Protein 1L3L (pdb70)

Sequence (894 aa):
QHWLDKLTDLAAIEGDECILKTGLADIADHFGFTGYAYLHIQHRHITAVTNYHRQWQSTYFDKKFEALDPVVKRARSRKHIFTWSGEHERPTLSKDERAFYDHASDFGIRSGITIPIKTANGFSFTASDKPVIDLDREIDAVAAAATIGQIHARISFLRTTPTAEDAAWLDPKEATYLRWIAVGKTEEIADVEGVKYNSVRVKLREAKRFDVRSKAHLTALAIRRKLIQHWLDKLTDLAAIEGDECILKTGLADIADHFGFTGYAYLHIQHRHITAVTNYHRQWQSTYFDKKFEALDPVVKRARSRKHIFTWSGEHERPTLSKDERAFYDHASDFGIRSGITIPIKTANGFSFTASDKPVIDLDREIDAVAAAATIGQIHARISFLRTTPTAEDAAWLDPKEATYLRWIAVGKTEEIADVEGVKYNSVRVKLREAKRFDVRSKAHLTALAIRRKLIQHWLDKLTDLAAIEGDECILKTGLADIADHFGFTGYAYLHIQHRHITAVTNYHRQWQSTYFDKKFEALDPVVKRARSRKHIFTWSGEHERPTLSKDERAFYDHASDFGIRSGITIPIKTANGFSFTASDKPVIDLDREIDAVAAAATIGQIHARISFLAWLDPKEATYLRWIAVGKTEEIADVEGVKYNSVRVKLREAKRFDVRSKAHLTALAIRRKLIQHWLDKLTDLAAIEGDECILKTGLADIADHFGFTGYAYLHIQHRHITAVTNYHRQWQSTYFDKKFEALDPVVKRARSRKHIFTWSGEHERPTLSKDERAFYDHASDFGIRSGITIPIKTANGFSFTASDKPVIDLDREIDAVAAAATIGQIHARISFLAWLDPKEATYLRWIAVGKTEEIADVEGVKYNSVRVKLREAKRFDVRSKAHLTALAIRRKLI

Solvent-accessible surface area: 42989 Å² total

Foldseek 3Di:
DDLLVQLLVLLPDDDDLVVSLVSQQVSCVVVAALWKKKWWDDPLWIFIRIPQDPVCQVCCQVVSCCVVAVVNVVLVVDQWKDKDFLLVCVVVDDPVNNVVQVVSLVRQFGMKIDGHDADPPRIMMMGGNDRTDDDPDDDDRVSNHVSVVSNCCSPPVVPHDGPHIHDQAAPPLLLQLLVVVVVPDDVNSCVVVVHDPVVSVVRPVVSCVVPDDDSVVSSVVCVSVVRD/DDLLVQLLVLLPDDDAVVVSLVSQQVSCVVVAALWKKKWWDDPLWIFIRIPQDPVVLVVCQVVSCCVVAVVNVVLVVDQWKDKDFLVVCVVVDDPVNNVVLVVSLVRQFGMKIDGHDADPPRTMMMGGNDRTDDDPDDDDRVSSHVSVVSSCCSPPVVPHDGPHIHDQAAPPVLLQLLVVVVVPDDVNSCVVVVHDPVVSVVSPVVSVVVVDDDSVVSSVVCVSVVND/DDLLVQLLLLLPFDDFLVQSLVSQQCSCVVVQFPWKKKWWWDDLDIDINIDQDPVVVCVCVVVSCCVVAPVNVVLVVDQWKDKDFLLVCPVPHDPVNNVVQVVSLVRLFGMKIDGHDADPPRTMMMGGSDRTDDDPDDDDRVSSHVSVVSNVVSNVPGVAQHSLLRSLLVVVVVPDDVNSCVVVVHDPVVSVVSPVVLVVVPDDDSVVSNVVCVVVVSD/DDLLVQLLLLLPFDDFLVLSLVSQQVSCVVVAFPWKKKWWWADLDIDISIDQPPVVVCVCVVVSCCVQAVVNVVLVVDQWKDKDFLQVVVPPRPPVNNVVQVVSLVRLFGMKIDGHDADPPRTMMMGGSDRTDDDPDDDDRVSNHVSVVSSVVSNVPGVAQHSLQRSLLVVVVVPDDVNSCVVVVHDPVVSVVSPVVLVVVPDDDSVVSNVVCVVVVSD

Structure (mmCIF, N/CA/C/O backbone):
data_1L3L
#
_entry.id   1L3L
#
_cell.length_a   92.298
_cell.length_b   58.370
_cell.length_c   127.453
_cell.angle_alpha   90.00
_cell.angle_beta   102.81
_cell.angle_gamma   90.00
#
_symmetry.space_group_name_H-M   'P 1 21 1'
#
loop_
_entity.id
_entity.type
_entity.pdbx_description
1 polymer "5'-D(*GP*AP*TP*GP*TP*GP*CP*AP*GP*AP*TP*CP*TP*GP*CP*AP*CP*AP*TP*C)-3'"
2 polymer 'Transcriptional activator protein traR'
3 non-polymer '3-OXO-OCTANOIC ACID (2-OXO-TETRAHYDRO-FURAN-3-YL)-AMIDE'
4 water water
#
loop_
_atom_site.group_PDB
_atom_site.id
_atom_site.type_symbol
_atom_site.label_atom_id
_atom_site.label_alt_id
_atom_site.label_comp_id
_atom_site.label_asym_id
_atom_site.label_entity_id
_atom_site.label_seq_id
_atom_site.pdbx_PDB_ins_code
_atom_site.Cartn_x
_atom_site.Cartn_y
_atom_site.Cartn_z
_atom_site.occupancy
_atom_site.B_iso_or_equiv
_atom_site.auth_seq_id
_atom_site.auth_comp_id
_atom_site.auth_asym_id
_atom_site.auth_atom_id
_atom_site.pdbx_PDB_model_num
ATOM 1629 N N . GLN E 2 2 ? 71.452 4.685 96.527 1.00 34.27 2 GLN A N 1
ATOM 1630 C CA . GLN E 2 2 ? 71.907 5.810 95.667 1.00 34.00 2 GLN A CA 1
ATOM 1631 C C . GLN E 2 2 ? 71.717 5.517 94.179 1.00 33.56 2 GLN A C 1
ATOM 1632 O O . GLN E 2 2 ? 71.927 4.392 93.706 1.00 34.82 2 GLN A O 1
ATOM 1638 N N . HIS E 2 3 ? 71.320 6.552 93.449 1.00 32.91 3 HIS A N 1
ATOM 1639 C CA . HIS E 2 3 ? 71.110 6.466 92.014 1.00 29.95 3 HIS A CA 1
ATOM 1640 C C . HIS E 2 3 ? 69.947 5.552 91.670 1.00 28.15 3 HIS A C 1
ATOM 1641 O O . HIS E 2 3 ? 70.070 4.321 91.657 1.00 26.40 3 HIS A O 1
ATOM 1648 N N . TRP E 2 4 ? 68.803 6.179 91.424 1.00 25.89 4 TRP A N 1
ATOM 1649 C CA . TRP E 2 4 ? 67.602 5.451 91.082 1.00 25.04 4 TRP A CA 1
ATOM 1650 C C . TRP E 2 4 ? 67.740 4.733 89.746 1.00 24.53 4 TRP A C 1
ATOM 1651 O O . TRP E 2 4 ? 66.993 3.807 89.473 1.00 25.30 4 TRP A O 1
ATOM 1662 N N . LEU E 2 5 ? 68.685 5.153 88.911 1.00 23.44 5 LEU A N 1
ATOM 1663 C CA . LEU E 2 5 ? 68.866 4.465 87.638 1.00 23.18 5 LEU A CA 1
ATOM 1664 C C . LEU E 2 5 ? 69.302 3.037 87.925 1.00 22.73 5 LEU A C 1
ATOM 1665 O O . LEU E 2 5 ? 68.871 2.104 87.256 1.00 22.45 5 LEU A O 1
ATOM 1670 N N . ASP E 2 6 ? 70.145 2.867 88.941 1.00 23.71 6 ASP A N 1
ATOM 1671 C CA . ASP E 2 6 ? 70.619 1.537 89.302 1.00 23.47 6 ASP A CA 1
ATOM 1672 C C . ASP E 2 6 ? 69.491 0.682 89.877 1.00 23.58 6 ASP A C 1
ATOM 1673 O O . ASP E 2 6 ? 69.443 -0.530 89.658 1.00 22.84 6 ASP A O 1
ATOM 1678 N N . LYS E 2 7 ? 68.579 1.312 90.610 1.00 23.26 7 LYS A N 1
ATOM 1679 C CA . LYS E 2 7 ? 67.463 0.574 91.176 1.00 24.24 7 LYS A CA 1
ATOM 1680 C C . LYS E 2 7 ? 66.527 0.138 90.044 1.00 24.08 7 LYS A C 1
ATOM 1681 O O . LYS E 2 7 ? 65.975 -0.964 90.075 1.00 25.84 7 LYS A O 1
ATOM 1687 N N . LEU E 2 8 ? 66.352 0.989 89.035 1.00 22.65 8 LEU A N 1
ATOM 1688 C CA . LEU E 2 8 ? 65.493 0.631 87.909 1.00 22.57 8 LEU A CA 1
ATOM 1689 C C . LEU E 2 8 ? 66.095 -0.557 87.167 1.00 22.77 8 LEU A C 1
ATOM 1690 O O . LEU E 2 8 ? 65.387 -1.498 86.807 1.00 21.80 8 LEU A O 1
ATOM 1695 N N . THR E 2 9 ? 67.408 -0.516 86.954 1.00 21.84 9 THR A N 1
ATOM 1696 C CA . THR E 2 9 ? 68.095 -1.599 86.265 1.00 22.04 9 THR A CA 1
ATOM 1697 C C . THR E 2 9 ? 67.916 -2.910 87.023 1.00 22.88 9 THR A C 1
ATOM 1698 O O . THR E 2 9 ? 67.710 -3.962 86.419 1.00 23.14 9 THR A O 1
ATOM 1702 N N . ASP E 2 10 ? 67.999 -2.851 88.349 1.00 22.83 10 ASP A N 1
ATOM 1703 C CA . ASP E 2 10 ? 67.813 -4.052 89.158 1.00 23.25 10 ASP A CA 1
ATOM 1704 C C . ASP E 2 10 ? 66.378 -4.550 89.013 1.00 23.14 10 ASP A C 1
ATOM 1705 O O . ASP E 2 10 ? 66.142 -5.736 88.812 1.00 22.99 10 ASP A O 1
ATOM 1710 N N . LEU E 2 11 ? 65.422 -3.633 89.127 1.00 23.33 11 LEU A N 1
ATOM 1711 C CA . LEU E 2 11 ? 64.012 -3.981 89.020 1.00 23.46 11 LEU A CA 1
ATOM 1712 C C . LEU E 2 11 ? 63.648 -4.605 87.670 1.00 24.20 11 LEU A C 1
ATOM 1713 O O . LEU E 2 11 ? 62.870 -5.553 87.611 1.00 25.11 11 LEU A O 1
ATOM 1718 N N . ALA E 2 12 ? 64.207 -4.065 86.593 1.00 23.97 12 ALA A N 1
ATOM 1719 C CA . ALA E 2 12 ? 63.936 -4.569 85.252 1.00 23.74 12 ALA A CA 1
ATOM 1720 C C . ALA E 2 12 ? 64.287 -6.048 85.120 1.00 24.32 12 ALA A C 1
ATOM 1721 O O . ALA E 2 12 ? 63.828 -6.728 84.200 1.00 24.55 12 ALA A O 1
ATOM 1723 N N . ALA E 2 13 ? 65.096 -6.544 86.048 1.00 25.09 13 ALA A N 1
ATOM 1724 C CA . ALA E 2 13 ? 65.504 -7.936 86.033 1.00 26.49 13 ALA A CA 1
ATOM 1725 C C . ALA E 2 13 ? 64.586 -8.832 86.870 1.00 27.59 13 ALA A C 1
ATOM 1726 O O . ALA E 2 13 ? 64.597 -10.054 86.708 1.00 29.02 13 ALA A O 1
ATOM 1728 N N . ILE E 2 14 ? 63.792 -8.238 87.758 1.00 29.36 14 ILE A N 1
ATOM 1729 C CA . ILE E 2 14 ? 62.896 -9.031 88.602 1.00 30.85 14 ILE A CA 1
ATOM 1730 C C . ILE E 2 14 ? 61.868 -9.739 87.732 1.00 31.39 14 ILE A C 1
ATOM 1731 O O . ILE E 2 14 ? 61.125 -9.108 86.983 1.00 31.95 14 ILE A O 1
ATOM 1736 N N . GLU E 2 15 ? 61.832 -11.060 87.812 1.00 33.45 15 GLU A N 1
ATOM 1737 C CA . GLU E 2 15 ? 60.866 -11.797 87.020 1.00 33.76 15 GLU A CA 1
ATOM 1738 C C . GLU E 2 15 ? 59.645 -12.170 87.835 1.00 34.47 15 GLU A C 1
ATOM 1739 O O . GLU E 2 15 ? 59.755 -12.780 88.905 1.00 35.65 15 GLU A O 1
ATOM 1745 N N . GLY E 2 16 ? 58.472 -11.783 87.341 1.00 34.45 16 GLY A N 1
ATOM 1746 C CA . GLY E 2 16 ? 57.260 -12.093 88.071 1.00 33.97 16 GLY A CA 1
ATOM 1747 C C . GLY E 2 16 ? 55.987 -11.410 87.612 1.00 33.73 16 GLY A C 1
ATOM 1748 O O . GLY E 2 16 ? 55.756 -11.214 86.420 1.00 34.61 16 GLY A O 1
ATOM 1749 N N . ASP E 2 17 ? 55.169 -11.041 88.589 1.00 32.27 17 ASP A N 1
ATOM 1750 C CA . ASP E 2 17 ? 53.877 -10.413 88.372 1.00 31.66 17 ASP A CA 1
ATOM 1751 C C . ASP E 2 17 ? 53.955 -8.913 88.079 1.00 30.28 17 ASP A C 1
ATOM 1752 O O . ASP E 2 17 ? 54.801 -8.203 88.621 1.00 30.25 17 ASP A O 1
ATOM 1757 N N . GLU E 2 18 ? 53.058 -8.422 87.233 1.00 29.16 18 GLU A N 1
ATOM 1758 C CA . GLU E 2 18 ? 53.076 -7.006 86.907 1.00 28.89 18 GLU A CA 1
ATOM 1759 C C . GLU E 2 18 ? 52.754 -6.083 88.087 1.00 28.26 18 GLU A C 1
ATOM 1760 O O . GLU E 2 18 ? 53.194 -4.935 88.115 1.00 27.84 18 GLU A O 1
ATOM 1766 N N . CYS E 2 19 ? 51.989 -6.558 89.064 1.00 28.35 19 CYS A N 1
ATOM 1767 C CA . CYS E 2 19 ? 51.679 -5.701 90.203 1.00 29.38 19 CYS A CA 1
ATOM 1768 C C . CYS E 2 19 ? 52.952 -5.537 91.041 1.00 28.22 19 CYS A C 1
ATOM 1769 O O . CYS E 2 19 ? 53.121 -4.545 91.747 1.00 27.91 19 CYS A O 1
ATOM 1772 N N . ILE E 2 20 ? 53.845 -6.519 90.960 1.00 26.56 20 ILE A N 1
ATOM 1773 C CA . ILE E 2 20 ? 55.116 -6.461 91.675 1.00 26.97 20 ILE A CA 1
ATOM 1774 C C . ILE E 2 20 ? 55.984 -5.410 90.980 1.00 25.68 20 ILE A C 1
ATOM 1775 O O . ILE E 2 20 ? 56.686 -4.636 91.630 1.00 25.39 20 ILE A O 1
ATOM 1780 N N . LEU E 2 21 ? 55.918 -5.382 89.652 1.00 25.13 21 LEU A N 1
ATOM 1781 C CA . LEU E 2 21 ? 56.693 -4.418 88.887 1.00 24.67 21 LEU A CA 1
ATOM 1782 C C . LEU E 2 21 ? 56.217 -2.995 89.165 1.00 23.96 21 LEU A C 1
ATOM 1783 O O . LEU E 2 21 ? 57.020 -2.108 89.445 1.00 23.52 21 LEU A O 1
ATOM 1788 N N . LYS E 2 22 ? 54.906 -2.781 89.098 1.00 24.42 22 LYS A N 1
ATOM 1789 C CA . LYS E 2 22 ? 54.355 -1.450 89.339 1.00 25.71 22 LYS A CA 1
ATOM 1790 C C . LYS E 2 22 ? 54.645 -1.003 90.767 1.00 25.80 22 LYS A C 1
ATOM 1791 O O . LYS E 2 22 ? 55.006 0.148 91.003 1.00 25.68 22 LYS A O 1
ATOM 1797 N N . THR E 2 23 ? 54.498 -1.922 91.714 1.00 26.18 23 THR A N 1
ATOM 1798 C CA . THR E 2 23 ? 54.773 -1.615 93.111 1.00 27.10 23 THR A CA 1
ATOM 1799 C C . THR E 2 23 ? 56.237 -1.223 93.250 1.00 26.09 23 THR A C 1
ATOM 1800 O O . THR E 2 23 ? 56.575 -0.310 93.994 1.00 25.78 23 THR A O 1
ATOM 1804 N N . GLY E 2 24 ? 57.100 -1.925 92.521 1.00 26.53 24 GLY A N 1
ATOM 1805 C CA . GLY E 2 24 ? 58.521 -1.634 92.571 1.00 25.91 24 GLY A CA 1
ATOM 1806 C C . GLY E 2 24 ? 58.831 -0.255 92.006 1.00 26.36 24 GLY A C 1
ATOM 1807 O O . GLY E 2 24 ? 59.646 0.483 92.565 1.00 26.85 24 GLY A O 1
ATOM 1808 N N . LEU E 2 25 ? 58.181 0.102 90.900 1.00 25.97 25 LEU A N 1
ATOM 1809 C CA . LEU E 2 25 ? 58.404 1.404 90.273 1.00 25.69 25 LEU A CA 1
ATOM 1810 C C . LEU E 2 25 ? 57.963 2.524 91.195 1.00 25.94 25 LEU A C 1
ATOM 1811 O O . LEU E 2 25 ? 58.679 3.510 91.363 1.00 25.81 25 LEU A O 1
ATOM 1816 N N . ALA E 2 26 ? 56.788 2.361 91.798 1.00 26.07 26 ALA A N 1
ATOM 1817 C CA . ALA E 2 26 ? 56.254 3.355 92.722 1.00 26.17 26 ALA A CA 1
ATOM 1818 C C . ALA E 2 26 ? 57.195 3.519 93.923 1.00 25.59 26 ALA A C 1
ATOM 1819 O O . ALA E 2 26 ? 57.452 4.638 94.365 1.00 26.80 26 ALA A O 1
ATOM 1821 N N . ASP E 2 27 ? 57.707 2.406 94.442 1.00 26.27 27 ASP A N 1
ATOM 1822 C CA . ASP E 2 27 ? 58.633 2.445 95.574 1.00 26.92 27 ASP A CA 1
ATOM 1823 C C . ASP E 2 27 ? 59.887 3.244 95.255 1.00 26.61 27 ASP A C 1
ATOM 1824 O O . ASP E 2 27 ? 60.336 4.049 96.062 1.00 26.17 27 ASP A O 1
ATOM 1829 N N . ILE E 2 28 ? 60.460 3.007 94.079 1.00 25.07 28 ILE A N 1
ATOM 1830 C CA . ILE E 2 28 ? 61.675 3.702 93.693 1.00 25.29 28 ILE A CA 1
ATOM 1831 C C . ILE E 2 28 ? 61.473 5.202 93.602 1.00 25.02 28 ILE A C 1
ATOM 1832 O O . ILE E 2 28 ? 62.321 5.962 94.058 1.00 25.25 28 ILE A O 1
ATOM 1837 N N . ALA E 2 29 ? 60.358 5.627 93.011 1.00 25.56 29 ALA A N 1
ATOM 1838 C CA . ALA E 2 29 ? 60.071 7.051 92.892 1.00 26.13 29 ALA A CA 1
ATOM 1839 C C . ALA E 2 29 ? 59.992 7.654 94.292 1.00 27.06 29 ALA A C 1
ATOM 1840 O O . ALA E 2 29 ? 60.617 8.671 94.582 1.00 26.59 29 ALA A O 1
ATOM 1842 N N . ASP E 2 30 ? 59.227 7.002 95.158 1.00 27.65 30 ASP A N 1
ATOM 1843 C CA . ASP E 2 30 ? 59.056 7.476 96.526 1.00 28.49 30 ASP A CA 1
ATOM 1844 C C . ASP E 2 30 ? 60.387 7.595 97.265 1.00 28.13 30 ASP A C 1
ATOM 1845 O O . ASP E 2 30 ? 60.722 8.664 97.791 1.00 28.83 30 ASP A O 1
ATOM 1850 N N . HIS E 2 31 ? 61.153 6.508 97.278 1.00 27.25 31 HIS A N 1
ATOM 1851 C CA . HIS E 2 31 ? 62.440 6.474 97.961 1.00 27.24 31 HIS A CA 1
ATOM 1852 C C . HIS E 2 31 ? 63.396 7.576 97.556 1.00 26.94 31 HIS A C 1
ATOM 1853 O O . HIS E 2 31 ? 64.244 7.983 98.346 1.00 25.95 31 HIS A O 1
ATOM 1860 N N . PHE E 2 32 ? 63.269 8.062 96.326 1.00 26.04 32 PHE A N 1
ATOM 1861 C CA . PHE E 2 32 ? 64.158 9.114 95.874 1.00 26.68 32 PHE A CA 1
ATOM 1862 C C . PHE E 2 32 ? 63.529 10.494 95.885 1.00 26.71 32 PHE A C 1
ATOM 1863 O O . PHE E 2 32 ? 64.037 11.424 95.261 1.00 27.65 32 PHE A O 1
ATOM 1871 N N . GLY E 2 33 ? 62.422 10.623 96.609 1.00 26.85 33 GLY A N 1
ATOM 1872 C CA . GLY E 2 33 ? 61.761 11.910 96.732 1.00 27.25 33 GLY A CA 1
ATOM 1873 C C . GLY E 2 33 ? 60.870 12.399 95.611 1.00 27.41 33 GLY A C 1
ATOM 1874 O O . GLY E 2 33 ? 60.536 13.590 95.571 1.00 27.87 33 GLY A O 1
ATOM 1875 N N . PHE E 2 34 ? 60.477 11.514 94.701 1.00 26.23 34 PHE A N 1
ATOM 1876 C CA . PHE E 2 34 ? 59.612 11.920 93.598 1.00 25.38 34 PHE A CA 1
ATOM 1877 C C . PHE E 2 34 ? 58.152 11.705 93.957 1.00 25.17 34 PHE A C 1
ATOM 1878 O O . PHE E 2 34 ? 57.833 10.856 94.791 1.00 26.30 34 PHE A O 1
ATOM 1886 N N . THR E 2 35 ? 57.277 12.473 93.313 1.00 25.72 35 THR A N 1
ATOM 1887 C CA . THR E 2 35 ? 55.830 12.390 93.519 1.00 27.35 35 THR A CA 1
ATOM 1888 C C . THR E 2 35 ? 55.253 11.173 92.804 1.00 27.06 35 THR A C 1
ATOM 1889 O O . THR E 2 35 ? 54.126 10.754 93.074 1.00 27.40 35 THR A O 1
ATOM 1893 N N . GLY E 2 36 ? 56.024 10.619 91.875 1.00 26.69 36 GLY A N 1
ATOM 1894 C CA . GLY E 2 36 ? 55.551 9.461 91.138 1.00 25.04 36 GLY A CA 1
ATOM 1895 C C . GLY E 2 36 ? 56.294 9.302 89.828 1.00 24.34 36 GLY A C 1
ATOM 1896 O O . GLY E 2 36 ? 57.133 10.133 89.481 1.00 23.45 36 GLY A O 1
ATOM 1897 N N . TYR E 2 37 ? 55.979 8.235 89.102 1.00 23.73 37 TYR A N 1
ATOM 1898 C CA . TYR E 2 37 ? 56.630 7.959 87.827 1.00 22.88 37 TYR A CA 1
ATOM 1899 C C . TYR E 2 37 ? 55.598 7.738 86.723 1.00 21.50 37 TYR A C 1
ATOM 1900 O O . TYR E 2 37 ? 54.411 7.532 86.977 1.00 21.04 37 TYR A O 1
ATOM 1909 N N . ALA E 2 38 ? 56.066 7.760 85.484 1.00 21.62 38 ALA A N 1
ATOM 1910 C CA . ALA E 2 38 ? 55.172 7.531 84.364 1.00 20.29 38 ALA A CA 1
ATOM 1911 C C . ALA E 2 38 ? 55.951 6.987 83.183 1.00 20.39 38 ALA A C 1
ATOM 1912 O O . ALA E 2 38 ? 56.939 7.573 82.751 1.00 19.99 38 ALA A O 1
ATOM 1914 N N . TYR E 2 39 ? 55.509 5.837 82.693 1.00 19.84 39 TYR A N 1
ATOM 1915 C CA . TYR E 2 39 ? 56.129 5.215 81.535 1.00 19.97 39 TYR A CA 1
ATOM 1916 C C . TYR E 2 39 ? 55.133 5.332 80.392 1.00 19.41 39 TYR A C 1
ATOM 1917 O O . TYR E 2 39 ? 53.964 4.994 80.558 1.00 20.02 39 TYR A O 1
ATOM 1926 N N . LEU E 2 40 ? 55.586 5.818 79.240 1.00 19.54 40 LEU A N 1
ATOM 1927 C CA . LEU E 2 40 ? 54.692 5.939 78.096 1.00 19.99 40 LEU A CA 1
ATOM 1928 C C . LEU E 2 40 ? 55.270 5.273 76.851 1.00 19.42 40 LEU A C 1
ATOM 1929 O O . LEU E 2 40 ? 56.444 5.449 76.526 1.00 19.97 40 LEU A O 1
ATOM 1934 N N . HIS E 2 41 ? 54.451 4.473 76.178 1.00 19.15 41 HIS A N 1
ATOM 1935 C CA . HIS E 2 41 ? 54.882 3.840 74.938 1.00 19.14 41 HIS A CA 1
ATOM 1936 C C . HIS E 2 41 ? 54.046 4.505 73.857 1.00 18.75 41 HIS A C 1
ATOM 1937 O O . HIS E 2 41 ? 52.829 4.352 73.820 1.00 18.51 41 HIS A O 1
ATOM 1944 N N . ILE E 2 42 ? 54.715 5.241 72.978 1.00 19.54 42 ILE A N 1
ATOM 1945 C CA . ILE E 2 42 ? 54.045 6.007 71.937 1.00 19.67 42 ILE A CA 1
ATOM 1946 C C . ILE E 2 42 ? 54.163 5.448 70.532 1.00 19.34 42 ILE A C 1
ATOM 1947 O O . ILE E 2 42 ? 55.257 5.164 70.055 1.00 20.54 42 ILE A O 1
ATOM 1952 N N . GLN E 2 43 ? 53.015 5.315 69.879 1.00 19.58 43 GLN A N 1
ATOM 1953 C CA . GLN E 2 43 ? 52.931 4.816 68.517 1.00 20.43 43 GLN A CA 1
ATOM 1954 C C . GLN E 2 43 ? 52.065 5.838 67.777 1.00 21.53 43 GLN A C 1
ATOM 1955 O O . GLN E 2 43 ? 50.874 5.621 67.575 1.00 20.07 43 GLN A O 1
ATOM 1961 N N . HIS E 2 44 ? 52.676 6.963 67.397 1.00 23.47 44 HIS A N 1
ATOM 1962 C CA . HIS E 2 44 ? 51.970 8.047 66.697 1.00 27.54 44 HIS A CA 1
ATOM 1963 C C . HIS E 2 44 ? 50.629 8.401 67.338 1.00 28.70 44 HIS A C 1
ATOM 1964 O O . HIS E 2 44 ? 49.595 7.983 66.846 1.00 33.05 44 HIS A O 1
ATOM 1971 N N . ARG E 2 45 ? 50.615 9.162 68.414 1.00 30.02 45 ARG A N 1
ATOM 1972 C CA . ARG E 2 45 ? 49.335 9.521 69.028 1.00 28.25 45 ARG A CA 1
ATOM 1973 C C . ARG E 2 45 ? 48.611 8.369 69.731 1.00 27.35 45 ARG A C 1
ATOM 1974 O O . ARG E 2 45 ? 47.747 8.624 70.560 1.00 28.39 45 ARG A O 1
ATOM 1982 N N . HIS E 2 46 ? 48.908 7.113 69.387 1.00 24.38 46 HIS A N 1
ATOM 1983 C CA . HIS E 2 46 ? 48.283 6.002 70.111 1.00 23.20 46 HIS A CA 1
ATOM 1984 C C . HIS E 2 46 ? 49.246 5.771 71.264 1.00 21.99 46 HIS A C 1
ATOM 1985 O O . HIS E 2 46 ? 50.409 5.448 71.046 1.00 21.69 46 HIS A O 1
ATOM 1992 N N . ILE E 2 47 ? 48.760 5.936 72.489 1.00 21.97 47 ILE A N 1
ATOM 1993 C CA . ILE E 2 47 ? 49.619 5.808 73.652 1.00 22.41 47 ILE A CA 1
ATOM 1994 C C . ILE E 2 47 ? 49.083 4.946 74.791 1.00 21.58 47 ILE A C 1
ATOM 1995 O O . ILE E 2 47 ? 47.900 4.967 75.107 1.00 23.51 47 ILE A O 1
ATOM 2000 N N . THR E 2 48 ? 49.984 4.184 75.398 1.00 22.53 48 THR A N 1
ATOM 2001 C CA . THR E 2 48 ? 49.652 3.335 76.536 1.00 21.18 48 THR A CA 1
ATOM 2002 C C . THR E 2 48 ? 50.561 3.780 77.673 1.00 21.25 48 THR A C 1
ATOM 2003 O O . THR E 2 48 ? 51.748 4.033 77.463 1.00 20.72 48 THR A O 1
ATOM 2007 N N . ALA E 2 49 ? 50.013 3.879 78.877 1.00 20.47 49 ALA A N 1
ATOM 2008 C CA . ALA E 2 49 ? 50.813 4.305 80.011 1.00 21.33 49 ALA A CA 1
ATOM 2009 C C . ALA E 2 49 ? 50.810 3.327 81.170 1.00 21.41 49 ALA A C 1
ATOM 2010 O O . ALA E 2 49 ? 49.861 2.577 81.368 1.00 21.96 49 ALA A O 1
ATOM 2012 N N . VAL E 2 50 ? 51.901 3.351 81.921 1.00 21.59 50 VAL A N 1
ATOM 2013 C CA . VAL E 2 50 ? 52.059 2.564 83.132 1.00 22.53 50 VAL A CA 1
ATOM 2014 C C . VAL E 2 50 ? 52.576 3.650 84.063 1.00 22.71 50 VAL A C 1
ATOM 2015 O O . VAL E 2 50 ? 53.733 4.057 83.982 1.00 22.04 50 VAL A O 1
ATOM 2019 N N . THR E 2 51 ? 51.706 4.132 84.940 1.00 23.16 51 THR A N 1
ATOM 2020 C CA . THR E 2 51 ? 52.087 5.228 85.807 1.00 24.10 51 THR A CA 1
ATOM 2021 C C . THR E 2 51 ? 51.318 5.238 87.106 1.00 25.12 51 THR A C 1
ATOM 2022 O O . THR E 2 51 ? 50.240 4.649 87.204 1.00 24.57 51 THR A O 1
ATOM 2026 N N . ASN E 2 52 ? 51.877 5.912 88.104 1.00 25.17 52 ASN A N 1
ATOM 2027 C CA . ASN E 2 52 ? 51.191 6.023 89.374 1.00 26.26 52 ASN A CA 1
ATOM 2028 C C . ASN E 2 52 ? 50.764 7.472 89.602 1.00 26.84 52 ASN A C 1
ATOM 2029 O O . ASN E 2 52 ? 50.463 7.868 90.727 1.00 27.94 52 ASN A O 1
ATOM 2034 N N . TYR E 2 53 ? 50.731 8.256 88.520 1.00 26.71 53 TYR A N 1
ATOM 2035 C CA . TYR E 2 53 ? 50.285 9.653 88.589 1.00 27.02 53 TYR A CA 1
ATOM 2036 C C . TYR E 2 53 ? 48.830 9.580 89.062 1.00 27.53 53 TYR A C 1
ATOM 2037 O O . TYR E 2 53 ? 48.153 8.571 88.847 1.00 27.40 53 TYR A O 1
ATOM 2046 N N . HIS E 2 54 ? 48.333 10.639 89.690 1.00 28.66 54 HIS A N 1
ATOM 2047 C CA . HIS E 2 54 ? 46.965 10.602 90.196 1.00 28.81 54 HIS A CA 1
ATOM 2048 C C . HIS E 2 54 ? 45.950 10.116 89.154 1.00 29.06 54 HIS A C 1
ATOM 2049 O O . HIS E 2 54 ? 45.975 10.541 87.994 1.00 29.03 54 HIS A O 1
ATOM 2056 N N . ARG E 2 55 ? 45.059 9.217 89.574 1.00 28.79 55 ARG A N 1
ATOM 2057 C CA . ARG E 2 55 ? 44.048 8.667 88.673 1.00 28.94 55 ARG A CA 1
ATOM 2058 C C . ARG E 2 55 ? 43.260 9.760 87.964 1.00 28.38 55 ARG A C 1
ATOM 2059 O O . ARG E 2 55 ? 42.898 9.623 86.795 1.00 27.86 55 ARG A O 1
ATOM 2061 N N . GLN E 2 56 ? 42.992 10.848 88.672 1.00 28.00 56 GLN A N 1
ATOM 2062 C CA . GLN E 2 56 ? 42.237 11.950 88.092 1.00 28.31 56 GLN A CA 1
ATOM 2063 C C . GLN E 2 56 ? 43.021 12.599 86.956 1.00 27.66 56 GLN A C 1
ATOM 2064 O O . GLN E 2 56 ? 42.466 12.887 85.899 1.00 27.94 56 GLN A O 1
ATOM 2070 N N . TRP E 2 57 ? 44.310 12.833 87.187 1.00 28.03 57 TRP A N 1
ATOM 2071 C CA . TRP E 2 57 ? 45.180 13.435 86.183 1.00 27.79 57 TRP A CA 1
ATOM 2072 C C . TRP E 2 57 ? 45.285 12.486 84.988 1.00 27.83 57 TRP A C 1
ATOM 2073 O O . TRP E 2 57 ? 45.353 12.924 83.844 1.00 28.89 57 TRP A O 1
ATOM 2084 N N . GLN E 2 58 ? 45.291 11.185 85.260 1.00 28.04 58 GLN A N 1
ATOM 2085 C CA . GLN E 2 58 ? 45.370 10.192 84.193 1.00 28.68 58 GLN A CA 1
ATOM 2086 C C . GLN E 2 58 ? 44.160 10.253 83.267 1.00 29.12 58 GLN A C 1
ATOM 2087 O O . GLN E 2 58 ? 44.304 10.153 82.052 1.00 29.50 58 GLN A O 1
ATOM 2093 N N . SER E 2 59 ? 42.968 10.423 83.836 1.00 28.83 59 SER A N 1
ATOM 2094 C CA . SER E 2 59 ? 41.747 10.493 83.033 1.00 29.60 59 SER A CA 1
ATOM 2095 C C . SER E 2 59 ? 41.732 11.753 82.188 1.00 29.01 59 SER A C 1
ATOM 2096 O O . SER E 2 59 ? 41.455 11.709 80.993 1.00 29.98 59 SER A O 1
ATOM 2099 N N . THR E 2 60 ? 42.023 12.879 82.829 1.00 29.19 60 THR A N 1
ATOM 2100 C CA . THR E 2 60 ? 42.043 14.174 82.162 1.00 28.57 60 THR A CA 1
ATOM 2101 C C . THR E 2 60 ? 43.087 14.242 81.049 1.00 27.71 60 THR A C 1
ATOM 2102 O O . THR E 2 60 ? 42.827 14.787 79.976 1.00 27.73 60 THR A O 1
ATOM 2106 N N . TYR E 2 61 ? 44.263 13.682 81.313 1.00 27.01 61 TYR A N 1
ATOM 2107 C CA . TYR E 2 61 ? 45.352 13.709 80.347 1.00 27.02 61 TYR A CA 1
ATOM 2108 C C . TYR E 2 61 ? 44.960 13.090 79.003 1.00 25.89 61 TYR A C 1
ATOM 2109 O O . TYR E 2 61 ? 45.318 13.610 77.951 1.00 27.59 61 TYR A O 1
ATOM 2118 N N . PHE E 2 62 ? 44.213 11.994 79.032 1.00 26.26 62 PHE A N 1
ATOM 2119 C CA . PHE E 2 62 ? 43.790 11.356 77.792 1.00 26.91 62 PHE A CA 1
ATOM 2120 C C . PHE E 2 62 ? 42.490 11.925 77.232 1.00 27.87 62 PHE A C 1
ATOM 2121 O O . PHE E 2 62 ? 42.353 12.084 76.023 1.00 28.64 62 PHE A O 1
ATOM 2129 N N . ASP E 2 63 ? 41.543 12.250 78.109 1.00 28.90 63 ASP A N 1
ATOM 2130 C CA . ASP E 2 63 ? 40.276 12.850 77.686 1.00 29.65 63 ASP A CA 1
ATOM 2131 C C . ASP E 2 63 ? 40.557 14.157 76.948 1.00 29.35 63 ASP A C 1
ATOM 2132 O O . ASP E 2 63 ? 39.894 14.497 75.970 1.00 29.44 63 ASP A O 1
ATOM 2137 N N . LYS E 2 64 ? 41.551 14.894 77.428 1.00 30.07 64 LYS A N 1
ATOM 2138 C CA . LYS E 2 64 ? 41.907 16.173 76.824 1.00 29.56 64 LYS A CA 1
ATOM 2139 C C . LYS E 2 64 ? 42.973 16.030 75.746 1.00 29.59 64 LYS A C 1
ATOM 2140 O O . LYS E 2 64 ? 43.282 16.994 75.035 1.00 29.97 64 LYS A O 1
ATOM 2146 N N . LYS E 2 65 ? 43.518 14.822 75.621 1.00 29.89 65 LYS A N 1
ATOM 2147 C CA . LYS E 2 65 ? 44.556 14.543 74.632 1.00 29.26 65 LYS A CA 1
ATOM 2148 C C . LYS E 2 65 ? 45.737 15.461 74.860 1.00 29.25 65 LYS A C 1
ATOM 2149 O O . LYS E 2 65 ? 46.286 16.029 73.915 1.00 30.60 65 LYS A O 1
ATOM 2155 N N . PHE E 2 66 ? 46.125 15.614 76.120 1.00 28.52 66 PHE A N 1
ATOM 2156 C CA . PHE E 2 66 ? 47.242 16.478 76.442 1.00 28.37 66 PHE A CA 1
ATOM 2157 C C . PHE E 2 66 ? 48.554 16.014 75.812 1.00 27.57 66 PHE A C 1
ATOM 2158 O O . PHE E 2 66 ? 49.527 16.762 75.800 1.00 27.62 66 PHE A O 1
ATOM 2166 N N . GLU E 2 67 ? 48.588 14.789 75.286 1.00 27.09 67 GLU A N 1
ATOM 2167 C CA . GLU E 2 67 ? 49.813 14.305 74.661 1.00 25.99 67 GLU A CA 1
ATOM 2168 C C . GLU E 2 67 ? 50.175 15.223 73.511 1.00 26.16 67 GLU A C 1
ATOM 2169 O O . GLU E 2 67 ? 51.354 15.414 73.194 1.00 27.52 67 GLU A O 1
ATOM 2175 N N . ALA E 2 68 ? 49.155 15.818 72.903 1.00 26.03 68 ALA A N 1
ATOM 2176 C CA . ALA E 2 68 ? 49.377 16.722 71.787 1.00 26.20 68 ALA A CA 1
ATOM 2177 C C . ALA E 2 68 ? 49.769 18.119 72.284 1.00 26.44 68 ALA A C 1
ATOM 2178 O O . ALA E 2 68 ? 50.238 18.953 71.507 1.00 26.93 68 ALA A O 1
ATOM 2180 N N . LEU E 2 69 ? 49.613 18.351 73.585 1.00 26.32 69 LEU A N 1
ATOM 2181 C CA . LEU E 2 69 ? 49.918 19.654 74.178 1.00 26.37 69 LEU A CA 1
ATOM 2182 C C . LEU E 2 69 ? 51.126 19.687 75.124 1.00 25.74 69 LEU A C 1
ATOM 2183 O O . LEU E 2 69 ? 51.877 20.659 75.150 1.00 26.18 69 LEU A O 1
ATOM 2188 N N . ASP E 2 70 ? 51.296 18.623 75.903 1.00 25.82 70 ASP A N 1
ATOM 2189 C CA . ASP E 2 70 ? 52.388 18.477 76.870 1.00 25.16 70 ASP A CA 1
ATOM 2190 C C . ASP E 2 70 ? 53.776 18.775 76.275 1.00 24.70 70 ASP A C 1
ATOM 2191 O O . ASP E 2 70 ? 54.229 18.076 75.369 1.00 24.39 70 ASP A O 1
ATOM 2196 N N . PRO E 2 71 ? 54.473 19.812 76.781 1.00 23.81 71 PRO A N 1
ATOM 2197 C CA . PRO E 2 71 ? 55.805 20.135 76.249 1.00 23.07 71 PRO A CA 1
ATOM 2198 C C . PRO E 2 71 ? 56.827 19.020 76.472 1.00 22.62 71 PRO A C 1
ATOM 2199 O O . PRO E 2 71 ? 57.797 18.898 75.728 1.00 23.69 71 PRO A O 1
ATOM 2203 N N . VAL E 2 72 ? 56.608 18.207 77.498 1.00 22.30 72 VAL A N 1
ATOM 2204 C CA . VAL E 2 72 ? 57.522 17.117 77.814 1.00 22.22 72 VAL A CA 1
ATOM 2205 C C . VAL E 2 72 ? 57.517 16.048 76.725 1.00 21.63 72 VAL A C 1
ATOM 2206 O O . VAL E 2 72 ? 58.561 15.531 76.351 1.00 22.71 72 VAL A O 1
ATOM 2210 N N . VAL E 2 73 ? 56.333 15.722 76.226 1.00 22.16 73 VAL A N 1
ATOM 2211 C CA . VAL E 2 73 ? 56.195 14.727 75.167 1.00 21.84 73 VAL A CA 1
ATOM 2212 C C . VAL E 2 73 ? 56.768 15.301 73.869 1.00 21.52 73 VAL A C 1
ATOM 2213 O O . VAL E 2 73 ? 57.477 14.614 73.129 1.00 21.80 73 VAL A O 1
ATOM 2217 N N . LYS E 2 74 ? 56.466 16.569 73.608 1.00 21.21 74 LYS A N 1
ATOM 2218 C CA . LYS E 2 74 ? 56.948 17.245 72.407 1.00 21.20 74 LYS A CA 1
ATOM 2219 C C . LYS E 2 74 ? 58.470 17.171 72.315 1.00 20.35 74 LYS A C 1
ATOM 2220 O O . LYS E 2 74 ? 59.040 16.887 71.260 1.00 21.19 74 LYS A O 1
ATOM 2226 N N . ARG E 2 75 ? 59.125 17.428 73.436 1.00 19.18 75 ARG A N 1
ATOM 2227 C CA . ARG E 2 75 ? 60.572 17.404 73.491 1.00 19.93 75 ARG A CA 1
ATOM 2228 C C . ARG E 2 75 ? 61.092 15.976 73.315 1.00 18.64 75 ARG A C 1
ATOM 2229 O O . ARG E 2 75 ? 62.072 15.745 72.612 1.00 18.59 75 ARG A O 1
ATOM 2237 N N . ALA E 2 76 ? 60.422 15.025 73.955 1.00 18.29 76 ALA A N 1
ATOM 2238 C CA . ALA E 2 76 ? 60.809 13.623 73.876 1.00 17.22 76 ALA A CA 1
ATOM 2239 C C . ALA E 2 76 ? 60.723 13.117 72.440 1.00 19.24 76 ALA A C 1
ATOM 2240 O O . ALA E 2 76 ? 61.587 12.366 71.990 1.00 19.65 76 ALA A O 1
ATOM 2242 N N . ARG E 2 77 ? 59.678 13.528 71.727 1.00 20.06 77 ARG A N 1
ATOM 2243 C CA . ARG E 2 77 ? 59.495 13.120 70.332 1.00 21.11 77 ARG A CA 1
ATOM 2244 C C . ARG E 2 77 ? 60.588 13.731 69.470 1.00 21.93 77 ARG A C 1
ATOM 2245 O O . ARG E 2 77 ? 61.023 13.148 68.477 1.00 22.64 77 ARG A O 1
ATOM 2253 N N . SER E 2 78 ? 61.010 14.925 69.864 1.00 22.14 78 SER A N 1
ATOM 2254 C CA . SER E 2 78 ? 62.021 15.679 69.144 1.00 22.76 78 SER A CA 1
ATOM 2255 C C . SER E 2 78 ? 63.459 15.197 69.308 1.00 22.44 78 SER A C 1
ATOM 2256 O O . SER E 2 78 ? 64.247 15.233 68.360 1.00 22.28 78 SER A O 1
ATOM 2259 N N . ARG E 2 79 ? 63.807 14.760 70.512 1.00 21.66 79 ARG A N 1
ATOM 2260 C CA . ARG E 2 79 ? 65.169 14.319 70.776 1.00 22.14 79 ARG A CA 1
ATOM 2261 C C . ARG E 2 79 ? 65.193 13.205 71.803 1.00 20.66 79 ARG A C 1
ATOM 2262 O O . ARG E 2 79 ? 64.628 13.341 72.886 1.00 20.08 79 ARG A O 1
ATOM 2270 N N . LYS E 2 80 ? 65.856 12.106 71.458 1.00 19.94 80 LYS A N 1
ATOM 2271 C CA . LYS E 2 80 ? 65.961 10.971 72.361 1.00 19.22 80 LYS A CA 1
ATOM 2272 C C . LYS E 2 80 ? 67.174 11.147 73.273 1.00 20.21 80 LYS A C 1
ATOM 2273 O O . LYS E 2 80 ? 68.237 10.565 73.050 1.00 20.94 80 LYS A O 1
ATOM 2279 N N . HIS E 2 81 ? 66.992 11.954 74.312 1.00 20.79 81 HIS A N 1
ATOM 2280 C CA . HIS E 2 81 ? 68.059 12.240 75.261 1.00 21.50 81 HIS A CA 1
ATOM 2281 C C . HIS E 2 81 ? 67.445 12.647 76.597 1.00 21.18 81 HIS A C 1
ATOM 2282 O O . HIS E 2 81 ? 66.451 13.370 76.625 1.00 21.61 81 HIS A O 1
ATOM 2289 N N . ILE E 2 82 ? 68.032 12.190 77.699 1.00 21.19 82 ILE A N 1
ATOM 2290 C CA . ILE E 2 82 ? 67.500 12.542 79.011 1.00 21.33 82 ILE A CA 1
ATOM 2291 C C . ILE E 2 82 ? 67.430 14.061 79.141 1.00 20.98 82 ILE A C 1
ATOM 2292 O O . ILE E 2 82 ? 68.242 14.778 78.565 1.00 21.88 82 ILE A O 1
ATOM 2297 N N . PHE E 2 83 ? 66.441 14.550 79.876 1.00 21.03 83 PHE A N 1
ATOM 2298 C CA . PHE E 2 83 ? 66.304 15.983 80.077 1.00 22.11 83 PHE A CA 1
ATOM 2299 C C . PHE E 2 83 ? 65.445 16.268 81.289 1.00 22.96 83 PHE A C 1
ATOM 2300 O O . PHE E 2 83 ? 64.648 15.433 81.712 1.00 23.33 83 PHE A O 1
ATOM 2308 N N . THR E 2 84 ? 65.617 17.457 81.853 1.00 24.54 84 THR A N 1
ATOM 2309 C CA . THR E 2 84 ? 64.820 17.860 82.998 1.00 25.56 84 THR A CA 1
ATOM 2310 C C . THR E 2 84 ? 63.871 18.925 82.480 1.00 25.64 84 THR A C 1
ATOM 2311 O O . THR E 2 84 ? 64.205 19.653 81.542 1.00 26.31 84 THR A O 1
ATOM 2315 N N . TRP E 2 85 ? 62.690 19.011 83.078 1.00 25.15 85 TRP A N 1
ATOM 2316 C CA . TRP E 2 85 ? 61.710 20.007 82.669 1.00 24.78 85 TRP A CA 1
ATOM 2317 C C . TRP E 2 85 ? 61.100 20.664 83.900 1.00 25.07 85 TRP A C 1
ATOM 2318 O O . TRP E 2 85 ? 61.181 20.128 85.011 1.00 24.19 85 TRP A O 1
ATOM 2329 N N . SER E 2 86 ? 60.506 21.834 83.693 1.00 26.18 86 SER A N 1
ATOM 2330 C CA . SER E 2 86 ? 59.880 22.588 84.773 1.00 27.38 86 SER A CA 1
ATOM 2331 C C . SER E 2 86 ? 58.895 23.605 84.219 1.00 27.82 86 SER A C 1
ATOM 2332 O O . SER E 2 86 ? 59.261 24.452 83.411 1.00 27.33 86 SER A O 1
ATOM 2335 N N . GLY E 2 87 ? 57.648 23.527 84.671 1.00 28.02 87 GLY A N 1
ATOM 2336 C CA . GLY E 2 87 ? 56.642 24.460 84.200 1.00 29.08 87 GLY A CA 1
ATOM 2337 C C . GLY E 2 87 ? 56.974 25.888 84.588 1.00 29.71 87 GLY A C 1
ATOM 2338 O O . GLY E 2 87 ? 56.792 26.814 83.793 1.00 30.15 87 GLY A O 1
ATOM 2339 N N . GLU E 2 88 ? 57.465 26.064 85.812 1.00 30.46 88 GLU A N 1
ATOM 2340 C CA . GLU E 2 88 ? 57.826 27.382 86.322 1.00 30.66 88 GLU A CA 1
ATOM 2341 C C . GLU E 2 88 ? 58.944 27.992 85.492 1.00 31.17 88 GLU A C 1
ATOM 2342 O O . GLU E 2 88 ? 58.868 29.148 85.079 1.00 32.00 88 GLU A O 1
ATOM 2348 N N . HIS E 2 89 ? 59.986 27.209 85.237 1.00 31.40 89 HIS A N 1
ATOM 2349 C CA . HIS E 2 89 ? 61.109 27.700 84.460 1.00 31.49 89 HIS A CA 1
ATOM 2350 C C . HIS E 2 89 ? 60.763 28.016 83.007 1.00 31.53 89 HIS A C 1
ATOM 2351 O O . HIS E 2 89 ? 61.167 29.051 82.470 1.00 32.21 89 HIS A O 1
ATOM 2358 N N . GLU E 2 90 ? 60.033 27.119 82.361 1.00 31.20 90 GLU A N 1
ATOM 2359 C CA . GLU E 2 90 ? 59.652 27.319 80.969 1.00 31.16 90 GLU A CA 1
ATOM 2360 C C . GLU E 2 90 ? 58.596 28.399 80.745 1.00 31.80 90 GLU A C 1
ATOM 2361 O O . GLU E 2 90 ? 58.384 28.830 79.605 1.00 32.05 90 GLU A O 1
ATOM 2367 N N . ARG E 2 91 ? 57.942 28.820 81.828 1.00 31.96 91 ARG A N 1
ATOM 2368 C CA . ARG E 2 91 ? 56.872 29.827 81.802 1.00 32.67 91 ARG A CA 1
ATOM 2369 C C . ARG E 2 91 ? 56.927 30.871 80.682 1.00 32.74 91 ARG A C 1
ATOM 2370 O O . ARG E 2 91 ? 55.972 31.010 79.902 1.00 33.83 91 ARG A O 1
ATOM 2372 N N . PRO E 2 92 ? 58.043 31.618 80.583 1.00 32.79 92 PRO A N 1
ATOM 2373 C CA . PRO E 2 92 ? 58.186 32.648 79.547 1.00 32.43 92 PRO A CA 1
ATOM 2374 C C . PRO E 2 92 ? 57.926 32.139 78.140 1.00 32.74 92 PRO A C 1
ATOM 2375 O O . PRO E 2 92 ? 57.252 32.804 77.347 1.00 34.02 92 PRO A O 1
ATOM 2379 N N . THR E 2 93 ? 58.465 30.958 77.841 1.00 33.07 93 THR A N 1
ATOM 2380 C CA . THR E 2 93 ? 58.347 30.350 76.515 1.00 32.35 93 THR A CA 1
ATOM 2381 C C . THR E 2 93 ? 56.992 29.719 76.177 1.00 32.96 93 THR A C 1
ATOM 2382 O O . THR E 2 93 ? 56.627 29.633 75.001 1.00 33.68 93 THR A O 1
ATOM 2386 N N . LEU E 2 94 ? 56.254 29.278 77.195 1.00 32.81 94 LEU A N 1
ATOM 2387 C CA . LEU E 2 94 ? 54.957 28.615 77.004 1.00 32.75 94 LEU A CA 1
ATOM 2388 C C . LEU E 2 94 ? 53.851 29.487 76.437 1.00 32.68 94 LEU A C 1
ATOM 2389 O O . LEU E 2 94 ? 53.818 30.698 76.656 1.00 34.00 94 LEU A O 1
ATOM 2394 N N . SER E 2 95 ? 52.946 28.859 75.697 1.00 33.07 95 SER A N 1
ATOM 2395 C CA . SER E 2 95 ? 51.810 29.565 75.124 1.00 32.54 95 SER A CA 1
ATOM 2396 C C . SER E 2 95 ? 50.776 29.610 76.235 1.00 32.75 95 SER A C 1
ATOM 2397 O O . SER E 2 95 ? 51.021 29.104 77.335 1.00 33.09 95 SER A O 1
ATOM 2400 N N . LYS E 2 96 ? 49.619 30.196 75.945 1.00 32.34 96 LYS A N 1
ATOM 2401 C CA . LYS E 2 96 ? 48.550 30.286 76.924 1.00 31.65 96 LYS A CA 1
ATOM 2402 C C . LYS E 2 96 ? 48.019 28.896 77.276 1.00 31.59 96 LYS A C 1
ATOM 2403 O O . LYS E 2 96 ? 47.719 28.620 78.439 1.00 31.69 96 LYS A O 1
ATOM 2405 N N . ASP E 2 97 ? 47.909 28.018 76.279 1.00 31.41 97 ASP A N 1
ATOM 2406 C CA . ASP E 2 97 ? 47.402 26.671 76.532 1.00 31.74 97 ASP A CA 1
ATOM 2407 C C . ASP E 2 97 ? 48.387 25.788 77.294 1.00 30.87 97 ASP A C 1
ATOM 2408 O O . ASP E 2 97 ? 47.979 24.951 78.094 1.00 30.89 97 ASP A O 1
ATOM 2413 N N . GLU E 2 98 ? 49.680 25.971 77.049 1.00 30.55 98 GLU A N 1
ATOM 2414 C CA . GLU E 2 98 ? 50.694 25.175 77.739 1.00 29.94 98 GLU A CA 1
ATOM 2415 C C . GLU E 2 98 ? 50.761 25.593 79.209 1.00 30.35 98 GLU A C 1
ATOM 2416 O O . GLU E 2 98 ? 50.886 24.750 80.102 1.00 30.36 98 GLU A O 1
ATOM 2422 N N . ARG E 2 99 ? 50.674 26.895 79.467 1.00 30.18 99 ARG A N 1
ATOM 2423 C CA . ARG E 2 99 ? 50.705 27.377 80.846 1.00 30.65 99 ARG A CA 1
ATOM 2424 C C . ARG E 2 99 ? 49.561 26.741 81.622 1.00 29.16 99 ARG A C 1
ATOM 2425 O O . ARG E 2 99 ? 49.747 26.244 82.731 1.00 29.67 99 ARG A O 1
ATOM 2433 N N . ALA E 2 100 ? 48.373 26.766 81.030 1.00 29.20 100 ALA A N 1
ATOM 2434 C CA . ALA E 2 100 ? 47.202 26.176 81.655 1.00 28.99 100 ALA A CA 1
ATOM 2435 C C . ALA E 2 100 ? 47.519 24.714 81.968 1.00 29.62 100 ALA A C 1
ATOM 2436 O O . ALA E 2 100 ? 47.410 24.269 83.113 1.00 28.64 100 ALA A O 1
ATOM 2438 N N . PHE E 2 101 ? 47.936 23.982 80.937 1.00 29.36 101 PHE A N 1
ATOM 2439 C CA . PHE E 2 101 ? 48.275 22.577 81.084 1.00 28.22 101 PHE A CA 1
ATOM 2440 C C . PHE E 2 101 ? 49.110 22.332 82.334 1.00 28.13 101 PHE A C 1
ATOM 2441 O O . PHE E 2 101 ? 48.732 21.551 83.197 1.00 28.47 101 PHE A O 1
ATOM 2449 N N . TYR E 2 102 ? 50.249 23.008 82.424 1.00 28.68 102 TYR A N 1
ATOM 2450 C CA . TYR E 2 102 ? 51.135 22.852 83.568 1.00 29.57 102 TYR A CA 1
ATOM 2451 C C . TYR E 2 102 ? 50.468 23.166 84.913 1.00 30.61 102 TYR A C 1
ATOM 2452 O O . TYR E 2 102 ? 50.740 22.492 85.913 1.00 30.93 102 TYR A O 1
ATOM 2461 N N . ASP E 2 103 ? 49.599 24.176 84.945 1.00 32.08 103 ASP A N 1
ATOM 2462 C CA . ASP E 2 103 ? 48.930 24.537 86.197 1.00 32.25 103 ASP A CA 1
ATOM 2463 C C . ASP E 2 103 ? 48.104 23.378 86.718 1.00 32.04 103 ASP A C 1
ATOM 2464 O O . ASP E 2 103 ? 48.176 23.033 87.902 1.00 32.65 103 ASP A O 1
ATOM 2469 N N . HIS E 2 104 ? 47.319 22.775 85.830 1.00 31.97 104 HIS A N 1
ATOM 2470 C CA . HIS E 2 104 ? 46.484 21.639 86.204 1.00 31.62 104 HIS A CA 1
ATOM 2471 C C . HIS E 2 104 ? 47.308 20.487 86.764 1.00 31.78 104 HIS A C 1
ATOM 2472 O O . HIS E 2 104 ? 46.874 19.800 87.688 1.00 32.28 104 HIS A O 1
ATOM 2479 N N . ALA E 2 105 ? 48.492 20.269 86.198 1.00 31.18 105 ALA A N 1
ATOM 2480 C CA . ALA E 2 105 ? 49.357 19.190 86.650 1.00 31.09 105 ALA A CA 1
ATOM 2481 C C . ALA E 2 105 ? 49.912 19.437 88.045 1.00 31.38 105 ALA A C 1
ATOM 2482 O O . ALA E 2 105 ? 50.050 18.505 88.842 1.00 32.46 105 ALA A O 1
ATOM 2484 N N . SER E 2 106 ? 50.246 20.692 88.330 1.00 31.55 106 SER A N 1
ATOM 2485 C CA . SER E 2 106 ? 50.782 21.071 89.629 1.00 31.04 106 SER A CA 1
ATOM 2486 C C . SER E 2 106 ? 49.816 20.662 90.742 1.00 31.11 106 SER A C 1
ATOM 2487 O O . SER E 2 106 ? 50.239 20.271 91.830 1.00 31.25 106 SER A O 1
ATOM 2490 N N . ASP E 2 107 ? 48.522 20.738 90.465 1.00 31.47 107 ASP A N 1
ATOM 2491 C CA . ASP E 2 107 ? 47.532 20.366 91.461 1.00 32.48 107 ASP A CA 1
ATOM 2492 C C . ASP E 2 107 ? 47.729 18.932 91.933 1.00 32.80 107 ASP A C 1
ATOM 2493 O O . ASP E 2 107 ? 47.293 18.570 93.028 1.00 33.73 107 ASP A O 1
ATOM 2498 N N . PHE E 2 108 ? 48.408 18.121 91.122 1.00 32.34 108 PHE A N 1
ATOM 2499 C CA . PHE E 2 108 ? 48.628 16.718 91.449 1.00 31.59 108 PHE A CA 1
ATOM 2500 C C . PHE E 2 108 ? 50.048 16.388 91.907 1.00 31.66 108 PHE A C 1
ATOM 2501 O O . PHE E 2 108 ? 50.423 15.214 92.015 1.00 32.07 108 PHE A O 1
ATOM 2509 N N . GLY E 2 109 ? 50.830 17.428 92.188 1.00 31.17 109 GLY A N 1
ATOM 2510 C CA . GLY E 2 109 ? 52.186 17.231 92.662 1.00 31.42 109 GLY A CA 1
ATOM 2511 C C . GLY E 2 109 ? 53.188 17.004 91.556 1.00 30.94 109 GLY A C 1
ATOM 2512 O O . GLY E 2 109 ? 54.277 16.476 91.790 1.00 31.93 109 GLY A O 1
ATOM 2513 N N . ILE E 2 110 ? 52.815 17.406 90.349 1.00 30.68 110 ILE A N 1
ATOM 2514 C CA . ILE E 2 110 ? 53.680 17.247 89.181 1.00 29.92 110 ILE A CA 1
ATOM 2515 C C . ILE E 2 110 ? 54.032 18.623 88.640 1.00 29.18 110 ILE A C 1
ATOM 2516 O O . ILE E 2 110 ? 53.265 19.197 87.871 1.00 30.99 110 ILE A O 1
ATOM 2521 N N . ARG E 2 111 ? 55.190 19.148 89.028 1.00 28.89 111 ARG A N 1
ATOM 2522 C CA . ARG E 2 111 ? 55.609 20.469 88.573 1.00 28.07 111 ARG A CA 1
ATOM 2523 C C . ARG E 2 111 ? 56.950 20.457 87.853 1.00 27.19 111 ARG A C 1
ATOM 2524 O O . ARG E 2 111 ? 57.236 21.344 87.060 1.00 28.16 111 ARG A O 1
ATOM 2532 N N . SER E 2 112 ? 57.777 19.460 88.146 1.00 27.14 112 SER A N 1
ATOM 2533 C CA . SER E 2 112 ? 59.085 19.349 87.516 1.00 26.56 112 SER A CA 1
ATOM 2534 C C . SER E 2 112 ? 59.430 17.871 87.382 1.00 26.28 112 SER A C 1
ATOM 2535 O O . SER E 2 112 ? 58.859 17.021 88.068 1.00 27.23 112 SER A O 1
ATOM 2538 N N . GLY E 2 113 ? 60.362 17.549 86.501 1.00 25.47 113 GLY A N 1
ATOM 2539 C CA . GLY E 2 113 ? 60.705 16.153 86.357 1.00 23.84 113 GLY A CA 1
ATOM 2540 C C . GLY E 2 113 ? 61.912 15.884 85.496 1.00 22.88 113 GLY A C 1
ATOM 2541 O O . GLY E 2 113 ? 62.508 16.795 84.920 1.00 23.33 113 GLY A O 1
ATOM 2542 N N . ILE E 2 114 ? 62.265 14.607 85.433 1.00 22.07 114 ILE A N 1
ATOM 2543 C CA . ILE E 2 114 ? 63.384 14.122 84.644 1.00 20.74 114 ILE A CA 1
ATOM 2544 C C . ILE E 2 114 ? 62.782 13.081 83.709 1.00 20.53 114 ILE A C 1
ATOM 2545 O O . ILE E 2 114 ? 62.134 12.139 84.164 1.00 19.99 114 ILE A O 1
ATOM 2550 N N . THR E 2 115 ? 62.989 13.257 82.408 1.00 19.33 115 THR A N 1
ATOM 2551 C CA . THR E 2 115 ? 62.435 12.323 81.437 1.00 18.99 115 THR A CA 1
ATOM 2552 C C . THR E 2 115 ? 63.523 11.692 80.579 1.00 17.40 115 THR A C 1
ATOM 2553 O O . THR E 2 115 ? 64.479 12.358 80.206 1.00 18.51 115 THR A O 1
ATOM 2557 N N . ILE E 2 116 ? 63.364 10.405 80.287 1.00 17.03 116 ILE A N 1
ATOM 2558 C CA . ILE E 2 116 ? 64.312 9.666 79.463 1.00 18.68 116 ILE A CA 1
ATOM 2559 C C . ILE E 2 116 ? 63.560 8.992 78.324 1.00 18.56 116 ILE A C 1
ATOM 2560 O O . ILE E 2 116 ? 62.874 7.984 78.532 1.00 17.92 116 ILE A O 1
ATOM 2565 N N . PRO E 2 117 ? 63.675 9.544 77.106 1.00 19.36 117 PRO A N 1
ATOM 2566 C CA . PRO E 2 117 ? 63.002 8.990 75.932 1.00 18.70 117 PRO A CA 1
ATOM 2567 C C . PRO E 2 117 ? 63.956 8.167 75.062 1.00 18.34 117 PRO A C 1
ATOM 2568 O O . PRO E 2 117 ? 65.105 8.554 74.855 1.00 18.17 117 PRO A O 1
ATOM 2572 N N . ILE E 2 118 ? 63.475 7.027 74.569 1.00 17.14 118 ILE A N 1
ATOM 2573 C CA . ILE E 2 118 ? 64.289 6.149 73.723 1.00 16.81 118 ILE A CA 1
ATOM 2574 C C . ILE E 2 118 ? 63.495 5.654 72.515 1.00 16.70 118 ILE A C 1
ATOM 2575 O O . ILE E 2 118 ? 62.270 5.674 72.520 1.00 16.78 118 ILE A O 1
ATOM 2580 N N . LYS E 2 119 ? 64.197 5.213 71.476 1.00 16.78 119 LYS A N 1
ATOM 2581 C CA . LYS E 2 119 ? 63.515 4.678 70.307 1.00 16.86 119 LYS A CA 1
ATOM 2582 C C . LYS E 2 119 ? 63.244 3.205 70.583 1.00 16.40 119 LYS A C 1
ATOM 2583 O O . LYS E 2 119 ? 64.076 2.520 71.194 1.00 17.35 119 LYS A O 1
ATOM 2589 N N . THR E 2 120 ? 62.087 2.721 70.146 1.00 16.06 120 THR A N 1
ATOM 2590 C CA . THR E 2 120 ? 61.745 1.314 70.321 1.00 15.99 120 THR A CA 1
ATOM 2591 C C . THR E 2 120 ? 61.449 0.655 68.977 1.00 15.50 120 THR A C 1
ATOM 2592 O O . THR E 2 120 ? 61.669 1.256 67.924 1.00 16.48 120 THR A O 1
ATOM 2596 N N . ALA E 2 121 ? 60.937 -0.569 69.017 1.00 14.76 121 ALA A N 1
ATOM 2597 C CA . ALA E 2 121 ? 60.664 -1.318 67.803 1.00 14.92 121 ALA A CA 1
ATOM 2598 C C . ALA E 2 121 ? 59.714 -0.666 66.807 1.00 15.03 121 ALA A C 1
ATOM 2599 O O . ALA E 2 121 ? 58.769 0.027 67.173 1.00 16.46 121 ALA A O 1
ATOM 2601 N N . ASN E 2 122 ? 59.998 -0.905 65.534 1.00 15.22 122 ASN A N 1
ATOM 2602 C CA . ASN E 2 122 ? 59.190 -0.417 64.430 1.00 15.58 122 ASN A CA 1
ATOM 2603 C C . ASN E 2 122 ? 58.900 1.077 64.345 1.00 15.73 122 ASN A C 1
ATOM 2604 O O . ASN E 2 122 ? 57.767 1.476 64.100 1.00 17.09 122 ASN A O 1
ATOM 2609 N N . GLY E 2 123 ? 59.931 1.892 64.536 1.00 15.31 123 GLY A N 1
ATOM 2610 C CA . GLY E 2 123 ? 59.773 3.330 64.415 1.00 16.91 123 GLY A CA 1
ATOM 2611 C C . GLY E 2 123 ? 59.048 4.069 65.520 1.00 17.53 123 GLY A C 1
ATOM 2612 O O . GLY E 2 123 ? 58.764 5.260 65.377 1.00 18.55 123 GLY A O 1
ATOM 2613 N N . PHE E 2 124 ? 58.756 3.381 66.620 1.00 16.75 124 PHE A N 1
ATOM 2614 C CA . PHE E 2 124 ? 58.061 4.019 67.725 1.00 16.12 124 PHE A CA 1
ATOM 2615 C C . PHE E 2 124 ? 59.023 4.414 68.838 1.00 15.68 124 PHE A C 1
ATOM 2616 O O . PHE E 2 124 ? 60.237 4.350 68.672 1.00 16.62 124 PHE A O 1
ATOM 2632 N N . SER E 2 126 ? 59.341 5.199 73.490 1.00 16.52 126 SER A N 1
ATOM 2633 C CA . SER E 2 126 ? 58.766 5.093 74.817 1.00 17.34 126 SER A CA 1
ATOM 2634 C C . SER E 2 126 ? 59.565 6.071 75.659 1.00 16.22 126 SER A C 1
ATOM 2635 O O . SER E 2 126 ? 60.635 6.513 75.258 1.00 17.11 126 SER A O 1
ATOM 2646 N N . PHE E 2 128 ? 60.384 7.371 79.993 1.00 19.40 128 PHE A N 1
ATOM 2647 C CA . PHE E 2 128 ? 60.185 7.158 81.422 1.00 18.77 128 PHE A CA 1
ATOM 2648 C C . PHE E 2 128 ? 60.408 8.474 82.148 1.00 19.00 128 PHE A C 1
ATOM 2649 O O . PHE E 2 128 ? 61.415 9.154 81.935 1.00 19.07 128 PHE A O 1
ATOM 2657 N N . THR E 2 129 ? 59.467 8.819 83.019 1.00 19.15 129 THR A N 1
ATOM 2658 C CA . THR E 2 129 ? 59.545 10.076 83.738 1.00 20.72 129 THR A CA 1
ATOM 2659 C C . THR E 2 129 ? 59.397 9.939 85.242 1.00 21.76 129 THR A C 1
ATOM 2660 O O . THR E 2 129 ? 58.579 9.164 85.735 1.00 22.76 129 THR A O 1
ATOM 2672 N N . ALA E 2 131 ? 58.569 12.371 88.282 1.00 24.78 131 ALA A N 1
ATOM 2673 C CA . ALA E 2 131 ? 58.018 13.704 88.526 1.00 25.37 131 ALA A CA 1
ATOM 2674 C C . ALA E 2 131 ? 58.218 14.165 89.971 1.00 26.62 131 ALA A C 1
ATOM 2675 O O . ALA E 2 131 ? 58.242 13.356 90.899 1.00 25.63 131 ALA A O 1
ATOM 2677 N N . SER E 2 132 ? 58.367 15.473 90.150 1.00 26.84 132 SER A N 1
ATOM 2678 C CA . SER E 2 132 ? 58.557 16.034 91.481 1.00 28.55 132 SER A CA 1
ATOM 2679 C C . SER E 2 132 ? 57.573 17.156 91.767 1.00 28.50 132 SER A C 1
ATOM 2680 O O . SER E 2 132 ? 57.000 17.748 90.855 1.00 28.68 132 SER A O 1
ATOM 2683 N N . ASP E 2 133 ? 57.393 17.444 93.050 1.00 29.50 133 ASP A N 1
ATOM 2684 C CA . ASP E 2 133 ? 56.501 18.504 93.494 1.00 30.34 133 ASP A CA 1
ATOM 2685 C C . ASP E 2 133 ? 57.270 19.822 93.498 1.00 31.01 133 ASP A C 1
ATOM 2686 O O . ASP E 2 133 ? 56.682 20.904 93.632 1.00 31.21 133 ASP A O 1
ATOM 2688 N N . LYS E 2 134 ? 58.587 19.727 93.346 1.00 30.43 134 LYS A N 1
ATOM 2689 C CA . LYS E 2 134 ? 59.438 20.905 93.353 1.00 30.55 134 LYS A CA 1
ATOM 2690 C C . LYS E 2 134 ? 59.171 21.795 92.147 1.00 31.06 134 LYS A C 1
ATOM 2691 O O . LYS E 2 134 ? 58.703 21.330 91.096 1.00 31.15 134 LYS A O 1
ATOM 2697 N N . PRO E 2 135 ? 59.437 23.098 92.288 1.00 30.72 135 PRO A N 1
ATOM 2698 C CA . PRO E 2 135 ? 59.221 24.032 91.182 1.00 30.84 135 PRO A CA 1
ATOM 2699 C C . PRO E 2 135 ? 60.167 23.684 90.035 1.00 30.80 135 PRO A C 1
ATOM 2700 O O . PRO E 2 135 ? 59.844 23.858 88.855 1.00 31.25 135 PRO A O 1
ATOM 2704 N N . VAL E 2 136 ? 61.334 23.171 90.402 1.00 31.09 136 VAL A N 1
ATOM 2705 C CA . VAL E 2 136 ? 62.347 22.795 89.435 1.00 31.64 136 VAL A CA 1
ATOM 2706 C C . VAL E 2 136 ? 63.310 21.789 90.058 1.00 32.03 136 VAL A C 1
ATOM 2707 O O . VAL E 2 136 ? 63.497 21.761 91.277 1.00 32.79 136 VAL A O 1
ATOM 2711 N N . ILE E 2 137 ? 63.905 20.962 89.207 1.00 32.04 137 ILE A N 1
ATOM 2712 C CA . ILE E 2 137 ? 64.857 19.951 89.624 1.00 31.99 137 ILE A CA 1
ATOM 2713 C C . ILE E 2 137 ? 66.213 20.624 89.798 1.00 33.58 137 ILE A C 1
ATOM 2714 O O . ILE E 2 137 ? 66.691 21.318 88.893 1.00 33.88 137 ILE A O 1
ATOM 2719 N N . ASP E 2 138 ? 66.818 20.431 90.966 1.00 34.34 138 ASP A N 1
ATOM 2720 C CA . ASP E 2 138 ? 68.116 21.018 91.264 1.00 35.12 138 ASP A CA 1
ATOM 2721 C C . ASP E 2 138 ? 69.166 19.925 91.301 1.00 35.42 138 ASP A C 1
ATOM 2722 O O . ASP E 2 138 ? 69.615 19.521 92.371 1.00 36.85 138 ASP A O 1
ATOM 2724 N N . LEU E 2 139 ? 69.566 19.437 90.137 1.00 34.64 139 LEU A N 1
ATOM 2725 C CA . LEU E 2 139 ? 70.561 18.378 90.107 1.00 33.31 139 LEU A CA 1
ATOM 2726 C C . LEU E 2 139 ? 71.980 18.865 90.348 1.00 33.41 139 LEU A C 1
ATOM 2727 O O . LEU E 2 139 ? 72.492 19.726 89.629 1.00 33.63 139 LEU A O 1
ATOM 2732 N N . ASP E 2 140 ? 72.608 18.315 91.380 1.00 34.15 140 ASP A N 1
ATOM 2733 C CA . ASP E 2 140 ? 73.981 18.666 91.703 1.00 35.38 140 ASP A CA 1
ATOM 2734 C C . ASP E 2 140 ? 74.829 18.081 90.586 1.00 35.24 140 ASP A C 1
ATOM 2735 O O . ASP E 2 140 ? 75.495 18.807 89.834 1.00 35.89 140 ASP A O 1
ATOM 2740 N N . ARG E 2 141 ? 74.782 16.756 90.481 1.00 34.43 141 ARG A N 1
ATOM 2741 C CA . ARG E 2 141 ? 75.525 16.026 89.460 1.00 33.60 141 ARG A CA 1
ATOM 2742 C C . ARG E 2 141 ? 74.575 15.675 88.311 1.00 32.95 141 ARG A C 1
ATOM 2743 O O . ARG E 2 141 ? 73.436 15.263 88.540 1.00 32.87 141 ARG A O 1
ATOM 2745 N N . GLU E 2 142 ? 75.052 15.855 87.085 1.00 32.18 142 GLU A N 1
ATOM 2746 C CA . GLU E 2 142 ? 74.270 15.564 85.891 1.00 30.69 142 GLU A CA 1
ATOM 2747 C C . GLU E 2 142 ? 74.125 14.058 85.735 1.00 29.56 142 GLU A C 1
ATOM 2748 O O . GLU E 2 142 ? 75.048 13.306 86.034 1.00 30.55 142 GLU A O 1
ATOM 2750 N N . ILE E 2 143 ? 72.963 13.615 85.267 1.00 27.66 143 ILE A N 1
ATOM 2751 C CA . ILE E 2 143 ? 72.735 12.185 85.075 1.00 26.15 143 ILE A CA 1
ATOM 2752 C C . ILE E 2 143 ? 73.278 11.776 83.703 1.00 25.23 143 ILE A C 1
ATOM 2753 O O . ILE E 2 143 ? 72.945 12.399 82.695 1.00 25.75 143 ILE A O 1
ATOM 2758 N N . ASP E 2 144 ? 74.123 10.745 83.675 1.00 23.33 144 ASP A N 1
ATOM 2759 C CA . ASP E 2 144 ? 74.720 10.261 82.430 1.00 23.39 144 ASP A CA 1
ATOM 2760 C C . ASP E 2 144 ? 73.629 9.826 81.460 1.00 21.89 144 ASP A C 1
ATOM 2761 O O . ASP E 2 144 ? 72.877 8.892 81.738 1.00 22.61 144 ASP A O 1
ATOM 2766 N N . ALA E 2 145 ? 73.561 10.508 80.322 1.00 20.99 145 ALA A N 1
ATOM 2767 C CA . ALA E 2 145 ? 72.565 10.212 79.300 1.00 20.52 145 ALA A CA 1
ATOM 2768 C C . ALA E 2 145 ? 72.690 8.787 78.754 1.00 20.86 145 ALA A C 1
ATOM 2769 O O . ALA E 2 145 ? 71.687 8.143 78.440 1.00 20.87 145 ALA A O 1
ATOM 2771 N N . VAL E 2 146 ? 73.924 8.316 78.613 1.00 20.39 146 VAL A N 1
ATOM 2772 C CA . VAL E 2 146 ? 74.164 6.970 78.104 1.00 20.24 146 VAL A CA 1
ATOM 2773 C C . VAL E 2 146 ? 73.644 5.940 79.107 1.00 20.29 146 VAL A C 1
ATOM 2774 O O . VAL E 2 146 ? 72.896 5.025 78.750 1.00 19.90 146 VAL A O 1
ATOM 2778 N N . ALA E 2 147 ? 74.020 6.100 80.371 1.00 20.11 147 ALA A N 1
ATOM 2779 C CA . ALA E 2 147 ? 73.562 5.169 81.395 1.00 19.83 147 ALA A CA 1
ATOM 2780 C C . ALA E 2 147 ? 72.038 5.180 81.469 1.00 19.37 147 ALA A C 1
ATOM 2781 O O . ALA E 2 147 ? 71.401 4.131 81.572 1.00 20.39 147 ALA A O 1
ATOM 2783 N N . ALA E 2 148 ? 71.454 6.371 81.401 1.00 18.85 148 ALA A N 1
ATOM 2784 C CA . ALA E 2 148 ? 70.007 6.505 81.467 1.00 17.85 148 ALA A CA 1
ATOM 2785 C C . ALA E 2 148 ? 69.317 5.723 80.350 1.00 18.37 148 ALA A C 1
ATOM 2786 O O . ALA E 2 148 ? 68.328 5.035 80.591 1.00 17.81 148 ALA A O 1
ATOM 2788 N N . ALA E 2 149 ? 69.836 5.835 79.127 1.00 17.65 149 ALA A N 1
ATOM 2789 C CA . ALA E 2 149 ? 69.244 5.123 77.996 1.00 17.76 149 ALA A CA 1
ATOM 2790 C C . ALA E 2 149 ? 69.320 3.610 78.221 1.00 17.90 149 ALA A C 1
ATOM 2791 O O . ALA E 2 149 ? 68.356 2.882 77.969 1.00 19.55 149 ALA A O 1
ATOM 2793 N N . ALA E 2 150 ? 70.465 3.145 78.709 1.00 18.88 150 ALA A N 1
ATOM 2794 C CA . ALA E 2 150 ? 70.662 1.718 78.969 1.00 18.54 150 ALA A CA 1
ATOM 2795 C C . ALA E 2 150 ? 69.609 1.191 79.943 1.00 19.02 150 ALA A C 1
ATOM 2796 O O . ALA E 2 150 ? 69.028 0.122 79.746 1.00 18.36 150 ALA A O 1
ATOM 2798 N N . THR E 2 151 ? 69.363 1.955 80.999 1.00 18.68 151 THR A N 1
ATOM 2799 C CA . THR E 2 151 ? 68.386 1.560 82.005 1.00 18.95 151 THR A CA 1
ATOM 2800 C C . THR E 2 151 ? 66.965 1.509 81.456 1.00 18.26 151 THR A C 1
ATOM 2801 O O . THR E 2 151 ? 66.263 0.517 81.624 1.00 18.14 151 THR A O 1
ATOM 2805 N N . ILE E 2 152 ? 66.548 2.577 80.790 1.00 18.29 152 ILE A N 1
ATOM 2806 C CA . ILE E 2 152 ? 65.203 2.632 80.242 1.00 18.36 152 ILE A CA 1
ATOM 2807 C C . ILE E 2 152 ? 64.985 1.612 79.127 1.00 17.78 152 ILE A C 1
ATOM 2808 O O . ILE E 2 152 ? 63.866 1.161 78.899 1.00 17.41 152 ILE A O 1
ATOM 2813 N N . GLY E 2 153 ? 66.059 1.242 78.441 1.00 18.12 153 GLY A N 1
ATOM 2814 C CA . GLY E 2 153 ? 65.929 0.239 77.403 1.00 18.01 153 GLY A CA 1
ATOM 2815 C C . GLY E 2 153 ? 65.527 -1.061 78.076 1.00 17.96 153 GLY A C 1
ATOM 2816 O O . GLY E 2 153 ? 64.711 -1.818 77.560 1.00 18.83 153 GLY A O 1
ATOM 2817 N N . GLN E 2 154 ? 66.101 -1.316 79.247 1.00 18.47 154 GLN A N 1
ATOM 2818 C CA . GLN E 2 154 ? 65.797 -2.530 80.001 1.00 18.15 154 GLN A CA 1
ATOM 2819 C C . GLN E 2 154 ? 64.412 -2.448 80.630 1.00 18.31 154 GLN A C 1
ATOM 2820 O O . GLN E 2 154 ? 63.684 -3.436 80.674 1.00 17.60 154 GLN A O 1
ATOM 2826 N N . ILE E 2 155 ? 64.044 -1.267 81.116 1.00 19.09 155 ILE A N 1
ATOM 2827 C CA . ILE E 2 155 ? 62.721 -1.089 81.720 1.00 18.49 155 ILE A CA 1
ATOM 2828 C C . ILE E 2 155 ? 61.627 -1.241 80.658 1.00 18.86 155 ILE A C 1
ATOM 2829 O O . ILE E 2 155 ? 60.599 -1.875 80.893 1.00 18.52 155 ILE A O 1
ATOM 2834 N N . HIS E 2 156 ? 61.848 -0.651 79.489 1.00 18.96 156 HIS A N 1
ATOM 2835 C CA . HIS E 2 156 ? 60.866 -0.755 78.418 1.00 18.51 156 HIS A CA 1
ATOM 2836 C C . HIS E 2 156 ? 60.645 -2.211 78.011 1.00 17.97 156 HIS A C 1
ATOM 2837 O O . HIS E 2 156 ? 59.519 -2.632 77.776 1.00 18.51 156 HIS A O 1
ATOM 2844 N N . ALA E 2 157 ? 61.730 -2.974 77.920 1.00 18.87 157 ALA A N 1
ATOM 2845 C CA . ALA E 2 157 ? 61.627 -4.378 77.537 1.00 18.22 157 ALA A CA 1
ATOM 2846 C C . ALA E 2 157 ? 60.861 -5.178 78.585 1.00 20.04 157 ALA A C 1
ATOM 2847 O O . ALA E 2 157 ? 60.069 -6.055 78.243 1.00 19.74 157 ALA A O 1
ATOM 2849 N N . ARG E 2 158 ? 61.109 -4.882 79.858 1.00 20.95 158 ARG A N 1
ATOM 2850 C CA . ARG E 2 158 ? 60.425 -5.572 80.951 1.00 21.13 158 ARG A CA 1
ATOM 2851 C C . ARG E 2 158 ? 58.925 -5.287 80.907 1.00 20.21 158 ARG A C 1
ATOM 2852 O O . ARG E 2 158 ? 58.113 -6.170 81.120 1.00 20.55 158 ARG A O 1
ATOM 2860 N N . ILE E 2 159 ? 58.563 -4.044 80.620 1.00 20.19 159 ILE A N 1
ATOM 2861 C CA . ILE E 2 159 ? 57.158 -3.666 80.560 1.00 20.93 159 ILE A CA 1
ATOM 2862 C C . ILE E 2 159 ? 56.475 -4.174 79.293 1.00 22.35 159 ILE A C 1
ATOM 2863 O O . ILE E 2 159 ? 55.416 -4.798 79.355 1.00 23.32 159 ILE A O 1
ATOM 2868 N N . SER E 2 160 ? 57.102 -3.907 78.151 1.00 23.07 160 SER A N 1
ATOM 2869 C CA . SER E 2 160 ? 56.561 -4.284 76.848 1.00 24.61 160 SER A CA 1
ATOM 2870 C C . SER E 2 160 ? 56.666 -5.752 76.458 1.00 25.11 160 SER A C 1
ATOM 2871 O O . SER E 2 160 ? 55.670 -6.370 76.081 1.00 25.40 160 SER A O 1
ATOM 2874 N N . PHE E 2 161 ? 57.863 -6.323 76.530 1.00 26.75 161 PHE A N 1
ATOM 2875 C CA . PHE E 2 161 ? 57.999 -7.718 76.138 1.00 27.30 161 PHE A CA 1
ATOM 2876 C C . PHE E 2 161 ? 57.179 -8.657 77.007 1.00 27.79 161 PHE A C 1
ATOM 2877 O O . PHE E 2 161 ? 56.726 -9.690 76.525 1.00 28.73 161 PHE A O 1
ATOM 2885 N N . LEU E 2 162 ? 56.989 -8.310 78.278 1.00 28.81 162 LEU A N 1
ATOM 2886 C CA . LEU E 2 162 ? 56.213 -9.162 79.178 1.00 30.15 162 LEU A CA 1
ATOM 2887 C C . LEU E 2 162 ? 54.735 -8.784 79.328 1.00 30.94 162 LEU A C 1
ATOM 2888 O O . LEU E 2 162 ? 54.094 -9.105 80.337 1.00 31.54 162 LEU A O 1
ATOM 2893 N N . ARG E 2 163 ? 54.211 -8.104 78.311 1.00 31.52 163 ARG A N 1
ATOM 2894 C CA . ARG E 2 163 ? 52.807 -7.693 78.220 1.00 31.26 163 ARG A CA 1
ATOM 2895 C C . ARG E 2 163 ? 52.099 -7.133 79.460 1.00 30.76 163 ARG A C 1
ATOM 2896 O O . ARG E 2 163 ? 51.117 -7.706 79.924 1.00 31.15 163 ARG A O 1
ATOM 2904 N N . THR E 2 164 ? 52.573 -5.996 79.964 1.00 29.20 164 THR A N 1
ATOM 2905 C CA . THR E 2 164 ? 51.978 -5.354 81.139 1.00 27.87 164 THR A CA 1
ATOM 2906 C C . THR E 2 164 ? 50.650 -4.690 80.809 1.00 28.11 164 THR A C 1
ATOM 2907 O O . THR E 2 164 ? 50.463 -4.187 79.703 1.00 29.64 164 THR A O 1
ATOM 2911 N N . THR E 2 165 ? 49.739 -4.656 81.774 1.00 27.07 165 THR A N 1
ATOM 2912 C CA . THR E 2 165 ? 48.447 -4.020 81.548 1.00 27.44 165 THR A CA 1
ATOM 2913 C C . THR E 2 165 ? 48.573 -2.506 81.710 1.00 26.58 165 THR A C 1
ATOM 2914 O O . THR E 2 165 ? 49.116 -2.026 82.700 1.00 27.10 165 THR A O 1
ATOM 2918 N N . PRO E 2 166 ? 48.076 -1.733 80.734 1.00 27.10 166 PRO A N 1
ATOM 2919 C CA . PRO E 2 166 ? 48.160 -0.272 80.822 1.00 27.49 166 PRO A CA 1
ATOM 2920 C C . PRO E 2 166 ? 47.277 0.294 81.921 1.00 27.67 166 PRO A C 1
ATOM 2921 O O . PRO E 2 166 ? 46.158 -0.171 82.134 1.00 27.41 166 PRO A O 1
ATOM 2925 N N . THR E 2 167 ? 47.777 1.298 82.625 1.00 28.27 167 THR A N 1
ATOM 2926 C CA . THR E 2 167 ? 46.972 1.915 83.665 1.00 27.89 167 THR A CA 1
ATOM 2927 C C . THR E 2 167 ? 46.113 2.971 82.981 1.00 27.14 167 THR A C 1
ATOM 2928 O O . THR E 2 167 ? 45.129 3.449 83.546 1.00 28.13 167 THR A O 1
ATOM 2932 N N . ALA E 2 168 ? 46.487 3.329 81.754 1.00 25.41 168 ALA A N 1
ATOM 2933 C CA . ALA E 2 168 ? 45.752 4.328 80.984 1.00 25.23 168 ALA A CA 1
ATOM 2934 C C . ALA E 2 168 ? 46.212 4.292 79.535 1.00 24.72 168 ALA A C 1
ATOM 2935 O O . ALA E 2 168 ? 47.287 3.785 79.240 1.00 25.60 168 ALA A O 1
ATOM 2937 N N . GLU E 2 169 ? 45.405 4.836 78.634 1.00 24.51 169 GLU A N 1
ATOM 2938 C CA . GLU E 2 169 ? 45.753 4.841 77.215 1.00 25.63 169 GLU A CA 1
ATOM 2939 C C . GLU E 2 169 ? 44.781 5.737 76.471 1.00 25.97 169 GLU A C 1
ATOM 2940 O O . GLU E 2 169 ? 43.680 6.016 76.963 1.00 26.03 169 GLU A O 1
ATOM 2946 N N . ASP E 2 170 ? 45.176 6.186 75.285 1.00 25.84 170 ASP A N 1
ATOM 2947 C CA . ASP E 2 170 ? 44.299 7.039 74.503 1.00 26.39 170 ASP A CA 1
ATOM 2948 C C . ASP E 2 170 ? 43.049 6.241 74.193 1.00 26.05 170 ASP A C 1
ATOM 2949 O O . ASP E 2 170 ? 43.099 5.015 74.063 1.00 26.46 170 ASP A O 1
ATOM 2954 N N . ALA E 2 171 ? 41.921 6.929 74.095 1.00 27.14 171 ALA A N 1
ATOM 2955 C CA . ALA E 2 171 ? 40.660 6.266 73.802 1.00 27.69 171 ALA A CA 1
ATOM 2956 C C . ALA E 2 171 ? 40.608 5.771 72.359 1.00 28.42 171 ALA A C 1
ATOM 2957 O O . ALA E 2 171 ? 40.833 6.536 71.415 1.00 30.11 171 ALA A O 1
ATOM 2959 N N . ALA E 2 172 ? 40.333 4.481 72.208 1.00 28.40 172 ALA A N 1
ATOM 2960 C CA . ALA E 2 172 ? 40.213 3.845 70.904 1.00 27.74 172 ALA A CA 1
ATOM 2961 C C . ALA E 2 172 ? 39.076 2.848 71.036 1.00 27.19 172 ALA A C 1
ATOM 2962 O O . ALA E 2 172 ? 39.076 2.012 71.943 1.00 27.51 172 ALA A O 1
ATOM 2964 N N . TRP E 2 173 ? 38.107 2.943 70.128 1.00 27.32 173 TRP A N 1
ATOM 2965 C CA . TRP E 2 173 ? 36.936 2.079 70.148 1.00 27.35 173 TRP A CA 1
ATOM 2966 C C . TRP E 2 173 ? 36.455 1.702 68.749 1.00 26.73 173 TRP A C 1
ATOM 2967 O O . TRP E 2 173 ? 36.962 2.204 67.748 1.00 27.56 173 TRP A O 1
ATOM 2978 N N . LEU E 2 174 ? 35.463 0.815 68.705 1.00 26.80 174 LEU A N 1
ATOM 2979 C CA . LEU E 2 174 ? 34.862 0.345 67.458 1.00 26.47 174 LEU A CA 1
ATOM 2980 C C . LEU E 2 174 ? 33.365 0.185 67.675 1.00 26.74 174 LEU A C 1
ATOM 2981 O O . LEU E 2 174 ? 32.956 -0.456 68.646 1.00 26.64 174 LEU A O 1
ATOM 2986 N N . ASP E 2 175 ? 32.539 0.749 66.794 1.00 27.20 175 ASP A N 1
ATOM 2987 C CA . ASP E 2 175 ? 31.103 0.586 66.987 1.00 26.85 175 ASP A CA 1
ATOM 2988 C C . ASP E 2 175 ? 30.718 -0.847 66.622 1.00 27.21 175 ASP A C 1
ATOM 2989 O O . ASP E 2 175 ? 31.523 -1.587 66.049 1.00 26.53 175 ASP A O 1
ATOM 2994 N N . PRO E 2 176 ? 29.491 -1.269 66.958 1.00 26.65 176 PRO A N 1
ATOM 2995 C CA . PRO E 2 176 ? 29.073 -2.637 66.647 1.00 26.64 176 PRO A CA 1
ATOM 2996 C C . PRO E 2 176 ? 29.306 -3.119 65.215 1.00 26.33 176 PRO A C 1
ATOM 2997 O O . PRO E 2 176 ? 29.744 -4.250 65.006 1.00 25.71 176 PRO A O 1
ATOM 3001 N N . LYS E 2 177 ? 29.012 -2.267 64.237 1.00 26.58 177 LYS A N 1
ATOM 3002 C CA . LYS E 2 177 ? 29.193 -2.633 62.834 1.00 27.15 177 LYS A CA 1
ATOM 3003 C C . LYS E 2 177 ? 30.674 -2.739 62.478 1.00 26.30 177 LYS A C 1
ATOM 3004 O O . LYS E 2 177 ? 31.104 -3.718 61.872 1.00 27.26 177 LYS A O 1
ATOM 3010 N N . GLU E 2 178 ? 31.448 -1.730 62.844 1.00 24.86 178 GLU A N 1
ATOM 3011 C CA . GLU E 2 178 ? 32.877 -1.759 62.562 1.00 24.72 178 GLU A CA 1
ATOM 3012 C C . GLU E 2 178 ? 33.459 -3.055 63.129 1.00 25.15 178 GLU A C 1
ATOM 3013 O O . GLU E 2 178 ? 34.229 -3.760 62.463 1.00 25.69 178 GLU A O 1
ATOM 3019 N N . ALA E 2 179 ? 33.082 -3.370 64.364 1.00 23.93 179 ALA A N 1
ATOM 3020 C CA . ALA E 2 179 ? 33.582 -4.562 65.026 1.00 24.59 179 ALA A CA 1
ATOM 3021 C C . ALA E 2 179 ? 33.162 -5.831 64.296 1.00 24.48 179 ALA A C 1
ATOM 3022 O O . ALA E 2 179 ? 33.971 -6.734 64.080 1.00 25.21 179 ALA A O 1
ATOM 3024 N N . THR E 2 180 ? 31.895 -5.900 63.908 1.00 24.64 180 THR A N 1
ATOM 3025 C CA . THR E 2 180 ? 31.400 -7.071 63.207 1.00 25.23 180 THR A CA 1
ATOM 3026 C C . THR E 2 180 ? 32.169 -7.300 61.905 1.00 24.41 180 THR A C 1
ATOM 3027 O O . THR E 2 180 ? 32.593 -8.420 61.606 1.00 25.01 180 THR A O 1
ATOM 3031 N N . TYR E 2 181 ? 32.349 -6.231 61.138 1.00 23.92 181 TYR A N 1
ATOM 3032 C CA . TYR E 2 181 ? 33.055 -6.315 59.866 1.00 23.17 181 TYR A CA 1
ATOM 3033 C C . TYR E 2 181 ? 34.541 -6.605 60.033 1.00 22.33 181 TYR A C 1
ATOM 3034 O O . TYR E 2 181 ? 35.098 -7.410 59.290 1.00 22.25 181 TYR A O 1
ATOM 3043 N N . LEU E 2 182 ? 35.176 -5.958 61.010 1.00 21.77 182 LEU A N 1
ATOM 3044 C CA . LEU E 2 182 ? 36.608 -6.162 61.245 1.00 21.14 182 LEU A CA 1
ATOM 3045 C C . LEU E 2 182 ? 36.912 -7.588 61.712 1.00 20.36 182 LEU A C 1
ATOM 3046 O O . LEU E 2 182 ? 37.989 -8.119 61.446 1.00 19.36 182 LEU A O 1
ATOM 3051 N N . ARG E 2 183 ? 35.969 -8.214 62.410 1.00 21.66 183 ARG A N 1
ATOM 3052 C CA . ARG E 2 183 ? 36.178 -9.587 62.849 1.00 21.92 183 ARG A CA 1
ATOM 3053 C C . ARG E 2 183 ? 36.349 -10.477 61.626 1.00 21.78 183 ARG A C 1
ATOM 3054 O O . ARG E 2 183 ? 37.237 -11.322 61.593 1.00 21.89 183 ARG A O 1
ATOM 3062 N N . TRP E 2 184 ? 35.499 -10.284 60.619 1.00 21.26 184 TRP A N 1
ATOM 3063 C CA . TRP E 2 184 ? 35.590 -11.073 59.394 1.00 21.00 184 TRP A CA 1
ATOM 3064 C C . TRP E 2 184 ? 36.919 -10.812 58.686 1.00 20.97 184 TRP A C 1
ATOM 3065 O O . TRP E 2 184 ? 37.557 -11.733 58.176 1.00 20.28 184 TRP A O 1
ATOM 3076 N N . ILE E 2 185 ? 37.326 -9.547 58.645 1.00 20.73 185 ILE A N 1
ATOM 3077 C CA . ILE E 2 185 ? 38.593 -9.198 58.021 1.00 20.78 185 ILE A CA 1
ATOM 3078 C C . ILE E 2 185 ? 39.711 -9.962 58.736 1.00 20.80 185 ILE A C 1
ATOM 3079 O O . ILE E 2 185 ? 40.669 -10.408 58.103 1.00 20.91 185 ILE A O 1
ATOM 3084 N N . ALA E 2 186 ? 39.580 -10.117 60.052 1.00 20.60 186 ALA A N 1
ATOM 3085 C CA . ALA E 2 186 ? 40.601 -10.808 60.835 1.00 21.36 186 ALA A CA 1
ATOM 3086 C C . ALA E 2 186 ? 40.678 -12.300 60.542 1.00 22.15 186 ALA A C 1
ATOM 3087 O O . ALA E 2 186 ? 41.638 -12.956 60.941 1.00 23.15 186 ALA A O 1
ATOM 3089 N N . VAL E 2 187 ? 39.667 -12.853 59.873 1.00 22.12 187 VAL A N 1
ATOM 3090 C CA . VAL E 2 187 ? 39.731 -14.263 59.517 1.00 22.38 187 VAL A CA 1
ATOM 3091 C C . VAL E 2 187 ? 39.841 -14.434 57.996 1.00 22.98 187 VAL A C 1
ATOM 3092 O O . VAL E 2 187 ? 39.420 -15.439 57.435 1.00 22.61 187 VAL A O 1
ATOM 3096 N N . GLY E 2 188 ? 40.408 -13.424 57.341 1.00 22.19 188 GLY A N 1
ATOM 3097 C CA . GLY E 2 188 ? 40.648 -13.495 55.908 1.00 23.26 188 GLY A CA 1
ATOM 3098 C C . GLY E 2 188 ? 39.571 -13.229 54.872 1.00 22.99 188 GLY A C 1
ATOM 3099 O O . GLY E 2 188 ? 39.794 -13.496 53.690 1.00 24.62 188 GLY A O 1
ATOM 3100 N N . LYS E 2 189 ? 38.420 -12.711 55.274 1.00 22.98 189 LYS A N 1
ATOM 3101 C CA . LYS E 2 189 ? 37.375 -12.433 54.291 1.00 23.49 189 LYS A CA 1
ATOM 3102 C C . LYS E 2 189 ? 37.668 -11.142 53.539 1.00 23.23 189 LYS A C 1
ATOM 3103 O O . LYS E 2 189 ? 38.307 -10.230 54.070 1.00 22.93 189 LYS A O 1
ATOM 3109 N N . THR E 2 190 ? 37.200 -11.080 52.297 1.00 23.03 190 THR A N 1
ATOM 3110 C CA . THR E 2 190 ? 37.349 -9.891 51.473 1.00 23.45 190 THR A CA 1
ATOM 3111 C C . THR E 2 190 ? 36.090 -9.084 51.787 1.00 24.12 190 THR A C 1
ATOM 3112 O O . THR E 2 190 ? 35.134 -9.629 52.336 1.00 24.40 190 THR A O 1
ATOM 3124 N N . GLU E 2 192 ? 33.762 -8.076 49.854 1.00 25.88 192 GLU A N 1
ATOM 3125 C CA . GLU E 2 192 ? 32.576 -8.602 49.162 1.00 26.30 192 GLU A CA 1
ATOM 3126 C C . GLU E 2 192 ? 32.004 -9.792 49.930 1.00 25.41 192 GLU A C 1
ATOM 3127 O O . GLU E 2 192 ? 30.787 -9.925 50.079 1.00 25.40 192 GLU A O 1
ATOM 3133 N N . GLU E 2 193 ? 32.882 -10.660 50.422 1.00 24.88 193 GLU A N 1
ATOM 3134 C CA . GLU E 2 193 ? 32.448 -11.830 51.171 1.00 25.60 193 GLU A CA 1
ATOM 3135 C C . GLU E 2 193 ? 31.776 -11.418 52.469 1.00 25.35 193 GLU A C 1
ATOM 3136 O O . GLU E 2 193 ? 30.851 -12.087 52.947 1.00 25.47 193 GLU A O 1
ATOM 3142 N N . ILE E 2 194 ? 32.235 -10.308 53.039 1.00 24.69 194 ILE A N 1
ATOM 3143 C CA . ILE E 2 194 ? 31.656 -9.818 54.276 1.00 24.68 194 ILE A CA 1
ATOM 3144 C C . ILE E 2 194 ? 30.277 -9.253 53.971 1.00 24.49 194 ILE A C 1
ATOM 3145 O O . ILE E 2 194 ? 29.326 -9.489 54.713 1.00 25.15 194 ILE A O 1
ATOM 3150 N N . ALA E 2 195 ? 30.177 -8.508 52.876 1.00 25.41 195 ALA A N 1
ATOM 3151 C CA . ALA E 2 195 ? 28.903 -7.910 52.477 1.00 26.26 195 ALA A CA 1
ATOM 3152 C C . ALA E 2 195 ? 27.851 -9.004 52.343 1.00 26.91 195 ALA A C 1
ATOM 3153 O O . ALA E 2 195 ? 26.749 -8.899 52.888 1.00 26.82 195 ALA A O 1
ATOM 3155 N N . ASP E 2 196 ? 28.202 -10.064 51.622 1.00 28.48 196 ASP A N 1
ATOM 3156 C CA . ASP E 2 196 ? 27.286 -11.178 51.433 1.00 29.52 196 ASP A CA 1
ATOM 3157 C C . ASP E 2 196 ? 26.882 -11.834 52.745 1.00 30.00 196 ASP A C 1
ATOM 3158 O O . ASP E 2 196 ? 25.695 -11.991 53.022 1.00 31.28 196 ASP A O 1
ATOM 3163 N N . VAL E 2 197 ? 27.869 -12.208 53.556 1.00 29.35 197 VAL A N 1
ATOM 3164 C CA . VAL E 2 197 ? 27.597 -12.892 54.815 1.00 28.78 197 VAL A CA 1
ATOM 3165 C C . VAL E 2 197 ? 26.713 -12.123 55.790 1.00 28.48 197 VAL A C 1
ATOM 3166 O O . VAL E 2 197 ? 25.871 -12.721 56.466 1.00 29.53 197 VAL A O 1
ATOM 3170 N N . GLU E 2 198 ? 26.894 -10.808 55.863 1.00 29.25 198 GLU A N 1
ATOM 3171 C CA . GLU E 2 198 ? 26.089 -9.981 56.760 1.00 29.44 198 GLU A CA 1
ATOM 3172 C C . GLU E 2 198 ? 24.833 -9.471 56.055 1.00 30.04 198 GLU A C 1
ATOM 3173 O O . GLU E 2 198 ? 23.992 -8.808 56.670 1.00 31.54 198 GLU A O 1
ATOM 3179 N N . GLY E 2 199 ? 24.704 -9.787 54.768 1.00 29.89 199 GLY A N 1
ATOM 3180 C CA . GLY E 2 199 ? 23.539 -9.357 54.011 1.00 29.24 199 GLY A CA 1
ATOM 3181 C C . GLY E 2 199 ? 23.450 -7.853 53.813 1.00 29.25 199 GLY A C 1
ATOM 3182 O O . GLY E 2 199 ? 22.361 -7.284 53.890 1.00 29.57 199 GLY A O 1
ATOM 3183 N N . VAL E 2 200 ? 24.586 -7.204 53.553 1.00 28.40 200 VAL A N 1
ATOM 3184 C CA . VAL E 2 200 ? 24.611 -5.761 53.351 1.00 27.48 200 VAL A CA 1
ATOM 3185 C C . VAL E 2 200 ? 25.321 -5.384 52.060 1.00 27.17 200 VAL A C 1
ATOM 3186 O O . VAL E 2 200 ? 25.771 -6.250 51.310 1.00 27.73 200 VAL A O 1
ATOM 3190 N N . LYS E 2 201 ? 25.418 -4.086 51.803 1.00 26.35 201 LYS A N 1
ATOM 3191 C CA . LYS E 2 201 ? 26.073 -3.617 50.593 1.00 26.58 201 LYS A CA 1
ATOM 3192 C C . LYS E 2 201 ? 27.587 -3.572 50.742 1.00 25.88 201 LYS A C 1
ATOM 3193 O O . LYS E 2 201 ? 28.106 -3.231 51.803 1.00 25.76 201 LYS A O 1
ATOM 3199 N N . TYR E 2 202 ? 28.289 -3.909 49.667 1.00 25.74 202 TYR A N 1
ATOM 3200 C CA . TYR E 2 202 ? 29.745 -3.858 49.669 1.00 25.42 202 TYR A CA 1
ATOM 3201 C C . TYR E 2 202 ? 30.161 -2.487 50.201 1.00 25.47 202 TYR A C 1
ATOM 3202 O O . TYR E 2 202 ? 31.044 -2.374 51.053 1.00 25.10 202 TYR A O 1
ATOM 3211 N N . ASN E 2 203 ? 29.498 -1.445 49.709 1.00 25.30 203 ASN A N 1
ATOM 3212 C CA . ASN E 2 203 ? 29.812 -0.091 50.131 1.00 24.19 203 ASN A CA 1
ATOM 3213 C C . ASN E 2 203 ? 29.553 0.209 51.606 1.00 23.91 203 ASN A C 1
ATOM 3214 O O . ASN E 2 203 ? 30.133 1.144 52.152 1.00 24.03 203 ASN A O 1
ATOM 3219 N N . SER E 2 204 ? 28.695 -0.571 52.254 1.00 23.94 204 SER A N 1
ATOM 3220 C CA . SER E 2 204 ? 28.440 -0.350 53.671 1.00 24.37 204 SER A CA 1
ATOM 3221 C C . SER E 2 204 ? 29.674 -0.814 54.445 1.00 24.21 204 SER A C 1
ATOM 3222 O O . SER E 2 204 ? 30.155 -0.130 55.347 1.00 24.14 204 SER A O 1
ATOM 3225 N N . VAL E 2 205 ? 30.179 -1.984 54.074 1.00 23.84 205 VAL A N 1
ATOM 3226 C CA . VAL E 2 205 ? 31.360 -2.551 54.710 1.00 24.23 205 VAL A CA 1
ATOM 3227 C C . VAL E 2 205 ? 32.563 -1.664 54.385 1.00 23.72 205 VAL A C 1
ATOM 3228 O O . VAL E 2 205 ? 33.362 -1.340 55.264 1.00 25.43 205 VAL A O 1
ATOM 3232 N N . ARG E 2 206 ? 32.669 -1.243 53.128 1.00 24.34 206 ARG A N 1
ATOM 3233 C CA . ARG E 2 206 ? 33.780 -0.403 52.698 1.00 23.98 206 ARG A CA 1
ATOM 3234 C C . ARG E 2 206 ? 33.869 0.919 53.459 1.00 24.34 206 ARG A C 1
ATOM 3235 O O . ARG E 2 206 ? 34.945 1.295 53.924 1.00 23.34 206 ARG A O 1
ATOM 3243 N N . VAL E 2 207 ? 32.742 1.614 53.603 1.00 23.18 207 VAL A N 1
ATOM 3244 C CA . VAL E 2 207 ? 32.734 2.899 54.301 1.00 22.04 207 VAL A CA 1
ATOM 3245 C C . VAL E 2 207 ? 32.835 2.782 55.828 1.00 22.14 207 VAL A C 1
ATOM 3246 O O . VAL E 2 207 ? 33.413 3.648 56.473 1.00 23.12 207 VAL A O 1
ATOM 3250 N N . LYS E 2 208 ? 32.270 1.730 56.411 1.00 23.02 208 LYS A N 1
ATOM 3251 C CA . LYS E 2 208 ? 32.356 1.576 57.861 1.00 23.36 208 LYS A CA 1
ATOM 3252 C C . LYS E 2 208 ? 33.803 1.344 58.272 1.00 23.00 208 LYS A C 1
ATOM 3253 O O . LYS E 2 208 ? 34.300 1.983 59.193 1.00 23.16 208 LYS A O 1
ATOM 3259 N N . LEU E 2 209 ? 34.481 0.441 57.570 1.00 23.45 209 LEU A N 1
ATOM 3260 C CA . LEU E 2 209 ? 35.871 0.132 57.889 1.00 23.77 209 LEU A CA 1
ATOM 3261 C C . LEU E 2 209 ? 36.855 1.240 57.524 1.00 23.75 209 LEU A C 1
ATOM 3262 O O . LEU E 2 209 ? 37.806 1.483 58.262 1.00 24.77 209 LEU A O 1
ATOM 3267 N N . ARG E 2 210 ? 36.641 1.926 56.407 1.00 23.65 210 ARG A N 1
ATOM 3268 C CA . ARG E 2 210 ? 37.565 2.990 56.035 1.00 23.96 210 ARG A CA 1
ATOM 3269 C C . ARG E 2 210 ? 37.462 4.170 57.000 1.00 23.79 210 ARG A C 1
ATOM 3270 O O . ARG E 2 210 ? 38.444 4.875 57.239 1.00 24.45 210 ARG A O 1
ATOM 3278 N N . GLU E 2 211 ? 36.276 4.394 57.556 1.00 24.04 211 GLU A N 1
ATOM 3279 C CA . GLU E 2 211 ? 36.110 5.486 58.510 1.00 25.20 211 GLU A CA 1
ATOM 3280 C C . GLU E 2 211 ? 36.861 5.122 59.791 1.00 23.93 211 GLU A C 1
ATOM 3281 O O . GLU E 2 211 ? 37.465 5.987 60.431 1.00 24.61 211 GLU A O 1
ATOM 3287 N N . ALA E 2 212 ? 36.823 3.844 60.164 1.00 23.77 212 ALA A N 1
ATOM 3288 C CA . ALA E 2 212 ? 37.527 3.384 61.361 1.00 23.22 212 ALA A CA 1
ATOM 3289 C C . ALA E 2 212 ? 39.036 3.535 61.129 1.00 23.09 212 ALA A C 1
ATOM 3290 O O . ALA E 2 212 ? 39.773 3.981 62.010 1.00 22.52 212 ALA A O 1
ATOM 3300 N N . LYS E 2 214 ? 40.352 5.659 59.319 1.00 22.57 214 LYS A N 1
ATOM 3301 C CA . LYS E 2 214 ? 40.588 7.093 59.398 1.00 22.99 214 LYS A CA 1
ATOM 3302 C C . LYS E 2 214 ? 40.695 7.549 60.850 1.00 21.65 214 LYS A C 1
ATOM 3303 O O . LYS E 2 214 ? 41.559 8.350 61.196 1.00 22.59 214 LYS A O 1
ATOM 3309 N N . ARG E 2 215 ? 39.818 7.027 61.696 1.00 21.83 215 ARG A N 1
ATOM 3310 C CA . ARG E 2 215 ? 39.816 7.396 63.099 1.00 22.50 215 ARG A CA 1
ATOM 3311 C C . ARG E 2 215 ? 41.076 6.925 63.827 1.00 22.77 215 ARG A C 1
ATOM 3312 O O . ARG E 2 215 ? 41.595 7.639 64.686 1.00 22.65 215 ARG A O 1
ATOM 3320 N N . PHE E 2 216 ? 41.564 5.734 63.478 1.00 23.60 216 PHE A N 1
ATOM 3321 C CA . PHE E 2 216 ? 42.776 5.166 64.081 1.00 23.59 216 PHE A CA 1
ATOM 3322 C C . PHE E 2 216 ? 44.044 5.707 63.400 1.00 23.91 216 PHE A C 1
ATOM 3323 O O . PHE E 2 216 ? 45.157 5.551 63.913 1.00 24.30 216 PHE A O 1
ATOM 3331 N N . ASP E 2 217 ? 43.859 6.345 62.249 1.00 23.91 217 ASP A N 1
ATOM 3332 C CA . ASP E 2 217 ? 44.946 6.895 61.450 1.00 24.06 217 ASP A CA 1
ATOM 3333 C C . ASP E 2 217 ? 45.930 5.809 61.018 1.00 22.72 217 ASP A C 1
ATOM 3334 O O . ASP E 2 217 ? 47.142 5.895 61.250 1.00 22.85 217 ASP A O 1
ATOM 3339 N N . VAL E 2 218 ? 45.391 4.780 60.382 1.00 21.75 218 VAL A N 1
ATOM 3340 C CA . VAL E 2 218 ? 46.208 3.685 59.884 1.00 21.53 218 VAL A CA 1
ATOM 3341 C C . VAL E 2 218 ? 45.971 3.578 58.379 1.00 21.51 218 VAL A C 1
ATOM 3342 O O . VAL E 2 218 ? 44.914 3.976 57.879 1.00 19.93 218 VAL A O 1
ATOM 3346 N N . ARG E 2 219 ? 46.955 3.043 57.662 1.00 21.06 219 ARG A N 1
ATOM 3347 C CA . ARG E 2 219 ? 46.864 2.945 56.206 1.00 23.25 219 ARG A CA 1
ATOM 3348 C C . ARG E 2 219 ? 46.330 1.632 55.662 1.00 22.78 219 ARG A C 1
ATOM 3349 O O . ARG E 2 219 ? 45.860 1.585 54.529 1.00 24.70 219 ARG A O 1
ATOM 3357 N N . SER E 2 220 ? 46.417 0.564 56.446 1.00 21.23 220 SER A N 1
ATOM 3358 C CA . SER E 2 220 ? 45.955 -0.732 55.972 1.00 20.64 220 SER A CA 1
ATOM 3359 C C . SER E 2 220 ? 45.078 -1.464 56.963 1.00 20.17 220 SER A C 1
ATOM 3360 O O . SER E 2 220 ? 45.110 -1.202 58.166 1.00 19.45 220 SER A O 1
ATOM 3363 N N . LYS E 2 221 ? 44.297 -2.396 56.433 1.00 19.83 221 LYS A N 1
ATOM 3364 C CA . LYS E 2 221 ? 43.399 -3.207 57.240 1.00 19.66 221 LYS A CA 1
ATOM 3365 C C . LYS E 2 221 ? 44.205 -4.043 58.237 1.00 18.17 221 LYS A C 1
ATOM 3366 O O . LYS E 2 221 ? 43.747 -4.297 59.345 1.00 19.46 221 LYS A O 1
ATOM 3372 N N . ALA E 2 222 ? 45.404 -4.473 57.848 1.00 17.58 222 ALA A N 1
ATOM 3373 C CA . ALA E 2 222 ? 46.229 -5.269 58.755 1.00 17.04 222 ALA A CA 1
ATOM 3374 C C . ALA E 2 222 ? 46.598 -4.449 59.988 1.00 16.83 222 ALA A C 1
ATOM 3375 O O . ALA E 2 222 ? 46.633 -4.976 61.098 1.00 17.99 222 ALA A O 1
ATOM 3377 N N . HIS E 2 223 ? 46.852 -3.154 59.796 1.00 17.15 223 HIS A N 1
ATOM 3378 C CA . HIS E 2 223 ? 47.215 -2.276 60.910 1.00 17.07 223 HIS A CA 1
ATOM 3379 C C . HIS E 2 223 ? 46.004 -2.021 61.810 1.00 17.57 223 HIS A C 1
ATOM 3380 O O . HIS E 2 223 ? 46.115 -2.039 63.032 1.00 17.29 223 HIS A O 1
ATOM 3387 N N . LEU E 2 224 ? 44.844 -1.790 61.201 1.00 18.29 224 LEU A N 1
ATOM 3388 C CA . LEU E 2 224 ? 43.636 -1.558 61.985 1.00 18.97 224 LEU A CA 1
ATOM 3389 C C . LEU E 2 224 ? 43.311 -2.825 62.766 1.00 17.89 224 LEU A C 1
ATOM 3390 O O . LEU E 2 224 ? 42.893 -2.777 63.921 1.00 18.73 224 LEU A O 1
ATOM 3395 N N . THR E 2 225 ? 43.509 -3.965 62.124 1.00 17.37 225 THR A N 1
ATOM 3396 C CA . THR E 2 225 ? 43.249 -5.240 62.767 1.00 17.92 225 THR A CA 1
ATOM 3397 C C . THR E 2 225 ? 44.192 -5.417 63.958 1.00 17.91 225 THR A C 1
ATOM 3398 O O . THR E 2 225 ? 43.772 -5.840 65.032 1.00 18.15 225 THR A O 1
ATOM 3402 N N . ALA E 2 226 ? 45.462 -5.071 63.763 1.00 17.85 226 ALA A N 1
ATOM 3403 C CA . ALA E 2 226 ? 46.462 -5.204 64.811 1.00 18.39 226 ALA A CA 1
ATOM 3404 C C . ALA E 2 226 ? 46.156 -4.328 66.016 1.00 18.35 226 ALA A C 1
ATOM 3405 O O . ALA E 2 226 ? 46.204 -4.795 67.148 1.00 19.40 226 ALA A O 1
ATOM 3407 N N . LEU E 2 227 ? 45.855 -3.056 65.776 1.00 19.68 227 LEU A N 1
ATOM 3408 C CA . LEU E 2 227 ? 45.539 -2.144 66.874 1.00 20.60 227 LEU A CA 1
ATOM 3409 C C . LEU E 2 227 ? 44.257 -2.580 67.572 1.00 21.63 227 LEU A C 1
ATOM 3410 O O . LEU E 2 227 ? 44.166 -2.561 68.800 1.00 21.82 227 LEU A O 1
ATOM 3415 N N . ALA E 2 228 ? 43.264 -2.976 66.780 1.00 21.24 228 ALA A N 1
ATOM 3416 C CA . ALA E 2 228 ? 41.985 -3.405 67.330 1.00 21.66 228 ALA A CA 1
ATOM 3417 C C . ALA E 2 228 ? 42.158 -4.608 68.257 1.00 21.77 228 ALA A C 1
ATOM 3418 O O . ALA E 2 228 ? 41.559 -4.668 69.332 1.00 22.23 228 ALA A O 1
ATOM 3420 N N . ILE E 2 229 ? 42.980 -5.566 67.850 1.00 21.75 229 ILE A N 1
ATOM 3421 C CA . ILE E 2 229 ? 43.204 -6.742 68.678 1.00 22.26 229 ILE A CA 1
ATOM 3422 C C . ILE E 2 229 ? 44.056 -6.385 69.898 1.00 21.65 229 ILE A C 1
ATOM 3423 O O . ILE E 2 229 ? 43.749 -6.796 71.018 1.00 22.04 229 ILE A O 1
ATOM 3428 N N . ARG E 2 230 ? 45.120 -5.615 69.686 1.00 20.76 230 ARG A N 1
ATOM 3429 C CA . ARG E 2 230 ? 45.973 -5.206 70.793 1.00 21.15 230 ARG A CA 1
ATOM 3430 C C . ARG E 2 230 ? 45.135 -4.518 71.876 1.00 22.24 230 ARG A C 1
ATOM 3431 O O . ARG E 2 230 ? 45.377 -4.697 73.071 1.00 22.58 230 ARG A O 1
ATOM 3439 N N . ARG E 2 231 ? 44.149 -3.731 71.455 1.00 22.37 231 ARG A N 1
ATOM 3440 C CA . ARG E 2 231 ? 43.304 -3.005 72.397 1.00 24.01 231 ARG A CA 1
ATOM 3441 C C . ARG E 2 231 ? 42.090 -3.793 72.889 1.00 24.82 231 ARG A C 1
ATOM 3442 O O . ARG E 2 231 ? 41.237 -3.244 73.593 1.00 25.62 231 ARG A O 1
ATOM 3450 N N . LYS E 2 232 ? 42.018 -5.072 72.527 1.00 25.56 232 LYS A N 1
ATOM 3451 C CA . LYS E 2 232 ? 40.914 -5.945 72.943 1.00 26.96 232 LYS A CA 1
ATOM 3452 C C . LYS E 2 232 ? 39.553 -5.495 72.410 1.00 26.56 232 LYS A C 1
ATOM 3453 O O . LYS E 2 232 ? 38.541 -5.684 73.085 1.00 27.84 232 LYS A O 1
ATOM 3459 N N . LEU E 2 233 ? 39.510 -4.911 71.217 1.00 25.45 233 LEU A N 1
ATOM 3460 C CA . LEU E 2 233 ? 38.232 -4.457 70.669 1.00 26.99 233 LEU A CA 1
ATOM 3461 C C . LEU E 2 233 ? 37.516 -5.553 69.868 1.00 27.58 233 LEU A C 1
ATOM 3462 O O . LEU E 2 233 ? 36.317 -5.452 69.592 1.00 27.13 233 LEU A O 1
ATOM 3467 N N . ILE E 2 234 ? 38.252 -6.601 69.508 1.00 29.27 234 ILE A N 1
ATOM 3468 C CA . ILE E 2 234 ? 37.692 -7.728 68.765 1.00 30.87 234 ILE A CA 1
ATOM 3469 C C . ILE E 2 234 ? 37.814 -9.011 69.583 1.00 32.69 234 ILE A C 1
ATOM 3470 O O . ILE E 2 234 ? 38.559 -9.915 69.136 1.00 33.22 234 ILE A O 1
ATOM 3476 N N . GLN F 2 2 ? 39.115 11.907 34.323 1.00 34.32 2 GLN B N 1
ATOM 3477 C CA . GLN F 2 2 ? 40.032 12.787 33.552 1.00 34.43 2 GLN B CA 1
ATOM 3478 C C . GLN F 2 2 ? 39.836 12.574 32.047 1.00 33.20 2 GLN B C 1
ATOM 3479 O O . GLN F 2 2 ? 40.081 11.494 31.515 1.00 34.81 2 GLN B O 1
ATOM 3485 N N . HIS F 2 3 ? 39.354 13.613 31.372 1.00 33.15 3 HIS B N 1
ATOM 3486 C CA . HIS F 2 3 ? 39.119 13.573 29.932 1.00 30.15 3 HIS B CA 1
ATOM 3487 C C . HIS F 2 3 ? 37.929 12.695 29.558 1.00 27.75 3 HIS B C 1
ATOM 3488 O O . HIS F 2 3 ? 38.022 11.466 29.512 1.00 26.36 3 HIS B O 1
ATOM 3495 N N . TRP F 2 4 ? 36.798 13.342 29.314 1.00 25.91 4 TRP B N 1
ATOM 3496 C CA . TRP F 2 4 ? 35.604 12.613 28.952 1.00 24.64 4 TRP B CA 1
ATOM 3497 C C . TRP F 2 4 ? 35.762 11.889 27.626 1.00 23.75 4 TRP B C 1
ATOM 3498 O O . TRP F 2 4 ? 35.057 10.927 27.365 1.00 23.98 4 TRP B O 1
ATOM 3509 N N . LEU F 2 5 ? 36.675 12.347 26.779 1.00 23.42 5 LEU B N 1
ATOM 3510 C CA . LEU F 2 5 ? 36.876 11.657 25.512 1.00 23.30 5 LEU B CA 1
ATOM 3511 C C . LEU F 2 5 ? 37.339 10.234 25.785 1.00 23.37 5 LEU B C 1
ATOM 3512 O O . LEU F 2 5 ? 36.936 9.305 25.098 1.00 23.31 5 LEU B O 1
ATOM 3517 N N . ASP F 2 6 ? 38.191 10.064 26.794 1.00 23.90 6 ASP B N 1
ATOM 3518 C CA . ASP F 2 6 ? 38.685 8.732 27.124 1.00 24.31 6 ASP B CA 1
ATOM 3519 C C . ASP F 2 6 ? 37.562 7.869 27.684 1.00 23.90 6 ASP B C 1
ATOM 3520 O O . ASP F 2 6 ? 37.504 6.661 27.438 1.00 24.15 6 ASP B O 1
ATOM 3525 N N . LYS F 2 7 ? 36.661 8.492 28.434 1.00 23.50 7 LYS B N 1
ATOM 3526 C CA . LYS F 2 7 ? 35.547 7.752 29.004 1.00 23.63 7 LYS B CA 1
ATOM 3527 C C . LYS F 2 7 ? 34.618 7.283 27.893 1.00 23.56 7 LYS B C 1
ATOM 3528 O O . LYS F 2 7 ? 34.119 6.157 27.937 1.00 23.29 7 LYS B O 1
ATOM 3534 N N . LEU F 2 8 ? 34.391 8.141 26.899 1.00 22.82 8 LEU B N 1
ATOM 3535 C CA . LEU F 2 8 ? 33.537 7.778 25.772 1.00 23.42 8 LEU B CA 1
ATOM 3536 C C . LEU F 2 8 ? 34.144 6.610 25.009 1.00 23.17 8 LEU B C 1
ATOM 3537 O O . LEU F 2 8 ? 33.441 5.669 24.646 1.00 22.88 8 LEU B O 1
ATOM 3542 N N . THR F 2 9 ? 35.456 6.663 24.779 1.00 22.61 9 THR B N 1
ATOM 3543 C CA . THR F 2 9 ? 36.138 5.584 24.073 1.00 22.82 9 THR B CA 1
ATOM 3544 C C . THR F 2 9 ? 35.959 4.256 24.815 1.00 23.43 9 THR B C 1
ATOM 3545 O O . THR F 2 9 ? 35.709 3.219 24.198 1.00 24.01 9 THR B O 1
ATOM 3549 N N . ASP F 2 10 ? 36.085 4.286 26.140 1.00 23.67 10 ASP B N 1
ATOM 3550 C CA . ASP F 2 10 ? 35.897 3.077 26.939 1.00 24.55 10 ASP B CA 1
ATOM 3551 C C . ASP F 2 10 ? 34.450 2.599 26.827 1.00 24.23 10 ASP B C 1
ATOM 3552 O O . ASP F 2 10 ? 34.191 1.407 26.720 1.00 24.96 10 ASP B O 1
ATOM 3557 N N . LEU F 2 11 ? 33.507 3.538 26.865 1.00 25.15 11 LEU B N 1
ATOM 3558 C CA . LEU F 2 11 ? 32.091 3.195 26.778 1.00 24.83 11 LEU B CA 1
ATOM 3559 C C . LEU F 2 11 ? 31.696 2.614 25.422 1.00 25.29 11 LEU B C 1
ATOM 3560 O O . LEU F 2 11 ? 30.841 1.731 25.342 1.00 25.20 11 LEU B O 1
ATOM 3565 N N . ALA F 2 12 ? 32.317 3.116 24.359 1.00 25.21 12 ALA B N 1
ATOM 3566 C CA . ALA F 2 12 ? 32.022 2.646 23.008 1.00 25.20 12 ALA B CA 1
ATOM 3567 C C . ALA F 2 12 ? 32.354 1.167 22.850 1.00 25.77 12 ALA B C 1
ATOM 3568 O O . ALA F 2 12 ? 31.907 0.519 21.902 1.00 26.12 12 ALA B O 1
ATOM 3570 N N . ALA F 2 13 ? 33.131 0.636 23.789 1.00 25.77 13 ALA B N 1
ATOM 3571 C CA . ALA F 2 13 ? 33.538 -0.761 23.744 1.00 26.50 13 ALA B CA 1
ATOM 3572 C C . ALA F 2 13 ? 32.586 -1.732 24.445 1.00 27.17 13 ALA B C 1
ATOM 3573 O O . ALA F 2 13 ? 32.531 -2.911 24.097 1.00 27.76 13 ALA B O 1
ATOM 3575 N N . ILE F 2 14 ? 31.834 -1.257 25.427 1.00 28.69 14 ILE B N 1
ATOM 3576 C CA . ILE F 2 14 ? 30.932 -2.148 26.147 1.00 30.46 14 ILE B CA 1
ATOM 3577 C C . ILE F 2 14 ? 29.709 -2.517 25.318 1.00 31.27 14 ILE B C 1
ATOM 3578 O O . ILE F 2 14 ? 28.877 -1.664 25.017 1.00 32.97 14 ILE B O 1
ATOM 3580 N N . GLU F 2 15 ? 29.608 -3.789 24.941 1.00 32.84 15 GLU B N 1
ATOM 3581 C CA . GLU F 2 15 ? 28.463 -4.256 24.167 1.00 33.95 15 GLU B CA 1
ATOM 3582 C C . GLU F 2 15 ? 27.413 -4.842 25.118 1.00 33.58 15 GLU B C 1
ATOM 3583 O O . GLU F 2 15 ? 27.703 -5.761 25.890 1.00 34.86 15 GLU B O 1
ATOM 3589 N N . GLY F 2 16 ? 26.200 -4.301 25.052 1.00 33.52 16 GLY B N 1
ATOM 3590 C CA . GLY F 2 16 ? 25.104 -4.750 25.901 1.00 32.10 16 GLY B CA 1
ATOM 3591 C C . GLY F 2 16 ? 23.863 -4.058 25.367 1.00 31.91 16 GLY B C 1
ATOM 3592 O O . GLY F 2 16 ? 23.889 -3.569 24.241 1.00 32.09 16 GLY B O 1
ATOM 3593 N N . ASP F 2 17 ? 22.776 -3.984 26.123 1.00 31.29 17 ASP B N 1
ATOM 3594 C CA . ASP F 2 17 ? 21.622 -3.309 25.551 1.00 31.21 17 ASP B CA 1
ATOM 3595 C C . ASP F 2 17 ? 21.774 -1.792 25.638 1.00 30.30 17 ASP B C 1
ATOM 3596 O O . ASP F 2 17 ? 22.485 -1.254 26.497 1.00 30.44 17 ASP B O 1
ATOM 3601 N N . GLU F 2 18 ? 21.109 -1.114 24.714 1.00 29.71 18 GLU B N 1
ATOM 3602 C CA . GLU F 2 18 ? 21.163 0.333 24.603 1.00 30.04 18 GLU B CA 1
ATOM 3603 C C . GLU F 2 18 ? 20.790 1.097 25.866 1.00 30.35 18 GLU B C 1
ATOM 3604 O O . GLU F 2 18 ? 21.267 2.213 26.086 1.00 29.67 18 GLU B O 1
ATOM 3610 N N . CYS F 2 19 ? 19.922 0.517 26.685 1.00 30.77 19 CYS B N 1
ATOM 3611 C CA . CYS F 2 19 ? 19.527 1.187 27.907 1.00 31.62 19 CYS B CA 1
ATOM 3612 C C . CYS F 2 19 ? 20.762 1.488 28.747 1.00 30.24 19 CYS B C 1
ATOM 3613 O O . CYS F 2 19 ? 20.848 2.537 29.371 1.00 30.12 19 CYS B O 1
ATOM 3616 N N . ILE F 2 20 ? 21.719 0.566 28.758 1.00 28.72 20 ILE B N 1
ATOM 3617 C CA . ILE F 2 20 ? 22.930 0.766 29.535 1.00 28.15 20 ILE B CA 1
ATOM 3618 C C . ILE F 2 20 ? 23.848 1.777 28.842 1.00 26.88 20 ILE B C 1
ATOM 3619 O O . ILE F 2 20 ? 24.540 2.555 29.502 1.00 26.52 20 ILE B O 1
ATOM 3624 N N . LEU F 2 21 ? 23.846 1.774 27.512 1.00 25.43 21 LEU B N 1
ATOM 3625 C CA . LEU F 2 21 ? 24.670 2.723 26.777 1.00 24.07 21 LEU B CA 1
ATOM 3626 C C . LEU F 2 21 ? 24.214 4.147 27.062 1.00 23.61 21 LEU B C 1
ATOM 3627 O O . LEU F 2 21 ? 25.018 5.011 27.406 1.00 23.54 21 LEU B O 1
ATOM 3632 N N . LYS F 2 22 ? 22.915 4.396 26.919 1.00 24.28 22 LYS B N 1
ATOM 3633 C CA . LYS F 2 22 ? 22.388 5.735 27.157 1.00 26.72 22 LYS B CA 1
ATOM 3634 C C . LYS F 2 22 ? 22.642 6.201 28.590 1.00 26.65 22 LYS B C 1
ATOM 3635 O O . LYS F 2 22 ? 22.894 7.382 28.837 1.00 27.46 22 LYS B O 1
ATOM 3641 N N . THR F 2 23 ? 22.589 5.271 29.532 1.00 27.36 23 THR B N 1
ATOM 3642 C CA . THR F 2 23 ? 22.842 5.600 30.928 1.00 27.32 23 THR B CA 1
ATOM 3643 C C . THR F 2 23 ? 24.304 5.970 31.107 1.00 26.92 23 THR B C 1
ATOM 3644 O O . THR F 2 23 ? 24.634 6.884 31.857 1.00 26.40 23 THR B O 1
ATOM 3648 N N . GLY F 2 24 ? 25.178 5.241 30.418 1.00 26.63 24 GLY B N 1
ATOM 3649 C CA . GLY F 2 24 ? 26.598 5.518 30.491 1.00 26.82 24 GLY B CA 1
ATOM 3650 C C . GLY F 2 24 ? 26.915 6.901 29.942 1.00 26.51 24 GLY B C 1
ATOM 3651 O O . GLY F 2 24 ? 27.710 7.640 30.527 1.00 26.23 24 GLY B O 1
ATOM 3652 N N . LEU F 2 25 ? 26.287 7.259 28.823 1.00 25.94 25 LEU B N 1
ATOM 3653 C CA . LEU F 2 25 ? 26.518 8.558 28.201 1.00 25.53 25 LEU 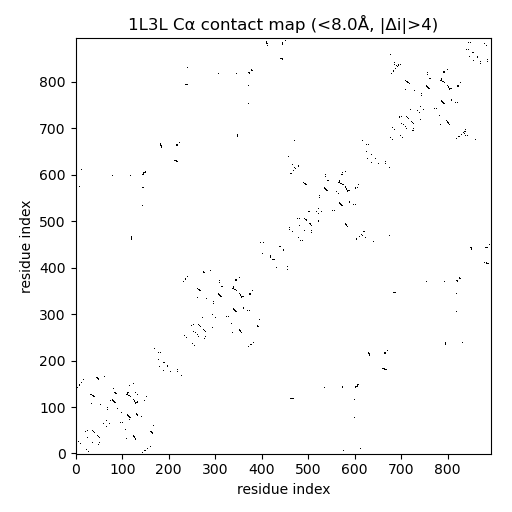B CA 1
ATOM 3654 C C . LEU F 2 25 ? 26.029 9.683 29.107 1.00 25.89 25 LEU B C 1
ATOM 3655 O O . LEU F 2 25 ? 26.696 10.710 29.267 1.00 26.25 25 LEU B O 1
ATOM 3660 N N . ALA F 2 26 ? 24.862 9.482 29.705 1.00 26.62 26 ALA B N 1
ATOM 3661 C CA . ALA F 2 26 ? 24.296 10.482 30.591 1.00 27.19 26 ALA B CA 1
ATOM 3662 C C . ALA F 2 26 ? 25.210 10.661 31.796 1.00 27.52 26 ALA B C 1
ATOM 3663 O O . ALA F 2 26 ? 25.475 11.786 32.224 1.00 28.78 26 ALA B O 1
ATOM 3665 N N . ASP F 2 27 ? 25.706 9.546 32.326 1.00 28.40 27 ASP B N 1
ATOM 3666 C CA . ASP F 2 27 ? 26.592 9.580 33.483 1.00 28.35 27 ASP B CA 1
ATOM 3667 C C . ASP F 2 27 ? 27.883 10.336 33.220 1.00 27.45 27 ASP B C 1
ATOM 3668 O O . ASP F 2 27 ? 28.358 11.074 34.080 1.00 26.95 27 ASP B O 1
ATOM 3673 N N . ILE F 2 28 ? 28.459 10.154 32.034 1.00 26.23 28 ILE B N 1
ATOM 3674 C CA . ILE F 2 28 ? 29.700 10.841 31.708 1.00 25.75 28 ILE B CA 1
ATOM 3675 C C . ILE F 2 28 ? 29.472 12.336 31.598 1.00 25.10 28 ILE B C 1
ATOM 3676 O O . ILE F 2 28 ? 30.269 13.126 32.094 1.00 24.39 28 ILE B O 1
ATOM 3681 N N . ALA F 2 29 ? 28.376 12.713 30.946 1.00 25.81 29 ALA B N 1
ATOM 3682 C CA . ALA F 2 29 ? 28.031 14.117 30.775 1.00 26.76 29 ALA B CA 1
ATOM 3683 C C . ALA F 2 29 ? 27.918 14.760 32.149 1.00 28.07 29 ALA B C 1
ATOM 3684 O O . ALA F 2 29 ? 28.470 15.835 32.386 1.00 28.57 29 ALA B O 1
ATOM 3686 N N . ASP F 2 30 ? 27.214 14.087 33.055 1.00 28.88 30 ASP B N 1
ATOM 3687 C CA . ASP F 2 30 ? 27.035 14.604 34.408 1.00 29.91 30 ASP B CA 1
ATOM 3688 C C . ASP F 2 30 ? 28.375 14.682 35.139 1.00 29.12 30 ASP B C 1
ATOM 3689 O O . ASP F 2 30 ? 28.757 15.746 35.634 1.00 30.15 30 ASP B O 1
ATOM 3694 N N . HIS F 2 31 ? 29.098 13.565 35.178 1.00 28.54 31 HIS B N 1
ATOM 3695 C CA . HIS F 2 31 ? 30.390 13.502 35.853 1.00 28.14 31 HIS B CA 1
ATOM 3696 C C . HIS F 2 31 ? 31.333 14.637 35.498 1.00 28.08 31 HIS B C 1
ATOM 3697 O O . HIS F 2 31 ? 32.091 15.110 36.347 1.00 27.39 31 HIS B O 1
ATOM 3704 N N . PHE F 2 32 ? 31.297 15.083 34.248 1.00 26.69 32 PHE B N 1
ATOM 3705 C CA . PHE F 2 32 ? 32.184 16.149 33.838 1.00 27.23 32 PHE B CA 1
ATOM 3706 C C . PHE F 2 32 ? 31.558 17.536 33.840 1.00 27.12 32 PHE B C 1
ATOM 3707 O O . PHE F 2 32 ? 32.045 18.444 33.170 1.00 29.15 32 PHE B O 1
ATOM 3715 N N . GLY F 2 33 ? 30.478 17.692 34.600 1.00 27.43 33 GLY B N 1
ATOM 3716 C CA . GLY F 2 33 ? 29.834 18.989 34.721 1.00 27.57 33 GLY B CA 1
ATOM 3717 C C . GLY F 2 33 ? 28.947 19.501 33.602 1.00 27.21 33 GLY B C 1
ATOM 3718 O O . GLY F 2 33 ? 28.656 20.698 33.556 1.00 27.22 33 GLY B O 1
ATOM 3719 N N . PHE F 2 34 ? 28.505 18.624 32.706 1.00 26.96 34 PHE B N 1
ATOM 3720 C CA . PHE F 2 34 ? 27.634 19.063 31.616 1.00 26.02 34 PHE B CA 1
ATOM 3721 C C . PHE F 2 34 ? 26.162 18.847 31.941 1.00 26.12 34 PHE B C 1
ATOM 3722 O O . PHE F 2 34 ? 25.814 17.986 32.749 1.00 27.45 34 PHE B O 1
ATOM 3730 N N . THR F 2 35 ? 25.302 19.633 31.300 1.00 26.43 35 THR B N 1
ATOM 3731 C CA . THR F 2 35 ? 23.859 19.536 31.492 1.00 27.31 35 THR B CA 1
ATOM 3732 C C . THR F 2 35 ? 23.322 18.305 30.780 1.00 26.90 35 THR B C 1
ATOM 3733 O O . THR F 2 35 ? 22.253 17.801 31.110 1.00 26.84 35 THR B O 1
ATOM 3737 N N . GLY F 2 36 ? 24.076 17.824 29.795 1.00 26.76 36 GLY B N 1
ATOM 3738 C CA . GLY F 2 36 ? 23.655 16.645 29.057 1.00 25.79 36 GLY B CA 1
ATOM 3739 C C . GLY F 2 36 ? 24.469 16.472 27.790 1.00 24.18 36 GLY B C 1
ATOM 3740 O O . GLY F 2 36 ? 25.411 17.229 27.546 1.00 23.77 36 GLY B O 1
ATOM 3741 N N . TYR F 2 37 ? 24.104 15.477 26.988 1.00 23.32 37 TYR B N 1
ATOM 3742 C CA . TYR F 2 37 ? 24.796 15.200 25.733 1.00 22.44 37 TYR B CA 1
ATOM 3743 C C . TYR F 2 37 ? 23.779 15.005 24.621 1.00 21.78 37 TYR B C 1
ATOM 3744 O O . TYR F 2 37 ? 22.601 14.756 24.876 1.00 22.50 37 TYR B O 1
ATOM 3753 N N . ALA F 2 38 ? 24.245 15.078 23.381 1.00 21.16 38 ALA B N 1
ATOM 3754 C CA . ALA F 2 38 ? 23.357 14.871 22.247 1.00 21.07 38 ALA B CA 1
ATOM 3755 C C . ALA F 2 38 ? 24.109 14.336 21.041 1.00 20.06 38 ALA B C 1
ATOM 3756 O O . ALA F 2 38 ? 25.065 14.942 20.570 1.00 19.86 38 ALA B O 1
ATOM 3758 N N . TYR F 2 39 ? 23.660 13.186 20.560 1.00 20.22 39 TYR B N 1
ATOM 3759 C CA . TYR F 2 39 ? 24.246 12.547 19.391 1.00 18.62 39 TYR B CA 1
ATOM 3760 C C . TYR F 2 39 ? 23.229 12.662 18.262 1.00 18.21 39 TYR B C 1
ATOM 3761 O O . TYR F 2 39 ? 22.075 12.272 18.436 1.00 18.22 39 TYR B O 1
ATOM 3770 N N . LEU F 2 40 ? 23.653 13.197 17.118 1.00 17.74 40 LEU B N 1
ATOM 3771 C CA . LEU F 2 40 ? 22.757 13.335 15.968 1.00 18.03 40 LEU B CA 1
ATOM 3772 C C . LEU F 2 40 ? 23.299 12.630 14.736 1.00 18.26 40 LEU B C 1
ATOM 3773 O O . LEU F 2 40 ? 24.461 12.796 14.387 1.00 18.71 40 LEU B O 1
ATOM 3778 N N . HIS F 2 41 ? 22.465 11.825 14.089 1.00 18.66 41 HIS B N 1
ATOM 3779 C CA . HIS F 2 41 ? 22.894 11.187 12.852 1.00 18.91 41 HIS B CA 1
ATOM 3780 C C . HIS F 2 41 ? 22.103 11.888 11.766 1.00 19.01 41 HIS B C 1
ATOM 3781 O O . HIS F 2 41 ? 20.882 11.769 11.711 1.00 19.79 41 HIS B O 1
ATOM 3788 N N . ILE F 2 42 ? 22.803 12.597 10.890 1.00 19.12 42 ILE B N 1
ATOM 3789 C CA . ILE F 2 42 ? 22.154 13.370 9.848 1.00 18.35 42 ILE B CA 1
ATOM 3790 C C . ILE F 2 42 ? 22.300 12.847 8.425 1.00 18.79 42 ILE B C 1
ATOM 3791 O O . ILE F 2 42 ? 23.400 12.563 7.959 1.00 18.68 42 ILE B O 1
ATOM 3796 N N . GLN F 2 43 ? 21.160 12.730 7.751 1.00 19.17 43 GLN B N 1
ATOM 3797 C CA . GLN F 2 43 ? 21.080 12.277 6.368 1.00 20.43 43 GLN B CA 1
ATOM 3798 C C . GLN F 2 43 ? 20.205 13.313 5.652 1.00 21.04 43 GLN B C 1
ATOM 3799 O O . GLN F 2 43 ? 19.005 13.112 5.483 1.00 20.50 43 GLN B O 1
ATOM 3805 N N . HIS F 2 44 ? 20.814 14.430 5.252 1.00 23.41 44 HIS B N 1
ATOM 3806 C CA . HIS F 2 44 ? 20.091 15.522 4.578 1.00 26.67 44 HIS B CA 1
ATOM 3807 C C . HIS F 2 44 ? 18.735 15.866 5.198 1.00 27.74 44 HIS B C 1
ATOM 3808 O O . HIS F 2 44 ? 17.699 15.502 4.654 1.00 31.85 44 HIS B O 1
ATOM 3815 N N . ARG F 2 45 ? 18.719 16.567 6.315 1.00 28.56 45 ARG B N 1
ATOM 3816 C CA . ARG F 2 45 ? 17.452 16.930 6.940 1.00 26.70 45 ARG B CA 1
ATOM 3817 C C . ARG F 2 45 ? 16.726 15.772 7.641 1.00 26.32 45 ARG B C 1
ATOM 3818 O O . ARG F 2 45 ? 15.888 16.013 8.505 1.00 26.76 45 ARG B O 1
ATOM 3826 N N . HIS F 2 46 ? 17.004 14.525 7.264 1.00 24.01 46 HIS B N 1
ATOM 3827 C CA . HIS F 2 46 ? 16.390 13.403 7.979 1.00 23.70 46 HIS B CA 1
ATOM 3828 C C . HIS F 2 46 ? 17.373 13.153 9.115 1.00 23.59 46 HIS B C 1
ATOM 3829 O O . HIS F 2 46 ? 18.518 12.773 8.877 1.00 23.83 46 HIS B O 1
ATOM 3836 N N . ILE F 2 47 ? 16.923 13.368 10.347 1.00 23.34 47 ILE B N 1
ATOM 3837 C CA . ILE F 2 47 ? 17.795 13.234 11.499 1.00 23.48 47 ILE B CA 1
ATOM 3838 C C . ILE F 2 47 ? 17.263 12.350 12.618 1.00 22.72 47 ILE B C 1
ATOM 3839 O O . ILE F 2 47 ? 16.081 12.374 12.931 1.00 23.11 47 ILE B O 1
ATOM 3844 N N . THR F 2 48 ? 18.154 11.568 13.218 1.00 22.86 48 THR B N 1
ATOM 3845 C CA . THR F 2 48 ? 17.780 10.725 14.346 1.00 22.46 48 THR B CA 1
ATOM 3846 C C . THR F 2 48 ? 18.677 11.149 15.497 1.00 22.25 48 THR B C 1
ATOM 3847 O O . THR F 2 48 ? 19.869 11.408 15.302 1.00 21.45 48 THR B O 1
ATOM 3851 N N . ALA F 2 49 ? 18.107 11.220 16.696 1.00 22.19 49 ALA B N 1
ATOM 3852 C CA . ALA F 2 49 ? 18.875 11.639 17.858 1.00 22.75 49 ALA B CA 1
ATOM 3853 C C . ALA F 2 49 ? 18.886 10.648 19.006 1.00 22.47 49 ALA B C 1
ATOM 3854 O O . ALA F 2 49 ? 17.948 9.879 19.190 1.00 23.37 49 ALA B O 1
ATOM 3856 N N . VAL F 2 50 ? 19.978 10.669 19.761 1.00 22.47 50 VAL B N 1
ATOM 3857 C CA . VAL F 2 50 ? 20.140 9.854 20.963 1.00 23.07 50 VAL B CA 1
ATOM 3858 C C . VAL F 2 50 ? 20.669 10.918 21.917 1.00 23.09 50 VAL B C 1
ATOM 3859 O O . VAL F 2 50 ? 21.811 11.355 21.802 1.00 22.70 50 VAL B O 1
ATOM 3863 N N . THR F 2 51 ? 19.833 11.346 22.856 1.00 23.45 51 THR B N 1
ATOM 3864 C CA . THR F 2 51 ? 20.230 12.429 23.742 1.00 23.69 51 THR B CA 1
ATOM 3865 C C . THR F 2 51 ? 19.448 12.432 25.041 1.00 24.96 51 THR B C 1
ATOM 3866 O O . THR F 2 51 ? 18.369 11.844 25.131 1.00 24.72 51 THR B O 1
ATOM 3870 N N . ASN F 2 52 ? 19.998 13.109 26.043 1.00 25.48 52 ASN B N 1
ATOM 3871 C CA . ASN F 2 52 ? 19.315 13.230 27.316 1.00 26.64 52 ASN B CA 1
ATOM 3872 C C . ASN F 2 52 ? 18.954 14.695 27.551 1.00 27.02 52 ASN B C 1
ATOM 3873 O O . ASN F 2 52 ? 18.772 15.122 28.686 1.00 28.14 52 ASN B O 1
ATOM 3878 N N . TYR F 2 53 ? 18.864 15.462 26.463 1.00 26.37 53 TYR B N 1
ATOM 3879 C CA . TYR F 2 53 ? 18.466 16.860 26.548 1.00 25.85 53 TYR B CA 1
ATOM 3880 C C . TYR F 2 53 ? 17.008 16.747 26.994 1.00 25.70 53 TYR B C 1
ATOM 3881 O O . TYR F 2 53 ? 16.353 15.734 26.727 1.00 25.80 53 TYR B O 1
ATOM 3890 N N . HIS F 2 54 ? 16.489 17.776 27.651 1.00 26.54 54 HIS B N 1
ATOM 3891 C CA . HIS F 2 54 ? 15.120 17.701 28.133 1.00 27.13 54 HIS B CA 1
ATOM 3892 C C . HIS F 2 54 ? 14.104 17.269 27.068 1.00 27.71 54 HIS B C 1
ATOM 3893 O O . HIS F 2 54 ? 14.167 17.705 25.921 1.00 27.66 54 HIS B O 1
ATOM 3900 N N . ARG F 2 55 ? 13.172 16.402 27.462 1.00 27.85 55 ARG B N 1
ATOM 3901 C CA . ARG F 2 55 ? 12.156 15.886 26.547 1.00 27.60 55 ARG B CA 1
ATOM 3902 C C . ARG F 2 55 ? 11.370 16.984 25.840 1.00 28.16 55 ARG B C 1
ATOM 3903 O O . ARG F 2 55 ? 11.031 16.857 24.661 1.00 27.88 55 ARG B O 1
ATOM 3905 N N . GLN F 2 56 ? 11.084 18.069 26.551 1.00 28.19 56 GLN B N 1
ATOM 3906 C CA . GLN F 2 56 ? 10.329 19.159 25.963 1.00 28.58 56 GLN B CA 1
ATOM 3907 C C . GLN F 2 56 ? 11.133 19.870 24.875 1.00 28.20 56 GLN B C 1
ATOM 3908 O O . GLN F 2 56 ? 10.586 20.238 23.835 1.00 28.50 56 GLN B O 1
ATOM 3914 N N . TRP F 2 57 ? 12.432 20.058 25.114 1.00 28.39 57 TRP B N 1
ATOM 3915 C CA . TRP F 2 57 ? 13.300 20.711 24.131 1.00 27.60 57 TRP B CA 1
ATOM 3916 C C . TRP F 2 57 ? 13.436 19.801 22.904 1.00 27.64 57 TRP B C 1
ATOM 3917 O O . TRP F 2 57 ? 13.439 20.277 21.766 1.00 27.60 57 TRP B O 1
ATOM 3928 N N . GLN F 2 58 ? 13.537 18.494 23.141 1.00 27.47 58 GLN B N 1
ATOM 3929 C CA . GLN F 2 58 ? 13.643 17.520 22.055 1.00 28.11 58 GLN B CA 1
ATOM 3930 C C . GLN F 2 58 ? 12.406 17.627 21.173 1.00 28.55 58 GLN B C 1
ATOM 3931 O O . GLN F 2 58 ? 12.497 17.636 19.940 1.00 29.20 58 GLN B O 1
ATOM 3937 N N . SER F 2 59 ? 11.241 17.703 21.810 1.00 28.61 59 SER B N 1
ATOM 3938 C CA . SER F 2 59 ? 9.990 17.815 21.072 1.00 28.39 59 SER B CA 1
ATOM 3939 C C . SER F 2 59 ? 9.949 19.120 20.292 1.00 27.69 59 SER B C 1
ATOM 3940 O O . SER F 2 59 ? 9.618 19.140 19.108 1.00 27.95 59 SER B O 1
ATOM 3943 N N . THR F 2 60 ? 10.299 20.218 20.952 1.00 27.80 60 THR B N 1
ATOM 3944 C CA . THR F 2 60 ? 10.286 21.517 20.289 1.00 27.66 60 THR B CA 1
ATOM 3945 C C . THR F 2 60 ? 11.296 21.567 19.142 1.00 27.16 60 THR B C 1
ATOM 3946 O O . THR F 2 60 ? 10.984 22.022 18.039 1.00 26.68 60 THR B O 1
ATOM 3950 N N . TYR F 2 61 ? 12.507 21.089 19.417 1.00 27.07 61 TYR B N 1
ATOM 3951 C CA . TYR F 2 61 ? 13.579 21.095 18.429 1.00 26.91 61 TYR B CA 1
ATOM 3952 C C . TYR F 2 61 ? 13.121 20.499 17.096 1.00 27.17 61 TYR B C 1
ATOM 3953 O O . TYR F 2 61 ? 13.365 21.077 16.037 1.00 28.19 61 TYR B O 1
ATOM 3962 N N . PHE F 2 62 ? 12.443 19.357 17.142 1.00 28.06 62 PHE B N 1
ATOM 3963 C CA . PHE F 2 62 ? 11.983 18.731 15.906 1.00 28.37 62 PHE B CA 1
ATOM 3964 C C . PHE F 2 62 ? 10.668 19.265 15.352 1.00 29.88 62 PHE B C 1
ATOM 3965 O O . PHE F 2 62 ? 10.496 19.341 14.133 1.00 30.57 62 PHE B O 1
ATOM 3973 N N . ASP F 2 63 ? 9.743 19.652 16.227 1.00 30.83 63 ASP B N 1
ATOM 3974 C CA . ASP F 2 63 ? 8.479 20.198 15.748 1.00 31.68 63 ASP B CA 1
ATOM 3975 C C . ASP F 2 63 ? 8.729 21.515 15.022 1.00 31.11 63 ASP B C 1
ATOM 3976 O O . ASP F 2 63 ? 7.980 21.877 14.119 1.00 31.69 63 ASP B O 1
ATOM 3981 N N . LYS F 2 64 ? 9.785 22.228 15.415 1.00 30.50 64 LYS B N 1
ATOM 3982 C CA . LYS F 2 64 ? 10.112 23.514 14.801 1.00 30.08 64 LYS B CA 1
ATOM 3983 C C . LYS F 2 64 ? 11.207 23.396 13.752 1.00 29.74 64 LYS B C 1
ATOM 3984 O O . LYS F 2 64 ? 11.605 24.395 13.140 1.00 29.55 64 LYS B O 1
ATOM 3990 N N . LYS F 2 65 ? 11.699 22.177 13.556 1.00 29.62 65 LYS B N 1
ATOM 3991 C CA . LYS F 2 65 ? 12.755 21.935 12.582 1.00 28.77 65 LYS B CA 1
ATOM 3992 C C . LYS F 2 65 ? 13.955 22.831 12.855 1.00 28.57 65 LYS B C 1
ATOM 3993 O O . LYS F 2 65 ? 14.551 23.382 11.932 1.00 29.49 65 LYS B O 1
ATOM 3999 N N . PHE F 2 66 ? 14.311 22.982 14.126 1.00 29.20 66 PHE B N 1
ATOM 4000 C CA . PHE F 2 66 ? 15.439 23.827 14.466 1.00 28.89 66 PHE B CA 1
ATOM 4001 C C . PHE F 2 66 ? 16.748 23.363 13.832 1.00 28.35 66 PHE B C 1
ATOM 4002 O O . PHE F 2 66 ? 17.695 24.136 13.762 1.00 28.95 66 PHE B O 1
ATOM 4010 N N . GLU F 2 67 ? 16.816 22.117 13.364 1.00 28.06 67 GLU B N 1
ATOM 4011 C CA . GLU F 2 67 ? 18.048 21.648 12.731 1.00 27.12 67 GLU B CA 1
ATOM 4012 C C . GLU F 2 67 ? 18.437 22.605 11.616 1.00 27.54 67 GLU B C 1
ATOM 4013 O O . GLU F 2 67 ? 19.623 22.805 11.325 1.00 28.64 67 GLU B O 1
ATOM 4019 N N . ALA F 2 68 ? 17.428 23.212 11.004 1.00 27.17 68 ALA B N 1
ATOM 4020 C CA . ALA F 2 68 ? 17.666 24.147 9.924 1.00 27.47 68 ALA B CA 1
ATOM 4021 C C . ALA F 2 68 ? 18.022 25.531 10.464 1.00 26.27 68 ALA B C 1
ATOM 4022 O O . ALA F 2 68 ? 18.491 26.389 9.719 1.00 26.85 68 ALA B O 1
ATOM 4024 N N . LEU F 2 69 ? 17.831 25.733 11.763 1.00 25.72 69 LEU B N 1
ATOM 4025 C CA . LEU F 2 69 ? 18.107 27.032 12.373 1.00 25.13 69 LEU B CA 1
ATOM 4026 C C . LEU F 2 69 ? 19.345 27.043 13.276 1.00 24.85 69 LEU B C 1
ATOM 4027 O O . LEU F 2 69 ? 20.125 27.988 13.267 1.00 24.85 69 LEU B O 1
ATOM 4032 N N . ASP F 2 70 ? 19.507 25.978 14.051 1.00 24.00 70 ASP B N 1
ATOM 4033 C CA . ASP F 2 70 ? 20.622 25.814 14.981 1.00 24.00 70 ASP B CA 1
ATOM 4034 C C . ASP F 2 70 ? 21.980 26.101 14.338 1.00 23.50 70 ASP B C 1
ATOM 4035 O O . ASP F 2 70 ? 22.385 25.421 13.396 1.00 22.97 70 ASP B O 1
ATOM 4040 N N . PRO F 2 71 ? 22.707 27.116 14.840 1.00 23.58 71 PRO B N 1
ATOM 4041 C CA . PRO F 2 71 ? 24.025 27.447 14.277 1.00 23.16 71 PRO B CA 1
ATOM 4042 C C . PRO F 2 71 ? 25.055 26.340 14.514 1.00 22.68 71 PRO B C 1
ATOM 4043 O O . PRO F 2 71 ? 26.065 26.260 13.817 1.00 22.95 71 PRO B O 1
ATOM 4047 N N . VAL F 2 72 ? 24.814 25.498 15.513 1.00 21.99 72 VAL B N 1
ATOM 4048 C CA . VAL F 2 72 ? 25.744 24.412 15.802 1.00 21.83 72 VAL B CA 1
ATOM 4049 C C . VAL F 2 72 ? 25.693 23.378 14.677 1.00 21.17 72 VAL B C 1
ATOM 4050 O O . VAL F 2 72 ? 26.723 22.901 14.214 1.00 20.58 72 VAL B O 1
ATOM 4054 N N . VAL F 2 73 ? 24.486 23.036 14.244 1.00 21.46 73 VAL B N 1
ATOM 4055 C CA . VAL F 2 73 ?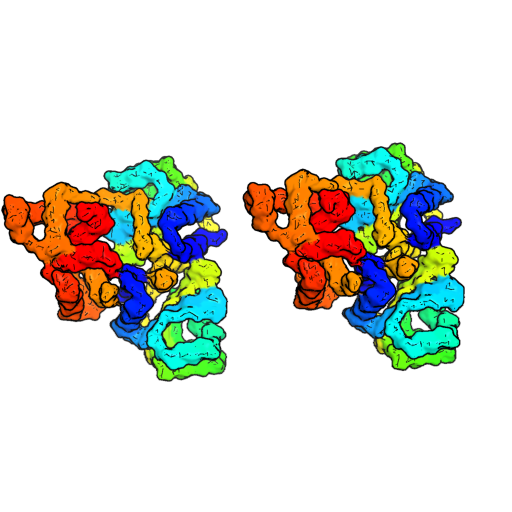 24.315 22.069 13.164 1.00 21.68 73 VAL B CA 1
ATOM 4056 C C . VAL F 2 73 ? 24.883 22.657 11.867 1.00 20.71 73 VAL B C 1
ATOM 4057 O O . VAL F 2 73 ? 25.571 21.975 11.101 1.00 19.79 73 VAL B O 1
ATOM 4061 N N . LYS F 2 74 ? 24.610 23.937 11.640 1.00 20.77 74 LYS B N 1
ATOM 4062 C CA . LYS F 2 74 ? 25.085 24.632 10.447 1.00 21.17 74 LYS B CA 1
ATOM 4063 C C . LYS F 2 74 ? 26.608 24.555 10.352 1.00 20.42 74 LYS B C 1
ATOM 4064 O O . LYS F 2 74 ? 27.168 24.260 9.301 1.00 20.12 74 LYS B O 1
ATOM 4070 N N . ARG F 2 75 ? 27.273 24.813 11.468 1.00 20.45 75 ARG B N 1
ATOM 4071 C CA . ARG F 2 75 ? 28.722 24.780 11.522 1.00 20.86 75 ARG B CA 1
ATOM 4072 C C . ARG F 2 75 ? 29.242 23.351 11.354 1.00 20.78 75 ARG B C 1
ATOM 4073 O O . ARG F 2 75 ? 30.272 23.125 10.725 1.00 21.67 75 ARG B O 1
ATOM 4081 N N . ALA F 2 76 ? 28.517 22.390 11.918 1.00 20.12 76 ALA B N 1
ATOM 4082 C CA . ALA F 2 76 ? 28.896 20.986 11.825 1.00 19.66 76 ALA B CA 1
ATOM 4083 C C . ALA F 2 76 ? 28.829 20.516 10.380 1.00 20.41 76 ALA B C 1
ATOM 4084 O O . ALA F 2 76 ? 29.727 19.821 9.905 1.00 21.04 76 ALA B O 1
ATOM 4086 N N . ARG F 2 77 ? 27.759 20.889 9.686 1.00 21.02 77 ARG B N 1
ATOM 4087 C CA . ARG F 2 77 ? 27.590 20.499 8.288 1.00 22.10 77 ARG B CA 1
ATOM 4088 C C . ARG F 2 77 ? 28.684 21.108 7.425 1.00 22.81 77 ARG B C 1
ATOM 4089 O O . ARG F 2 77 ? 29.100 20.524 6.426 1.00 24.22 77 ARG B O 1
ATOM 4097 N N . SER F 2 78 ? 29.136 22.289 7.824 1.00 22.03 78 SER B N 1
ATOM 4098 C CA . SER F 2 78 ? 30.155 23.033 7.089 1.00 22.01 78 SER B CA 1
ATOM 4099 C C . SER F 2 78 ? 31.601 22.559 7.247 1.00 21.06 78 SER B C 1
ATOM 4100 O O . SER F 2 78 ? 32.400 22.659 6.313 1.00 21.04 78 SER B O 1
ATOM 4103 N N . ARG F 2 79 ? 31.946 22.058 8.427 1.00 20.33 79 ARG B N 1
ATOM 4104 C CA . ARG F 2 79 ? 33.309 21.611 8.676 1.00 20.87 79 ARG B CA 1
ATOM 4105 C C . ARG F 2 79 ? 33.314 20.509 9.718 1.00 20.99 79 ARG B C 1
ATOM 4106 O O . ARG F 2 79 ? 32.720 20.650 10.787 1.00 20.22 79 ARG B O 1
ATOM 4114 N N . LYS F 2 80 ? 33.990 19.411 9.396 1.00 19.96 80 LYS B N 1
ATOM 4115 C CA . LYS F 2 80 ? 34.075 18.280 10.301 1.00 18.72 80 LYS B CA 1
ATOM 4116 C C . LYS F 2 80 ? 35.303 18.442 11.186 1.00 19.50 80 LYS B C 1
ATOM 4117 O O . LYS F 2 80 ? 36.357 17.858 10.928 1.00 20.23 80 LYS B O 1
ATOM 4123 N N . HIS F 2 81 ? 35.149 19.242 12.236 1.00 19.87 81 HIS B N 1
ATOM 4124 C CA . HIS F 2 81 ? 36.234 19.523 13.164 1.00 20.07 81 HIS B CA 1
ATOM 4125 C C . HIS F 2 81 ? 35.610 19.953 14.482 1.00 20.30 81 HIS B C 1
ATOM 4126 O O . HIS F 2 81 ? 34.672 20.750 14.492 1.00 19.72 81 HIS B O 1
ATOM 4133 N N . ILE F 2 82 ? 36.123 19.430 15.591 1.00 19.80 82 ILE B N 1
ATOM 4134 C CA . ILE F 2 82 ? 35.588 19.781 16.904 1.00 20.07 82 ILE B CA 1
ATOM 4135 C C . ILE F 2 82 ? 35.572 21.302 17.080 1.00 20.16 82 ILE B C 1
ATOM 4136 O O . ILE F 2 82 ? 36.461 21.998 16.595 1.00 20.03 82 ILE B O 1
ATOM 4141 N N . PHE F 2 83 ? 34.541 21.809 17.751 1.00 20.97 83 PHE B N 1
ATOM 4142 C CA . PHE F 2 83 ? 34.433 23.241 18.018 1.00 22.37 83 PHE B CA 1
ATOM 4143 C C . PHE F 2 83 ? 33.617 23.496 19.274 1.00 22.55 83 PHE B C 1
ATOM 4144 O O . PHE F 2 83 ? 32.897 22.621 19.745 1.00 22.69 83 PHE B O 1
ATOM 4152 N N . THR F 2 84 ? 33.752 24.696 19.825 1.00 24.13 84 THR B N 1
ATOM 4153 C CA . THR F 2 84 ? 32.992 25.073 21.007 1.00 24.98 84 THR B CA 1
ATOM 4154 C C . THR F 2 84 ? 32.037 26.148 20.536 1.00 25.30 84 THR B C 1
ATOM 4155 O O . THR F 2 84 ? 32.367 26.919 19.630 1.00 26.45 84 THR B O 1
ATOM 4159 N N . TRP F 2 85 ? 30.852 26.195 21.126 1.00 24.22 85 TRP B N 1
ATOM 4160 C CA . TRP F 2 85 ? 29.885 27.213 20.756 1.00 25.09 85 TRP B CA 1
ATOM 4161 C C . TRP F 2 85 ? 29.330 27.893 22.006 1.00 25.22 85 TRP B C 1
ATOM 4162 O O . TRP F 2 85 ? 29.477 27.388 23.124 1.00 23.31 85 TRP B O 1
ATOM 4173 N N . SER F 2 86 ? 28.693 29.038 21.802 1.00 25.87 86 SER B N 1
ATOM 4174 C CA . SER F 2 86 ? 28.137 29.810 22.904 1.00 27.27 86 SER B CA 1
ATOM 4175 C C . SER F 2 86 ? 27.091 30.795 22.398 1.00 27.00 86 SER B C 1
ATOM 4176 O O . SER F 2 86 ? 27.382 31.656 21.564 1.00 27.22 86 SER B O 1
ATOM 4179 N N . GLY F 2 87 ? 25.870 30.668 22.905 1.00 27.63 87 GLY B N 1
ATOM 4180 C CA . GLY F 2 87 ? 24.816 31.571 22.485 1.00 29.05 87 GLY B CA 1
ATOM 4181 C C . GLY F 2 87 ? 25.142 33.012 22.831 1.00 30.02 87 GLY B C 1
ATOM 4182 O O . GLY F 2 87 ? 24.911 33.928 22.038 1.00 30.82 87 GLY B O 1
ATOM 4183 N N . GLU F 2 88 ? 25.694 33.208 24.023 1.00 30.40 88 GLU B N 1
ATOM 4184 C CA . GLU F 2 88 ? 26.049 34.536 24.492 1.00 31.40 88 GLU B CA 1
ATOM 4185 C C . GLU F 2 88 ? 27.196 35.144 23.691 1.00 31.24 88 GLU B C 1
ATOM 4186 O O . GLU F 2 88 ? 27.126 36.297 23.273 1.00 31.55 88 GLU B O 1
ATOM 4192 N N . HIS F 2 89 ? 28.254 34.374 23.463 1.00 32.07 89 HIS B N 1
ATOM 4193 C CA . HIS F 2 89 ? 29.381 34.916 22.723 1.00 31.99 89 HIS B CA 1
ATOM 4194 C C . HIS F 2 89 ? 29.069 35.249 21.267 1.00 32.04 89 HIS B C 1
ATOM 4195 O O . HIS F 2 89 ? 29.577 36.232 20.725 1.00 32.60 89 HIS B O 1
ATOM 4202 N N . GLU F 2 90 ? 28.240 34.431 20.631 1.00 31.72 90 GLU B N 1
ATOM 4203 C CA . GLU F 2 90 ? 27.886 34.637 19.232 1.00 31.56 90 GLU B CA 1
ATOM 4204 C C . GLU F 2 90 ? 26.841 35.725 19.000 1.00 31.71 90 GLU B C 1
ATOM 4205 O O . GLU F 2 90 ? 26.638 36.162 17.857 1.00 32.10 90 GLU B O 1
ATOM 4211 N N . ARG F 2 91 ? 26.179 36.148 20.075 1.00 32.22 91 ARG B N 1
ATOM 4212 C CA . ARG F 2 91 ? 25.124 37.167 20.014 1.00 33.01 91 ARG B CA 1
ATOM 4213 C C . ARG F 2 91 ? 25.218 38.149 18.847 1.00 33.13 91 ARG B C 1
ATOM 4214 O O . ARG F 2 91 ? 24.307 38.219 18.018 1.00 34.16 91 ARG B O 1
ATOM 4216 N N . PRO F 2 92 ? 26.324 38.916 18.759 1.00 33.62 92 PRO B N 1
ATOM 4217 C CA . PRO F 2 92 ? 26.493 39.890 17.670 1.00 33.70 92 PRO B CA 1
ATOM 4218 C C . PRO F 2 92 ? 26.231 39.276 16.304 1.00 34.08 92 PRO B C 1
ATOM 4219 O O . PRO F 2 92 ? 25.448 39.806 15.512 1.00 35.87 92 PRO B O 1
ATOM 4223 N N . THR F 2 93 ? 26.887 38.152 16.041 1.00 34.36 93 THR B N 1
ATOM 4224 C CA . THR F 2 93 ? 26.755 37.441 14.772 1.00 33.79 93 THR B CA 1
ATOM 4225 C C . THR F 2 93 ? 25.346 36.958 14.444 1.00 34.12 93 THR B C 1
ATOM 4226 O O . THR F 2 93 ? 24.942 36.953 13.280 1.00 34.79 93 THR B O 1
ATOM 4230 N N . LEU F 2 94 ? 24.607 36.545 15.470 1.00 35.05 94 LEU B N 1
ATOM 4231 C CA . LEU F 2 94 ? 23.260 36.000 15.294 1.00 34.19 94 LEU B CA 1
ATOM 4232 C C . LEU F 2 94 ? 22.142 36.933 14.856 1.00 34.26 94 LEU B C 1
ATOM 4233 O O . LEU F 2 94 ? 22.077 38.105 15.257 1.00 35.27 94 LEU B O 1
ATOM 4238 N N . SER F 2 95 ? 21.251 36.371 14.039 1.00 33.94 95 SER B N 1
ATOM 4239 C CA . SER F 2 95 ? 20.075 37.059 13.526 1.00 33.78 95 SER B CA 1
ATOM 4240 C C . SER F 2 95 ? 19.048 37.029 14.646 1.00 33.23 95 SER B C 1
ATOM 4241 O O . SER F 2 95 ? 19.319 36.499 15.716 1.00 33.85 95 SER B O 1
ATOM 4244 N N . LYS F 2 96 ? 17.859 37.559 14.380 1.00 32.94 96 LYS B N 1
ATOM 4245 C CA . LYS F 2 96 ? 16.797 37.602 15.374 1.00 32.52 96 LYS B CA 1
ATOM 4246 C C . LYS F 2 96 ? 16.263 36.208 15.704 1.00 32.55 96 LYS B C 1
ATOM 4247 O O . LYS F 2 96 ? 15.967 35.915 16.863 1.00 32.12 96 LYS B O 1
ATOM 4249 N N . ASP F 2 97 ? 16.152 35.345 14.693 1.00 32.67 97 ASP B N 1
ATOM 4250 C CA . ASP F 2 97 ? 15.651 33.988 14.926 1.00 32.45 97 ASP B CA 1
ATOM 4251 C C . ASP F 2 97 ? 16.667 33.116 15.663 1.00 31.92 97 ASP B C 1
ATOM 4252 O O . ASP F 2 97 ? 16.296 32.267 16.471 1.00 32.22 97 ASP B O 1
ATOM 4257 N N . GLU F 2 98 ? 17.948 33.322 15.383 1.00 31.52 98 GLU B N 1
ATOM 4258 C CA . GLU F 2 98 ? 18.996 32.548 16.032 1.00 30.54 98 GLU B CA 1
ATOM 4259 C C . GLU F 2 98 ? 19.061 32.923 17.514 1.00 30.09 98 GLU B C 1
ATOM 4260 O O . GLU F 2 98 ? 19.122 32.046 18.385 1.00 30.05 98 GLU B O 1
ATOM 4266 N N . ARG F 2 99 ? 19.037 34.222 17.801 1.00 29.70 99 ARG B N 1
ATOM 4267 C CA . ARG F 2 99 ? 19.061 34.697 19.180 1.00 28.88 99 ARG B CA 1
ATOM 4268 C C . ARG F 2 99 ? 17.918 34.037 19.948 1.00 28.17 99 ARG B C 1
ATOM 4269 O O . ARG F 2 99 ? 18.126 33.462 21.014 1.00 29.23 99 ARG B O 1
ATOM 4277 N N . ALA F 2 100 ? 16.712 34.123 19.394 1.00 27.29 100 ALA B N 1
ATOM 4278 C CA . ALA F 2 100 ? 15.534 33.536 20.025 1.00 27.43 100 ALA B CA 1
ATOM 4279 C C . ALA F 2 100 ? 15.766 32.051 20.236 1.00 27.13 100 ALA B C 1
ATOM 4280 O O . ALA F 2 100 ? 15.518 31.522 21.317 1.00 27.42 100 ALA B O 1
ATOM 4282 N N . PHE F 2 101 ? 16.244 31.387 19.187 1.00 26.93 101 PHE B N 1
ATOM 4283 C CA . PHE F 2 1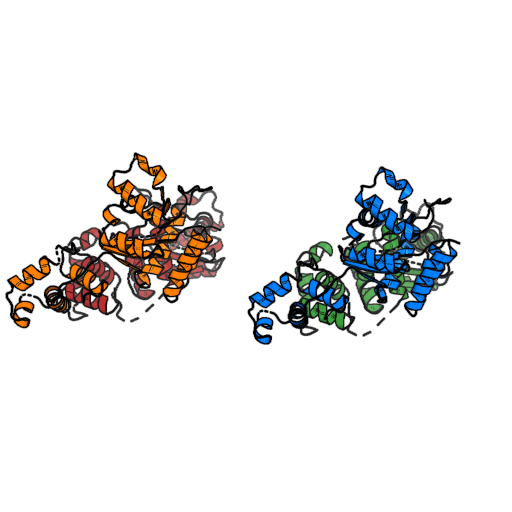01 ? 16.523 29.961 19.244 1.00 26.28 101 PHE B CA 1
ATOM 4284 C C . PHE F 2 101 ? 17.368 29.658 20.476 1.00 26.00 101 PHE B C 1
ATOM 4285 O O . PHE F 2 101 ? 16.994 28.832 21.306 1.00 26.47 101 PHE B O 1
ATOM 4293 N N . TYR F 2 102 ? 18.505 30.331 20.592 1.00 26.03 102 TYR B N 1
ATOM 4294 C CA . TYR F 2 102 ? 19.388 30.122 21.730 1.00 27.67 102 TYR B CA 1
ATOM 4295 C C . TYR F 2 102 ? 18.675 30.428 23.050 1.00 28.72 102 TYR B C 1
ATOM 4296 O O . TYR F 2 102 ? 18.932 29.767 24.060 1.00 29.28 102 TYR B O 1
ATOM 4305 N N . ASP F 2 103 ? 17.792 31.427 23.042 1.00 30.29 103 ASP B N 1
ATOM 4306 C CA . ASP F 2 103 ? 17.055 31.802 24.254 1.00 30.77 103 ASP B CA 1
ATOM 4307 C C . ASP F 2 103 ? 16.279 30.610 24.788 1.00 30.19 103 ASP B C 1
ATOM 4308 O O . ASP F 2 103 ? 16.402 30.249 25.960 1.00 31.29 103 ASP B O 1
ATOM 4313 N N . HIS F 2 104 ? 15.477 29.995 23.928 1.00 29.76 104 HIS B N 1
ATOM 4314 C CA . HIS F 2 104 ? 14.688 28.840 24.331 1.00 28.90 104 HIS B CA 1
ATOM 4315 C C . HIS F 2 104 ? 15.575 27.734 24.894 1.00 28.56 104 HIS B C 1
ATOM 4316 O O . HIS F 2 104 ? 15.243 27.117 25.906 1.00 27.59 104 HIS B O 1
ATOM 4323 N N . ALA F 2 105 ? 16.707 27.490 24.242 1.00 27.37 105 ALA B N 1
ATOM 4324 C CA . ALA F 2 105 ? 17.616 26.440 24.684 1.00 27.74 105 ALA B CA 1
ATOM 4325 C C . ALA F 2 105 ? 18.137 26.687 26.096 1.00 27.13 105 ALA B C 1
ATOM 4326 O O . ALA F 2 105 ? 18.246 25.758 26.900 1.00 26.40 105 ALA B O 1
ATOM 4328 N N . SER F 2 106 ? 18.466 27.943 26.382 1.00 27.63 106 SER B N 1
ATOM 4329 C CA . SER F 2 106 ? 18.979 28.334 27.689 1.00 28.86 106 SER B CA 1
ATOM 4330 C C . SER F 2 106 ? 18.021 27.889 28.787 1.00 28.75 106 SER B C 1
ATOM 4331 O O . SER F 2 106 ? 18.447 27.501 29.872 1.00 29.68 106 SER B O 1
ATOM 4334 N N . ASP F 2 107 ? 16.728 27.939 28.494 1.00 28.94 107 ASP B N 1
ATOM 4335 C CA . ASP F 2 107 ? 15.720 27.544 29.464 1.00 30.48 107 ASP B CA 1
ATOM 4336 C C . ASP F 2 107 ? 15.877 26.091 29.885 1.00 30.64 107 ASP B C 1
ATOM 4337 O O . ASP F 2 107 ? 15.344 25.680 30.920 1.00 31.76 107 ASP B O 1
ATOM 4342 N N . PHE F 2 108 ? 16.619 25.317 29.093 1.00 30.66 108 PHE B N 1
ATOM 4343 C CA . PHE F 2 108 ? 16.818 23.900 29.381 1.00 29.80 108 PHE B CA 1
ATOM 4344 C C . PHE F 2 108 ? 18.232 23.541 29.842 1.00 29.79 108 PHE B C 1
ATOM 4345 O O . PHE F 2 108 ? 18.582 22.366 29.893 1.00 30.25 108 PHE B O 1
ATOM 4353 N N . GLY F 2 109 ? 19.031 24.555 30.184 1.00 29.51 109 GLY B N 1
ATOM 4354 C CA . GLY F 2 109 ? 20.386 24.320 30.663 1.00 28.20 109 GLY B CA 1
ATOM 4355 C C . GLY F 2 109 ? 21.405 24.160 29.555 1.00 28.03 109 GLY B C 1
ATOM 4356 O O . GLY F 2 109 ? 22.522 23.690 29.782 1.00 28.25 109 GLY B O 1
ATOM 4357 N N . ILE F 2 110 ? 21.017 24.568 28.352 1.00 28.15 110 ILE B N 1
ATOM 4358 C CA . ILE F 2 110 ? 21.879 24.468 27.174 1.00 27.75 110 ILE B CA 1
ATOM 4359 C C . ILE F 2 110 ? 22.256 25.865 26.705 1.00 27.74 110 ILE B C 1
ATOM 4360 O O . ILE F 2 110 ? 21.533 26.475 25.919 1.00 28.27 110 ILE B O 1
ATOM 4365 N N . ARG F 2 111 ? 23.391 26.365 27.181 1.00 27.41 111 ARG B N 1
ATOM 4366 C CA . ARG F 2 111 ? 23.846 27.701 26.821 1.00 27.47 111 ARG B CA 1
ATOM 4367 C C . ARG F 2 111 ? 25.175 27.688 26.063 1.00 26.47 111 ARG B C 1
ATOM 4368 O O . ARG F 2 111 ? 25.478 28.612 25.308 1.00 27.32 111 ARG B O 1
ATOM 4376 N N . SER F 2 112 ? 25.967 26.640 26.269 1.00 26.38 112 SER B N 1
ATOM 4377 C CA . SER F 2 112 ? 27.260 26.515 25.598 1.00 25.24 112 SER B CA 1
ATOM 4378 C C . SER F 2 112 ? 27.623 25.044 25.453 1.00 25.18 112 SER B C 1
ATOM 4379 O O . SER F 2 112 ? 27.051 24.184 26.123 1.00 25.52 112 SER B O 1
ATOM 4382 N N . GLY F 2 113 ? 28.572 24.747 24.576 1.00 24.14 113 GLY B N 1
ATOM 4383 C CA . GLY F 2 113 ? 28.942 23.357 24.406 1.00 24.30 113 GLY B CA 1
ATOM 4384 C C . GLY F 2 113 ? 30.138 23.073 23.526 1.00 22.67 113 GLY B C 1
ATOM 4385 O O . GLY F 2 113 ? 30.722 23.969 22.915 1.00 23.94 113 GLY B O 1
ATOM 4386 N N . ILE F 2 114 ? 30.489 21.794 23.481 1.00 23.00 114 ILE B N 1
ATOM 4387 C CA . ILE F 2 114 ? 31.599 21.292 22.689 1.00 21.76 114 ILE B CA 1
ATOM 4388 C C . ILE F 2 114 ? 30.998 20.269 21.730 1.00 20.95 114 ILE B C 1
ATOM 4389 O O . ILE F 2 114 ? 30.364 19.310 22.161 1.00 20.04 114 ILE B O 1
ATOM 4394 N N . THR F 2 115 ? 31.196 20.485 20.432 1.00 20.42 115 THR B N 1
ATOM 4395 C CA . THR F 2 115 ? 30.623 19.602 19.423 1.00 19.98 115 THR B CA 1
ATOM 4396 C C . THR F 2 115 ? 31.675 18.984 18.514 1.00 19.67 115 THR B C 1
ATOM 4397 O O . THR F 2 115 ? 32.587 19.666 18.060 1.00 19.79 115 THR B O 1
ATOM 4401 N N . ILE F 2 116 ? 31.518 17.689 18.248 1.00 19.11 116 ILE B N 1
ATOM 4402 C CA . ILE F 2 116 ? 32.442 16.953 17.398 1.00 20.28 116 ILE B CA 1
ATOM 4403 C C . ILE F 2 116 ? 31.675 16.297 16.259 1.00 18.86 116 ILE B C 1
ATOM 4404 O O . ILE F 2 116 ? 30.978 15.309 16.475 1.00 19.63 116 ILE B O 1
ATOM 4409 N N . PRO F 2 117 ? 31.791 16.843 15.036 1.00 19.49 117 PRO B N 1
ATOM 4410 C CA . PRO F 2 117 ? 31.106 16.297 13.864 1.00 18.42 117 PRO B CA 1
ATOM 4411 C C . PRO F 2 117 ? 32.064 15.474 13.000 1.00 18.24 117 PRO B C 1
ATOM 4412 O O . PRO F 2 117 ? 33.215 15.859 12.808 1.00 18.37 117 PRO B O 1
ATOM 4416 N N . ILE F 2 118 ? 31.584 14.340 12.494 1.00 17.12 118 ILE B N 1
ATOM 4417 C CA . ILE F 2 118 ? 32.401 13.467 11.646 1.00 16.40 118 ILE B CA 1
ATOM 4418 C C . ILE F 2 118 ? 31.615 12.994 10.428 1.00 16.76 118 ILE B C 1
ATOM 4419 O O . ILE F 2 118 ? 30.391 13.053 10.411 1.00 17.41 118 ILE B O 1
ATOM 4424 N N . LYS F 2 119 ? 32.321 12.518 9.408 1.00 17.05 119 LYS B N 1
ATOM 4425 C CA . LYS F 2 119 ? 31.643 11.992 8.231 1.00 17.38 119 LYS B CA 1
ATOM 4426 C C . LYS F 2 119 ? 31.327 10.529 8.518 1.00 16.96 119 LYS B C 1
ATOM 4427 O O . LYS F 2 119 ? 32.123 9.832 9.158 1.00 17.10 119 LYS B O 1
ATOM 4433 N N . THR F 2 120 ? 30.167 10.067 8.056 1.00 15.83 120 THR B N 1
ATOM 4434 C CA . THR F 2 120 ? 29.776 8.673 8.246 1.00 16.42 120 THR B CA 1
ATOM 4435 C C . THR F 2 120 ? 29.510 8.000 6.900 1.00 15.75 120 THR B C 1
ATOM 4436 O O . THR F 2 120 ? 29.733 8.599 5.844 1.00 17.37 120 THR B O 1
ATOM 4440 N N . ALA F 2 121 ? 29.029 6.763 6.933 1.00 15.83 121 ALA B N 1
ATOM 4441 C CA . ALA F 2 121 ? 28.794 6.036 5.699 1.00 15.21 121 ALA B CA 1
ATOM 4442 C C . ALA F 2 121 ? 27.848 6.707 4.713 1.00 15.71 121 ALA B C 1
ATOM 4443 O O . ALA F 2 121 ? 26.915 7.426 5.089 1.00 16.53 121 ALA B O 1
ATOM 4445 N N . ASN F 2 122 ? 28.124 6.461 3.437 1.00 15.17 122 ASN B N 1
ATOM 4446 C CA . ASN F 2 122 ? 27.320 6.960 2.331 1.00 15.01 122 ASN B CA 1
ATOM 4447 C C . ASN F 2 122 ? 27.048 8.458 2.250 1.00 15.04 122 ASN B C 1
ATOM 4448 O O . ASN F 2 122 ? 25.915 8.877 2.006 1.00 16.17 122 ASN B O 1
ATOM 4453 N N . GLY F 2 123 ? 28.093 9.254 2.448 1.00 15.32 123 GLY B N 1
ATOM 4454 C CA . GLY F 2 123 ? 27.962 10.697 2.342 1.00 16.99 123 GLY B CA 1
ATOM 4455 C C . GLY F 2 123 ? 27.221 11.435 3.437 1.00 17.12 123 GLY B C 1
ATOM 4456 O O . GLY F 2 123 ? 26.939 12.627 3.295 1.00 18.62 123 GLY B O 1
ATOM 4457 N N . PHE F 2 124 ? 26.902 10.748 4.527 1.00 17.08 124 PHE B N 1
ATOM 4458 C CA . PHE F 2 124 ? 26.190 11.405 5.611 1.00 16.98 124 PHE B CA 1
ATOM 4459 C C . PHE F 2 124 ? 27.142 11.816 6.720 1.00 16.56 124 PHE B C 1
ATOM 4460 O O . PHE F 2 124 ? 28.359 11.793 6.544 1.00 16.55 124 PHE B O 1
ATOM 4476 N N . SER F 2 126 ? 27.512 12.529 11.377 1.00 15.71 126 SER B N 1
ATOM 4477 C CA . SER F 2 126 ? 27.006 12.385 12.732 1.00 16.71 126 SER B CA 1
ATOM 4478 C C . SER F 2 126 ? 27.759 13.379 13.582 1.00 16.43 126 SER B C 1
ATOM 4479 O O . SER F 2 126 ? 28.834 13.820 13.211 1.00 16.16 126 SER B O 1
ATOM 4490 N N . PHE F 2 128 ? 28.499 14.647 17.913 1.00 19.36 128 PHE B N 1
ATOM 4491 C CA . PHE F 2 128 ? 28.306 14.422 19.339 1.00 19.23 128 PHE B CA 1
ATOM 4492 C C . PHE F 2 128 ? 28.555 15.742 20.072 1.00 18.86 128 PHE B C 1
ATOM 4493 O O . PHE F 2 128 ? 29.559 16.419 19.826 1.00 18.78 128 PHE B O 1
ATOM 4501 N N . THR F 2 129 ? 27.634 16.104 20.964 1.00 19.56 129 THR B N 1
ATOM 4502 C CA . THR F 2 129 ? 27.743 17.355 21.699 1.00 19.76 129 THR B CA 1
ATOM 4503 C C . THR F 2 129 ? 27.606 17.205 23.214 1.00 20.48 129 THR B C 1
ATOM 4504 O O . THR F 2 129 ? 26.804 16.417 23.704 1.00 21.51 129 THR B O 1
ATOM 4516 N N . ALA F 2 131 ? 26.727 19.574 26.243 1.00 22.95 131 ALA B N 1
ATOM 4517 C CA . ALA F 2 131 ? 26.153 20.889 26.501 1.00 22.90 131 ALA B CA 1
ATOM 4518 C C . ALA F 2 131 ? 26.310 21.304 27.957 1.00 24.16 131 ALA B C 1
ATOM 4519 O O . ALA F 2 131 ? 26.194 20.478 28.866 1.00 24.05 131 ALA B O 1
ATOM 4521 N N . SER F 2 132 ? 26.566 22.593 28.164 1.00 25.97 132 SER B N 1
ATOM 4522 C CA . SER F 2 132 ? 26.728 23.142 29.510 1.00 27.14 132 SER B CA 1
ATOM 4523 C C . SER F 2 132 ? 25.771 24.301 29.758 1.00 27.19 132 SER B C 1
ATOM 4524 O O . SER F 2 132 ? 25.261 24.916 28.820 1.00 26.70 132 SER B O 1
ATOM 4527 N N . ASP F 2 133 ? 25.535 24.596 31.032 1.00 28.32 133 ASP B N 1
ATOM 4528 C CA . ASP F 2 133 ? 24.655 25.694 31.413 1.00 29.05 133 ASP B CA 1
ATOM 4529 C C . ASP F 2 133 ? 25.490 26.958 31.593 1.00 29.37 133 ASP B C 1
ATOM 4530 O O . ASP F 2 133 ? 24.957 28.046 31.830 1.00 29.81 133 ASP B O 1
ATOM 4532 N N . LYS F 2 134 ? 26.807 26.812 31.493 1.00 29.24 134 LYS B N 1
ATOM 4533 C CA . LYS F 2 134 ? 27.691 27.954 31.638 1.00 29.27 134 LYS B CA 1
ATOM 4534 C C . LYS F 2 134 ? 27.532 28.794 30.383 1.00 29.73 134 LYS B C 1
ATOM 4535 O O . LYS F 2 134 ? 27.258 28.262 29.304 1.00 30.45 134 LYS B O 1
ATOM 4537 N N . PRO F 2 135 ? 27.690 30.120 30.505 1.00 29.38 135 PRO B N 1
ATOM 4538 C CA . PRO F 2 135 ? 27.560 31.036 29.367 1.00 29.65 135 PRO B CA 1
ATOM 4539 C C . PRO F 2 135 ? 28.550 30.719 28.256 1.00 29.47 135 PRO B C 1
ATOM 4540 O O . PRO F 2 135 ? 28.261 30.912 27.074 1.00 29.68 135 PRO B O 1
ATOM 4544 N N . VAL F 2 136 ? 29.722 30.234 28.646 1.00 29.73 136 VAL B N 1
ATOM 4545 C CA . VAL F 2 136 ? 30.759 29.897 27.687 1.00 30.45 136 VAL B CA 1
ATOM 4546 C C . VAL F 2 136 ? 31.600 28.746 28.215 1.00 31.42 136 VAL B C 1
ATOM 4547 O O . VAL F 2 136 ? 31.633 28.495 29.420 1.00 32.34 136 VAL B O 1
ATOM 4551 N N . ILE F 2 137 ? 32.272 28.041 27.311 1.00 31.91 137 ILE B N 1
ATOM 4552 C CA . ILE F 2 137 ? 33.133 26.937 27.702 1.00 32.48 137 ILE B CA 1
ATOM 4553 C C . ILE F 2 137 ? 34.537 27.500 27.911 1.00 33.48 137 ILE B C 1
ATOM 4554 O O . ILE F 2 137 ? 35.181 27.948 26.956 1.00 34.94 137 ILE B O 1
ATOM 4559 N N . ASP F 2 138 ? 35.004 27.501 29.154 1.00 33.96 138 ASP B N 1
ATOM 4560 C CA . ASP F 2 138 ? 36.342 28.006 29.447 1.00 35.05 138 ASP B CA 1
ATOM 4561 C C . ASP F 2 138 ? 37.260 26.805 29.617 1.00 35.11 138 ASP B C 1
ATOM 4562 O O . ASP F 2 138 ? 37.432 26.297 30.727 1.00 35.70 138 ASP B O 1
ATOM 4564 N N . LEU F 2 139 ? 37.844 26.352 28.514 1.00 35.17 139 LEU B N 1
ATOM 4565 C CA . LEU F 2 139 ? 38.729 25.195 28.549 1.00 35.43 139 LEU B CA 1
ATOM 4566 C C . LEU F 2 139 ? 40.153 25.603 28.915 1.00 35.77 139 LEU B C 1
ATOM 4567 O O . LEU F 2 139 ? 40.694 26.555 28.353 1.00 36.10 139 LEU B O 1
ATOM 4569 N N . ASP F 2 140 ? 40.756 24.887 29.861 1.00 36.68 140 ASP B N 1
ATOM 4570 C CA . ASP F 2 140 ? 42.124 25.190 30.265 1.00 37.67 140 ASP B CA 1
ATOM 4571 C C . ASP F 2 140 ? 43.088 24.761 29.159 1.00 36.99 140 ASP B C 1
ATOM 4572 O O . ASP F 2 140 ? 44.108 25.420 28.890 1.00 37.31 140 ASP B O 1
ATOM 4577 N N . ARG F 2 141 ? 42.754 23.655 28.506 1.00 35.84 141 ARG B N 1
ATOM 4578 C CA . ARG F 2 141 ? 43.577 23.146 27.425 1.00 34.10 141 ARG B CA 1
ATOM 4579 C C . ARG F 2 141 ? 42.698 22.679 26.268 1.00 33.05 141 ARG B C 1
ATOM 4580 O O . ARG F 2 141 ? 41.719 21.960 26.465 1.00 32.98 141 ARG B O 1
ATOM 4588 N N . GLU F 2 142 ? 43.056 23.128 25.070 1.00 32.54 142 GLU B N 1
ATOM 4589 C CA . GLU F 2 142 ? 42.348 22.787 23.840 1.00 31.01 142 GLU B CA 1
ATOM 4590 C C . GLU F 2 142 ? 42.252 21.269 23.681 1.00 30.18 142 GLU B C 1
ATOM 4591 O O . GLU F 2 142 ? 43.197 20.543 23.981 1.00 30.65 142 GLU B O 1
ATOM 4593 N N . ILE F 2 143 ? 41.103 20.797 23.209 1.00 28.27 143 ILE B N 1
ATOM 4594 C CA . ILE F 2 143 ? 40.892 19.366 23.011 1.00 27.28 143 ILE B CA 1
ATOM 4595 C C . ILE F 2 143 ? 41.382 18.987 21.619 1.00 26.74 143 ILE B C 1
ATOM 4596 O O . ILE F 2 143 ? 40.972 19.601 20.627 1.00 28.00 143 ILE B O 1
ATOM 4601 N N . ASP F 2 144 ? 42.271 17.996 21.561 1.00 26.12 144 ASP B N 1
ATOM 4602 C CA . ASP F 2 144 ? 42.842 17.510 20.309 1.00 24.48 144 ASP B CA 1
ATOM 4603 C C . ASP F 2 144 ? 41.735 17.087 19.353 1.00 22.54 144 ASP B C 1
ATOM 4604 O O . ASP F 2 144 ? 40.975 16.165 19.644 1.00 22.10 144 ASP B O 1
ATOM 4609 N N . ALA F 2 145 ? 41.663 17.763 18.212 1.00 20.65 145 ALA B N 1
ATOM 4610 C CA . ALA F 2 145 ? 40.656 17.473 17.198 1.00 20.01 145 ALA B CA 1
ATOM 4611 C C . ALA F 2 145 ? 40.787 16.054 16.652 1.00 20.10 145 ALA B C 1
ATOM 4612 O O . ALA F 2 145 ? 39.784 15.420 16.330 1.00 20.13 145 ALA B O 1
ATOM 4614 N N . VAL F 2 146 ? 42.021 15.573 16.523 1.00 20.19 146 VAL B N 1
ATOM 4615 C CA . VAL F 2 146 ? 42.259 14.221 16.014 1.00 20.51 146 VAL B CA 1
ATOM 4616 C C . VAL F 2 146 ? 41.727 13.188 17.007 1.00 20.03 146 VAL B C 1
ATOM 4617 O O . VAL F 2 146 ? 40.981 12.283 16.637 1.00 20.96 146 VAL B O 1
ATOM 4621 N N . ALA F 2 147 ? 42.102 13.328 18.274 1.00 20.63 147 ALA B N 1
ATOM 4622 C CA . ALA F 2 147 ? 41.638 12.399 19.295 1.00 19.44 147 ALA B CA 1
ATOM 4623 C C . ALA F 2 147 ? 40.112 12.430 19.374 1.00 19.25 147 ALA B C 1
ATOM 4624 O O . ALA F 2 147 ? 39.462 11.386 19.440 1.00 19.35 147 ALA B O 1
ATOM 4626 N N . ALA F 2 148 ? 39.537 13.628 19.351 1.00 17.98 148 ALA B N 1
ATOM 4627 C CA . ALA F 2 148 ? 38.084 13.755 19.421 1.00 17.66 148 ALA B CA 1
ATOM 4628 C C . ALA F 2 148 ? 37.411 12.972 18.291 1.00 17.22 148 ALA B C 1
ATOM 4629 O O . ALA F 2 148 ? 36.419 12.276 18.512 1.00 17.87 148 ALA B O 1
ATOM 4631 N N . ALA F 2 149 ? 37.947 13.089 17.079 1.00 17.31 149 ALA B N 1
ATOM 4632 C CA . ALA F 2 149 ? 37.374 12.375 15.938 1.00 16.31 149 ALA B CA 1
ATOM 4633 C C . ALA F 2 149 ? 37.462 10.864 16.144 1.00 16.00 149 ALA B C 1
ATOM 4634 O O . ALA F 2 149 ? 36.512 10.127 15.856 1.00 17.57 149 ALA B O 1
ATOM 4636 N N . ALA F 2 150 ? 38.608 10.404 16.639 1.00 17.93 150 ALA B N 1
ATOM 4637 C CA . ALA F 2 150 ? 38.804 8.978 16.883 1.00 18.91 150 ALA B CA 1
ATOM 4638 C C . ALA F 2 150 ? 37.750 8.482 17.867 1.00 19.78 150 ALA B C 1
ATOM 4639 O O . ALA F 2 150 ? 37.136 7.437 17.669 1.00 20.21 150 ALA B O 1
ATOM 4641 N N . THR F 2 151 ? 37.530 9.244 18.931 1.00 19.65 151 THR B N 1
ATOM 4642 C CA . THR F 2 151 ? 36.539 8.846 19.917 1.00 19.66 151 THR B CA 1
ATOM 4643 C C . THR F 2 151 ? 35.125 8.796 19.335 1.00 18.97 151 THR B C 1
ATOM 4644 O O . THR F 2 151 ? 34.450 7.770 19.426 1.00 19.43 151 THR B O 1
ATOM 4648 N N . ILE F 2 152 ? 34.679 9.889 18.725 1.00 19.54 152 ILE B N 1
ATOM 4649 C CA . ILE F 2 152 ? 33.331 9.928 18.166 1.00 19.40 152 ILE B CA 1
ATOM 4650 C C . ILE F 2 152 ? 33.109 8.937 17.021 1.00 19.20 152 ILE B C 1
ATOM 4651 O O . ILE F 2 152 ? 31.975 8.537 16.742 1.00 18.45 152 ILE B O 1
ATOM 4656 N N . GLY F 2 153 ? 34.184 8.534 16.359 1.00 18.52 153 GLY B N 1
ATOM 4657 C CA . GLY F 2 153 ? 34.028 7.560 15.297 1.00 18.10 153 GLY B CA 1
ATOM 4658 C C . GLY F 2 153 ? 33.594 6.256 15.947 1.00 18.13 153 GLY B C 1
ATOM 4659 O O . GLY F 2 153 ? 32.744 5.532 15.435 1.00 19.07 153 GLY B O 1
ATOM 4660 N N . GLN F 2 154 ? 34.177 5.964 17.102 1.00 19.07 154 GLN B N 1
ATOM 4661 C CA . GLN F 2 154 ? 33.853 4.744 17.832 1.00 18.54 154 GLN B CA 1
ATOM 4662 C C . GLN F 2 154 ? 32.452 4.822 18.443 1.00 17.65 154 GLN B C 1
ATOM 4663 O O . GLN F 2 154 ? 31.691 3.856 18.407 1.00 17.51 154 GLN B O 1
ATOM 4669 N N . ILE F 2 155 ? 32.115 5.981 19.001 1.00 18.77 155 ILE B N 1
ATOM 4670 C CA . ILE F 2 155 ? 30.793 6.171 19.599 1.00 18.39 155 ILE B CA 1
ATOM 4671 C C . ILE F 2 155 ? 29.714 6.057 18.520 1.00 18.18 155 ILE B C 1
ATOM 4672 O O . ILE F 2 155 ? 28.644 5.497 18.750 1.00 17.96 155 ILE B O 1
ATOM 4677 N N . HIS F 2 156 ? 29.997 6.601 17.343 1.00 18.08 156 HIS B N 1
ATOM 4678 C CA . HIS F 2 156 ? 29.022 6.534 16.266 1.00 18.81 156 HIS B CA 1
ATOM 4679 C C . HIS F 2 156 ? 28.765 5.090 15.854 1.00 18.37 156 HIS B C 1
ATOM 4680 O O . HIS F 2 156 ? 27.622 4.695 15.630 1.00 18.50 156 HIS B O 1
ATOM 4687 N N . ALA F 2 157 ? 29.839 4.312 15.740 1.00 19.19 157 ALA B N 1
ATOM 4688 C CA . ALA F 2 157 ? 29.718 2.914 15.348 1.00 18.86 157 ALA B CA 1
ATOM 4689 C C . ALA F 2 157 ? 28.930 2.135 16.397 1.00 21.07 157 ALA B C 1
ATOM 4690 O O . ALA F 2 157 ? 28.068 1.323 16.060 1.00 21.58 157 ALA B O 1
ATOM 4692 N N . ARG F 2 158 ? 29.227 2.383 17.671 1.00 22.17 158 ARG B N 1
ATOM 4693 C CA . ARG F 2 158 ? 28.526 1.698 18.753 1.00 22.99 158 ARG B CA 1
ATOM 4694 C C . ARG F 2 158 ? 27.025 1.998 18.730 1.00 22.96 158 ARG B C 1
ATOM 4695 O O . ARG F 2 158 ? 26.203 1.106 18.923 1.00 23.44 158 ARG B O 1
ATOM 4703 N N . ILE F 2 159 ? 26.671 3.256 18.488 1.00 22.39 159 ILE B N 1
ATOM 4704 C CA . ILE F 2 159 ? 25.268 3.642 18.433 1.00 21.91 159 ILE B CA 1
ATOM 4705 C C . ILE F 2 159 ? 24.578 3.118 17.178 1.00 22.12 159 ILE B C 1
ATOM 4706 O O . ILE F 2 159 ? 23.548 2.446 17.253 1.00 22.52 159 ILE B O 1
ATOM 4711 N N . SER F 2 160 ? 25.169 3.432 16.030 1.00 21.71 160 SER B N 1
ATOM 4712 C CA . SER F 2 160 ? 24.632 3.060 14.725 1.00 21.60 160 SER B CA 1
ATOM 4713 C C . SER F 2 160 ? 24.716 1.597 14.309 1.00 22.32 160 SER B C 1
ATOM 4714 O O . SER F 2 160 ? 23.705 0.998 13.927 1.00 22.73 160 SER B O 1
ATOM 4717 N N . PHE F 2 161 ? 25.907 1.017 14.357 1.00 23.70 161 PHE B N 1
ATOM 4718 C CA . PHE F 2 161 ? 26.037 -0.370 13.932 1.00 24.86 161 PHE B CA 1
ATOM 4719 C C . PHE F 2 161 ? 25.226 -1.331 14.775 1.00 25.59 161 PHE B C 1
ATOM 4720 O O . PHE F 2 161 ? 24.729 -2.331 14.263 1.00 25.68 161 PHE B O 1
ATOM 4728 N N . LEU F 2 162 ? 25.092 -1.035 16.065 1.00 26.54 162 LEU B N 1
ATOM 4729 C CA . LEU F 2 162 ? 24.338 -1.907 16.950 1.00 28.12 162 LEU B CA 1
ATOM 4730 C C . LEU F 2 162 ? 22.865 -1.543 17.092 1.00 29.14 162 LEU B C 1
ATOM 4731 O O . LEU F 2 162 ? 22.198 -1.933 18.063 1.00 30.11 162 LEU B O 1
ATOM 4736 N N . ARG F 2 163 ? 22.376 -0.798 16.100 1.00 28.60 163 ARG B N 1
ATOM 4737 C CA . ARG F 2 163 ? 20.979 -0.380 15.970 1.00 28.78 163 ARG B CA 1
ATOM 4738 C C . ARG F 2 163 ? 20.234 0.168 17.187 1.00 28.23 163 ARG B C 1
ATOM 4739 O O . ARG F 2 163 ? 19.192 -0.358 17.555 1.00 28.23 163 ARG B O 1
ATOM 4747 N N . THR F 2 164 ? 20.748 1.238 17.789 1.00 28.24 164 THR B N 1
ATOM 4748 C CA . THR F 2 164 ? 20.108 1.852 18.957 1.00 27.82 164 THR B CA 1
ATOM 4749 C C . THR F 2 164 ? 18.796 2.551 18.591 1.00 28.19 164 THR B C 1
ATOM 4750 O O . THR F 2 164 ? 18.643 3.046 17.472 1.00 29.48 164 THR B O 1
ATOM 4754 N N . THR F 2 165 ? 17.852 2.607 19.533 1.00 28.22 165 THR B N 1
ATOM 4755 C CA . THR F 2 165 ? 16.564 3.258 19.271 1.00 28.12 165 THR B CA 1
ATOM 4756 C C . THR F 2 165 ? 16.670 4.772 19.442 1.00 27.81 165 THR B C 1
ATOM 4757 O O . THR F 2 165 ? 17.118 5.253 20.479 1.00 28.42 165 THR B O 1
ATOM 4761 N N . PRO F 2 166 ? 16.251 5.546 18.425 1.00 27.93 166 PRO B N 1
ATOM 4762 C CA . PRO F 2 166 ? 16.326 7.008 18.531 1.00 28.48 166 PRO B CA 1
ATOM 4763 C C . PRO F 2 166 ? 15.473 7.545 19.674 1.00 28.33 166 PRO B C 1
ATOM 4764 O O . PRO F 2 166 ? 14.365 7.064 19.899 1.00 29.25 166 PRO B O 1
ATOM 4768 N N . THR F 2 167 ? 15.982 8.539 20.396 1.00 28.72 167 THR B N 1
ATOM 4769 C CA . THR F 2 167 ? 15.205 9.128 21.477 1.00 28.73 167 THR B CA 1
ATOM 4770 C C . THR F 2 167 ? 14.271 10.170 20.864 1.00 27.46 167 THR B C 1
ATOM 4771 O O . THR F 2 167 ? 13.263 10.545 21.459 1.00 28.09 167 THR B O 1
ATOM 4775 N N . ALA F 2 168 ? 14.615 10.621 19.660 1.00 26.17 168 ALA B N 1
ATOM 4776 C CA . ALA F 2 168 ? 13.830 11.608 18.920 1.00 24.64 168 ALA B CA 1
ATOM 4777 C C . ALA F 2 168 ? 14.349 11.631 17.495 1.00 24.49 168 ALA B C 1
ATOM 4778 O O . ALA F 2 168 ? 15.489 11.248 17.249 1.00 24.18 168 ALA B O 1
ATOM 4780 N N . GLU F 2 169 ? 13.510 12.083 16.566 1.00 24.09 169 GLU B N 1
ATOM 4781 C CA . GLU F 2 169 ? 13.873 12.154 15.153 1.00 24.14 169 GLU B CA 1
ATOM 4782 C C . GLU F 2 169 ? 12.919 13.106 14.446 1.00 24.41 169 GLU B C 1
ATOM 4783 O O . GLU F 2 169 ? 11.872 13.457 14.989 1.00 24.20 169 GLU B O 1
ATOM 4789 N N . ASP F 2 170 ? 13.272 13.521 13.234 1.00 24.53 170 ASP B N 1
ATOM 4790 C CA . ASP F 2 170 ? 12.410 14.425 12.490 1.00 25.35 170 ASP B CA 1
ATOM 4791 C C . ASP F 2 170 ? 11.139 13.673 12.107 1.00 25.38 170 ASP B C 1
ATOM 4792 O O . ASP F 2 170 ? 11.152 12.453 11.929 1.00 25.55 170 ASP B O 1
ATOM 4797 N N . ALA F 2 171 ? 10.040 14.406 11.994 1.00 26.02 171 ALA B N 1
ATOM 4798 C CA . ALA F 2 171 ? 8.764 13.808 11.648 1.00 27.20 171 ALA B CA 1
ATOM 4799 C C . ALA F 2 171 ? 8.685 13.342 10.196 1.00 27.69 171 ALA B C 1
ATOM 4800 O O . ALA F 2 171 ? 8.846 14.132 9.260 1.00 29.15 171 ALA B O 1
ATOM 4802 N N . ALA F 2 172 ? 8.447 12.047 10.026 1.00 27.06 172 ALA B N 1
ATOM 4803 C CA . ALA F 2 172 ? 8.303 11.435 8.709 1.00 26.91 172 ALA B CA 1
ATOM 4804 C C . ALA F 2 172 ? 7.170 10.428 8.848 1.00 26.02 172 ALA B C 1
ATOM 4805 O O . ALA F 2 172 ? 7.173 9.599 9.758 1.00 26.98 172 ALA B O 1
ATOM 4807 N N . TRP F 2 173 ? 6.193 10.511 7.954 1.00 24.88 173 TRP B N 1
ATOM 4808 C CA . TRP F 2 173 ? 5.038 9.624 7.998 1.00 23.92 173 TRP B CA 1
ATOM 4809 C C . TRP F 2 173 ? 4.575 9.285 6.593 1.00 22.63 173 TRP B C 1
ATOM 4810 O O . TRP F 2 173 ? 5.109 9.796 5.615 1.00 22.39 173 TRP B O 1
ATOM 4821 N N . LEU F 2 174 ? 3.573 8.418 6.516 1.00 22.64 174 LEU B N 1
ATOM 4822 C CA . LEU F 2 174 ? 2.974 8.004 5.255 1.00 23.21 174 LEU B CA 1
ATOM 4823 C C . LEU F 2 174 ? 1.480 7.890 5.494 1.00 24.74 174 LEU B C 1
ATOM 4824 O O . LEU F 2 174 ? 1.070 7.269 6.477 1.00 25.16 174 LEU B O 1
ATOM 4829 N N . ASP F 2 175 ? 0.659 8.478 4.626 1.00 25.04 175 ASP B N 1
ATOM 4830 C CA . ASP F 2 175 ? -0.776 8.348 4.833 1.00 25.94 175 ASP B CA 1
ATOM 4831 C C . ASP F 2 175 ? -1.170 6.947 4.389 1.00 26.06 175 ASP B C 1
ATOM 4832 O O . ASP F 2 175 ? -0.413 6.279 3.684 1.00 25.46 175 ASP B O 1
ATOM 4837 N N . PRO F 2 176 ? -2.363 6.482 4.788 1.00 25.79 176 PRO B N 1
ATOM 4838 C CA . PRO F 2 176 ? -2.845 5.144 4.436 1.00 25.86 176 PRO B CA 1
ATOM 4839 C C . PRO F 2 176 ? -2.612 4.652 3.007 1.00 25.38 176 PRO B C 1
ATOM 4840 O O . PRO F 2 176 ? -2.146 3.528 2.814 1.00 24.85 176 PRO B O 1
ATOM 4844 N N . LYS F 2 177 ? -2.936 5.479 2.015 1.00 24.76 177 LYS B N 1
ATOM 4845 C CA . LYS F 2 177 ? -2.753 5.079 0.624 1.00 24.66 177 LYS B CA 1
ATOM 4846 C C . LYS F 2 177 ? -1.276 4.985 0.267 1.00 24.21 177 LYS B C 1
ATOM 4847 O O . LYS F 2 177 ? -0.853 4.033 -0.393 1.00 24.73 177 LYS B O 1
ATOM 4853 N N . GLU F 2 178 ? -0.496 5.970 0.698 1.00 23.68 178 GLU B N 1
ATOM 4854 C CA . GLU F 2 178 ? 0.936 5.959 0.427 1.00 23.34 178 GLU B CA 1
ATOM 4855 C C . GLU F 2 178 ? 1.517 4.652 0.964 1.00 23.57 178 GLU B C 1
ATOM 4856 O O . GLU F 2 178 ? 2.258 3.953 0.268 1.00 24.91 178 GLU B O 1
ATOM 4862 N N . ALA F 2 179 ? 1.169 4.320 2.204 1.00 23.20 179 ALA B N 1
ATOM 4863 C CA . ALA F 2 179 ? 1.668 3.108 2.829 1.00 23.56 179 ALA B CA 1
ATOM 4864 C C . ALA F 2 179 ? 1.240 1.866 2.057 1.00 23.58 179 ALA B C 1
ATOM 4865 O O . ALA F 2 179 ? 2.054 0.984 1.779 1.00 24.02 179 ALA B O 1
ATOM 4867 N N . THR F 2 180 ? -0.035 1.800 1.694 1.00 23.84 180 THR B N 1
ATOM 4868 C CA . THR F 2 180 ? -0.530 0.644 0.959 1.00 24.42 180 THR B CA 1
ATOM 4869 C C . THR F 2 180 ? 0.229 0.423 -0.348 1.00 23.58 180 THR B C 1
ATOM 4870 O O . THR F 2 180 ? 0.669 -0.690 -0.636 1.00 24.23 180 THR B O 1
ATOM 4874 N N . TYR F 2 181 ? 0.383 1.477 -1.141 1.00 22.70 181 TYR B N 1
ATOM 4875 C CA . TYR F 2 181 ? 1.093 1.346 -2.404 1.00 20.84 181 TYR B CA 1
ATOM 4876 C C . TYR F 2 181 ? 2.577 1.051 -2.184 1.00 20.35 181 TYR B C 1
ATOM 4877 O O . TYR F 2 181 ? 3.155 0.236 -2.900 1.00 20.08 181 TYR B O 1
ATOM 4886 N N . LEU F 2 182 ? 3.187 1.698 -1.191 1.00 19.45 182 LEU B N 1
ATOM 4887 C CA . LEU F 2 182 ? 4.611 1.478 -0.925 1.00 20.15 182 LEU B CA 1
ATOM 4888 C C . LEU F 2 182 ? 4.918 0.052 -0.457 1.00 20.22 182 LEU B C 1
ATOM 4889 O O . LEU F 2 182 ? 6.003 -0.474 -0.719 1.00 20.08 182 LEU B O 1
ATOM 4894 N N . ARG F 2 183 ? 3.974 -0.577 0.238 1.00 21.27 183 ARG B N 1
ATOM 4895 C CA . ARG F 2 183 ? 4.181 -1.955 0.674 1.00 21.75 183 ARG B CA 1
ATOM 4896 C C . ARG F 2 183 ? 4.315 -2.833 -0.558 1.00 21.42 183 ARG B C 1
ATOM 4897 O O . ARG F 2 183 ? 5.135 -3.747 -0.594 1.00 22.39 183 ARG B O 1
ATOM 4905 N N . TRP F 2 184 ? 3.498 -2.557 -1.570 1.00 21.67 184 TRP B N 1
ATOM 4906 C CA . TRP F 2 184 ? 3.552 -3.319 -2.813 1.00 21.19 184 TRP B CA 1
ATOM 4907 C C . TRP F 2 184 ? 4.876 -3.083 -3.536 1.00 21.88 184 TRP B C 1
ATOM 4908 O O . TRP F 2 184 ? 5.482 -4.017 -4.067 1.00 21.31 184 TRP B O 1
ATOM 4919 N N . ILE F 2 185 ? 5.325 -1.832 -3.564 1.00 20.54 185 ILE B N 1
ATOM 4920 C CA . ILE F 2 185 ? 6.591 -1.512 -4.213 1.00 20.69 185 ILE B CA 1
ATOM 4921 C C . ILE F 2 185 ? 7.701 -2.300 -3.521 1.00 20.05 185 ILE B C 1
ATOM 4922 O O . ILE F 2 185 ? 8.629 -2.785 -4.169 1.00 19.65 185 ILE B O 1
ATOM 4927 N N . ALA F 2 186 ? 7.587 -2.437 -2.203 1.00 20.45 186 ALA B N 1
ATOM 4928 C CA . ALA F 2 186 ? 8.588 -3.146 -1.412 1.00 21.43 186 ALA B CA 1
ATOM 4929 C C . ALA F 2 186 ? 8.663 -4.642 -1.704 1.00 21.66 186 ALA B C 1
ATOM 4930 O O . ALA F 2 186 ? 9.624 -5.301 -1.307 1.00 22.13 186 ALA B O 1
ATOM 4932 N N . VAL F 2 187 ? 7.648 -5.197 -2.360 1.00 21.28 187 VAL B N 1
ATOM 4933 C CA . VAL F 2 187 ? 7.709 -6.618 -2.689 1.00 21.87 187 VAL B CA 1
ATOM 4934 C C . VAL F 2 187 ? 7.771 -6.851 -4.202 1.00 22.02 187 VAL B C 1
ATOM 4935 O O . VAL F 2 187 ? 7.246 -7.834 -4.719 1.00 21.97 187 VAL B O 1
ATOM 4939 N N . GLY F 2 188 ? 8.406 -5.921 -4.909 1.00 21.53 188 GLY B N 1
ATOM 4940 C CA . GLY F 2 188 ? 8.596 -6.074 -6.341 1.00 21.59 188 GLY B CA 1
ATOM 4941 C C . GLY F 2 188 ? 7.571 -5.624 -7.372 1.00 22.27 188 GLY B C 1
ATOM 4942 O O . GLY F 2 188 ? 7.861 -5.677 -8.567 1.00 23.65 188 GLY B O 1
ATOM 4943 N N . LYS F 2 189 ? 6.395 -5.173 -6.957 1.00 22.53 189 LYS B N 1
ATOM 4944 C CA . LYS F 2 189 ? 5.387 -4.762 -7.939 1.00 22.42 189 LYS B CA 1
ATOM 4945 C C . LYS F 2 189 ? 5.694 -3.462 -8.673 1.00 21.80 189 LYS B C 1
ATOM 4946 O O . LYS F 2 189 ? 6.381 -2.592 -8.147 1.00 21.80 189 LYS B O 1
ATOM 4952 N N . THR F 2 190 ? 5.172 -3.351 -9.894 1.00 21.86 190 THR B N 1
ATOM 4953 C CA . THR F 2 190 ? 5.315 -2.154 -10.716 1.00 21.92 190 THR B CA 1
ATOM 4954 C C . THR F 2 190 ? 4.093 -1.281 -10.417 1.00 21.33 190 THR B C 1
ATOM 4955 O O . THR F 2 190 ? 3.089 -1.765 -9.895 1.00 21.22 190 THR B O 1
ATOM 4967 N N . GLU F 2 192 ? 1.896 -0.150 -12.351 1.00 23.93 192 GLU B N 1
ATOM 4968 C CA . GLU F 2 192 ? 0.743 -0.708 -13.063 1.00 24.78 192 GLU B CA 1
ATOM 4969 C C . GLU F 2 192 ? 0.106 -1.876 -12.311 1.00 24.18 192 GLU B C 1
ATOM 4970 O O . GLU F 2 192 ? -1.112 -1.931 -12.165 1.00 23.48 192 GLU B O 1
ATOM 4976 N N . GLU F 2 193 ? 0.936 -2.800 -11.834 1.00 23.75 193 GLU B N 1
ATOM 4977 C CA . GLU F 2 193 ? 0.464 -3.973 -11.100 1.00 24.31 193 GLU B CA 1
ATOM 4978 C C . GLU F 2 193 ? -0.217 -3.572 -9.795 1.00 24.08 193 GLU B C 1
ATOM 4979 O O . GLU F 2 193 ? -1.148 -4.236 -9.330 1.00 24.46 193 GLU B O 1
ATOM 4985 N N . ILE F 2 194 ? 0.262 -2.488 -9.195 1.00 24.64 194 ILE B N 1
ATOM 4986 C CA . ILE F 2 194 ? -0.318 -2.008 -7.952 1.00 24.15 194 ILE B CA 1
ATOM 4987 C C . ILE F 2 194 ? -1.704 -1.454 -8.264 1.00 25.20 194 ILE B C 1
ATOM 4988 O O . ILE F 2 194 ? -2.648 -1.668 -7.513 1.00 26.21 194 ILE B O 1
ATOM 4993 N N . ALA F 2 195 ? -1.815 -0.750 -9.384 1.00 24.83 195 ALA B N 1
ATOM 4994 C CA . ALA F 2 195 ? -3.085 -0.169 -9.807 1.00 25.82 195 ALA B CA 1
ATOM 4995 C C . ALA F 2 195 ? -4.136 -1.265 -9.971 1.00 25.65 195 ALA B C 1
ATOM 4996 O O . ALA F 2 195 ? -5.263 -1.129 -9.496 1.00 24.85 195 ALA B O 1
ATOM 4998 N N . ASP F 2 196 ? -3.762 -2.360 -10.629 1.00 27.18 196 ASP B N 1
ATOM 4999 C CA . ASP F 2 196 ? -4.702 -3.459 -10.839 1.00 28.59 196 ASP B CA 1
ATOM 5000 C C . ASP F 2 196 ? -5.148 -4.120 -9.544 1.00 28.62 196 ASP B C 1
ATOM 5001 O O . ASP F 2 196 ? -6.346 -4.326 -9.322 1.00 29.41 196 ASP B O 1
ATOM 5006 N N . VAL F 2 197 ? -4.192 -4.441 -8.678 1.00 28.05 197 VAL B N 1
ATOM 5007 C CA . VAL F 2 197 ? -4.532 -5.111 -7.431 1.00 27.39 197 VAL B CA 1
ATOM 5008 C C . VAL F 2 197 ? -5.321 -4.259 -6.440 1.00 27.53 197 VAL B C 1
ATOM 5009 O O . VAL F 2 197 ? -6.179 -4.784 -5.730 1.00 28.50 197 VAL B O 1
ATOM 5013 N N . GLU F 2 198 ? -5.052 -2.958 -6.377 1.00 27.42 198 GLU B N 1
ATOM 5014 C CA . GLU F 2 198 ? -5.794 -2.112 -5.444 1.00 27.80 198 GLU B CA 1
ATOM 5015 C C . GLU F 2 198 ? -7.005 -1.497 -6.154 1.00 28.80 198 GLU B C 1
ATOM 5016 O O . GLU F 2 198 ? -7.749 -0.701 -5.573 1.00 28.71 198 GLU B O 1
ATOM 5022 N N . GLY F 2 199 ? -7.200 -1.884 -7.413 1.00 28.75 199 GLY B N 1
ATOM 5023 C CA . GLY F 2 199 ? -8.326 -1.384 -8.190 1.00 29.04 199 GLY B CA 1
ATOM 5024 C C . GLY F 2 199 ? -8.422 0.123 -8.330 1.00 28.72 199 GLY B C 1
ATOM 5025 O O . GLY F 2 199 ? -9.487 0.703 -8.113 1.00 29.49 199 GLY B O 1
ATOM 5026 N N . VAL F 2 200 ? -7.316 0.766 -8.688 1.00 27.75 200 VAL B N 1
ATOM 5027 C CA . VAL F 2 200 ? -7.303 2.211 -8.863 1.00 27.40 200 VAL B CA 1
ATOM 5028 C C . VAL F 2 200 ? -6.603 2.582 -10.160 1.00 26.76 200 VAL B C 1
ATOM 5029 O O . VAL F 2 200 ? -6.172 1.715 -10.917 1.00 27.18 200 VAL B O 1
ATOM 5033 N N . LYS F 2 201 ? -6.495 3.877 -10.416 1.00 26.82 201 LYS B N 1
ATOM 5034 C CA . LYS F 2 201 ? -5.843 4.338 -11.630 1.00 27.06 201 LYS B CA 1
ATOM 5035 C C . LYS F 2 201 ? -4.324 4.326 -11.474 1.00 26.55 201 LYS B C 1
ATOM 5036 O O . LYS F 2 201 ? -3.793 4.546 -10.380 1.00 26.21 201 LYS B O 1
ATOM 5042 N N . TYR F 2 202 ? -3.630 4.067 -12.576 1.00 25.71 202 TYR B N 1
ATOM 5043 C CA . TYR F 2 202 ? -2.174 4.076 -12.572 1.00 25.19 202 TYR B CA 1
ATOM 5044 C C . TYR F 2 202 ? -1.724 5.455 -12.099 1.00 24.78 202 TYR B C 1
ATOM 5045 O O . TYR F 2 202 ? -0.754 5.575 -11.352 1.00 24.87 202 TYR B O 1
ATOM 5054 N N . ASN F 2 203 ? -2.430 6.499 -12.531 1.00 24.25 203 ASN B N 1
ATOM 5055 C CA . ASN F 2 203 ? -2.064 7.848 -12.123 1.00 24.23 203 ASN B CA 1
ATOM 5056 C C . ASN F 2 203 ? -2.289 8.123 -10.639 1.00 24.08 203 ASN B C 1
ATOM 5057 O O . ASN F 2 203 ? -1.673 9.032 -10.077 1.00 23.41 203 ASN B O 1
ATOM 5062 N N . SER F 2 204 ? -3.160 7.341 -10.006 1.00 23.56 204 SER B N 1
ATOM 5063 C CA . SER F 2 204 ? -3.419 7.506 -8.582 1.00 24.43 204 SER B CA 1
ATOM 5064 C C . SER F 2 204 ? -2.180 7.054 -7.821 1.00 24.30 204 SER B C 1
ATOM 5065 O O . SER F 2 204 ? -1.710 7.749 -6.925 1.00 24.35 204 SER B O 1
ATOM 5068 N N . VAL F 2 205 ? -1.658 5.891 -8.206 1.00 23.62 205 VAL B N 1
ATOM 5069 C CA . VAL F 2 205 ? -0.461 5.305 -7.594 1.00 23.38 205 VAL B CA 1
ATOM 5070 C C . VAL F 2 205 ? 0.752 6.174 -7.895 1.00 22.59 205 VAL B C 1
ATOM 5071 O O . VAL F 2 205 ? 1.564 6.455 -7.014 1.00 23.42 205 VAL B O 1
ATOM 5075 N N . ARG F 2 206 ? 0.859 6.611 -9.143 1.00 22.31 206 ARG B N 1
ATOM 5076 C CA . ARG F 2 206 ? 1.970 7.444 -9.575 1.00 22.75 206 ARG B CA 1
ATOM 5077 C C . ARG F 2 206 ? 2.075 8.741 -8.780 1.00 22.83 206 ARG B C 1
ATOM 5078 O O . ARG F 2 206 ? 3.140 9.090 -8.292 1.00 22.51 206 ARG B O 1
ATOM 5086 N N . VAL F 2 207 ? 0.959 9.452 -8.644 1.00 22.84 207 VAL B N 1
ATOM 5087 C CA . VAL F 2 207 ? 0.955 10.723 -7.926 1.00 22.21 207 VAL B CA 1
ATOM 5088 C C . VAL F 2 207 ? 1.086 10.582 -6.410 1.00 21.99 207 VAL B C 1
ATOM 5089 O O . VAL F 2 207 ? 1.721 11.410 -5.765 1.00 23.12 207 VAL B O 1
ATOM 5093 N N . LYS F 2 208 ? 0.480 9.547 -5.841 1.00 22.04 208 LYS B N 1
ATOM 5094 C CA . LYS F 2 208 ? 0.550 9.338 -4.400 1.00 22.85 208 LYS B CA 1
ATOM 5095 C C . LYS F 2 208 ? 1.982 9.081 -3.972 1.00 22.58 208 LYS B C 1
ATOM 5096 O O . LYS F 2 208 ? 2.448 9.630 -2.973 1.00 23.32 208 LYS B O 1
ATOM 5102 N N . LEU F 2 209 ? 2.682 8.248 -4.734 1.00 22.66 209 LEU B N 1
ATOM 5103 C CA . LEU F 2 209 ? 4.059 7.925 -4.398 1.00 22.15 209 LEU B CA 1
ATOM 5104 C C . LEU F 2 209 ? 5.061 9.032 -4.703 1.00 21.77 209 LEU B C 1
ATOM 5105 O O . LEU F 2 209 ? 5.985 9.244 -3.928 1.00 21.90 209 LEU B O 1
ATOM 5110 N N . ARG F 2 210 ? 4.895 9.750 -5.810 1.00 20.82 210 ARG B N 1
ATOM 5111 C CA . ARG F 2 210 ? 5.856 10.802 -6.112 1.00 21.87 210 ARG B CA 1
ATOM 5112 C C . ARG F 2 210 ? 5.728 11.953 -5.127 1.00 21.11 210 ARG B C 1
ATOM 5113 O O . ARG F 2 210 ? 6.706 12.639 -4.850 1.00 22.01 210 ARG B O 1
ATOM 5121 N N . GLU F 2 211 ? 4.523 12.168 -4.604 1.00 22.87 211 GLU B N 1
ATOM 5122 C CA . GLU F 2 211 ? 4.317 13.236 -3.627 1.00 23.33 211 GLU B CA 1
ATOM 5123 C C . GLU F 2 211 ? 5.026 12.822 -2.339 1.00 22.49 211 GLU B C 1
ATOM 5124 O O . GLU F 2 211 ? 5.611 13.652 -1.638 1.00 22.23 211 GLU B O 1
ATOM 5130 N N . ALA F 2 212 ? 4.977 11.530 -2.033 1.00 22.99 212 ALA B N 1
ATOM 5131 C CA . ALA F 2 212 ? 5.647 11.023 -0.840 1.00 23.25 212 ALA B CA 1
ATOM 5132 C C . ALA F 2 212 ? 7.155 11.166 -1.065 1.00 23.03 212 ALA B C 1
ATOM 5133 O O . ALA F 2 212 ? 7.892 11.522 -0.153 1.00 22.85 212 ALA B O 1
ATOM 5143 N N . LYS F 2 214 ? 8.527 13.379 -2.853 1.00 22.97 214 LYS B N 1
ATOM 5144 C CA . LYS F 2 214 ? 8.798 14.804 -2.758 1.00 23.56 214 LYS B CA 1
ATOM 5145 C C . LYS F 2 214 ? 8.914 15.216 -1.291 1.00 22.72 214 LYS B C 1
ATOM 5146 O O . LYS F 2 214 ? 9.799 15.991 -0.911 1.00 22.31 214 LYS B O 1
ATOM 5152 N N . ARG F 2 215 ? 8.026 14.681 -0.464 1.00 22.41 215 ARG B N 1
ATOM 5153 C CA . ARG F 2 215 ? 8.030 15.027 0.948 1.00 22.89 215 ARG B CA 1
ATOM 5154 C C . ARG F 2 215 ? 9.264 14.520 1.699 1.00 22.21 215 ARG B C 1
ATOM 5155 O O . ARG F 2 215 ? 9.762 15.203 2.594 1.00 22.34 215 ARG B O 1
ATOM 5163 N N . PHE F 2 216 ? 9.750 13.333 1.330 1.00 22.37 216 PHE B N 1
ATOM 5164 C CA . PHE F 2 216 ? 10.932 12.728 1.958 1.00 22.10 216 PHE B CA 1
ATOM 5165 C C . PHE F 2 216 ? 12.218 13.249 1.304 1.00 22.31 216 PHE B C 1
ATOM 5166 O O . PHE F 2 216 ? 13.323 13.067 1.827 1.00 22.39 216 PHE B O 1
ATOM 5174 N N . ASP F 2 217 ? 12.055 13.884 0.150 1.00 21.09 217 ASP B N 1
ATOM 5175 C CA . ASP F 2 217 ? 13.153 14.434 -0.622 1.00 22.41 217 ASP B CA 1
ATOM 5176 C C . ASP F 2 217 ? 14.120 13.347 -1.093 1.00 21.29 217 ASP B C 1
ATOM 5177 O O . ASP F 2 217 ? 15.332 13.412 -0.869 1.00 21.63 217 ASP B O 1
ATOM 5182 N N . VAL F 2 218 ? 13.562 12.342 -1.755 1.00 20.14 218 VAL B N 1
ATOM 5183 C CA . VAL F 2 218 ? 14.346 11.245 -2.287 1.00 19.80 218 VAL B CA 1
ATOM 5184 C C . VAL F 2 218 ? 14.128 11.162 -3.804 1.00 20.24 218 VAL B C 1
ATOM 5185 O O . VAL F 2 218 ? 13.071 11.545 -4.314 1.00 20.48 218 VAL B O 1
ATOM 5189 N N . ARG F 2 219 ? 15.137 10.674 -4.518 1.00 19.80 219 ARG B N 1
ATOM 5190 C CA . ARG F 2 219 ? 15.072 10.580 -5.978 1.00 21.78 219 ARG B CA 1
ATOM 5191 C C . ARG F 2 219 ? 14.544 9.251 -6.524 1.00 22.15 219 ARG B C 1
ATOM 5192 O O . ARG F 2 219 ? 14.145 9.177 -7.687 1.00 22.93 219 ARG B O 1
ATOM 5200 N N . SER F 2 220 ? 14.553 8.202 -5.707 1.00 21.04 220 SER B N 1
ATOM 5201 C CA . SER F 2 220 ? 14.100 6.901 -6.186 1.00 20.29 220 SER B CA 1
ATOM 5202 C C . SER F 2 220 ? 13.191 6.172 -5.215 1.00 20.03 220 SER B C 1
ATOM 5203 O O . SER F 2 220 ? 13.212 6.426 -4.012 1.00 19.50 220 SER B O 1
ATOM 5206 N N . LYS F 2 221 ? 12.399 5.251 -5.757 1.00 19.48 221 LYS B N 1
ATOM 5207 C CA . LYS F 2 221 ? 11.486 4.456 -4.958 1.00 19.70 221 LYS B CA 1
ATOM 5208 C C . LYS F 2 221 ? 12.278 3.609 -3.965 1.00 18.62 221 LYS B C 1
ATOM 5209 O O . LYS F 2 221 ? 11.822 3.370 -2.853 1.00 19.96 221 LYS B O 1
ATOM 5215 N N . ALA F 2 222 ? 13.457 3.140 -4.369 1.00 17.38 222 ALA B N 1
ATOM 5216 C CA . ALA F 2 222 ? 14.274 2.323 -3.473 1.00 17.65 222 ALA B CA 1
ATOM 5217 C C . ALA F 2 222 ? 14.638 3.113 -2.219 1.00 17.15 222 ALA B C 1
ATOM 5218 O O . ALA F 2 222 ? 14.676 2.563 -1.118 1.00 16.90 222 ALA B O 1
ATOM 5220 N N . HIS F 2 223 ? 14.890 4.408 -2.392 1.00 17.19 223 HIS B N 1
ATOM 5221 C CA . HIS F 2 223 ? 15.247 5.276 -1.275 1.00 16.85 223 HIS B CA 1
ATOM 5222 C C . HIS F 2 223 ? 14.023 5.508 -0.390 1.00 17.43 223 HIS B C 1
ATOM 5223 O O . HIS F 2 223 ? 14.119 5.444 0.830 1.00 16.84 223 HIS B O 1
ATOM 5230 N N . LEU F 2 224 ? 12.872 5.770 -1.009 1.00 17.67 224 LEU B N 1
ATOM 5231 C CA . LEU F 2 224 ? 11.651 5.982 -0.238 1.00 18.21 224 LEU B CA 1
ATOM 5232 C C . LEU F 2 224 ? 11.340 4.717 0.548 1.00 17.38 224 LEU B C 1
ATOM 5233 O O . LEU F 2 224 ? 10.935 4.770 1.708 1.00 17.30 224 LEU B O 1
ATOM 5238 N N . THR F 2 225 ? 11.527 3.576 -0.098 1.00 17.71 225 THR B N 1
ATOM 5239 C CA . THR F 2 225 ? 11.275 2.298 0.543 1.00 17.50 225 THR B CA 1
ATOM 5240 C C . THR F 2 225 ? 12.201 2.128 1.746 1.00 17.68 225 THR B C 1
ATOM 5241 O O . THR F 2 225 ? 11.763 1.721 2.819 1.00 17.37 225 THR B O 1
ATOM 5245 N N . ALA F 2 226 ? 13.478 2.465 1.564 1.00 18.19 226 ALA B N 1
ATOM 5246 C CA . ALA F 2 226 ? 14.468 2.333 2.629 1.00 17.49 226 ALA B CA 1
ATOM 5247 C C . ALA F 2 226 ? 14.177 3.216 3.837 1.00 17.63 226 ALA B C 1
ATOM 5248 O O . ALA F 2 226 ? 14.242 2.756 4.974 1.00 18.95 226 ALA B O 1
ATOM 5250 N N . LEU F 2 227 ? 13.872 4.485 3.600 1.00 18.79 227 LEU B N 1
ATOM 5251 C CA . LEU F 2 227 ? 13.572 5.389 4.705 1.00 20.02 227 LEU B CA 1
ATOM 5252 C C . LEU F 2 227 ? 12.306 4.954 5.431 1.00 20.72 227 LEU B C 1
ATOM 5253 O O . LEU F 2 227 ? 12.244 4.977 6.660 1.00 20.72 227 LEU B O 1
ATOM 5258 N N . ALA F 2 228 ? 11.297 4.556 4.662 1.00 19.88 228 ALA B N 1
ATOM 5259 C CA . ALA F 2 228 ? 10.029 4.125 5.238 1.00 20.14 228 ALA B CA 1
ATOM 5260 C C . ALA F 2 228 ? 10.203 2.909 6.146 1.00 20.44 228 ALA B C 1
ATOM 5261 O O . ALA F 2 228 ? 9.633 2.843 7.236 1.00 20.83 228 ALA B O 1
ATOM 5263 N N . ILE F 2 229 ? 10.986 1.939 5.703 1.00 20.82 229 ILE B N 1
ATOM 5264 C CA . ILE F 2 229 ? 11.200 0.754 6.514 1.00 21.49 229 ILE B CA 1
ATOM 5265 C C . ILE F 2 229 ? 12.056 1.106 7.725 1.00 21.70 229 ILE B C 1
ATOM 5266 O O . ILE F 2 229 ? 11.760 0.680 8.841 1.00 22.68 229 ILE B O 1
ATOM 5271 N N . ARG F 2 230 ? 13.109 1.892 7.512 1.00 21.98 230 ARG B N 1
ATOM 5272 C CA . ARG F 2 230 ? 13.964 2.307 8.616 1.00 22.02 230 ARG B CA 1
ATOM 5273 C C . ARG F 2 230 ? 13.150 3.022 9.698 1.00 21.86 230 ARG B C 1
ATOM 5274 O O . ARG F 2 230 ? 13.448 2.903 10.883 1.00 22.10 230 ARG B O 1
ATOM 5282 N N . ARG F 2 231 ? 12.124 3.771 9.297 1.00 22.73 231 ARG B N 1
ATOM 5283 C CA . ARG F 2 231 ? 11.312 4.497 10.271 1.00 23.52 231 ARG B CA 1
ATOM 5284 C C . ARG F 2 231 ? 10.080 3.725 10.749 1.00 24.86 231 ARG B C 1
ATOM 5285 O O . ARG F 2 231 ? 9.254 4.262 11.492 1.00 24.92 231 ARG B O 1
ATOM 5293 N N . LYS F 2 232 ? 9.960 2.469 10.324 1.00 25.01 232 LYS B N 1
ATOM 5294 C CA . LYS F 2 232 ? 8.848 1.614 10.737 1.00 27.43 232 LYS B CA 1
ATOM 5295 C C . LYS F 2 232 ? 7.498 2.050 10.185 1.00 27.53 232 LYS B C 1
ATOM 5296 O O . LYS F 2 232 ? 6.463 1.757 10.781 1.00 28.82 232 LYS B O 1
ATOM 5302 N N . LEU F 2 233 ? 7.493 2.744 9.052 1.00 27.06 233 LEU B N 1
ATOM 5303 C CA . LEU F 2 233 ? 6.231 3.194 8.484 1.00 28.39 233 LEU B CA 1
ATOM 5304 C C . LEU F 2 233 ? 5.530 2.075 7.705 1.00 29.70 233 LEU B C 1
ATOM 5305 O O . LEU F 2 233 ? 4.338 2.170 7.403 1.00 29.54 233 LEU B O 1
ATOM 5310 N N . ILE F 2 234 ? 6.275 1.012 7.400 1.00 31.89 234 ILE B N 1
ATOM 5311 C CA . ILE F 2 234 ? 5.744 -0.155 6.692 1.00 33.97 234 ILE B CA 1
ATOM 5312 C C . ILE F 2 234 ? 5.950 -1.398 7.573 1.00 36.22 234 ILE B C 1
ATOM 5313 O O . ILE F 2 234 ? 5.879 -1.241 8.821 1.00 38.31 234 ILE B O 1
ATOM 5327 N N . GLN G 2 2 ? 67.454 1.109 57.543 1.00 16.14 2 GLN C N 1
ATOM 5328 C CA . GLN G 2 2 ? 67.704 1.552 58.909 1.00 15.66 2 GLN C CA 1
ATOM 5329 C C . GLN G 2 2 ? 69.022 0.989 59.420 1.00 15.71 2 GLN C C 1
ATOM 5330 O O . GLN G 2 2 ? 69.527 0.004 58.902 1.00 16.54 2 GLN C O 1
ATOM 5336 N N . HIS G 2 3 ? 69.578 1.638 60.431 1.00 15.14 3 HIS C N 1
ATOM 5337 C CA . HIS G 2 3 ? 70.846 1.231 61.013 1.00 14.80 3 HIS C CA 1
ATOM 5338 C C . HIS G 2 3 ? 70.732 -0.113 61.720 1.00 14.12 3 HIS C C 1
ATOM 5339 O O . HIS G 2 3 ? 69.641 -0.514 62.121 1.00 15.63 3 HIS C O 1
ATOM 5346 N N . TRP G 2 4 ? 71.854 -0.804 61.894 1.00 13.66 4 TRP C N 1
ATOM 5347 C CA . TRP G 2 4 ? 71.790 -2.093 62.566 1.00 13.81 4 TRP C CA 1
ATOM 5348 C C . TRP G 2 4 ? 71.323 -1.973 64.016 1.00 14.06 4 TRP C C 1
ATOM 5349 O O . TRP G 2 4 ? 70.822 -2.938 64.591 1.00 14.68 4 TRP C O 1
ATOM 5360 N N . LEU G 2 5 ? 71.469 -0.792 64.608 1.00 14.26 5 LEU C N 1
ATOM 5361 C CA . LEU G 2 5 ? 70.997 -0.608 65.977 1.00 14.85 5 LEU C CA 1
ATOM 5362 C C . LEU G 2 5 ? 69.478 -0.676 65.975 1.00 15.09 5 LEU C C 1
ATOM 5363 O O . LEU G 2 5 ? 68.869 -1.185 66.913 1.00 15.08 5 LEU C O 1
ATOM 5368 N N . ASP G 2 6 ? 68.871 -0.133 64.923 1.00 14.09 6 ASP C N 1
ATOM 5369 C CA . ASP G 2 6 ? 67.426 -0.137 64.805 1.00 14.50 6 ASP C CA 1
ATOM 5370 C C . ASP G 2 6 ? 66.976 -1.570 64.560 1.00 13.37 6 ASP C C 1
ATOM 5371 O O . ASP G 2 6 ? 65.984 -2.029 65.123 1.00 13.25 6 ASP C O 1
ATOM 5376 N N . LYS G 2 7 ? 67.722 -2.285 63.729 1.00 13.65 7 LYS C N 1
ATOM 5377 C CA . LYS G 2 7 ? 67.369 -3.669 63.464 1.00 14.36 7 LYS C CA 1
ATOM 5378 C C . LYS G 2 7 ? 67.451 -4.491 64.747 1.00 13.92 7 LYS C C 1
ATOM 5379 O O . LYS G 2 7 ? 66.606 -5.348 64.988 1.00 14.76 7 LYS C O 1
ATOM 5385 N N . LEU G 2 8 ? 68.458 -4.229 65.576 1.00 14.49 8 LEU C N 1
ATOM 5386 C CA . LEU G 2 8 ? 68.591 -4.960 66.831 1.00 14.54 8 LEU C CA 1
ATOM 5387 C C . LEU G 2 8 ? 67.420 -4.610 67.736 1.00 14.94 8 LEU C C 1
ATOM 5388 O O . LEU G 2 8 ? 66.906 -5.458 68.470 1.00 16.04 8 LEU C O 1
ATOM 5393 N N . THR G 2 9 ? 67.009 -3.349 67.688 1.00 13.86 9 THR C N 1
ATOM 5394 C CA . THR G 2 9 ? 65.887 -2.904 68.497 1.00 14.17 9 THR C CA 1
ATOM 5395 C C . THR G 2 9 ? 64.611 -3.621 68.056 1.00 14.42 9 THR C C 1
ATOM 5396 O O . THR G 2 9 ? 63.798 -4.010 68.895 1.00 16.24 9 THR C O 1
ATOM 5400 N N . ASP G 2 10 ? 64.436 -3.789 66.746 1.00 14.21 10 ASP C N 1
ATOM 5401 C CA . ASP G 2 10 ? 63.256 -4.487 66.228 1.00 14.18 10 ASP C CA 1
ATOM 5402 C C . ASP G 2 10 ? 63.296 -5.956 66.632 1.00 14.38 10 ASP C C 1
ATOM 5403 O O . ASP G 2 10 ? 62.278 -6.534 67.004 1.00 14.70 10 ASP C O 1
ATOM 5408 N N . LEU G 2 11 ? 64.477 -6.559 66.532 1.00 14.39 11 LEU C N 1
ATOM 5409 C CA . LEU G 2 11 ? 64.630 -7.973 66.858 1.00 14.11 11 LEU C CA 1
ATOM 5410 C C . LEU G 2 11 ? 64.371 -8.239 68.334 1.00 14.26 11 LEU C C 1
ATOM 5411 O O . LEU G 2 11 ? 63.857 -9.290 68.705 1.00 15.55 11 LEU C O 1
ATOM 5416 N N . ALA G 2 12 ? 64.738 -7.285 69.176 1.00 14.74 12 ALA C N 1
ATOM 5417 C CA . ALA G 2 12 ? 64.548 -7.449 70.608 1.00 14.87 12 ALA C CA 1
ATOM 5418 C C . ALA G 2 12 ? 63.076 -7.594 70.974 1.00 14.85 12 ALA C C 1
ATOM 5419 O O . ALA G 2 12 ? 62.749 -8.017 72.076 1.00 15.98 12 ALA C O 1
ATOM 5421 N N . ALA G 2 13 ? 62.196 -7.240 70.046 1.00 14.26 13 ALA C N 1
ATOM 5422 C CA . ALA G 2 13 ? 60.763 -7.310 70.292 1.00 15.12 13 ALA C CA 1
ATOM 5423 C C . ALA G 2 13 ? 60.096 -8.577 69.770 1.00 14.94 13 ALA C C 1
ATOM 5424 O O . ALA G 2 13 ? 58.917 -8.802 70.041 1.00 16.66 13 ALA C O 1
ATOM 5426 N N . ILE G 2 14 ? 60.825 -9.411 69.030 1.00 15.57 14 ILE C N 1
ATOM 5427 C CA . ILE G 2 14 ? 60.187 -10.609 68.502 1.00 15.56 14 ILE C CA 1
ATOM 5428 C C . ILE G 2 14 ? 60.091 -11.750 69.507 1.00 15.66 14 ILE C C 1
ATOM 5429 O O . ILE G 2 14 ? 60.833 -11.813 70.484 1.00 16.30 14 ILE C O 1
ATOM 5434 N N . GLU G 2 15 ? 59.147 -12.647 69.256 1.00 16.77 15 GLU C N 1
ATOM 5435 C CA . GLU G 2 15 ? 58.934 -13.788 70.132 1.00 17.80 15 GLU C CA 1
ATOM 5436 C C . GLU G 2 15 ? 59.845 -14.927 69.706 1.00 18.88 15 GLU C C 1
ATOM 5437 O O . GLU G 2 15 ? 60.448 -14.882 68.632 1.00 18.18 15 GLU C O 1
ATOM 5443 N N . GLY G 2 16 ? 59.961 -15.942 70.555 1.00 19.76 16 GLY C N 1
ATOM 5444 C CA . GLY G 2 16 ? 60.792 -17.080 70.202 1.00 20.23 16 GLY C CA 1
ATOM 5445 C C . GLY G 2 16 ? 61.844 -17.469 71.219 1.00 20.87 16 GLY C C 1
ATOM 5446 O O . GLY G 2 16 ? 62.066 -16.764 72.205 1.00 22.21 16 GLY C O 1
ATOM 5447 N N . ASP G 2 17 ? 62.493 -18.605 70.986 1.00 20.18 17 ASP C N 1
ATOM 5448 C CA . ASP G 2 17 ? 63.521 -19.059 71.900 1.00 21.40 17 ASP C CA 1
ATOM 5449 C C . ASP G 2 17 ? 64.882 -18.559 71.462 1.00 21.61 17 ASP C C 1
ATOM 5450 O O . ASP G 2 17 ? 65.000 -17.782 70.512 1.00 20.91 17 ASP C O 1
ATOM 5455 N N . GLU G 2 18 ? 65.915 -19.015 72.156 1.00 22.24 18 GLU C N 1
ATOM 5456 C CA . GLU G 2 18 ? 67.272 -18.590 71.854 1.00 22.82 18 GLU C CA 1
ATOM 5457 C C . GLU G 2 18 ? 67.685 -18.871 70.420 1.00 21.60 18 GLU C C 1
ATOM 5458 O O . GLU G 2 18 ? 68.372 -18.063 69.801 1.00 21.46 18 GLU C O 1
ATOM 5464 N N . CYS G 2 19 ? 67.261 -20.014 69.892 1.00 21.57 19 CYS C N 1
ATOM 5465 C CA . CYS G 2 19 ? 67.588 -20.401 68.525 1.00 21.25 19 CYS C CA 1
ATOM 5466 C C . CYS G 2 19 ? 67.113 -19.346 67.529 1.00 19.24 19 CYS C C 1
ATOM 5467 O O . CYS G 2 19 ? 67.865 -18.930 66.644 1.00 18.71 19 CYS C O 1
ATOM 5470 N N . ILE G 2 20 ? 65.860 -18.925 67.675 1.00 17.50 20 ILE C N 1
ATOM 5471 C CA . ILE G 2 20 ? 65.276 -17.911 66.800 1.00 17.25 20 ILE C CA 1
ATOM 5472 C C . ILE G 2 20 ? 66.069 -16.605 66.877 1.00 15.94 20 ILE C C 1
ATOM 5473 O O . ILE G 2 20 ? 66.448 -16.030 65.854 1.00 15.91 20 ILE C O 1
ATOM 5478 N N . LEU G 2 21 ? 66.327 -16.143 68.093 1.00 16.76 21 LEU C N 1
ATOM 5479 C CA . LEU G 2 21 ? 67.067 -14.903 68.269 1.00 17.88 21 LEU C CA 1
ATOM 5480 C C . LEU G 2 21 ? 68.451 -14.976 67.630 1.00 16.54 21 LEU C C 1
ATOM 5481 O O . LEU G 2 21 ? 68.869 -14.045 66.942 1.00 16.20 21 LEU C O 1
ATOM 5486 N N . LYS G 2 22 ? 69.161 -16.079 67.857 1.00 17.02 22 LYS C N 1
ATOM 5487 C CA . LYS G 2 22 ? 70.499 -16.241 67.292 1.00 16.59 22 LYS C CA 1
ATOM 5488 C C . LYS G 2 22 ? 70.487 -16.197 65.772 1.00 16.51 22 LYS C C 1
ATOM 5489 O O . LYS G 2 22 ? 71.390 -15.652 65.155 1.00 16.23 22 LYS C O 1
ATOM 5495 N N . THR G 2 23 ? 69.463 -16.780 65.162 1.00 15.72 23 THR C N 1
ATOM 5496 C CA . THR G 2 23 ? 69.365 -16.751 63.712 1.00 16.33 23 THR C CA 1
ATOM 5497 C C . THR G 2 23 ? 69.245 -15.290 63.284 1.00 14.96 23 THR C C 1
ATOM 5498 O O . THR G 2 23 ? 69.924 -14.841 62.370 1.00 15.56 23 THR C O 1
ATOM 5502 N N . GLY G 2 24 ? 68.376 -14.555 63.969 1.00 14.95 24 GLY C N 1
ATOM 5503 C CA . GLY G 2 24 ? 68.185 -13.155 63.653 1.00 14.02 24 GLY C CA 1
ATOM 5504 C C . GLY G 2 24 ? 69.426 -12.303 63.866 1.00 13.26 24 GLY C C 1
ATOM 5505 O O . GLY G 2 24 ? 69.737 -11.440 63.048 1.00 13.88 24 GLY C O 1
ATOM 5506 N N . LEU G 2 25 ? 70.134 -12.531 64.969 1.00 14.13 25 LEU C N 1
ATOM 5507 C CA . LEU G 2 25 ? 71.329 -11.744 65.259 1.00 13.76 25 LEU C CA 1
ATOM 5508 C C . LEU G 2 25 ? 72.394 -11.975 64.191 1.00 13.72 25 LEU C C 1
ATOM 5509 O O . LEU G 2 25 ? 73.039 -11.035 63.721 1.00 15.49 25 LEU C O 1
ATOM 5514 N N . ALA G 2 26 ? 72.564 -13.235 63.808 1.00 16.09 26 ALA C N 1
ATOM 5515 C CA . ALA G 2 26 ? 73.548 -13.589 62.791 1.00 15.76 26 ALA C CA 1
ATOM 5516 C C . ALA G 2 26 ? 73.231 -12.891 61.476 1.00 15.77 26 ALA C C 1
ATOM 5517 O O . ALA G 2 26 ? 74.121 -12.375 60.796 1.00 16.21 26 ALA C O 1
ATOM 5519 N N . ASP G 2 27 ? 71.953 -12.867 61.122 1.00 15.17 27 ASP C N 1
ATOM 5520 C CA . ASP G 2 27 ? 71.544 -12.237 59.882 1.00 16.82 27 ASP C CA 1
ATOM 5521 C C . ASP G 2 27 ? 71.822 -10.742 59.888 1.00 15.84 27 ASP C C 1
ATOM 5522 O O . ASP G 2 27 ? 72.268 -10.191 58.891 1.00 16.39 27 ASP C O 1
ATOM 5527 N N . ILE G 2 28 ? 71.545 -10.081 61.004 1.00 14.73 28 ILE C N 1
ATOM 5528 C CA . ILE G 2 28 ? 71.802 -8.648 61.079 1.00 14.67 28 ILE C CA 1
ATOM 5529 C C . ILE G 2 28 ? 73.297 -8.373 60.938 1.00 14.10 28 ILE C C 1
ATOM 5530 O O . ILE G 2 28 ? 73.697 -7.484 60.194 1.00 15.69 28 ILE C O 1
ATOM 5535 N N . ALA G 2 29 ? 74.124 -9.131 61.649 1.00 14.17 29 ALA C N 1
ATOM 5536 C CA . ALA G 2 29 ? 75.567 -8.947 61.551 1.00 14.95 29 ALA C CA 1
ATOM 5537 C C . ALA G 2 29 ? 76.003 -9.118 60.092 1.00 16.02 29 ALA C C 1
ATOM 5538 O O . ALA G 2 29 ? 76.695 -8.271 59.530 1.00 17.63 29 ALA C O 1
ATOM 5540 N N . ASP G 2 30 ? 75.580 -10.217 59.477 1.00 17.97 30 ASP C N 1
ATOM 5541 C CA . ASP G 2 30 ? 75.942 -10.480 58.091 1.00 19.51 30 ASP C CA 1
ATOM 5542 C C . ASP G 2 30 ? 75.443 -9.376 57.159 1.00 18.30 30 ASP C C 1
ATOM 5543 O O . ASP G 2 30 ? 76.174 -8.913 56.298 1.00 17.61 30 ASP C O 1
ATOM 5548 N N . HIS G 2 31 ? 74.196 -8.956 57.349 1.00 17.96 31 HIS C N 1
ATOM 5549 C CA . HIS G 2 31 ? 73.577 -7.941 56.499 1.00 18.19 31 HIS C CA 1
ATOM 5550 C C . HIS G 2 31 ? 74.320 -6.614 56.489 1.00 18.04 31 HIS C C 1
ATOM 5551 O O . HIS G 2 31 ? 74.284 -5.887 55.501 1.00 19.45 31 HIS C O 1
ATOM 5558 N N . PHE G 2 32 ? 74.992 -6.297 57.588 1.00 17.53 32 PHE C N 1
ATOM 5559 C CA . PHE G 2 32 ? 75.718 -5.041 57.676 1.00 17.78 32 PHE C CA 1
ATOM 5560 C C . PHE G 2 32 ? 77.218 -5.149 57.452 1.00 19.52 32 PHE C C 1
ATOM 5561 O O . PHE G 2 32 ? 77.969 -4.208 57.732 1.00 19.76 32 PHE C O 1
ATOM 5569 N N . GLY G 2 33 ? 77.646 -6.302 56.940 1.00 20.72 33 GLY C N 1
ATOM 5570 C CA . GLY G 2 33 ? 79.051 -6.502 56.635 1.00 20.86 33 GLY C CA 1
ATOM 5571 C C . GLY G 2 33 ? 79.967 -6.993 57.736 1.00 21.10 33 GLY C C 1
ATOM 5572 O O . GLY G 2 33 ? 81.186 -6.936 57.588 1.00 22.63 33 GLY C O 1
ATOM 5573 N N . PHE G 2 34 ? 79.406 -7.475 58.835 1.00 19.66 34 PHE C N 1
ATOM 5574 C CA . PHE G 2 34 ? 80.225 -7.975 59.928 1.00 19.38 34 PHE C CA 1
ATOM 5575 C C . PHE G 2 34 ? 80.390 -9.486 59.775 1.00 19.72 34 PHE C C 1
ATOM 5576 O O . PHE G 2 34 ? 79.530 -10.157 59.202 1.00 21.49 34 PHE C O 1
ATOM 5584 N N . THR G 2 35 ? 81.496 -10.016 60.285 1.00 18.88 35 THR C N 1
ATOM 5585 C CA . THR G 2 35 ? 81.762 -11.442 60.189 1.00 18.20 35 THR C CA 1
ATOM 5586 C C . THR G 2 35 ? 81.128 -12.206 61.343 1.00 17.40 35 THR C C 1
ATOM 5587 O O . THR G 2 35 ? 81.122 -13.432 61.356 1.00 18.84 35 THR C O 1
ATOM 5591 N N . GLY G 2 36 ? 80.576 -11.478 62.305 1.00 17.54 36 GLY C N 1
ATOM 5592 C CA . GLY G 2 36 ? 79.947 -12.128 63.436 1.00 16.08 36 GLY C CA 1
ATOM 5593 C C . GLY G 2 36 ? 79.577 -11.167 64.545 1.00 14.98 36 GLY C C 1
ATOM 5594 O O . GLY G 2 36 ? 79.916 -9.989 64.500 1.00 15.22 36 GLY C O 1
ATOM 5595 N N . TYR G 2 37 ? 78.866 -11.672 65.546 1.00 15.15 37 TYR C N 1
ATOM 5596 C CA . TYR G 2 37 ? 78.465 -10.841 66.671 1.00 14.39 37 TYR C CA 1
ATOM 5597 C C . TYR G 2 37 ? 78.692 -11.639 67.938 1.00 14.82 37 TYR C C 1
ATOM 5598 O O . TYR G 2 37 ? 78.799 -12.866 67.897 1.00 15.14 37 TYR C O 1
ATOM 5607 N N . ALA G 2 38 ? 78.746 -10.942 69.066 1.00 14.54 38 ALA C N 1
ATOM 5608 C CA . ALA G 2 38 ? 78.926 -11.608 70.339 1.00 13.27 38 ALA C CA 1
ATOM 5609 C C . ALA G 2 38 ? 78.306 -10.808 71.470 1.00 14.98 38 ALA C C 1
ATOM 5610 O O . ALA G 2 38 ? 78.599 -9.622 71.633 1.00 14.87 38 ALA C O 1
ATOM 5612 N N . TYR G 2 39 ? 77.425 -11.460 72.222 1.00 14.83 39 TYR C N 1
ATOM 5613 C CA . TYR G 2 39 ? 76.802 -10.848 73.389 1.00 16.03 39 TYR C CA 1
ATOM 5614 C C . TYR G 2 39 ? 77.429 -11.563 74.571 1.00 17.01 39 TYR C C 1
ATOM 5615 O O . TYR G 2 39 ? 77.519 -12.786 74.579 1.00 17.43 39 TYR C O 1
ATOM 5624 N N . LEU G 2 40 ? 77.879 -10.805 75.555 1.00 18.54 40 LEU C N 1
ATOM 5625 C CA . LEU G 2 40 ? 78.459 -11.411 76.737 1.00 19.16 40 LEU C CA 1
ATOM 5626 C C . LEU G 2 40 ? 77.822 -10.821 77.968 1.00 20.11 40 LEU C C 1
ATOM 5627 O O . LEU G 2 40 ? 77.616 -9.614 78.044 1.00 19.86 40 LEU C O 1
ATOM 5632 N N . HIS G 2 41 ? 77.487 -11.678 78.921 1.00 20.15 41 HIS C N 1
ATOM 5633 C CA . HIS G 2 41 ? 76.950 -11.194 80.173 1.00 21.29 41 HIS C CA 1
ATOM 5634 C C . HIS G 2 41 ? 78.046 -11.572 81.142 1.00 22.47 41 HIS C C 1
ATOM 5635 O O . HIS G 2 41 ? 78.442 -12.741 81.221 1.00 22.14 41 HIS C O 1
ATOM 5642 N N . ILE G 2 42 ? 78.548 -10.588 81.873 1.00 23.93 42 ILE C N 1
ATOM 5643 C CA . ILE G 2 42 ? 79.628 -10.844 82.801 1.00 24.80 42 ILE C CA 1
ATOM 5644 C C . ILE G 2 42 ? 79.248 -10.556 84.241 1.00 25.38 42 ILE C C 1
ATOM 5645 O O . ILE G 2 42 ? 78.904 -9.431 84.583 1.00 24.49 42 ILE C O 1
ATOM 5650 N N . GLN G 2 43 ? 79.297 -11.585 85.081 1.00 28.04 43 GLN C N 1
ATOM 5651 C CA . GLN G 2 43 ? 78.988 -11.404 86.492 1.00 30.95 43 GLN C CA 1
ATOM 5652 C C . GLN G 2 43 ? 80.284 -10.866 87.097 1.00 32.19 43 GLN C C 1
ATOM 5653 O O . GLN G 2 43 ? 80.438 -9.659 87.253 1.00 35.62 43 GLN C O 1
ATOM 5659 N N . HIS G 2 44 ? 81.226 -11.735 87.429 1.00 32.12 44 HIS C N 1
ATOM 5660 C CA . HIS G 2 44 ? 82.506 -11.256 87.955 1.00 31.57 44 HIS C CA 1
ATOM 5661 C C . HIS G 2 44 ? 83.515 -11.691 86.903 1.00 31.40 44 HIS C C 1
ATOM 5662 O O . HIS G 2 44 ? 83.897 -10.906 86.026 1.00 31.70 44 HIS C O 1
ATOM 5669 N N . ARG G 2 45 ? 83.947 -12.944 86.996 1.00 30.75 45 ARG C N 1
ATOM 5670 C CA . ARG G 2 45 ? 84.854 -13.516 86.010 1.00 30.16 45 ARG C CA 1
ATOM 5671 C C . ARG G 2 45 ? 84.024 -14.582 85.307 1.00 28.94 45 ARG C C 1
ATOM 5672 O O . ARG G 2 45 ? 84.504 -15.288 84.428 1.00 29.76 45 ARG C O 1
ATOM 5680 N N . HIS G 2 46 ? 82.767 -14.689 85.721 1.00 27.60 46 HIS C N 1
ATOM 5681 C CA . HIS G 2 46 ? 81.841 -15.660 85.157 1.00 28.48 46 HIS C CA 1
ATOM 5682 C C . HIS G 2 46 ? 81.164 -15.039 83.940 1.00 27.27 46 HIS C C 1
ATOM 5683 O O . HIS G 2 46 ? 80.550 -13.981 84.048 1.00 27.32 46 HIS C O 1
ATOM 5690 N N . ILE G 2 47 ? 81.283 -15.665 82.775 1.00 26.70 47 ILE C N 1
ATOM 5691 C CA . ILE G 2 47 ? 80.620 -15.102 81.611 1.00 26.23 47 ILE C CA 1
ATOM 5692 C C . ILE G 2 47 ? 79.777 -16.107 80.848 1.00 25.15 47 ILE C C 1
ATOM 5693 O O . ILE G 2 47 ? 80.088 -17.297 80.790 1.00 25.27 47 ILE C O 1
ATOM 5698 N N . THR G 2 48 ? 78.685 -15.607 80.283 1.00 24.14 48 THR C N 1
ATOM 5699 C CA . THR G 2 48 ? 77.781 -16.415 79.486 1.00 24.11 48 THR C CA 1
ATOM 5700 C C . THR G 2 48 ? 77.680 -15.715 78.142 1.00 22.79 48 THR C C 1
ATOM 5701 O O . THR G 2 48 ? 77.605 -14.486 78.083 1.00 24.17 48 THR C O 1
ATOM 5705 N N . ALA G 2 49 ? 77.676 -16.490 77.067 1.00 22.37 49 ALA C N 1
ATOM 5706 C CA . ALA G 2 49 ? 77.642 -15.899 75.738 1.00 19.92 49 ALA C CA 1
ATOM 5707 C C . ALA G 2 49 ? 76.532 -16.354 74.809 1.00 19.04 49 ALA C C 1
ATOM 5708 O O . ALA G 2 49 ? 76.048 -17.477 74.891 1.00 19.42 49 ALA C O 1
ATOM 5710 N N . VAL G 2 50 ? 76.151 -15.441 73.925 1.00 16.19 50 VAL C N 1
ATOM 5711 C CA . VAL G 2 50 ? 75.171 -15.679 72.876 1.00 16.54 50 VAL C CA 1
ATOM 5712 C C . VAL G 2 50 ? 75.957 -15.098 71.711 1.00 15.74 50 VAL C C 1
ATOM 5713 O O . VAL G 2 50 ? 76.056 -13.884 71.566 1.00 17.12 50 VAL C O 1
ATOM 5717 N N . THR G 2 51 ? 76.531 -15.971 70.892 1.00 15.85 51 THR C N 1
ATOM 5718 C CA . THR G 2 51 ? 77.383 -15.528 69.797 1.00 14.49 51 THR C CA 1
ATOM 5719 C C . THR G 2 51 ? 77.434 -16.521 68.634 1.00 15.01 51 THR C C 1
ATOM 5720 O O . THR G 2 51 ? 77.038 -17.687 68.772 1.00 16.17 51 THR C O 1
ATOM 5724 N N . ASN G 2 52 ? 77.912 -16.048 67.486 1.00 14.81 52 ASN C N 1
ATOM 5725 C CA . ASN G 2 52 ? 78.067 -16.910 66.327 1.00 14.36 52 ASN C CA 1
ATOM 5726 C C . ASN G 2 52 ? 79.546 -16.954 65.933 1.00 14.25 52 ASN C C 1
ATOM 5727 O O . ASN G 2 52 ? 79.894 -17.320 64.819 1.00 14.90 52 ASN C O 1
ATOM 5732 N N . TYR G 2 53 ? 80.415 -16.569 66.868 1.00 15.51 53 TYR C N 1
ATOM 5733 C CA . TYR G 2 53 ? 81.856 -16.649 66.629 1.00 15.66 53 TYR C CA 1
ATOM 5734 C C . TYR G 2 53 ? 82.126 -18.145 66.480 1.00 16.95 53 TYR C C 1
ATOM 5735 O O . TYR G 2 53 ? 81.415 -18.957 67.071 1.00 17.13 53 TYR C O 1
ATOM 5744 N N . HIS G 2 54 ? 83.140 -18.509 65.701 1.00 18.16 54 HIS C N 1
ATOM 5745 C CA . HIS G 2 54 ? 83.477 -19.919 65.513 1.00 19.28 54 HIS C CA 1
ATOM 5746 C C . HIS G 2 54 ? 83.538 -20.644 66.852 1.00 19.40 54 HIS C C 1
ATOM 5747 O O . HIS G 2 54 ? 84.102 -20.132 67.819 1.00 19.24 54 HIS C O 1
ATOM 5754 N N . ARG G 2 55 ? 82.970 -21.845 66.898 1.00 19.71 55 ARG C N 1
ATOM 5755 C CA . ARG G 2 55 ? 82.953 -22.635 68.120 1.00 20.49 55 ARG C CA 1
ATOM 5756 C C . ARG G 2 55 ? 84.384 -22.901 68.605 1.00 19.70 55 ARG C C 1
ATOM 5757 O O . ARG G 2 55 ? 84.658 -22.865 69.804 1.00 19.38 55 ARG C O 1
ATOM 5765 N N . GLN G 2 56 ? 85.298 -23.152 67.673 1.00 19.09 56 GLN C N 1
ATOM 5766 C CA . GLN G 2 56 ? 86.683 -23.416 68.051 1.00 19.03 56 GLN C CA 1
ATOM 5767 C C . GLN G 2 56 ? 87.268 -22.243 68.836 1.00 18.34 56 GLN C C 1
ATOM 5768 O O . GLN G 2 56 ? 87.981 -22.431 69.820 1.00 18.90 56 GLN C O 1
ATOM 5774 N N . TRP G 2 57 ? 86.954 -21.025 68.409 1.00 18.56 57 TRP C N 1
ATOM 5775 C CA . TRP G 2 57 ? 87.461 -19.845 69.099 1.00 18.76 57 TRP C CA 1
ATOM 5776 C C . TRP G 2 57 ? 86.790 -19.711 70.462 1.00 17.97 57 TRP C C 1
ATOM 5777 O O . TRP G 2 57 ? 87.435 -19.364 71.449 1.00 18.82 57 TRP C O 1
ATOM 5788 N N . GLN G 2 58 ? 85.497 -20.006 70.524 1.00 18.32 58 GLN C N 1
ATOM 5789 C CA . GLN G 2 58 ? 84.772 -19.924 71.791 1.00 19.33 58 GLN C CA 1
ATOM 5790 C C . GLN G 2 58 ? 85.380 -20.869 72.823 1.00 20.49 58 GLN C C 1
ATOM 5791 O O . GLN G 2 58 ? 85.618 -20.490 73.970 1.00 20.52 58 GLN C O 1
ATOM 5797 N N . SER G 2 59 ? 85.622 -22.108 72.413 1.00 20.70 59 SER C N 1
ATOM 5798 C CA . SER G 2 59 ? 86.196 -23.091 73.321 1.00 21.39 59 SER C CA 1
ATOM 5799 C C . SER G 2 59 ? 87.537 -22.607 73.848 1.00 22.07 59 SER C C 1
ATOM 5800 O O . SER G 2 59 ? 87.818 -22.709 75.043 1.00 21.86 59 SER C O 1
ATOM 5803 N N . THR G 2 60 ? 88.361 -22.073 72.951 1.00 21.79 60 THR C N 1
ATOM 5804 C CA . THR G 2 60 ? 89.668 -21.555 73.334 1.00 22.56 60 THR C CA 1
ATOM 5805 C C . THR G 2 60 ? 89.519 -20.367 74.272 1.00 23.15 60 THR C C 1
ATOM 5806 O O . THR G 2 60 ? 90.225 -20.260 75.278 1.00 23.30 60 THR C O 1
ATOM 5810 N N . TYR G 2 61 ? 88.585 -19.481 73.941 1.00 23.07 61 TYR C N 1
ATOM 5811 C CA . TYR G 2 61 ? 88.330 -18.287 74.736 1.00 22.65 61 TYR C CA 1
ATOM 5812 C C . TYR G 2 61 ? 87.912 -18.638 76.166 1.00 23.97 61 TYR C C 1
ATOM 5813 O O . TYR G 2 61 ? 88.376 -18.019 77.121 1.00 24.49 61 TYR C O 1
ATOM 5822 N N . PHE G 2 62 ? 87.048 -19.639 76.309 1.00 24.35 62 PHE C N 1
ATOM 5823 C CA . PHE G 2 62 ? 86.592 -20.078 77.624 1.00 25.46 62 PHE C CA 1
ATOM 5824 C C . PHE G 2 62 ? 87.653 -20.890 78.366 1.00 26.20 62 PHE C C 1
ATOM 5825 O O . PHE G 2 62 ? 87.902 -20.671 79.553 1.00 26.55 62 PHE C O 1
ATOM 5833 N N . ASP G 2 63 ? 88.268 -21.829 77.656 1.00 27.18 63 ASP C N 1
ATOM 5834 C CA . ASP G 2 63 ? 89.302 -22.684 78.231 1.00 27.73 63 ASP C CA 1
ATOM 5835 C C . ASP G 2 63 ? 90.513 -21.907 78.739 1.00 28.52 63 ASP C C 1
ATOM 5836 O O . ASP G 2 63 ? 91.015 -22.179 79.829 1.00 29.40 63 ASP C O 1
ATOM 5841 N N . LYS G 2 64 ? 90.997 -20.951 77.953 1.00 27.80 64 LYS C N 1
ATOM 5842 C CA . LYS G 2 64 ? 92.159 -20.175 78.368 1.00 28.46 64 LYS C CA 1
ATOM 5843 C C . LYS G 2 64 ? 91.761 -18.925 79.164 1.00 27.92 64 LYS C C 1
ATOM 5844 O O . LYS G 2 64 ? 92.597 -18.063 79.453 1.00 29.28 64 LYS C O 1
ATOM 5850 N N . LYS G 2 65 ? 90.484 -18.845 79.528 1.00 27.80 65 LYS C N 1
ATOM 5851 C CA . LYS G 2 65 ? 89.952 -17.718 80.300 1.00 27.34 65 LYS C CA 1
ATOM 5852 C C . LYS G 2 65 ? 90.332 -16.361 79.706 1.00 26.51 65 LYS C C 1
ATOM 5853 O O . LYS G 2 65 ? 90.763 -15.448 80.419 1.00 26.65 65 LYS C O 1
ATOM 5859 N N . PHE G 2 66 ? 90.165 -16.223 78.397 1.00 25.08 66 PHE C N 1
ATOM 5860 C CA . PHE G 2 66 ? 90.504 -14.971 77.742 1.00 23.97 66 PHE C CA 1
ATOM 5861 C C . PHE G 2 66 ? 89.717 -13.756 78.224 1.00 23.95 66 PHE C C 1
ATOM 5862 O O . PHE G 2 66 ? 90.046 -12.627 77.853 1.00 24.32 66 PHE C O 1
ATOM 5870 N N . GLU G 2 67 ? 88.692 -13.964 79.048 1.00 24.08 67 GLU C N 1
ATOM 5871 C CA . GLU G 2 67 ? 87.934 -12.822 79.553 1.00 24.99 67 GLU C CA 1
ATOM 5872 C C . GLU G 2 67 ? 88.851 -11.914 80.367 1.00 25.78 67 GLU C C 1
ATOM 5873 O O . GLU G 2 67 ? 88.630 -10.704 80.448 1.00 25.57 67 GLU C O 1
ATOM 5879 N N . ALA G 2 68 ? 89.895 -12.503 80.942 1.00 25.21 68 ALA C N 1
ATOM 5880 C CA . ALA G 2 68 ? 90.853 -11.757 81.752 1.00 25.60 68 ALA C CA 1
ATOM 5881 C C . ALA G 2 68 ? 91.996 -11.156 80.934 1.00 25.27 68 ALA C C 1
ATOM 5882 O O . ALA G 2 68 ? 92.799 -10.380 81.460 1.00 26.15 68 ALA C O 1
ATOM 5884 N N . LEU G 2 69 ? 92.067 -11.497 79.650 1.00 24.69 69 LEU C N 1
ATOM 5885 C CA . LEU G 2 69 ? 93.132 -10.992 78.788 1.00 23.71 69 LEU C CA 1
ATOM 5886 C C . LEU G 2 69 ? 92.648 -10.093 77.645 1.00 23.45 69 LEU C C 1
ATOM 5887 O O . LEU G 2 69 ? 93.349 -9.170 77.231 1.00 23.99 69 LEU C O 1
ATOM 5892 N N . ASP G 2 70 ? 91.447 -10.367 77.144 1.00 22.89 70 ASP C N 1
ATOM 5893 C CA . ASP G 2 70 ? 90.866 -9.617 76.028 1.00 21.03 70 ASP C CA 1
ATOM 5894 C C . ASP G 2 70 ? 90.807 -8.103 76.245 1.00 20.44 70 ASP C C 1
ATOM 5895 O O . ASP G 2 70 ? 90.073 -7.628 77.109 1.00 21.12 70 ASP C O 1
ATOM 5900 N N . PRO G 2 71 ? 91.573 -7.328 75.452 1.00 20.60 71 PRO C N 1
ATOM 5901 C CA . PRO G 2 71 ? 91.591 -5.864 75.569 1.00 20.19 71 PRO C CA 1
ATOM 5902 C C . PRO G 2 71 ? 90.196 -5.255 75.457 1.00 19.75 71 PRO C C 1
ATOM 5903 O O . PRO G 2 71 ? 89.921 -4.204 76.033 1.00 20.02 71 PRO C O 1
ATOM 5907 N N . VAL G 2 72 ? 89.326 -5.907 74.695 1.00 18.79 72 VAL C N 1
ATOM 5908 C CA . VAL G 2 72 ? 87.966 -5.411 74.522 1.00 17.63 72 VAL C CA 1
ATOM 5909 C C . VAL G 2 72 ? 87.167 -5.511 75.817 1.00 17.11 72 VAL C C 1
ATOM 5910 O O . VAL G 2 72 ? 86.441 -4.595 76.184 1.00 18.03 72 VAL C O 1
ATOM 5914 N N . VAL G 2 73 ? 87.286 -6.633 76.511 1.00 17.18 73 VAL C N 1
ATOM 5915 C CA . VAL G 2 73 ? 86.564 -6.789 77.764 1.00 17.36 73 VAL C CA 1
ATOM 5916 C C . VAL G 2 73 ? 87.127 -5.809 78.805 1.00 17.18 73 VAL C C 1
ATOM 5917 O O . VAL G 2 73 ? 86.394 -5.269 79.630 1.00 16.41 73 VAL C O 1
ATOM 5921 N N . LYS G 2 74 ? 88.432 -5.572 78.741 1.00 18.85 74 LYS C N 1
ATOM 5922 C CA . LYS G 2 74 ? 89.089 -4.656 79.671 1.00 21.06 74 LYS C CA 1
ATOM 5923 C C . LYS G 2 74 ? 88.481 -3.257 79.545 1.00 20.68 74 LYS C C 1
ATOM 5924 O O . LYS G 2 74 ? 88.114 -2.633 80.542 1.00 21.64 74 LYS C O 1
ATOM 5930 N N . ARG G 2 75 ? 88.350 -2.777 78.314 1.00 20.74 75 ARG C N 1
ATOM 5931 C CA . ARG G 2 75 ? 87.772 -1.463 78.081 1.00 20.58 75 ARG C CA 1
ATOM 5932 C C . ARG G 2 75 ? 86.309 -1.419 78.498 1.00 20.04 75 ARG C C 1
ATOM 5933 O O . ARG G 2 75 ? 85.865 -0.454 79.113 1.00 18.93 75 ARG C O 1
ATOM 5941 N N . ALA G 2 76 ? 85.567 -2.469 78.156 1.00 19.40 76 ALA C N 1
ATOM 5942 C CA . ALA G 2 76 ? 84.149 -2.559 78.489 1.00 19.71 76 ALA C CA 1
ATOM 5943 C C . ALA G 2 76 ? 83.938 -2.522 80.000 1.00 19.04 76 ALA C C 1
ATOM 5944 O O . ALA G 2 76 ? 82.980 -1.923 80.480 1.00 19.29 76 ALA C O 1
ATOM 5946 N N . ARG G 2 77 ? 84.831 -3.167 80.746 1.00 19.32 77 ARG C N 1
ATOM 5947 C CA . ARG G 2 77 ? 84.730 -3.174 82.208 1.00 20.37 77 ARG C CA 1
ATOM 5948 C C . ARG G 2 77 ? 85.068 -1.790 82.757 1.00 20.54 77 ARG C C 1
ATOM 5949 O O . ARG G 2 77 ? 84.517 -1.355 83.770 1.00 20.18 77 ARG C O 1
ATOM 5957 N N . SER G 2 78 ? 85.975 -1.107 82.065 1.00 20.36 78 SER C N 1
ATOM 5958 C CA . SER G 2 78 ? 86.443 0.217 82.467 1.00 22.03 78 SER C CA 1
ATOM 5959 C C . SER G 2 78 ? 85.525 1.384 82.140 1.00 22.19 78 SER C C 1
ATOM 5960 O O . SER G 2 78 ? 85.442 2.338 82.908 1.00 23.15 78 SER C O 1
ATOM 5963 N N . ARG G 2 79 ? 84.841 1.321 81.001 1.00 22.08 79 ARG C N 1
ATOM 5964 C CA . ARG G 2 79 ? 83.979 2.424 80.594 1.00 21.33 79 ARG C CA 1
ATOM 5965 C C . ARG G 2 79 ? 82.735 1.967 79.830 1.00 20.06 79 ARG C C 1
ATOM 5966 O O . ARG G 2 79 ? 82.842 1.344 78.773 1.00 20.27 79 ARG C O 1
ATOM 5974 N N . LYS G 2 80 ? 81.565 2.292 80.372 1.00 19.49 80 LYS C N 1
ATOM 5975 C CA . LYS G 2 80 ? 80.292 1.914 79.764 1.00 19.82 80 LYS C CA 1
ATOM 5976 C C . LYS G 2 80 ? 79.879 2.899 78.668 1.00 19.26 80 LYS C C 1
ATOM 5977 O O . LYS G 2 80 ? 79.007 3.738 78.865 1.00 20.22 80 LYS C O 1
ATOM 5983 N N . HIS G 2 81 ? 80.525 2.776 77.511 1.00 19.10 81 HIS C N 1
ATOM 5984 C CA . HIS G 2 81 ? 80.275 3.648 76.373 1.00 18.05 81 HIS C CA 1
ATOM 5985 C C . HIS G 2 81 ? 80.723 2.909 75.113 1.00 17.24 81 HIS C C 1
ATOM 5986 O O . HIS G 2 81 ? 81.759 2.245 75.109 1.00 18.27 81 HIS C O 1
ATOM 5993 N N . ILE G 2 82 ? 79.940 3.012 74.046 1.00 16.72 82 ILE C N 1
ATOM 5994 C CA . ILE G 2 82 ? 80.273 2.335 72.799 1.00 17.49 82 ILE C CA 1
ATOM 5995 C C . ILE G 2 82 ? 81.681 2.713 72.341 1.00 17.91 82 ILE C C 1
ATOM 5996 O O . ILE G 2 82 ? 82.130 3.843 72.533 1.00 18.23 82 ILE C O 1
ATOM 6001 N N . PHE G 2 83 ? 82.393 1.753 71.765 1.00 18.34 83 PHE C N 1
ATOM 6002 C CA . PHE G 2 83 ? 83.736 2.023 71.274 1.00 18.72 83 PHE C CA 1
ATOM 6003 C C . PHE G 2 83 ? 84.115 1.071 70.154 1.00 19.01 83 PHE C C 1
ATOM 6004 O O . PHE G 2 83 ? 83.498 0.023 69.985 1.00 19.33 83 PHE C O 1
ATOM 6012 N N . THR G 2 84 ? 85.118 1.464 69.373 1.00 20.21 84 THR C N 1
ATOM 6013 C CA . THR G 2 84 ? 85.617 0.635 68.289 1.00 19.72 84 THR C CA 1
ATOM 6014 C C . THR G 2 84 ? 86.983 0.116 68.721 1.00 19.87 84 THR C C 1
ATOM 6015 O O . THR G 2 84 ? 87.705 0.793 69.450 1.00 21.58 84 THR C O 1
ATOM 6019 N N . TRP G 2 85 ? 87.328 -1.088 68.287 1.00 20.12 85 TRP C N 1
ATOM 6020 C CA . TRP G 2 85 ? 88.623 -1.654 68.621 1.00 21.57 85 TRP C CA 1
ATOM 6021 C C . TRP G 2 85 ? 89.284 -2.232 67.380 1.00 22.46 85 TRP C C 1
ATOM 6022 O O . TRP G 2 85 ? 88.617 -2.520 66.377 1.00 22.21 85 TRP C O 1
ATOM 6033 N N . SER G 2 86 ? 90.604 -2.376 67.447 1.00 22.84 86 SER C N 1
ATOM 6034 C CA . SER G 2 86 ? 91.381 -2.905 66.332 1.00 23.63 86 SER C CA 1
ATOM 6035 C C . SER G 2 86 ? 92.663 -3.520 66.858 1.00 24.65 86 SER C C 1
ATOM 6036 O O . SER G 2 86 ? 93.448 -2.846 67.511 1.00 25.63 86 SER C O 1
ATOM 6039 N N . GLY G 2 87 ? 92.883 -4.794 66.570 1.00 24.83 87 GLY C N 1
ATOM 6040 C CA . GLY G 2 87 ? 94.103 -5.420 67.042 1.00 26.86 87 GLY C CA 1
ATOM 6041 C C . GLY G 2 87 ? 95.311 -4.745 66.418 1.00 28.24 87 GLY C C 1
ATOM 6042 O O . GLY G 2 87 ? 96.312 -4.476 67.085 1.00 28.77 87 GLY C O 1
ATOM 6043 N N . GLU G 2 88 ? 95.204 -4.463 65.127 1.00 29.73 88 GLU C N 1
ATOM 6044 C CA . GLU G 2 88 ? 96.277 -3.825 64.375 1.00 31.18 88 GLU C CA 1
ATOM 6045 C C . GLU G 2 88 ? 96.565 -2.396 64.814 1.00 32.13 88 GLU C C 1
ATOM 6046 O O . GLU G 2 88 ? 97.726 -1.992 64.911 1.00 33.46 88 GLU C O 1
ATOM 6052 N N . HIS G 2 89 ? 95.512 -1.636 65.093 1.00 32.40 89 HIS C N 1
ATOM 6053 C CA . HIS G 2 89 ? 95.657 -0.244 65.503 1.00 32.10 89 HIS C CA 1
ATOM 6054 C C . HIS G 2 89 ? 96.058 -0.065 66.970 1.00 32.42 89 HIS C C 1
ATOM 6055 O O . HIS G 2 89 ? 96.730 0.911 67.317 1.00 33.85 89 HIS C O 1
ATOM 6062 N N . GLU G 2 90 ? 95.661 -1.004 67.828 1.00 32.02 90 GLU C N 1
ATOM 6063 C CA . GLU G 2 90 ? 95.984 -0.942 69.258 1.00 31.35 90 GLU C CA 1
ATOM 6064 C C . GLU G 2 90 ? 97.341 -1.585 69.584 1.00 32.17 90 GLU C C 1
ATOM 6065 O O . GLU G 2 90 ? 97.828 -1.468 70.713 1.00 32.00 90 GLU C O 1
ATOM 6071 N N . ARG G 2 91 ? 97.934 -2.241 68.586 1.00 32.61 91 ARG C N 1
ATOM 6072 C CA . ARG G 2 91 ? 99.202 -2.982 68.690 1.00 33.33 91 ARG C CA 1
ATOM 6073 C C . ARG G 2 91 ? 100.384 -2.362 69.447 1.00 34.68 91 ARG C C 1
ATOM 6074 O O . ARG G 2 91 ? 100.718 -2.794 70.564 1.00 34.22 91 ARG C O 1
ATOM 6082 N N . PRO G 2 92 ? 101.013 -1.328 68.862 1.00 35.38 92 PRO C N 1
ATOM 6083 C CA . PRO G 2 92 ? 102.166 -0.645 69.461 1.00 36.01 92 PRO C CA 1
ATOM 6084 C C . PRO G 2 92 ? 102.228 -0.672 70.981 1.00 36.75 92 PRO C C 1
ATOM 6085 O O . PRO G 2 92 ? 103.316 -0.816 71.557 1.00 37.97 92 PRO C O 1
ATOM 6089 N N . THR G 2 93 ? 101.072 -0.543 71.628 1.00 36.74 93 THR C N 1
ATOM 6090 C CA . THR G 2 93 ? 101.020 -0.541 73.086 1.00 36.43 93 THR C CA 1
ATOM 6091 C C . THR G 2 93 ? 100.281 -1.713 73.738 1.00 35.71 93 THR C C 1
ATOM 6092 O O . THR G 2 93 ? 99.573 -1.533 74.739 1.00 36.32 93 THR C O 1
ATOM 6096 N N . LEU G 2 94 ? 100.446 -2.908 73.180 1.00 34.77 94 LEU C N 1
ATOM 6097 C CA . LEU G 2 94 ? 99.802 -4.094 73.737 1.00 33.54 94 LEU C CA 1
ATOM 6098 C C . LEU G 2 94 ? 100.853 -5.099 74.200 1.00 33.75 94 LEU C C 1
ATOM 6099 O O . LEU G 2 94 ? 101.814 -5.397 73.478 1.00 34.25 94 LEU C O 1
ATOM 6104 N N . SER G 2 95 ? 100.666 -5.623 75.408 1.00 33.17 95 SER C N 1
ATOM 6105 C CA . SER G 2 95 ? 101.594 -6.601 75.970 1.00 32.54 95 SER C CA 1
ATOM 6106 C C . SER G 2 95 ? 101.876 -7.753 75.004 1.00 32.22 95 SER C C 1
ATOM 6107 O O . SER G 2 95 ? 101.209 -7.911 73.978 1.00 32.76 95 SER C O 1
ATOM 6110 N N . LYS G 2 96 ? 102.882 -8.554 75.333 1.00 32.03 96 LYS C N 1
ATOM 6111 C CA . LYS G 2 96 ? 103.232 -9.695 74.502 1.00 31.08 96 LYS C CA 1
ATOM 6112 C C . LYS G 2 96 ? 102.026 -10.636 74.428 1.00 30.20 96 LYS C C 1
ATOM 6113 O O . LYS G 2 96 ? 101.735 -11.206 73.376 1.00 30.14 96 LYS C O 1
ATOM 6119 N N . ASP G 2 97 ? 101.335 -10.793 75.552 1.00 29.40 97 ASP C N 1
ATOM 6120 C CA . ASP G 2 97 ? 100.181 -11.687 75.609 1.00 29.78 97 ASP C CA 1
ATOM 6121 C C . ASP G 2 97 ? 98.962 -11.139 74.863 1.00 29.74 97 ASP C C 1
ATOM 6122 O O . ASP G 2 97 ? 98.317 -11.870 74.107 1.00 29.55 97 ASP C O 1
ATOM 6127 N N . GLU G 2 98 ? 98.656 -9.858 75.057 1.00 28.80 98 GLU C N 1
ATOM 6128 C CA . GLU G 2 98 ? 97.509 -9.258 74.382 1.00 27.82 98 GLU C CA 1
ATOM 6129 C C . GLU G 2 98 ? 97.720 -9.328 72.880 1.00 28.05 98 GLU C C 1
ATOM 6130 O O . GLU G 2 98 ? 96.768 -9.412 72.106 1.00 27.95 98 GLU C O 1
ATOM 6136 N N . ARG G 2 99 ? 98.980 -9.298 72.470 1.00 28.34 99 ARG C N 1
ATOM 6137 C CA . ARG G 2 99 ? 99.319 -9.348 71.061 1.00 28.55 99 ARG C CA 1
ATOM 6138 C C . ARG G 2 99 ? 99.049 -10.746 70.510 1.00 28.48 99 ARG C C 1
ATOM 6139 O O . ARG G 2 99 ? 98.434 -10.895 69.450 1.00 28.00 99 ARG C O 1
ATOM 6147 N N . ALA G 2 100 ? 99.499 -11.770 71.232 1.00 27.78 100 ALA C N 1
ATOM 6148 C CA . ALA G 2 100 ? 99.283 -13.146 70.806 1.00 27.35 100 ALA C CA 1
ATOM 6149 C C . ALA G 2 100 ? 97.771 -13.401 70.754 1.00 27.00 100 ALA C C 1
ATOM 6150 O O . ALA G 2 100 ? 97.262 -14.090 69.865 1.00 26.74 100 ALA C O 1
ATOM 6152 N N . PHE G 2 101 ? 97.062 -12.833 71.719 1.00 25.89 101 PHE C N 1
ATOM 6153 C CA . PHE G 2 101 ? 95.615 -12.976 71.784 1.00 24.95 101 PHE C CA 1
ATOM 6154 C C . PHE G 2 101 ? 94.989 -12.474 70.480 1.00 23.77 101 PHE C C 1
ATOM 6155 O O . PHE G 2 101 ? 94.176 -13.159 69.866 1.00 23.50 101 PHE C O 1
ATOM 6163 N N . TYR G 2 102 ? 95.386 -11.280 70.053 1.00 24.90 102 TYR C N 1
ATOM 6164 C CA . TYR G 2 102 ? 94.844 -10.709 68.825 1.00 24.98 102 TYR C CA 1
ATOM 6165 C C . TYR G 2 102 ? 95.229 -11.480 67.575 1.00 25.46 102 TYR C C 1
ATOM 6166 O O . TYR G 2 102 ? 94.415 -11.610 66.661 1.00 24.94 102 TYR C O 1
ATOM 6175 N N . ASP G 2 103 ? 96.463 -11.980 67.520 1.00 25.59 103 ASP C N 1
ATOM 6176 C CA . ASP G 2 103 ? 96.908 -12.735 66.354 1.00 26.17 103 ASP C CA 1
ATOM 6177 C C . ASP G 2 103 ? 96.108 -14.026 66.237 1.00 25.63 103 ASP C C 1
ATOM 6178 O O . ASP G 2 103 ? 95.836 -14.501 65.133 1.00 25.59 103 ASP C O 1
ATOM 6183 N N . HIS G 2 104 ? 95.744 -14.593 67.384 1.00 26.02 104 HIS C N 1
ATOM 6184 C CA . HIS G 2 104 ? 94.990 -15.837 67.411 1.00 25.04 104 HIS C CA 1
ATOM 6185 C C . HIS G 2 104 ? 93.564 -15.577 66.950 1.00 24.58 104 HIS C C 1
ATOM 6186 O O . HIS G 2 104 ? 93.012 -16.334 66.154 1.00 24.70 104 HIS C O 1
ATOM 6193 N N . ALA G 2 105 ? 92.985 -14.489 67.445 1.00 22.81 105 ALA C N 1
ATOM 6194 C CA . ALA G 2 105 ? 91.628 -14.099 67.083 1.00 22.10 105 ALA C CA 1
ATOM 6195 C C . ALA G 2 105 ? 91.596 -13.811 65.583 1.00 21.97 105 ALA C C 1
ATOM 6196 O O . ALA G 2 105 ? 90.607 -14.082 64.897 1.00 21.88 105 ALA C O 1
ATOM 6198 N N . SER G 2 106 ? 92.698 -13.266 65.077 1.00 22.37 106 SER C N 1
ATOM 6199 C CA . SER G 2 106 ? 92.804 -12.941 63.661 1.00 23.09 106 SER C CA 1
ATOM 6200 C C . SER G 2 106 ? 92.627 -14.167 62.768 1.00 23.01 106 SER C C 1
ATOM 6201 O O . SER G 2 106 ? 92.128 -14.061 61.652 1.00 23.26 106 SER C O 1
ATOM 6204 N N . ASP G 2 107 ? 93.032 -15.337 63.252 1.00 24.41 107 ASP C N 1
ATOM 6205 C CA . ASP G 2 107 ? 92.885 -16.543 62.447 1.00 25.12 107 ASP C CA 1
ATOM 6206 C C . ASP G 2 107 ? 91.402 -16.801 62.174 1.00 24.68 107 ASP C C 1
ATOM 6207 O O . ASP G 2 107 ? 91.036 -17.477 61.210 1.00 25.31 107 ASP C O 1
ATOM 6212 N N . PHE G 2 108 ? 90.545 -16.256 63.029 1.00 22.46 108 PHE C N 1
ATOM 6213 C CA . PHE G 2 108 ? 89.111 -16.451 62.879 1.00 22.52 108 PHE C CA 1
ATOM 6214 C C . PHE G 2 108 ? 88.403 -15.272 62.213 1.00 23.02 108 PHE C C 1
ATOM 6215 O O . PHE G 2 108 ? 87.171 -15.195 62.206 1.00 23.83 108 PHE C O 1
ATOM 6223 N N . GLY G 2 109 ? 89.188 -14.363 61.643 1.00 22.47 109 GLY C N 1
ATOM 6224 C CA . GLY G 2 109 ? 88.613 -13.208 60.968 1.00 22.99 109 GLY C CA 1
ATOM 6225 C C . GLY G 2 109 ? 88.062 -12.153 61.914 1.00 22.26 109 GLY C C 1
ATOM 6226 O O . GLY G 2 109 ? 87.290 -11.291 61.497 1.00 23.85 109 GLY C O 1
ATOM 6227 N N . ILE G 2 110 ? 88.455 -12.231 63.183 1.00 21.36 110 ILE C N 1
ATOM 6228 C CA . ILE G 2 110 ? 88.022 -11.289 64.215 1.00 20.78 110 ILE C CA 1
ATOM 6229 C C . ILE G 2 110 ? 89.172 -10.317 64.470 1.00 20.76 110 ILE C C 1
ATOM 6230 O O . ILE G 2 110 ? 89.990 -10.522 65.365 1.00 22.02 110 ILE C O 1
ATOM 6235 N N . ARG G 2 111 ? 89.217 -9.247 63.689 1.00 20.55 111 ARG C N 1
ATOM 6236 C CA . ARG G 2 111 ? 90.310 -8.285 63.792 1.00 20.18 111 ARG C CA 1
ATOM 6237 C C . ARG G 2 111 ? 89.925 -6.910 64.328 1.00 20.01 111 ARG C C 1
ATOM 6238 O O . ARG G 2 111 ? 90.735 -6.240 64.968 1.00 21.19 111 ARG C O 1
ATOM 6246 N N . SER G 2 112 ? 88.692 -6.488 64.068 1.00 17.19 112 SER C N 1
ATOM 6247 C CA . SER G 2 112 ? 88.225 -5.200 64.561 1.00 16.55 112 SER C CA 1
ATOM 6248 C C . SER G 2 112 ? 86.742 -5.320 64.852 1.00 16.08 112 SER C C 1
ATOM 6249 O O . SER G 2 112 ? 86.105 -6.291 64.453 1.00 16.98 112 SER C O 1
ATOM 6252 N N . GLY G 2 113 ? 86.196 -4.341 65.558 1.00 16.39 113 GLY C N 1
ATOM 6253 C CA . GLY G 2 113 ? 84.782 -4.392 65.868 1.00 14.52 113 GLY C CA 1
ATOM 6254 C C . GLY G 2 113 ? 84.252 -3.173 66.592 1.00 14.80 113 GLY C C 1
ATOM 6255 O O . GLY G 2 113 ? 84.984 -2.222 66.865 1.00 15.33 113 GLY C O 1
ATOM 6256 N N . ILE G 2 114 ? 82.957 -3.219 66.888 1.00 14.01 114 ILE C N 1
ATOM 6257 C CA . ILE G 2 114 ? 82.254 -2.158 67.597 1.00 13.44 114 ILE C CA 1
ATOM 6258 C C . ILE G 2 114 ? 81.619 -2.827 68.813 1.00 13.64 114 ILE C C 1
ATOM 6259 O O . ILE G 2 114 ? 80.860 -3.783 68.669 1.00 15.48 114 ILE C O 1
ATOM 6264 N N . THR G 2 115 ? 81.927 -2.328 70.003 1.00 13.54 115 THR C N 1
ATOM 6265 C CA . THR G 2 115 ? 81.404 -2.911 71.231 1.00 13.15 115 THR C CA 1
ATOM 6266 C C . THR G 2 115 ? 80.625 -1.924 72.085 1.00 13.51 115 THR C C 1
ATOM 6267 O O . THR G 2 115 ? 81.075 -0.807 72.343 1.00 14.85 115 THR C O 1
ATOM 6271 N N . ILE G 2 116 ? 79.447 -2.355 72.524 1.00 13.88 116 ILE C N 1
ATOM 6272 C CA . ILE G 2 116 ? 78.577 -1.534 73.352 1.00 14.07 116 ILE C CA 1
ATOM 6273 C C . ILE G 2 116 ? 78.376 -2.207 74.708 1.00 15.21 116 ILE C C 1
ATOM 6274 O O . ILE G 2 116 ? 77.649 -3.196 74.817 1.00 15.98 116 ILE C O 1
ATOM 6279 N N . PRO G 2 117 ? 79.040 -1.695 75.753 1.00 16.19 117 PRO C N 1
ATOM 6280 C CA . PRO G 2 117 ? 78.934 -2.242 77.109 1.00 15.96 117 PRO C CA 1
ATOM 6281 C C . PRO G 2 117 ? 77.952 -1.438 77.963 1.00 16.12 117 PRO C C 1
ATOM 6282 O O . PRO G 2 117 ? 77.883 -0.217 77.842 1.00 17.44 117 PRO C O 1
ATOM 6286 N N . ILE G 2 118 ? 77.197 -2.119 78.822 1.00 15.36 118 ILE C N 1
ATOM 6287 C CA . ILE G 2 118 ? 76.234 -1.450 79.689 1.00 17.06 118 ILE C CA 1
ATOM 6288 C C . ILE G 2 118 ? 76.157 -2.121 81.056 1.00 18.64 118 ILE C C 1
ATOM 6289 O O . ILE G 2 118 ? 76.539 -3.276 81.210 1.00 18.85 118 ILE C O 1
ATOM 6294 N N . LYS G 2 119 ? 75.655 -1.385 82.041 1.00 20.34 119 LYS C N 1
ATOM 6295 C CA . LYS G 2 119 ? 75.486 -1.935 83.380 1.00 22.46 119 LYS C CA 1
ATOM 6296 C C . LYS G 2 119 ? 74.146 -2.648 83.423 1.00 22.48 119 LYS C C 1
ATOM 6297 O O . LYS G 2 119 ? 73.177 -2.192 82.813 1.00 23.68 119 LYS C O 1
ATOM 6303 N N . THR G 2 120 ? 74.102 -3.765 84.138 1.00 22.33 120 THR C N 1
ATOM 6304 C CA . THR G 2 120 ? 72.876 -4.537 84.283 1.00 23.13 120 THR C CA 1
ATOM 6305 C C . THR G 2 120 ? 72.650 -4.789 85.771 1.00 23.20 120 THR C C 1
ATOM 6306 O O . THR G 2 120 ? 73.473 -4.403 86.602 1.00 24.52 120 THR C O 1
ATOM 6310 N N . ALA G 2 121 ? 71.546 -5.450 86.097 1.00 24.38 121 ALA C N 1
ATOM 6311 C CA . ALA G 2 121 ? 71.184 -5.730 87.488 1.00 24.04 121 ALA C CA 1
ATOM 6312 C C . ALA G 2 121 ? 72.281 -6.281 88.405 1.00 25.32 121 ALA C C 1
ATOM 6313 O O . ALA G 2 121 ? 73.163 -7.037 87.985 1.00 24.32 121 ALA C O 1
ATOM 6315 N N . ASN G 2 122 ? 72.209 -5.887 89.672 1.00 26.21 122 ASN C N 1
ATOM 6316 C CA . ASN G 2 122 ? 73.147 -6.352 90.691 1.00 28.00 122 ASN C CA 1
ATOM 6317 C C . ASN G 2 122 ? 74.596 -5.978 90.456 1.00 28.07 122 ASN C C 1
ATOM 6318 O O . ASN G 2 122 ? 75.510 -6.718 90.834 1.00 28.58 122 ASN C O 1
ATOM 6323 N N . GLY G 2 123 ? 74.807 -4.826 89.833 1.00 27.57 123 GLY C N 1
ATOM 6324 C CA . GLY G 2 123 ? 76.154 -4.359 89.586 1.00 26.80 123 GLY C CA 1
ATOM 6325 C C . GLY G 2 123 ? 76.953 -5.152 88.581 1.00 25.87 123 GLY C C 1
ATOM 6326 O O . GLY G 2 123 ? 78.176 -5.080 88.577 1.00 26.99 123 GLY C O 1
ATOM 6327 N N . PHE G 2 124 ? 76.286 -5.924 87.734 1.00 23.88 124 PHE C N 1
ATOM 6328 C CA . PHE G 2 124 ? 77.021 -6.685 86.733 1.00 22.74 124 PHE C CA 1
ATOM 6329 C C . PHE G 2 124 ? 76.948 -5.946 85.402 1.00 21.27 124 PHE C C 1
ATOM 6330 O O . PHE G 2 124 ? 76.518 -4.791 85.359 1.00 19.67 124 PHE C O 1
ATOM 6346 N N . SER G 2 126 ? 76.827 -6.244 80.721 1.00 18.65 126 SER C N 1
ATOM 6347 C CA . SER G 2 126 ? 76.616 -6.960 79.474 1.00 18.17 126 SER C CA 1
ATOM 6348 C C . SER G 2 126 ? 77.251 -6.120 78.375 1.00 17.35 126 SER C C 1
ATOM 6349 O O . SER G 2 126 ? 77.380 -4.902 78.508 1.00 17.73 126 SER C O 1
ATOM 6360 N N . PHE G 2 128 ? 77.690 -5.994 73.826 1.00 16.01 128 PHE C N 1
ATOM 6361 C CA . PHE G 2 128 ? 77.336 -6.555 72.527 1.00 14.06 128 PHE C CA 1
ATOM 6362 C C . PHE G 2 128 ? 78.374 -6.089 71.513 1.00 14.83 128 PHE C C 1
ATOM 6363 O O . PHE G 2 128 ? 78.667 -4.894 71.417 1.00 16.95 128 PHE C O 1
ATOM 6371 N N . THR G 2 129 ? 78.927 -7.037 70.762 1.00 13.63 129 THR C N 1
ATOM 6372 C CA . THR G 2 129 ? 79.966 -6.731 69.788 1.00 14.66 129 THR C CA 1
ATOM 6373 C C . THR G 2 129 ? 79.680 -7.168 68.354 1.00 14.53 129 THR C C 1
ATOM 6374 O O . THR G 2 129 ? 79.185 -8.268 68.116 1.00 15.28 129 THR C O 1
ATOM 6386 N N . ALA G 2 131 ? 81.689 -7.885 65.065 1.00 15.06 131 ALA C N 1
ATOM 6387 C CA . ALA G 2 131 ? 83.061 -8.128 64.640 1.00 14.90 131 ALA C CA 1
ATOM 6388 C C . ALA G 2 131 ? 83.264 -8.058 63.135 1.00 15.11 131 ALA C C 1
ATOM 6389 O O . ALA G 2 131 ? 82.386 -8.426 62.355 1.00 17.09 131 ALA C O 1
ATOM 6391 N N . SER G 2 132 ? 84.445 -7.588 62.743 1.00 16.13 132 SER C N 1
ATOM 6392 C CA . SER G 2 132 ? 84.808 -7.476 61.340 1.00 16.67 132 SER C CA 1
ATOM 6393 C C . SER G 2 132 ? 86.186 -8.087 61.115 1.00 17.43 132 SER C C 1
ATOM 6394 O O . SER G 2 132 ? 87.001 -8.149 62.041 1.00 17.80 132 SER C O 1
ATOM 6397 N N . ASP G 2 133 ? 86.444 -8.543 59.892 1.00 18.83 133 ASP C N 1
ATOM 6398 C CA . ASP G 2 133 ? 87.754 -9.099 59.576 1.00 19.63 133 ASP C CA 1
ATOM 6399 C C . ASP G 2 133 ? 88.645 -8.015 58.953 1.00 20.65 133 ASP C C 1
ATOM 6400 O O . ASP G 2 133 ? 89.765 -8.281 58.514 1.00 20.47 133 ASP C O 1
ATOM 6405 N N . LYS G 2 134 ? 88.133 -6.788 58.929 1.00 20.41 134 LYS C N 1
ATOM 6406 C CA . LYS G 2 134 ? 88.877 -5.654 58.400 1.00 21.60 134 LYS C CA 1
ATOM 6407 C C . LYS G 2 134 ? 89.856 -5.205 59.472 1.00 21.94 134 LYS C C 1
ATOM 6408 O O . LYS G 2 134 ? 89.606 -5.396 60.662 1.00 22.14 134 LYS C O 1
ATOM 6414 N N . PRO G 2 135 ? 90.990 -4.606 59.067 1.00 23.42 135 PRO C N 1
ATOM 6415 C CA . PRO G 2 135 ? 92.019 -4.122 59.998 1.00 23.23 135 PRO C CA 1
ATOM 6416 C C . PRO G 2 135 ? 91.464 -3.146 61.035 1.00 22.91 135 PRO C C 1
ATOM 6417 O O . PRO G 2 135 ? 91.827 -3.202 62.206 1.00 23.50 135 PRO C O 1
ATOM 6421 N N . VAL G 2 136 ? 90.601 -2.237 60.587 1.00 22.80 136 VAL C N 1
ATOM 6422 C CA . VAL G 2 136 ? 89.989 -1.246 61.472 1.00 23.53 136 VAL C CA 1
ATOM 6423 C C . VAL G 2 136 ? 88.567 -0.955 61.004 1.00 23.23 136 VAL C C 1
ATOM 6424 O O . VAL G 2 136 ? 88.230 -1.211 59.856 1.00 22.99 136 VAL C O 1
ATOM 6428 N N . ILE G 2 137 ? 87.737 -0.425 61.898 1.00 23.52 137 ILE C N 1
ATOM 6429 C CA . ILE G 2 137 ? 86.366 -0.059 61.539 1.00 25.60 137 ILE C CA 1
ATOM 6430 C C . ILE G 2 137 ? 86.379 1.400 61.084 1.00 26.64 137 ILE C C 1
ATOM 6431 O O . ILE G 2 137 ? 86.773 2.280 61.849 1.00 28.39 137 ILE C O 1
ATOM 6436 N N . ASP G 2 138 ? 85.973 1.660 59.847 1.00 28.30 138 ASP C N 1
ATOM 6437 C CA . ASP G 2 138 ? 85.921 3.036 59.361 1.00 29.87 138 ASP C CA 1
ATOM 6438 C C . ASP G 2 138 ? 84.465 3.471 59.258 1.00 29.36 138 ASP C C 1
ATOM 6439 O O . ASP G 2 138 ? 83.660 2.813 58.605 1.00 29.48 138 ASP C O 1
ATOM 6444 N N . LEU G 2 139 ? 84.128 4.576 59.918 1.00 28.05 139 LEU C N 1
ATOM 6445 C CA . LEU G 2 139 ? 82.757 5.066 59.909 1.00 27.72 139 LEU C CA 1
ATOM 6446 C C . LEU G 2 139 ? 82.662 6.543 59.579 1.00 27.64 139 LEU C C 1
ATOM 6447 O O . LEU G 2 139 ? 83.364 7.363 60.181 1.00 27.48 139 LEU C O 1
ATOM 6452 N N . ASP G 2 140 ? 81.778 6.877 58.643 1.00 27.84 140 ASP C N 1
ATOM 6453 C CA . ASP G 2 140 ? 81.565 8.268 58.274 1.00 28.06 140 ASP C CA 1
ATOM 6454 C C . ASP G 2 140 ? 80.958 9.016 59.456 1.00 27.12 140 ASP C C 1
ATOM 6455 O O . ASP G 2 140 ? 81.426 10.102 59.810 1.00 27.75 140 ASP C O 1
ATOM 6460 N N . ARG G 2 141 ? 79.931 8.428 60.072 1.00 25.87 141 ARG C N 1
ATOM 6461 C CA . ARG G 2 141 ? 79.268 9.046 61.217 1.00 23.35 141 ARG C CA 1
ATOM 6462 C C . ARG G 2 141 ? 79.422 8.275 62.525 1.00 23.23 141 ARG C C 1
ATOM 6463 O O . ARG G 2 141 ? 79.196 7.059 62.584 1.00 24.22 141 ARG C O 1
ATOM 6471 N N . GLU G 2 142 ? 79.799 8.994 63.573 1.00 21.90 142 GLU C N 1
ATOM 6472 C CA . GLU G 2 142 ? 79.951 8.403 64.894 1.00 22.63 142 GLU C CA 1
ATOM 6473 C C . GLU G 2 142 ? 78.594 7.820 65.275 1.00 21.75 142 GLU C C 1
ATOM 6474 O O . GLU G 2 142 ? 77.545 8.401 64.976 1.00 21.14 142 GLU C O 1
ATOM 6480 N N . ILE G 2 143 ? 78.599 6.659 65.913 1.00 20.45 143 ILE C N 1
ATOM 6481 C CA . ILE G 2 143 ? 77.340 6.063 66.316 1.00 19.24 143 ILE C CA 1
ATOM 6482 C C . ILE G 2 143 ? 76.911 6.699 67.630 1.00 19.42 143 ILE C C 1
ATOM 6483 O O . ILE G 2 143 ? 77.704 6.820 68.562 1.00 20.18 143 ILE C O 1
ATOM 6488 N N . ASP G 2 144 ? 75.660 7.140 67.672 1.00 18.90 144 ASP C N 1
ATOM 6489 C CA . ASP G 2 144 ? 75.076 7.767 68.847 1.00 19.60 144 ASP C CA 1
ATOM 6490 C C . ASP G 2 144 ? 75.222 6.832 70.053 1.00 18.76 144 ASP C C 1
ATOM 6491 O O . ASP G 2 144 ? 74.559 5.805 70.124 1.00 17.25 144 ASP C O 1
ATOM 6496 N N . ALA G 2 145 ? 76.088 7.199 70.997 1.00 17.99 145 ALA C N 1
ATOM 6497 C CA . ALA G 2 145 ? 76.322 6.378 72.186 1.00 17.84 145 ALA C CA 1
ATOM 6498 C C . ALA G 2 145 ? 75.073 6.167 73.035 1.00 17.52 145 ALA C C 1
ATOM 6499 O O . ALA G 2 145 ? 74.926 5.126 73.677 1.00 17.43 145 ALA C O 1
ATOM 6501 N N . VAL G 2 146 ? 74.183 7.157 73.042 1.00 16.70 146 VAL C N 1
ATOM 6502 C CA . VAL G 2 146 ? 72.954 7.076 73.817 1.00 16.38 146 VAL C CA 1
ATOM 6503 C C . VAL G 2 146 ? 72.001 6.069 73.171 1.00 16.40 146 VAL C C 1
ATOM 6504 O O . VAL G 2 146 ? 71.477 5.183 73.842 1.00 17.49 146 VAL C O 1
ATOM 6508 N N . ALA G 2 147 ? 71.793 6.192 71.866 1.00 15.85 147 ALA C N 1
ATOM 6509 C CA . ALA G 2 147 ? 70.925 5.258 71.158 1.00 15.93 147 ALA C CA 1
ATOM 6510 C C . ALA G 2 147 ? 71.495 3.837 71.257 1.00 15.88 147 ALA C C 1
ATOM 6511 O O . ALA G 2 147 ? 70.749 2.871 71.440 1.00 15.89 147 ALA C O 1
ATOM 6513 N N . ALA G 2 148 ? 72.816 3.711 71.139 1.00 15.22 148 ALA C N 1
ATOM 6514 C CA . ALA G 2 148 ? 73.462 2.400 71.225 1.00 15.68 148 ALA C CA 1
ATOM 6515 C C . ALA G 2 148 ? 73.158 1.728 72.562 1.00 16.21 148 ALA C C 1
ATOM 6516 O O . ALA G 2 148 ? 72.891 0.532 72.612 1.00 17.44 148 ALA C O 1
ATOM 6518 N N . ALA G 2 149 ? 73.196 2.505 73.638 1.00 17.42 149 ALA C N 1
ATOM 6519 C CA . ALA G 2 149 ? 72.920 1.980 74.970 1.00 17.32 149 ALA C CA 1
ATOM 6520 C C . ALA G 2 149 ? 71.458 1.561 75.111 1.00 17.43 149 ALA C C 1
ATOM 6521 O O . ALA G 2 149 ? 71.157 0.542 75.731 1.00 18.52 149 ALA C O 1
ATOM 6523 N N . ALA G 2 150 ? 70.550 2.355 74.550 1.00 17.10 150 ALA C N 1
ATOM 6524 C CA . ALA G 2 150 ? 69.124 2.044 74.618 1.00 16.88 150 ALA C CA 1
ATOM 6525 C C . ALA G 2 150 ? 68.857 0.729 73.900 1.00 16.47 150 ALA C C 1
ATOM 6526 O O . ALA G 2 150 ? 68.088 -0.103 74.368 1.00 16.97 150 ALA C O 1
ATOM 6528 N N . THR G 2 151 ? 69.505 0.556 72.752 1.00 16.35 151 THR C N 1
ATOM 6529 C CA . THR G 2 151 ? 69.334 -0.653 71.957 1.00 14.16 151 THR C CA 1
ATOM 6530 C C . THR G 2 151 ? 69.833 -1.885 72.689 1.00 14.56 151 THR C C 1
ATOM 6531 O O . THR G 2 151 ? 69.155 -2.905 72.736 1.00 14.74 151 THR C O 1
ATOM 6535 N N . ILE G 2 152 ? 71.031 -1.799 73.258 1.00 14.57 152 ILE C N 1
ATOM 6536 C CA . ILE G 2 152 ? 71.570 -2.954 73.950 1.00 15.33 152 ILE C CA 1
ATOM 6537 C C . ILE G 2 152 ? 70.837 -3.230 75.254 1.00 13.91 152 ILE C C 1
ATOM 6538 O O . ILE G 2 152 ? 70.798 -4.363 75.720 1.00 15.39 152 ILE C O 1
ATOM 6543 N N . GLY G 2 153 ? 70.236 -2.200 75.834 1.00 14.53 153 GLY C N 1
ATOM 6544 C CA . GLY G 2 153 ? 69.476 -2.420 77.047 1.00 14.58 153 GLY C CA 1
ATOM 6545 C C . GLY G 2 153 ? 68.328 -3.363 76.706 1.00 15.42 153 GLY C C 1
ATOM 6546 O O . GLY G 2 153 ? 68.043 -4.304 77.439 1.00 16.35 153 GLY C O 1
ATOM 6547 N N . GLN G 2 154 ? 67.676 -3.106 75.576 1.00 14.89 154 GLN C N 1
ATOM 6548 C CA . GLN G 2 154 ? 66.562 -3.931 75.127 1.00 15.12 154 GLN C CA 1
ATOM 6549 C C . GLN G 2 154 ? 67.040 -5.315 74.695 1.00 14.83 154 GLN C C 1
ATOM 6550 O O . GLN G 2 154 ? 66.372 -6.319 74.947 1.00 15.55 154 GLN C O 1
ATOM 6556 N N . ILE G 2 155 ? 68.195 -5.376 74.042 1.00 14.15 155 ILE C N 1
ATOM 6557 C CA . ILE G 2 155 ? 68.719 -6.668 73.623 1.00 14.14 155 ILE C CA 1
ATOM 6558 C C . ILE G 2 155 ? 69.097 -7.502 74.852 1.00 14.72 155 ILE C C 1
ATOM 6559 O O . ILE G 2 155 ? 68.785 -8.694 74.925 1.00 15.05 155 ILE C O 1
ATOM 6564 N N . HIS G 2 156 ? 69.772 -6.881 75.814 1.00 15.76 156 HIS C N 1
ATOM 6565 C CA . HIS G 2 156 ? 70.156 -7.608 77.027 1.00 17.91 156 HIS C CA 1
ATOM 6566 C C . HIS G 2 156 ? 68.939 -8.160 77.765 1.00 17.92 156 HIS C C 1
ATOM 6567 O O . HIS G 2 156 ? 68.952 -9.295 78.229 1.00 17.76 156 HIS C O 1
ATOM 6574 N N . ALA G 2 157 ? 67.891 -7.354 77.870 1.00 17.91 157 ALA C N 1
ATOM 6575 C CA . ALA G 2 157 ? 66.693 -7.785 78.578 1.00 18.18 157 ALA C CA 1
ATOM 6576 C C . ALA G 2 157 ? 66.032 -8.950 77.854 1.00 18.65 157 ALA C C 1
ATOM 6577 O O . ALA G 2 157 ? 65.632 -9.934 78.478 1.00 18.55 157 ALA C O 1
ATOM 6579 N N . ARG G 2 158 ? 65.932 -8.841 76.533 1.00 17.12 158 ARG C N 1
ATOM 6580 C CA . ARG G 2 158 ? 65.324 -9.898 75.737 1.00 17.85 158 ARG C CA 1
ATOM 6581 C C . ARG G 2 158 ? 66.037 -11.218 75.970 1.00 17.60 158 ARG C C 1
ATOM 6582 O O . ARG G 2 158 ? 65.400 -12.256 76.154 1.00 18.43 158 ARG C O 1
ATOM 6590 N N . ILE G 2 159 ? 67.365 -11.174 75.936 1.00 16.95 159 ILE C N 1
ATOM 6591 C CA . ILE G 2 159 ? 68.161 -12.369 76.157 1.00 18.95 159 ILE C CA 1
ATOM 6592 C C . ILE G 2 159 ? 67.995 -12.870 77.591 1.00 19.78 159 ILE C C 1
ATOM 6593 O O . ILE G 2 159 ? 67.918 -14.071 77.828 1.00 21.21 159 ILE C O 1
ATOM 6598 N N . SER G 2 160 ? 67.924 -11.948 78.545 1.00 21.63 160 SER C N 1
ATOM 6599 C CA . SER G 2 160 ? 67.781 -12.347 79.940 1.00 23.83 160 SER C CA 1
ATOM 6600 C C . SER G 2 160 ? 66.428 -13.018 80.180 1.00 25.26 160 SER C C 1
ATOM 6601 O O . SER G 2 160 ? 66.304 -13.862 81.069 1.00 25.33 160 SER C O 1
ATOM 6604 N N . PHE G 2 161 ? 65.418 -12.639 79.398 1.00 25.69 161 PHE C N 1
ATOM 6605 C CA . PHE G 2 161 ? 64.081 -13.220 79.547 1.00 27.49 161 PHE C CA 1
ATOM 6606 C C . PHE G 2 161 ? 64.002 -14.602 78.907 1.00 29.22 161 PHE C C 1
ATOM 6607 O O . PHE G 2 161 ? 63.001 -15.301 79.043 1.00 29.84 161 PHE C O 1
ATOM 6615 N N . LEU G 2 162 ? 65.057 -14.993 78.200 1.00 30.11 162 LEU C N 1
ATOM 6616 C CA . LEU G 2 162 ? 65.098 -16.305 77.570 1.00 31.39 162 LEU C CA 1
ATOM 6617 C C . LEU G 2 162 ? 65.149 -17.358 78.679 1.00 33.01 162 LEU C C 1
ATOM 6618 O O . LEU G 2 162 ? 65.127 -16.962 79.867 1.00 34.35 162 LEU C O 1
ATOM 6623 N N . ALA G 2 172 ? 57.285 -23.854 64.628 1.00 33.24 172 ALA C N 1
ATOM 6624 C CA . ALA G 2 172 ? 56.488 -23.273 65.752 1.00 32.60 172 ALA C CA 1
ATOM 6625 C C . ALA G 2 172 ? 56.492 -21.742 65.685 1.00 31.72 172 ALA C C 1
ATOM 6626 O O . ALA G 2 172 ? 55.510 -21.127 65.269 1.00 33.14 172 ALA C O 1
ATOM 6628 N N . TRP G 2 173 ? 57.598 -21.132 66.097 1.00 29.79 173 TRP C N 1
ATOM 6629 C CA . TRP G 2 173 ? 57.715 -19.679 66.072 1.00 27.07 173 TRP C CA 1
ATOM 6630 C C . TRP G 2 173 ? 57.887 -19.201 64.640 1.00 25.11 173 TRP C C 1
ATOM 6631 O O . TRP G 2 173 ? 58.204 -19.986 63.745 1.00 26.04 173 TRP C O 1
ATOM 6642 N N . LEU G 2 174 ? 57.658 -17.915 64.414 1.00 21.84 174 LEU C N 1
ATOM 6643 C CA . LEU G 2 174 ? 57.876 -17.358 63.091 1.00 20.74 174 LEU C CA 1
ATOM 6644 C C . LEU G 2 174 ? 59.394 -17.159 63.056 1.00 19.90 174 LEU C C 1
ATOM 6645 O O . LEU G 2 174 ? 59.992 -16.874 64.094 1.00 20.36 174 LEU C O 1
ATOM 6650 N N . ASP G 2 175 ? 60.028 -17.327 61.902 1.00 19.10 175 ASP C N 1
ATOM 6651 C CA . ASP G 2 175 ? 61.468 -17.104 61.867 1.00 18.31 175 ASP C CA 1
ATOM 6652 C C . ASP G 2 175 ? 61.716 -15.589 61.948 1.00 17.10 175 ASP C C 1
ATOM 6653 O O . ASP G 2 175 ? 60.791 -14.789 61.789 1.00 17.25 175 ASP C O 1
ATOM 6658 N N . PRO G 2 176 ? 62.962 -15.173 62.221 1.00 16.92 176 PRO C N 1
ATOM 6659 C CA . PRO G 2 176 ? 63.281 -13.743 62.328 1.00 16.11 176 PRO C CA 1
ATOM 6660 C C . PRO G 2 176 ? 62.767 -12.836 61.207 1.00 16.87 176 PRO C C 1
ATOM 6661 O O . PRO G 2 176 ? 62.291 -11.724 61.465 1.00 17.68 176 PRO C O 1
ATOM 6665 N N . LYS G 2 177 ? 62.870 -13.291 59.964 1.00 16.53 177 LYS C N 1
ATOM 6666 C CA . LYS G 2 177 ? 62.408 -12.482 58.845 1.00 17.26 177 LYS C CA 1
ATOM 6667 C C . LYS G 2 177 ? 60.890 -12.431 58.779 1.00 16.67 177 LYS C C 1
ATOM 6668 O O . LYS G 2 177 ? 60.314 -11.374 58.515 1.00 16.76 177 LYS C O 1
ATOM 6674 N N . GLU G 2 178 ? 60.239 -13.563 59.027 1.00 16.23 178 GLU C N 1
ATOM 6675 C CA . GLU G 2 178 ? 58.781 -13.589 59.006 1.00 16.13 178 GLU C CA 1
ATOM 6676 C C . GLU G 2 178 ? 58.255 -12.646 60.078 1.00 15.87 178 GLU C C 1
ATOM 6677 O O . GLU G 2 178 ? 57.340 -11.864 59.840 1.00 16.63 178 GLU C O 1
ATOM 6683 N N . ALA G 2 179 ? 58.841 -12.725 61.268 1.00 14.71 179 ALA C N 1
ATOM 6684 C CA . ALA G 2 179 ? 58.407 -11.888 62.376 1.00 15.24 179 ALA C CA 1
ATOM 6685 C C . ALA G 2 179 ? 58.686 -10.404 62.153 1.00 15.23 179 ALA C C 1
ATOM 6686 O O . ALA G 2 179 ? 57.791 -9.579 62.315 1.00 14.40 179 ALA C O 1
ATOM 6688 N N . THR G 2 180 ? 59.917 -10.052 61.785 1.00 15.85 180 THR C N 1
ATOM 6689 C CA . THR G 2 180 ? 60.211 -8.635 61.589 1.00 15.41 180 THR C CA 1
ATOM 6690 C C . THR G 2 180 ? 59.423 -8.030 60.436 1.00 15.47 180 THR C C 1
ATOM 6691 O O . THR G 2 180 ? 59.008 -6.875 60.512 1.00 15.98 180 THR C O 1
ATOM 6695 N N . TYR G 2 181 ? 59.215 -8.796 59.369 1.00 16.08 181 TYR C N 1
ATOM 6696 C CA . TYR G 2 181 ? 58.454 -8.283 58.233 1.00 16.54 181 TYR C CA 1
ATOM 6697 C C . TYR G 2 181 ? 56.975 -8.160 58.598 1.00 16.20 181 TYR C C 1
ATOM 6698 O O . TYR G 2 181 ? 56.333 -7.163 58.260 1.00 17.18 181 TYR C O 1
ATOM 6707 N N . LEU G 2 182 ? 56.446 -9.172 59.285 1.00 15.51 182 LEU C N 1
ATOM 6708 C CA . LEU G 2 182 ? 55.040 -9.156 59.691 1.00 14.91 182 LEU C CA 1
ATOM 6709 C C . LEU G 2 182 ? 54.777 -8.002 60.654 1.00 14.33 182 LEU C C 1
ATOM 6710 O O . LEU G 2 182 ? 53.724 -7.376 60.607 1.00 15.32 182 LEU C O 1
ATOM 6715 N N . ARG G 2 183 ? 55.729 -7.725 61.538 1.00 14.95 183 ARG C N 1
ATOM 6716 C CA . ARG G 2 183 ? 55.544 -6.625 62.467 1.00 15.58 183 ARG C CA 1
ATOM 6717 C C . ARG G 2 183 ? 55.436 -5.305 61.708 1.00 15.05 183 ARG C C 1
ATOM 6718 O O . ARG G 2 183 ? 54.688 -4.418 62.116 1.00 17.03 183 ARG C O 1
ATOM 6726 N N . TRP G 2 184 ? 56.167 -5.166 60.603 1.00 14.70 184 TRP C N 1
ATOM 6727 C CA . TRP G 2 184 ? 56.066 -3.928 59.826 1.00 14.30 184 TRP C CA 1
ATOM 6728 C C . TRP G 2 184 ? 54.681 -3.881 59.175 1.00 14.63 184 TRP C C 1
ATOM 6729 O O . TRP G 2 184 ? 54.057 -2.826 59.087 1.00 15.38 184 TRP C O 1
ATOM 6740 N N . ILE G 2 185 ? 54.204 -5.029 58.710 1.00 15.04 185 ILE C N 1
ATOM 6741 C CA . ILE G 2 185 ? 52.884 -5.076 58.089 1.00 16.12 185 ILE C CA 1
ATOM 6742 C C . ILE G 2 185 ? 51.839 -4.661 59.127 1.00 15.35 185 ILE C C 1
ATOM 6743 O O . ILE G 2 185 ? 50.888 -3.945 58.820 1.00 16.48 185 ILE C O 1
ATOM 6748 N N . ALA G 2 186 ? 52.032 -5.116 60.360 1.00 16.05 186 ALA C N 1
ATOM 6749 C CA . ALA G 2 186 ? 51.098 -4.814 61.433 1.00 16.16 186 ALA C CA 1
ATOM 6750 C C . ALA G 2 186 ? 51.047 -3.333 61.792 1.00 16.56 186 ALA C C 1
ATOM 6751 O O . ALA G 2 186 ? 50.121 -2.902 62.466 1.00 18.26 186 ALA C O 1
ATOM 6753 N N . VAL G 2 187 ? 52.043 -2.559 61.365 1.00 16.92 187 VAL C N 1
ATOM 6754 C CA . VAL G 2 187 ? 52.021 -1.127 61.646 1.00 16.61 187 VAL C CA 1
ATOM 6755 C C . VAL G 2 187 ? 51.770 -0.321 60.372 1.00 16.57 187 VAL C C 1
ATOM 6756 O O . VAL G 2 187 ? 52.151 0.847 60.268 1.00 17.48 187 VAL C O 1
ATOM 6760 N N . GLY G 2 188 ? 51.122 -0.978 59.410 1.00 16.23 188 GLY C N 1
ATOM 6761 C CA . GLY G 2 188 ? 50.735 -0.340 58.162 1.00 17.46 188 GLY C CA 1
ATOM 6762 C C . GLY G 2 188 ? 51.683 -0.197 56.989 1.00 17.93 188 GLY C C 1
ATOM 6763 O O . GLY G 2 188 ? 51.323 0.444 56.003 1.00 19.46 188 GLY C O 1
ATOM 6764 N N . LYS G 2 189 ? 52.875 -0.775 57.060 1.00 17.78 189 LYS C N 1
ATOM 6765 C CA . LYS G 2 189 ? 53.810 -0.638 55.947 1.00 18.03 189 LYS C CA 1
ATOM 6766 C C . LYS G 2 189 ? 53.419 -1.501 54.756 1.00 18.34 189 LYS C C 1
ATOM 6767 O O . LYS G 2 189 ? 52.758 -2.521 54.913 1.00 17.85 189 LYS C O 1
ATOM 6773 N N . THR G 2 190 ? 53.815 -1.064 53.562 1.00 18.08 190 THR C N 1
ATOM 6774 C CA . THR G 2 190 ? 53.551 -1.820 52.341 1.00 17.04 190 THR C CA 1
ATOM 6775 C C . THR G 2 190 ? 54.813 -2.672 52.202 1.00 16.84 190 THR C C 1
ATOM 6776 O O . THR G 2 190 ? 55.814 -2.378 52.841 1.00 18.17 190 THR C O 1
ATOM 6788 N N . GLU G 2 192 ? 56.890 -2.872 49.761 1.00 16.94 192 GLU C N 1
ATOM 6789 C CA . GLU G 2 192 ? 57.964 -2.089 49.167 1.00 18.26 192 GLU C CA 1
ATOM 6790 C C . GLU G 2 192 ? 58.632 -1.243 50.252 1.00 17.11 192 GLU C C 1
ATOM 6791 O O . GLU G 2 192 ? 59.853 -1.082 50.263 1.00 17.26 192 GLU C O 1
ATOM 6797 N N . GLU G 2 193 ? 57.829 -0.704 51.165 1.00 15.76 193 GLU C N 1
ATOM 6798 C CA . GLU G 2 193 ? 58.376 0.104 52.250 1.00 14.81 193 GLU C CA 1
ATOM 6799 C C . GLU G 2 193 ? 59.205 -0.773 53.185 1.00 14.38 193 GLU C C 1
ATOM 6800 O O . GLU G 2 193 ? 60.175 -0.307 53.783 1.00 16.27 193 GLU C O 1
ATOM 6806 N N . ILE G 2 194 ? 58.804 -2.036 53.322 1.00 14.57 194 ILE C N 1
ATOM 6807 C CA . ILE G 2 194 ? 59.527 -2.973 54.176 1.00 14.61 194 ILE C CA 1
ATOM 6808 C C . ILE G 2 194 ? 60.854 -3.299 53.515 1.00 15.08 194 ILE C C 1
ATOM 6809 O O . ILE G 2 194 ? 61.886 -3.411 54.180 1.00 15.35 194 ILE C O 1
ATOM 6814 N N . ALA G 2 195 ? 60.832 -3.447 52.195 1.00 15.07 195 ALA C N 1
ATOM 6815 C CA . ALA G 2 195 ? 62.053 -3.758 51.469 1.00 15.56 195 ALA C CA 1
ATOM 6816 C C . ALA G 2 195 ? 63.044 -2.611 51.615 1.00 16.12 195 ALA C C 1
ATOM 6817 O O . ALA G 2 195 ? 64.245 -2.829 51.784 1.00 16.37 195 ALA C O 1
ATOM 6819 N N . ASP G 2 196 ? 62.530 -1.384 51.565 1.00 17.80 196 ASP C N 1
ATOM 6820 C CA . ASP G 2 196 ? 63.375 -0.198 51.681 1.00 18.91 196 ASP C CA 1
ATOM 6821 C C . ASP G 2 196 ? 64.015 -0.033 53.048 1.00 17.88 196 ASP C C 1
ATOM 6822 O O . ASP G 2 196 ? 65.208 0.234 53.146 1.00 19.10 196 ASP C O 1
ATOM 6827 N N . VAL G 2 197 ? 63.221 -0.182 54.104 1.00 17.59 197 VAL C N 1
ATOM 6828 C CA . VAL G 2 197 ? 63.744 0.001 55.448 1.00 16.51 197 VAL C CA 1
ATOM 6829 C C . VAL G 2 197 ? 64.653 -1.155 55.873 1.00 16.06 197 VAL C C 1
ATOM 6830 O O . VAL G 2 197 ? 65.611 -0.948 56.610 1.00 15.61 197 VAL C O 1
ATOM 6834 N N . GLU G 2 198 ? 64.375 -2.366 55.387 1.00 15.30 198 GLU C N 1
ATOM 6835 C CA . GLU G 2 198 ? 65.194 -3.522 55.758 1.00 16.71 198 GLU C CA 1
ATOM 6836 C C . GLU G 2 198 ? 66.385 -3.715 54.828 1.00 16.01 198 GLU C C 1
ATOM 6837 O O . GLU G 2 198 ? 67.278 -4.496 55.125 1.00 17.27 198 GLU C O 1
ATOM 6843 N N . GLY G 2 199 ? 66.386 -3.020 53.697 1.00 15.23 199 GLY C N 1
ATOM 6844 C CA . GLY G 2 199 ? 67.492 -3.153 52.768 1.00 15.64 199 GLY C CA 1
ATOM 6845 C C . GLY G 2 199 ? 67.502 -4.485 52.042 1.00 14.48 199 GLY C C 1
ATOM 6846 O O . GLY G 2 199 ? 68.560 -5.043 51.779 1.00 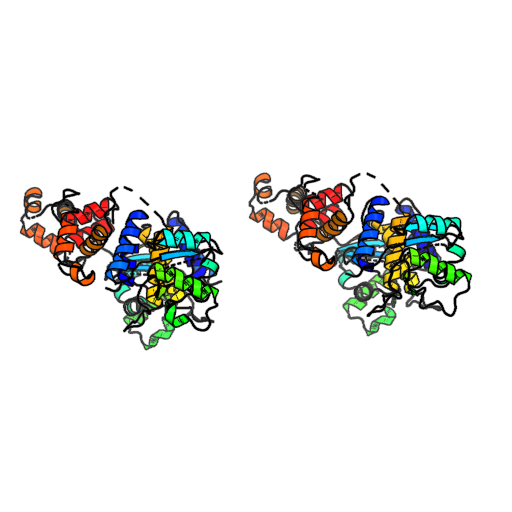16.46 199 GLY C O 1
ATOM 6847 N N . VAL G 2 200 ? 66.322 -4.992 51.713 1.00 15.68 200 VAL C N 1
ATOM 6848 C CA . VAL G 2 200 ? 66.210 -6.254 50.992 1.00 16.42 200 VAL C CA 1
ATOM 6849 C C . VAL G 2 200 ? 65.340 -6.053 49.754 1.00 17.16 200 VAL C C 1
ATOM 6850 O O . VAL G 2 200 ? 64.728 -5.002 49.582 1.00 16.59 200 VAL C O 1
ATOM 6854 N N . LYS G 2 201 ? 65.294 -7.070 48.900 1.00 17.75 201 LYS C N 1
ATOM 6855 C CA . LYS G 2 201 ? 64.501 -7.010 47.678 1.00 19.15 201 LYS C CA 1
ATOM 6856 C C . LYS G 2 201 ? 63.014 -7.151 47.978 1.00 17.94 201 LYS C C 1
ATOM 6857 O O . LYS G 2 201 ? 62.623 -7.861 48.900 1.00 17.26 201 LYS C O 1
ATOM 6863 N N . TYR G 2 202 ? 62.193 -6.467 47.193 1.00 17.83 202 TYR C N 1
ATOM 6864 C CA . TYR G 2 202 ? 60.746 -6.561 47.343 1.00 18.65 202 TYR C CA 1
ATOM 6865 C C . TYR G 2 202 ? 60.335 -8.043 47.281 1.00 19.03 202 TYR C C 1
ATOM 6866 O O . TYR G 2 202 ? 59.507 -8.502 48.069 1.00 18.49 202 TYR C O 1
ATOM 6875 N N . ASN G 2 203 ? 60.938 -8.799 46.362 1.00 19.18 203 ASN C N 1
ATOM 6876 C CA . ASN G 2 203 ? 60.608 -10.216 46.222 1.00 19.70 203 ASN C CA 1
ATOM 6877 C C . ASN G 2 203 ? 60.977 -11.054 47.436 1.00 20.21 203 ASN C C 1
ATOM 6878 O O . ASN G 2 203 ? 60.323 -12.054 47.721 1.00 19.71 203 ASN C O 1
ATOM 6883 N N . SER G 2 204 ? 62.026 -10.661 48.152 1.00 19.89 204 SER C N 1
ATOM 6884 C CA . SER G 2 204 ? 62.407 -11.408 49.342 1.00 21.14 204 SER C CA 1
ATOM 6885 C C . SER G 2 204 ? 61.320 -11.227 50.400 1.00 19.10 204 SER C C 1
ATOM 6886 O O . SER G 2 204 ? 60.969 -12.166 51.107 1.00 19.25 204 SER C O 1
ATOM 6889 N N . VAL G 2 205 ? 60.787 -10.012 50.497 1.00 18.31 205 VAL C N 1
ATOM 6890 C CA . VAL G 2 205 ? 59.718 -9.724 51.450 1.00 16.80 205 VAL C CA 1
ATOM 6891 C C . VAL G 2 205 ? 58.447 -10.459 51.007 1.00 16.32 205 VAL C C 1
ATOM 6892 O O . VAL G 2 205 ? 57.751 -11.079 51.810 1.00 15.73 205 VAL C O 1
ATOM 6896 N N . ARG G 2 206 ? 58.161 -10.374 49.715 1.00 16.38 206 ARG C N 1
ATOM 6897 C CA . ARG G 2 206 ? 56.985 -11.017 49.137 1.00 17.32 206 ARG C CA 1
ATOM 6898 C C . ARG G 2 206 ? 57.001 -12.533 49.345 1.00 17.72 206 ARG C C 1
ATOM 6899 O O . ARG G 2 206 ? 55.993 -13.134 49.732 1.00 17.18 206 ARG C O 1
ATOM 6907 N N . VAL G 2 207 ? 58.147 -13.151 49.090 1.00 18.07 207 VAL C N 1
ATOM 6908 C CA . VAL G 2 207 ? 58.260 -14.596 49.250 1.00 18.44 207 VAL C CA 1
ATOM 6909 C C . VAL G 2 207 ? 58.155 -15.041 50.705 1.00 17.82 207 VAL C C 1
ATOM 6910 O O . VAL G 2 207 ? 57.430 -15.989 51.018 1.00 19.45 207 VAL C O 1
ATOM 6914 N N . LYS G 2 208 ? 58.879 -14.365 51.596 1.00 19.77 208 LYS C N 1
ATOM 6915 C CA . LYS G 2 208 ? 58.851 -14.715 53.014 1.00 19.91 208 LYS C CA 1
ATOM 6916 C C . LYS G 2 208 ? 57.444 -14.644 53.588 1.00 18.73 208 LYS C C 1
ATOM 6917 O O . LYS G 2 208 ? 57.002 -15.556 54.275 1.00 18.73 208 LYS C O 1
ATOM 6923 N N . LEU G 2 209 ? 56.745 -13.551 53.315 1.00 18.75 209 LEU C N 1
ATOM 6924 C CA . LEU G 2 209 ? 55.399 -13.391 53.837 1.00 18.78 209 LEU C CA 1
ATOM 6925 C C . LEU G 2 209 ? 54.356 -14.298 53.190 1.00 18.40 209 LEU C C 1
ATOM 6926 O O . LEU G 2 209 ? 53.424 -14.731 53.859 1.00 19.45 209 LEU C O 1
ATOM 6931 N N . ARG G 2 210 ? 54.490 -14.594 51.902 1.00 18.74 210 ARG C N 1
ATOM 6932 C CA . ARG G 2 210 ? 53.493 -15.466 51.289 1.00 20.09 210 ARG C CA 1
ATOM 6933 C C . ARG G 2 210 ? 53.678 -16.910 51.775 1.00 20.58 210 ARG C C 1
ATOM 6934 O O . ARG G 2 210 ? 52.723 -17.679 51.807 1.00 21.24 210 ARG C O 1
ATOM 6942 N N . GLU G 2 211 ? 54.898 -17.283 52.160 1.00 20.20 211 GLU C N 1
ATOM 6943 C CA . GLU G 2 211 ? 55.118 -18.632 52.671 1.00 21.49 211 GLU C CA 1
ATOM 6944 C C . GLU G 2 211 ? 54.520 -18.736 54.062 1.00 20.46 211 GLU C C 1
ATOM 6945 O O . GLU G 2 211 ? 54.031 -19.788 54.460 1.00 20.28 211 GLU C O 1
ATOM 6951 N N . ALA G 2 212 ? 54.571 -17.640 54.811 1.00 19.53 212 ALA C N 1
ATOM 6952 C CA . ALA G 2 212 ? 53.998 -17.630 56.148 1.00 19.35 212 ALA C CA 1
ATOM 6953 C C . ALA G 2 212 ? 52.492 -17.809 56.000 1.00 20.42 212 ALA C C 1
ATOM 6954 O O . ALA G 2 212 ? 51.871 -18.615 56.704 1.00 20.52 212 ALA C O 1
ATOM 6964 N N . LYS G 2 214 ? 50.935 -19.173 53.587 1.00 22.66 214 LYS C N 1
ATOM 6965 C CA . LYS G 2 214 ? 50.686 -20.552 53.153 1.00 23.51 214 LYS C CA 1
ATOM 6966 C C . LYS G 2 214 ? 50.779 -21.524 54.333 1.00 23.29 214 LYS C C 1
ATOM 6967 O O . LYS G 2 214 ? 49.902 -22.369 54.521 1.00 22.20 214 LYS C O 1
ATOM 6973 N N . ARG G 2 215 ? 51.836 -21.396 55.133 1.00 23.58 215 ARG C N 1
ATOM 6974 C CA . ARG G 2 215 ? 52.022 -22.283 56.283 1.00 25.64 215 ARG C CA 1
ATOM 6975 C C . ARG G 2 215 ? 50.854 -22.232 57.264 1.00 25.32 215 ARG C C 1
ATOM 6976 O O . ARG G 2 215 ? 50.488 -23.248 57.846 1.00 25.76 215 ARG C O 1
ATOM 6984 N N . PHE G 2 216 ? 50.268 -21.053 57.455 1.00 25.56 216 PHE C N 1
ATOM 6985 C CA . PHE G 2 216 ? 49.144 -20.923 58.371 1.00 25.92 216 PHE C CA 1
ATOM 6986 C C . PHE G 2 216 ? 47.813 -21.015 57.647 1.00 27.08 216 PHE C C 1
ATOM 6987 O O . PHE G 2 216 ? 46.759 -20.881 58.259 1.00 27.78 216 PHE C O 1
ATOM 6995 N N . ASP G 2 217 ? 47.877 -21.237 56.338 1.00 27.59 217 ASP C N 1
ATOM 6996 C CA . ASP G 2 217 ? 46.689 -21.367 55.504 1.00 28.37 217 ASP C CA 1
ATOM 6997 C C . ASP G 2 217 ? 45.755 -20.162 55.609 1.00 27.28 217 ASP C C 1
ATOM 6998 O O . ASP G 2 217 ? 44.567 -20.317 55.875 1.00 27.77 217 ASP C O 1
ATOM 7003 N N . VAL G 2 218 ? 46.295 -18.959 55.428 1.00 25.59 218 VAL C N 1
ATOM 7004 C CA . VAL G 2 218 ? 45.460 -17.756 55.460 1.00 24.13 218 VAL C CA 1
ATOM 7005 C C . VAL G 2 218 ? 45.532 -17.098 54.088 1.00 23.58 218 VAL C C 1
ATOM 7006 O O . VAL G 2 218 ? 46.488 -17.319 53.346 1.00 23.71 218 VAL C O 1
ATOM 7010 N N . ARG G 2 219 ? 44.527 -16.291 53.753 1.00 24.34 219 ARG C N 1
ATOM 7011 C CA . ARG G 2 219 ? 44.470 -15.650 52.443 1.00 23.64 219 ARG C CA 1
ATOM 7012 C C . ARG G 2 219 ? 44.835 -14.175 52.374 1.00 22.20 219 ARG C C 1
ATOM 7013 O O . ARG G 2 219 ? 45.028 -13.645 51.281 1.00 22.03 219 ARG C O 1
ATOM 7021 N N . SER G 2 220 ? 44.937 -13.509 53.520 1.00 20.28 220 SER C N 1
ATOM 7022 C CA . SER G 2 220 ? 45.277 -12.088 53.519 1.00 18.93 220 SER C CA 1
ATOM 7023 C C . SER G 2 220 ? 46.249 -11.740 54.635 1.00 19.47 220 SER C C 1
ATOM 7024 O O . SER G 2 220 ? 46.344 -12.456 55.626 1.00 19.10 220 SER C O 1
ATOM 7027 N N . LYS G 2 221 ? 46.955 -10.622 54.469 1.00 19.14 221 LYS C N 1
ATOM 7028 C CA . LYS G 2 221 ? 47.914 -10.156 55.461 1.00 19.99 221 LYS C CA 1
ATOM 7029 C C . LYS G 2 221 ? 47.204 -9.865 56.779 1.00 19.66 221 LYS C C 1
ATOM 7030 O O . LYS G 2 221 ? 47.746 -10.128 57.853 1.00 18.70 221 LYS C O 1
ATOM 7036 N N . ALA G 2 222 ? 45.992 -9.315 56.690 1.00 20.83 222 ALA C N 1
ATOM 7037 C CA . ALA G 2 222 ? 45.205 -8.993 57.876 1.00 19.56 222 ALA C CA 1
ATOM 7038 C C . ALA G 2 222 ? 44.887 -10.247 58.688 1.00 20.15 222 ALA C C 1
ATOM 7039 O O . ALA G 2 222 ? 44.811 -10.203 59.917 1.00 21.25 222 ALA C O 1
ATOM 7041 N N . HIS G 2 223 ? 44.698 -11.370 58.006 1.00 20.14 223 HIS C N 1
ATOM 7042 C CA . HIS G 2 223 ? 44.415 -12.614 58.702 1.00 20.41 223 HIS C CA 1
ATOM 7043 C C . HIS G 2 223 ? 45.696 -13.080 59.395 1.00 19.14 223 HIS C C 1
ATOM 7044 O O . HIS G 2 223 ? 45.672 -13.455 60.567 1.00 19.21 223 HIS C O 1
ATOM 7051 N N . LEU G 2 224 ? 46.811 -13.041 58.665 1.00 19.04 224 LEU C N 1
ATOM 7052 C CA . LEU G 2 224 ? 48.100 -13.466 59.209 1.00 18.17 224 LEU C CA 1
ATOM 7053 C C . LEU G 2 224 ? 48.447 -12.651 60.441 1.00 17.95 224 LEU C C 1
ATOM 7054 O O . LEU G 2 224 ? 48.970 -13.184 61.422 1.00 18.25 224 LEU C O 1
ATOM 7059 N N . THR G 2 225 ? 48.162 -11.354 60.372 1.00 17.13 225 THR C N 1
ATOM 7060 C CA . THR G 2 225 ? 48.422 -10.438 61.472 1.00 17.70 225 THR C CA 1
ATOM 7061 C C . THR G 2 225 ? 47.570 -10.790 62.699 1.00 18.58 225 THR C C 1
ATOM 7062 O O . THR G 2 225 ? 48.080 -10.889 63.810 1.00 18.97 225 THR C O 1
ATOM 7066 N N . ALA G 2 226 ? 46.269 -10.974 62.490 1.00 18.88 226 ALA C N 1
ATOM 7067 C CA . ALA G 2 226 ? 45.359 -11.309 63.584 1.00 19.12 226 ALA C CA 1
ATOM 7068 C C . ALA G 2 226 ? 45.697 -12.667 64.202 1.00 19.60 226 ALA C C 1
ATOM 7069 O O . ALA G 2 226 ? 45.670 -12.838 65.420 1.00 20.18 226 ALA C O 1
ATOM 7071 N N . LEU G 2 227 ? 46.002 -13.632 63.348 1.00 19.90 227 LEU C N 1
ATOM 7072 C CA . LEU G 2 227 ? 46.337 -14.971 63.803 1.00 20.67 227 LEU C CA 1
ATOM 7073 C C . LEU G 2 227 ? 47.630 -14.943 64.611 1.00 19.75 227 LEU C C 1
ATOM 7074 O O . LEU G 2 227 ? 47.735 -15.587 65.650 1.00 20.00 227 LEU C O 1
ATOM 7079 N N . ALA G 2 228 ? 48.610 -14.187 64.130 1.00 18.56 228 ALA C N 1
ATOM 7080 C CA . ALA G 2 228 ? 49.892 -14.083 64.821 1.00 17.54 228 ALA C CA 1
ATOM 7081 C C . ALA G 2 228 ? 49.753 -13.421 66.190 1.00 18.34 228 ALA C C 1
ATOM 7082 O O . ALA G 2 228 ? 50.353 -13.872 67.164 1.00 19.68 228 ALA C O 1
ATOM 7084 N N . ILE G 2 229 ? 48.969 -12.350 66.271 1.00 18.71 229 ILE C N 1
ATOM 7085 C CA . ILE G 2 229 ? 48.780 -11.661 67.546 1.00 19.81 229 ILE C CA 1
ATOM 7086 C C . ILE G 2 229 ? 47.967 -12.523 68.511 1.00 20.36 229 ILE C C 1
ATOM 7087 O O . ILE G 2 229 ? 48.307 -12.652 69.687 1.00 20.90 229 ILE C O 1
ATOM 7092 N N . ARG G 2 230 ? 46.891 -13.117 68.005 1.00 19.69 230 ARG C N 1
ATOM 7093 C CA . ARG G 2 230 ? 46.036 -13.955 68.837 1.00 20.16 230 ARG C CA 1
ATOM 7094 C C . ARG G 2 230 ? 46.760 -15.174 69.386 1.00 20.78 230 ARG C C 1
ATOM 7095 O O . ARG G 2 230 ? 46.515 -15.589 70.515 1.00 22.23 230 ARG C O 1
ATOM 7103 N N . ARG G 2 231 ? 47.668 -15.728 68.594 1.00 21.85 231 ARG C N 1
ATOM 7104 C CA . ARG G 2 231 ? 48.428 -16.902 69.002 1.00 22.38 231 ARG C CA 1
ATOM 7105 C C . ARG G 2 231 ? 49.722 -16.519 69.722 1.00 22.96 231 ARG C C 1
ATOM 7106 O O . ARG G 2 231 ? 50.530 -17.380 70.057 1.00 21.72 231 ARG C O 1
ATOM 7114 N N . LYS G 2 232 ? 49.896 -15.220 69.959 1.00 23.90 232 LYS C N 1
ATOM 7115 C CA . LYS G 2 232 ? 51.075 -14.695 70.658 1.00 24.83 232 LYS C CA 1
ATOM 7116 C C . LYS G 2 232 ? 52.386 -14.995 69.944 1.00 24.37 232 LYS C C 1
ATOM 7117 O O . LYS G 2 232 ? 53.425 -15.190 70.582 1.00 24.41 232 LYS C O 1
ATOM 7123 N N . LEU G 2 233 ? 52.328 -15.016 68.613 1.00 23.01 233 LEU C N 1
ATOM 7124 C CA . LEU G 2 233 ? 53.505 -15.262 67.797 1.00 22.87 233 LEU C CA 1
ATOM 7125 C C . LEU G 2 233 ? 54.222 -13.931 67.569 1.00 23.04 233 LEU C C 1
ATOM 7126 O O . LEU G 2 233 ? 55.357 -13.899 67.106 1.00 22.01 233 LEU C O 1
ATOM 7131 N N . ILE G 2 234 ? 53.531 -12.835 67.873 1.00 23.62 234 ILE C N 1
ATOM 7132 C CA . ILE G 2 234 ? 54.127 -11.505 67.804 1.00 25.03 234 ILE C CA 1
ATOM 7133 C C . ILE G 2 234 ? 53.489 -10.642 68.886 1.00 26.05 234 ILE C C 1
ATOM 7134 O O . ILE G 2 234 ? 52.440 -11.055 69.438 1.00 27.65 234 ILE C O 1
ATOM 7148 N N . GLN H 2 2 ? 35.531 8.389 -4.630 1.00 16.34 2 GLN D N 1
ATOM 7149 C CA . GLN H 2 2 ? 35.767 8.837 -3.261 1.00 16.73 2 GLN D CA 1
ATOM 7150 C C . GLN H 2 2 ? 37.091 8.288 -2.752 1.00 15.43 2 GLN D C 1
ATOM 7151 O O . GLN H 2 2 ? 37.606 7.317 -3.284 1.00 16.39 2 GLN D O 1
ATOM 7157 N N . HIS H 2 3 ? 37.641 8.931 -1.731 1.00 15.36 3 HIS D N 1
ATOM 7158 C CA . HIS H 2 3 ? 38.911 8.521 -1.138 1.00 15.51 3 HIS D CA 1
ATOM 7159 C C . HIS H 2 3 ? 38.780 7.163 -0.452 1.00 15.15 3 HIS D C 1
ATOM 7160 O O . HIS H 2 3 ? 37.670 6.740 -0.112 1.00 16.67 3 HIS D O 1
ATOM 7167 N N . TRP H 2 4 ? 39.901 6.483 -0.227 1.00 14.47 4 TRP D N 1
ATOM 7168 C CA . TRP H 2 4 ? 39.823 5.183 0.430 1.00 14.18 4 TRP D CA 1
ATOM 7169 C C . TRP H 2 4 ? 39.361 5.304 1.877 1.00 14.88 4 TRP D C 1
ATOM 7170 O O . TRP H 2 4 ? 38.841 4.348 2.447 1.00 15.16 4 TRP D O 1
ATOM 7181 N N . LEU H 2 5 ? 39.534 6.481 2.472 1.00 15.42 5 LEU D N 1
ATOM 7182 C CA . LEU H 2 5 ? 39.065 6.675 3.840 1.00 16.24 5 LEU D CA 1
ATOM 7183 C C . LEU H 2 5 ? 37.539 6.616 3.823 1.00 16.43 5 LEU D C 1
ATOM 7184 O O . LEU H 2 5 ? 36.917 6.064 4.733 1.00 17.07 5 LEU D O 1
ATOM 7189 N N . ASP H 2 6 ? 36.940 7.189 2.781 1.00 15.28 6 ASP D N 1
ATOM 7190 C CA . ASP H 2 6 ? 35.490 7.188 2.651 1.00 15.77 6 ASP D CA 1
ATOM 7191 C C . ASP H 2 6 ? 35.036 5.753 2.399 1.00 15.07 6 ASP D C 1
ATOM 7192 O O . ASP H 2 6 ? 34.036 5.290 2.957 1.00 14.74 6 ASP D O 1
ATOM 7197 N N . LYS H 2 7 ? 35.785 5.049 1.561 1.00 14.88 7 LYS D N 1
ATOM 7198 C CA . LYS H 2 7 ? 35.473 3.654 1.268 1.00 15.31 7 LYS D CA 1
ATOM 7199 C C . LYS H 2 7 ? 35.484 2.848 2.570 1.00 14.16 7 LYS D C 1
ATOM 7200 O O . LYS H 2 7 ? 34.609 2.021 2.793 1.00 14.52 7 LYS D O 1
ATOM 7206 N N . LEU H 2 8 ? 36.479 3.088 3.423 1.00 13.83 8 LEU D N 1
ATOM 7207 C CA . LEU H 2 8 ? 36.574 2.370 4.695 1.00 14.35 8 LEU D CA 1
ATOM 7208 C C . LEU H 2 8 ? 35.403 2.721 5.605 1.00 14.25 8 LEU D C 1
ATOM 7209 O O . LEU H 2 8 ? 34.874 1.870 6.317 1.00 15.46 8 LEU D O 1
ATOM 7214 N N . THR H 2 9 ? 35.005 3.985 5.585 1.00 14.15 9 THR D N 1
ATOM 7215 C CA . THR H 2 9 ? 33.879 4.417 6.398 1.00 15.46 9 THR D CA 1
ATOM 7216 C C . THR H 2 9 ? 32.609 3.687 5.949 1.00 15.13 9 THR D C 1
ATOM 7217 O O . THR H 2 9 ? 31.804 3.285 6.779 1.00 16.55 9 THR D O 1
ATOM 7221 N N . ASP H 2 10 ? 32.442 3.514 4.638 1.00 15.94 10 ASP D N 1
ATOM 7222 C CA . ASP H 2 10 ? 31.268 2.815 4.106 1.00 16.02 10 ASP D CA 1
ATOM 7223 C C . ASP H 2 10 ? 31.302 1.340 4.502 1.00 15.36 10 ASP D C 1
ATOM 7224 O O . ASP H 2 10 ? 30.280 0.758 4.854 1.00 16.49 10 ASP D O 1
ATOM 7229 N N . LEU H 2 11 ? 32.484 0.742 4.418 1.00 14.02 11 LEU D N 1
ATOM 7230 C CA . LEU H 2 11 ? 32.665 -0.665 4.748 1.00 14.33 11 LEU D CA 1
ATOM 7231 C C . LEU H 2 11 ? 32.401 -0.926 6.228 1.00 14.00 11 LEU D C 1
ATOM 7232 O O . LEU H 2 11 ? 31.893 -1.977 6.602 1.00 15.27 11 LEU D O 1
ATOM 7237 N N . ALA H 2 12 ? 32.757 0.032 7.069 1.00 14.34 12 ALA D N 1
ATOM 7238 C CA . ALA H 2 12 ? 32.561 -0.137 8.499 1.00 15.80 12 ALA D CA 1
ATOM 7239 C C . ALA H 2 12 ? 31.086 -0.256 8.861 1.00 16.42 12 ALA D C 1
ATOM 7240 O O . ALA H 2 12 ? 30.746 -0.645 9.976 1.00 18.18 12 ALA D O 1
ATOM 7242 N N . ALA H 2 13 ? 30.214 0.067 7.911 1.00 15.43 13 ALA D N 1
ATOM 7243 C CA . ALA H 2 13 ? 28.778 0.015 8.146 1.00 16.83 13 ALA D CA 1
ATOM 7244 C C . ALA H 2 13 ? 28.089 -1.245 7.615 1.00 16.93 13 ALA D C 1
ATOM 7245 O O . ALA H 2 13 ? 26.920 -1.487 7.928 1.00 19.06 13 ALA D O 1
ATOM 7247 N N . ILE H 2 14 ? 28.797 -2.056 6.831 1.00 17.25 14 ILE D N 1
ATOM 7248 C CA . ILE H 2 14 ? 28.165 -3.255 6.293 1.00 16.86 14 ILE D CA 1
ATOM 7249 C C . ILE H 2 14 ? 28.129 -4.393 7.303 1.00 16.60 14 ILE D C 1
ATOM 7250 O O . ILE H 2 14 ? 28.963 -4.476 8.198 1.00 17.32 14 ILE D O 1
ATOM 7255 N N . GLU H 2 15 ? 27.131 -5.257 7.157 1.00 18.10 15 GLU D N 1
ATOM 7256 C CA . GLU H 2 15 ? 26.955 -6.393 8.051 1.00 17.98 15 GLU D CA 1
ATOM 7257 C C . GLU H 2 15 ? 27.866 -7.536 7.625 1.00 18.19 15 GLU D C 1
ATOM 7258 O O . GLU H 2 15 ? 28.493 -7.482 6.570 1.00 17.53 15 GLU D O 1
ATOM 7264 N N . GLY H 2 16 ? 27.941 -8.570 8.453 1.00 19.18 16 GLY D N 1
ATOM 7265 C CA . GLY H 2 16 ? 28.766 -9.712 8.105 1.00 20.08 16 GLY D CA 1
ATOM 7266 C C . GLY H 2 16 ? 29.827 -10.093 9.115 1.00 20.67 16 GLY D C 1
ATOM 7267 O O . GLY H 2 16 ? 30.048 -9.388 10.101 1.00 22.20 16 GLY D O 1
ATOM 7268 N N . ASP H 2 17 ? 30.476 -11.226 8.869 1.00 21.51 17 ASP D N 1
ATOM 7269 C CA . ASP H 2 17 ? 31.524 -11.706 9.751 1.00 22.80 17 ASP D CA 1
ATOM 7270 C C . ASP H 2 17 ? 32.895 -11.214 9.316 1.00 22.72 17 ASP D C 1
ATOM 7271 O O . ASP H 2 17 ? 33.020 -10.430 8.376 1.00 22.15 17 ASP D O 1
ATOM 7276 N N . GLU H 2 18 ? 33.927 -11.687 10.002 1.00 22.89 18 GLU D N 1
ATOM 7277 C CA . GLU H 2 18 ? 35.285 -11.253 9.702 1.00 23.40 18 GLU D CA 1
ATOM 7278 C C . GLU H 2 18 ? 35.689 -11.546 8.269 1.00 22.01 18 GLU D C 1
ATOM 7279 O O . GLU H 2 18 ? 36.412 -10.775 7.651 1.00 20.45 18 GLU D O 1
ATOM 7285 N N . CYS H 2 19 ? 35.208 -12.664 7.745 1.00 22.79 19 CYS D N 1
ATOM 7286 C CA . CYS H 2 19 ? 35.519 -13.066 6.386 1.00 23.16 19 CYS D CA 1
ATOM 7287 C C . CYS H 2 19 ? 35.050 -12.037 5.364 1.00 21.85 19 CYS D C 1
ATOM 7288 O O . CYS H 2 19 ? 35.793 -11.678 4.450 1.00 21.15 19 CYS D O 1
ATOM 7291 N N . ILE H 2 20 ? 33.808 -11.585 5.517 1.00 19.72 20 ILE D N 1
ATOM 7292 C CA . ILE H 2 20 ? 33.223 -10.595 4.621 1.00 18.99 20 ILE D CA 1
ATOM 7293 C C . ILE H 2 20 ? 34.013 -9.285 4.698 1.00 18.04 20 ILE D C 1
ATOM 7294 O O . ILE H 2 20 ? 34.359 -8.692 3.671 1.00 16.92 20 ILE D O 1
ATOM 7299 N N . LEU H 2 21 ? 34.287 -8.837 5.918 1.00 17.94 21 LEU D N 1
ATOM 7300 C CA . LEU H 2 21 ? 35.038 -7.607 6.108 1.00 18.41 21 LEU D CA 1
ATOM 7301 C C . LEU H 2 21 ? 36.419 -7.662 5.452 1.00 18.21 21 LEU D C 1
ATOM 7302 O O . LEU H 2 21 ? 36.818 -6.719 4.775 1.00 17.59 21 LEU D O 1
ATOM 7307 N N . LYS H 2 22 ? 37.142 -8.762 5.646 1.00 17.33 22 LYS D N 1
ATOM 7308 C CA . LYS H 2 22 ? 38.479 -8.886 5.064 1.00 17.13 22 LYS D CA 1
ATOM 7309 C C . LYS H 2 22 ? 38.445 -8.825 3.544 1.00 16.93 22 LYS D C 1
ATOM 7310 O O . LYS H 2 22 ? 39.313 -8.230 2.917 1.00 15.84 22 LYS D O 1
ATOM 7316 N N . THR H 2 23 ? 37.440 -9.453 2.948 1.00 16.58 23 THR D N 1
ATOM 7317 C CA . THR H 2 23 ? 37.319 -9.433 1.498 1.00 17.00 23 THR D CA 1
ATOM 7318 C C . THR H 2 23 ? 37.206 -7.973 1.060 1.00 16.14 23 THR D C 1
ATOM 7319 O O . THR H 2 23 ? 37.843 -7.545 0.102 1.00 15.85 23 THR D O 1
ATOM 7323 N N . GLY H 2 24 ? 36.388 -7.219 1.790 1.00 15.88 24 GLY D N 1
ATOM 7324 C CA . GLY H 2 24 ? 36.186 -5.821 1.468 1.00 14.68 24 GLY D CA 1
ATOM 7325 C C . GLY H 2 24 ? 37.419 -4.971 1.697 1.00 15.11 24 GLY D C 1
ATOM 7326 O O . GLY H 2 24 ? 37.726 -4.093 0.892 1.00 14.89 24 GLY D O 1
ATOM 7327 N N . LEU H 2 25 ? 38.130 -5.221 2.793 1.00 14.77 25 LEU D N 1
ATOM 7328 C CA . LEU H 2 25 ? 39.319 -4.433 3.093 1.00 14.07 25 LEU D CA 1
ATOM 7329 C C . LEU H 2 25 ? 40.383 -4.646 2.026 1.00 14.05 25 LEU D C 1
ATOM 7330 O O . LEU H 2 25 ? 41.012 -3.697 1.562 1.00 14.62 25 LEU D O 1
ATOM 7335 N N . ALA H 2 26 ? 40.571 -5.900 1.633 1.00 14.66 26 ALA D N 1
ATOM 7336 C CA . ALA H 2 26 ? 41.564 -6.231 0.621 1.00 14.90 26 ALA D CA 1
ATOM 7337 C C . ALA H 2 26 ? 41.227 -5.541 -0.701 1.00 15.01 26 ALA D C 1
ATOM 7338 O O . ALA H 2 26 ? 42.103 -4.994 -1.371 1.00 15.62 26 ALA D O 1
ATOM 7340 N N . ASP H 2 27 ? 39.950 -5.551 -1.069 1.00 16.31 27 ASP D N 1
ATOM 7341 C CA . ASP H 2 27 ? 39.548 -4.928 -2.316 1.00 17.30 27 ASP D CA 1
ATOM 7342 C C . ASP H 2 27 ? 39.790 -3.427 -2.311 1.00 16.50 27 ASP D C 1
ATOM 7343 O O . ASP H 2 27 ? 40.163 -2.857 -3.329 1.00 16.84 27 ASP D O 1
ATOM 7348 N N . ILE H 2 28 ? 39.559 -2.777 -1.178 1.00 15.66 28 ILE D N 1
ATOM 7349 C CA . ILE H 2 28 ? 39.794 -1.339 -1.115 1.00 15.57 28 ILE D CA 1
ATOM 7350 C C . ILE H 2 28 ? 41.288 -1.083 -1.270 1.00 15.32 28 ILE D C 1
ATOM 7351 O O . ILE H 2 28 ? 41.696 -0.232 -2.056 1.00 16.48 28 ILE D O 1
ATOM 7356 N N . ALA H 2 29 ? 42.102 -1.833 -0.532 1.00 16.53 29 ALA D N 1
ATOM 7357 C CA . ALA H 2 29 ? 43.551 -1.669 -0.611 1.00 17.08 29 ALA D CA 1
ATOM 7358 C C . ALA H 2 29 ? 44.009 -1.840 -2.059 1.00 17.26 29 ALA D C 1
ATOM 7359 O O . ALA H 2 29 ? 44.753 -1.018 -2.594 1.00 18.09 29 ALA D O 1
ATOM 7361 N N . ASP H 2 30 ? 43.548 -2.905 -2.701 1.00 17.21 30 ASP D N 1
ATOM 7362 C CA . ASP H 2 30 ? 43.926 -3.157 -4.082 1.00 18.78 30 ASP D CA 1
ATOM 7363 C C . ASP H 2 30 ? 43.430 -2.050 -5.010 1.00 18.28 30 ASP D C 1
ATOM 7364 O O . ASP H 2 30 ? 44.167 -1.559 -5.857 1.00 18.74 30 ASP D O 1
ATOM 7369 N N . HIS H 2 31 ? 42.175 -1.658 -4.836 1.00 18.29 31 HIS D N 1
ATOM 7370 C CA . HIS H 2 31 ? 41.572 -0.635 -5.677 1.00 18.85 31 HIS D CA 1
ATOM 7371 C C . HIS H 2 31 ? 42.328 0.690 -5.698 1.00 18.92 31 HIS D C 1
ATOM 7372 O O . HIS H 2 31 ? 42.291 1.406 -6.693 1.00 20.70 31 HIS D O 1
ATOM 7379 N N . PHE H 2 32 ? 43.018 1.016 -4.611 1.00 19.07 32 PHE D N 1
ATOM 7380 C CA . PHE H 2 32 ? 43.749 2.276 -4.544 1.00 20.01 32 PHE D CA 1
ATOM 7381 C C . PHE H 2 32 ? 45.246 2.135 -4.766 1.00 20.43 32 PHE D C 1
ATOM 7382 O O . PHE H 2 32 ? 46.015 3.067 -4.518 1.00 21.75 32 PHE D O 1
ATOM 7390 N N . GLY H 2 33 ? 45.660 0.964 -5.239 1.00 21.13 33 GLY D N 1
ATOM 7391 C CA . GLY H 2 33 ? 47.068 0.748 -5.530 1.00 20.54 33 GLY D CA 1
ATOM 7392 C C . GLY H 2 33 ? 47.979 0.281 -4.412 1.00 20.16 33 GLY D C 1
ATOM 7393 O O . GLY H 2 33 ? 49.200 0.366 -4.538 1.00 20.78 33 GLY D O 1
ATOM 7394 N N . PHE H 2 34 ? 47.410 -0.210 -3.319 1.00 18.30 34 PHE D N 1
ATOM 7395 C CA . PHE H 2 34 ? 48.225 -0.690 -2.214 1.00 17.09 34 PHE D CA 1
ATOM 7396 C C . PHE H 2 34 ? 48.421 -2.201 -2.345 1.00 17.90 34 PHE D C 1
ATOM 7397 O O . PHE H 2 34 ? 47.570 -2.899 -2.899 1.00 20.21 34 PHE D O 1
ATOM 7405 N N . THR H 2 35 ? 49.545 -2.707 -1.848 1.00 18.36 35 THR D N 1
ATOM 7406 C CA . THR H 2 35 ? 49.825 -4.132 -1.937 1.00 18.37 35 THR D CA 1
ATOM 7407 C C . THR H 2 35 ? 49.143 -4.922 -0.831 1.00 19.02 35 THR D C 1
ATOM 7408 O O . THR H 2 35 ? 49.057 -6.146 -0.891 1.00 20.48 35 THR D O 1
ATOM 7412 N N . GLY H 2 36 ? 48.651 -4.217 0.181 1.00 18.14 36 GLY D N 1
ATOM 7413 C CA . GLY H 2 36 ? 47.976 -4.888 1.272 1.00 17.50 36 GLY D CA 1
ATOM 7414 C C . GLY H 2 36 ? 47.589 -3.918 2.363 1.00 16.40 36 GLY D C 1
ATOM 7415 O O . GLY H 2 36 ? 47.894 -2.733 2.285 1.00 17.47 36 GLY D O 1
ATOM 7416 N N . TYR H 2 37 ? 46.909 -4.418 3.385 1.00 15.87 37 TYR D N 1
ATOM 7417 C CA . TYR H 2 37 ? 46.509 -3.572 4.499 1.00 15.12 37 TYR D CA 1
ATOM 7418 C C . TYR H 2 37 ? 46.698 -4.374 5.774 1.00 15.18 37 TYR D C 1
ATOM 7419 O O . TYR H 2 37 ? 46.769 -5.602 5.736 1.00 15.65 37 TYR D O 1
ATOM 7428 N N . ALA H 2 38 ? 46.767 -3.683 6.905 1.00 14.39 38 ALA D N 1
ATOM 7429 C CA . ALA H 2 38 ? 46.905 -4.371 8.175 1.00 14.30 38 ALA D CA 1
ATOM 7430 C C . ALA H 2 38 ? 46.320 -3.562 9.310 1.00 15.37 38 ALA D C 1
ATOM 7431 O O . ALA H 2 38 ? 46.664 -2.395 9.496 1.00 17.42 38 ALA D O 1
ATOM 7433 N N . TYR H 2 39 ? 45.406 -4.190 10.040 1.00 15.43 39 TYR D N 1
ATOM 7434 C CA . TYR H 2 39 ? 44.783 -3.592 11.208 1.00 16.06 39 TYR D CA 1
ATOM 7435 C C . TYR H 2 39 ? 45.407 -4.322 12.384 1.00 17.15 39 TYR D C 1
ATOM 7436 O O . TYR H 2 39 ? 45.460 -5.548 12.390 1.00 16.77 39 TYR D O 1
ATOM 7445 N N . LEU H 2 40 ? 45.894 -3.576 13.368 1.00 18.77 40 LEU D N 1
ATOM 7446 C CA . LEU H 2 40 ? 46.488 -4.191 14.546 1.00 20.11 40 LEU D CA 1
ATOM 7447 C C . LEU H 2 40 ? 45.874 -3.626 15.806 1.00 21.42 40 LEU D C 1
ATOM 7448 O O . LEU H 2 40 ? 45.667 -2.422 15.912 1.00 20.99 40 LEU D O 1
ATOM 7453 N N . HIS H 2 41 ? 45.550 -4.500 16.749 1.00 21.14 41 HIS D N 1
ATOM 7454 C CA . HIS H 2 41 ? 45.053 -4.023 18.021 1.00 22.10 41 HIS D CA 1
ATOM 7455 C C . HIS H 2 41 ? 46.185 -4.361 18.977 1.00 22.14 41 HIS D C 1
ATOM 7456 O O . HIS H 2 41 ? 46.673 -5.493 19.000 1.00 22.16 41 HIS D O 1
ATOM 7463 N N . ILE H 2 42 ? 46.612 -3.377 19.752 1.00 23.57 42 ILE D N 1
ATOM 7464 C CA . ILE H 2 42 ? 47.714 -3.572 20.682 1.00 24.90 42 ILE D CA 1
ATOM 7465 C C . ILE H 2 42 ? 47.313 -3.157 22.094 1.00 26.25 42 ILE D C 1
ATOM 7466 O O . ILE H 2 42 ? 46.839 -2.042 22.304 1.00 26.47 42 ILE D O 1
ATOM 7471 N N . GLN H 2 43 ? 47.503 -4.046 23.066 1.00 28.12 43 GLN D N 1
ATOM 7472 C CA . GLN H 2 43 ? 47.147 -3.715 24.443 1.00 30.51 43 GLN D CA 1
ATOM 7473 C C . GLN H 2 43 ? 48.394 -3.346 25.266 1.00 31.92 43 GLN D C 1
ATOM 7474 O O . GLN H 2 43 ? 48.423 -2.342 25.992 1.00 34.69 43 GLN D O 1
ATOM 7480 N N . HIS H 2 44 ? 49.431 -4.148 25.132 1.00 31.96 44 HIS D N 1
ATOM 7481 C CA . HIS H 2 44 ? 50.705 -3.877 25.774 1.00 31.29 44 HIS D CA 1
ATOM 7482 C C . HIS H 2 44 ? 51.621 -4.434 24.705 1.00 30.46 44 HIS D C 1
ATOM 7483 O O . HIS H 2 44 ? 51.912 -3.761 23.712 1.00 31.05 44 HIS D O 1
ATOM 7490 N N . ARG H 2 45 ? 52.052 -5.673 24.882 1.00 29.87 45 ARG D N 1
ATOM 7491 C CA . ARG H 2 45 ? 52.900 -6.310 23.887 1.00 28.72 45 ARG D CA 1
ATOM 7492 C C . ARG H 2 45 ? 52.062 -7.372 23.181 1.00 28.10 45 ARG D C 1
ATOM 7493 O O . ARG H 2 45 ? 52.557 -8.125 22.338 1.00 28.44 45 ARG D O 1
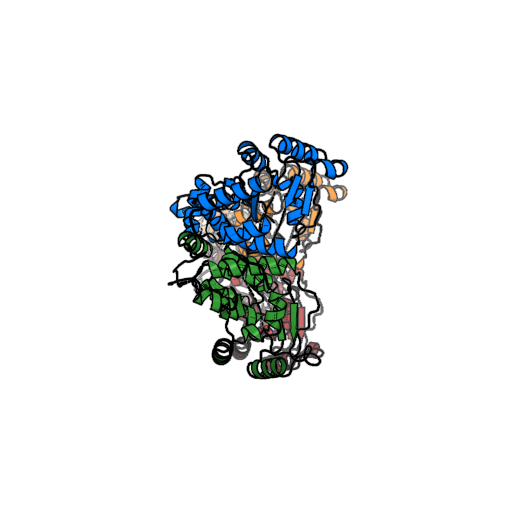ATOM 7501 N N . HIS H 2 46 ? 50.782 -7.432 23.536 1.00 26.78 46 HIS D N 1
ATOM 7502 C CA . HIS H 2 46 ? 49.897 -8.407 22.919 1.00 28.02 46 HIS D CA 1
ATOM 7503 C C . HIS H 2 46 ? 49.212 -7.769 21.716 1.00 26.68 46 HIS D C 1
ATOM 7504 O O . HIS H 2 46 ? 48.576 -6.725 21.843 1.00 26.93 46 HIS D O 1
ATOM 7511 N N . ILE H 2 47 ? 49.338 -8.396 20.553 1.00 26.00 47 ILE D N 1
ATOM 7512 C CA . ILE H 2 47 ? 48.716 -7.844 19.359 1.00 24.77 47 ILE D CA 1
ATOM 7513 C C . ILE H 2 47 ? 47.821 -8.847 18.659 1.00 24.55 47 ILE D C 1
ATOM 7514 O O . ILE H 2 47 ? 48.087 -10.052 18.675 1.00 23.67 47 ILE D O 1
ATOM 7519 N N . THR H 2 48 ? 46.751 -8.334 18.056 1.00 22.95 48 THR D N 1
ATOM 7520 C CA . THR H 2 48 ? 45.812 -9.143 17.290 1.00 22.67 48 THR D CA 1
ATOM 7521 C C . THR H 2 48 ? 45.727 -8.455 15.936 1.00 21.43 48 THR D C 1
ATOM 7522 O O . THR H 2 48 ? 45.779 -7.229 15.854 1.00 22.23 48 THR D O 1
ATOM 7526 N N . ALA H 2 49 ? 45.612 -9.233 14.872 1.00 21.31 49 ALA D N 1
ATOM 7527 C CA . ALA H 2 49 ? 45.588 -8.632 13.549 1.00 19.49 49 ALA D CA 1
ATOM 7528 C C . ALA H 2 49 ? 44.497 -9.084 12.595 1.00 18.61 49 ALA D C 1
ATOM 7529 O O . ALA H 2 49 ? 44.030 -10.220 12.645 1.00 19.59 49 ALA D O 1
ATOM 7531 N N . VAL H 2 50 ? 44.106 -8.153 11.729 1.00 17.11 50 VAL D N 1
ATOM 7532 C CA . VAL H 2 50 ? 43.141 -8.383 10.662 1.00 17.29 50 VAL D CA 1
ATOM 7533 C C . VAL H 2 50 ? 43.937 -7.782 9.517 1.00 17.10 50 VAL D C 1
ATOM 7534 O O . VAL H 2 50 ? 44.026 -6.567 9.390 1.00 17.94 50 VAL D O 1
ATOM 7538 N N . THR H 2 51 ? 44.528 -8.639 8.695 1.00 16.71 51 THR D N 1
ATOM 7539 C CA . THR H 2 51 ? 45.384 -8.180 7.621 1.00 15.14 51 THR D CA 1
ATOM 7540 C C . THR H 2 51 ? 45.426 -9.174 6.470 1.00 15.60 51 THR D C 1
ATOM 7541 O O . THR H 2 51 ? 45.041 -10.339 6.622 1.00 16.03 51 THR D O 1
ATOM 7545 N N . ASN H 2 52 ? 45.887 -8.710 5.316 1.00 15.13 52 ASN D N 1
ATOM 7546 C CA . ASN H 2 52 ? 46.030 -9.595 4.177 1.00 14.98 52 ASN D CA 1
ATOM 7547 C C . ASN H 2 52 ? 47.508 -9.668 3.780 1.00 15.02 52 ASN D C 1
ATOM 7548 O O . ASN H 2 52 ? 47.844 -10.059 2.669 1.00 15.94 52 ASN D O 1
ATOM 7553 N N . TYR H 2 53 ? 48.390 -9.286 4.710 1.00 16.18 53 TYR D N 1
ATOM 7554 C CA . TYR H 2 53 ? 49.829 -9.376 4.470 1.00 15.19 53 TYR D CA 1
ATOM 7555 C C . TYR H 2 53 ? 50.098 -10.865 4.295 1.00 16.39 53 TYR D C 1
ATOM 7556 O O . TYR H 2 53 ? 49.370 -11.681 4.845 1.00 16.76 53 TYR D O 1
ATOM 7565 N N . HIS H 2 54 ? 51.124 -11.221 3.529 1.00 17.86 54 HIS D N 1
ATOM 7566 C CA . HIS H 2 54 ? 51.453 -12.632 3.325 1.00 19.26 54 HIS D CA 1
ATOM 7567 C C . HIS H 2 54 ? 51.501 -13.380 4.655 1.00 19.11 54 HIS D C 1
ATOM 7568 O O . HIS H 2 54 ? 52.073 -12.893 5.629 1.00 19.20 54 HIS D O 1
ATOM 7575 N N . ARG H 2 55 ? 50.905 -14.569 4.685 1.00 20.03 55 ARG D N 1
ATOM 7576 C CA . ARG H 2 55 ? 50.880 -15.394 5.884 1.00 20.72 55 ARG D CA 1
ATOM 7577 C C . ARG H 2 55 ? 52.305 -15.651 6.374 1.00 20.10 55 ARG D C 1
ATOM 7578 O O . ARG H 2 55 ? 52.563 -15.672 7.579 1.00 20.08 55 ARG D O 1
ATOM 7586 N N . GLN H 2 56 ? 53.229 -15.841 5.438 1.00 19.14 56 GLN D N 1
ATOM 7587 C CA . GLN H 2 56 ? 54.616 -16.096 5.797 1.00 18.65 56 GLN D CA 1
ATOM 7588 C C . GLN H 2 56 ? 55.217 -14.933 6.587 1.00 18.83 56 GLN D C 1
ATOM 7589 O O . GLN H 2 56 ? 55.945 -15.151 7.552 1.00 19.71 56 GLN D O 1
ATOM 7595 N N . TRP H 2 57 ? 54.909 -13.703 6.180 1.00 18.92 57 TRP D N 1
ATOM 7596 C CA . TRP H 2 57 ? 55.434 -12.526 6.874 1.00 19.20 57 TRP D CA 1
ATOM 7597 C C . TRP H 2 57 ? 54.736 -12.376 8.225 1.00 18.49 57 TRP D C 1
ATOM 7598 O O . TRP H 2 57 ? 55.355 -12.006 9.217 1.00 19.48 57 TRP D O 1
ATOM 7609 N N . GLN H 2 58 ? 53.445 -12.677 8.269 1.00 18.34 58 GLN D N 1
ATOM 7610 C CA . GLN H 2 58 ? 52.706 -12.590 9.522 1.00 19.26 58 GLN D CA 1
ATOM 7611 C C . GLN H 2 58 ? 53.303 -13.517 10.575 1.00 20.50 58 GLN D C 1
ATOM 7612 O O . GLN H 2 58 ? 53.498 -13.122 11.729 1.00 21.19 58 GLN D O 1
ATOM 7618 N N . SER H 2 59 ? 53.571 -14.758 10.181 1.00 20.11 59 SER D N 1
ATOM 7619 C CA . SER H 2 59 ? 54.128 -15.736 11.110 1.00 22.16 59 SER D CA 1
ATOM 7620 C C . SER H 2 59 ? 55.471 -15.288 11.645 1.00 22.45 59 SER D C 1
ATOM 7621 O O . SER H 2 59 ? 55.747 -15.409 12.839 1.00 23.54 59 SER D O 1
ATOM 7624 N N . THR H 2 60 ? 56.310 -14.774 10.757 1.00 21.74 60 THR D N 1
ATOM 7625 C CA . THR H 2 60 ? 57.611 -14.278 11.166 1.00 22.24 60 THR D CA 1
ATOM 7626 C C . THR H 2 60 ? 57.413 -13.088 12.103 1.00 21.82 60 THR D C 1
ATOM 7627 O O . THR H 2 60 ? 58.036 -13.000 13.154 1.00 22.37 60 THR D O 1
ATOM 7631 N N . TYR H 2 61 ? 56.522 -12.181 11.717 1.00 22.32 61 TYR D N 1
ATOM 7632 C CA . TYR H 2 61 ? 56.260 -10.990 12.514 1.00 22.23 61 TYR D CA 1
ATOM 7633 C C . TYR H 2 61 ? 55.861 -11.339 13.944 1.00 23.26 61 TYR D C 1
ATOM 7634 O O . TYR H 2 61 ? 56.353 -10.735 14.897 1.00 24.17 61 TYR D O 1
ATOM 7643 N N . PHE H 2 62 ? 54.976 -12.318 14.095 1.00 23.85 62 PHE D N 1
ATOM 7644 C CA . PHE H 2 62 ? 54.539 -12.744 15.416 1.00 26.00 62 PHE D CA 1
ATOM 7645 C C . PHE H 2 62 ? 55.608 -13.541 16.150 1.00 26.79 62 PHE D C 1
ATOM 7646 O O . PHE H 2 62 ? 55.889 -13.286 17.322 1.00 26.70 62 PHE D O 1
ATOM 7654 N N . ASP H 2 63 ? 56.200 -14.503 15.444 1.00 27.98 63 ASP D N 1
ATOM 7655 C CA . ASP H 2 63 ? 57.229 -15.374 16.005 1.00 28.35 63 ASP D CA 1
ATOM 7656 C C . ASP H 2 63 ? 58.447 -14.644 16.548 1.00 28.03 63 ASP D C 1
ATOM 7657 O O . ASP H 2 63 ? 58.958 -14.997 17.610 1.00 28.63 63 ASP D O 1
ATOM 7662 N N . LYS H 2 64 ? 58.924 -13.644 15.815 1.00 27.28 64 LYS D N 1
ATOM 7663 C CA . LYS H 2 64 ? 60.100 -12.894 16.235 1.00 27.25 64 LYS D CA 1
ATOM 7664 C C . LYS H 2 64 ? 59.689 -11.641 17.014 1.00 27.05 64 LYS D C 1
ATOM 7665 O O . LYS H 2 64 ? 60.505 -10.756 17.263 1.00 28.05 64 LYS D O 1
ATOM 7671 N N . LYS H 2 65 ? 58.419 -11.572 17.394 1.00 26.34 65 LYS D N 1
ATOM 7672 C CA . LYS H 2 65 ? 57.896 -10.432 18.150 1.00 26.66 65 LYS D CA 1
ATOM 7673 C C . LYS H 2 65 ? 58.318 -9.081 17.561 1.00 25.93 65 LYS D C 1
ATOM 7674 O O . LYS H 2 65 ? 58.802 -8.197 18.278 1.00 26.28 65 LYS D O 1
ATOM 7680 N N . PHE H 2 66 ? 58.121 -8.912 16.257 1.00 24.86 66 PHE D N 1
ATOM 7681 C CA . PHE H 2 66 ? 58.489 -7.661 15.607 1.00 24.01 66 PHE D CA 1
ATOM 7682 C C . PHE H 2 66 ? 57.728 -6.427 16.085 1.00 23.62 66 PHE D C 1
ATOM 7683 O O . PHE H 2 66 ? 58.120 -5.303 15.766 1.00 24.04 66 PHE D O 1
ATOM 7691 N N . GLU H 2 67 ? 56.652 -6.614 16.843 1.00 23.76 67 GLU D N 1
ATOM 7692 C CA . GLU H 2 67 ? 55.915 -5.455 17.346 1.00 24.57 67 GLU D CA 1
ATOM 7693 C C . GLU H 2 67 ? 56.852 -4.562 18.141 1.00 25.36 67 GLU D C 1
ATOM 7694 O O . GLU H 2 67 ? 56.628 -3.356 18.254 1.00 25.35 67 GLU D O 1
ATOM 7700 N N . ALA H 2 68 ? 57.912 -5.167 18.669 1.00 25.62 68 ALA D N 1
ATOM 7701 C CA . ALA H 2 68 ? 58.900 -4.459 19.478 1.00 25.81 68 ALA D CA 1
ATOM 7702 C C . ALA H 2 68 ? 60.055 -3.866 18.675 1.00 26.13 68 ALA D C 1
ATOM 7703 O O . ALA H 2 68 ? 60.872 -3.110 19.211 1.00 27.25 68 ALA D O 1
ATOM 7705 N N . LEU H 2 69 ? 60.122 -4.193 17.390 1.00 25.74 69 LEU D N 1
ATOM 7706 C CA . LEU H 2 69 ? 61.198 -3.702 16.539 1.00 24.36 69 LEU D CA 1
ATOM 7707 C C . LEU H 2 69 ? 60.706 -2.808 15.395 1.00 23.83 69 LEU D C 1
ATOM 7708 O O . LEU H 2 69 ? 61.392 -1.888 14.968 1.00 23.60 69 LEU D O 1
ATOM 7713 N N . ASP H 2 70 ? 59.508 -3.099 14.904 1.00 22.80 70 ASP D N 1
ATOM 7714 C CA . ASP H 2 70 ? 58.915 -2.358 13.797 1.00 21.65 70 ASP D CA 1
ATOM 7715 C C . ASP H 2 70 ? 58.861 -0.852 14.049 1.00 21.12 70 ASP D C 1
ATOM 7716 O O . ASP H 2 70 ? 58.142 -0.397 14.936 1.00 21.65 70 ASP D O 1
ATOM 7721 N N . PRO H 2 71 ? 59.612 -0.060 13.263 1.00 20.68 71 PRO D N 1
ATOM 7722 C CA . PRO H 2 71 ? 59.616 1.401 13.436 1.00 21.67 71 PRO D CA 1
ATOM 7723 C C . PRO H 2 71 ? 58.223 2.009 13.292 1.00 20.76 71 PRO D C 1
ATOM 7724 O O . PRO H 2 71 ? 57.938 3.074 13.841 1.00 21.27 71 PRO D O 1
ATOM 7728 N N . VAL H 2 72 ? 57.361 1.335 12.537 1.00 20.51 72 VAL D N 1
ATOM 7729 C CA . VAL H 2 72 ? 56.000 1.823 12.332 1.00 18.75 72 VAL D CA 1
ATOM 7730 C C . VAL H 2 72 ? 55.190 1.735 13.615 1.00 18.55 72 VAL D C 1
ATOM 7731 O O . VAL H 2 72 ? 54.442 2.648 13.957 1.00 17.65 72 VAL D O 1
ATOM 7735 N N . VAL H 2 73 ? 55.323 0.620 14.322 1.00 18.23 73 VAL D N 1
ATOM 7736 C CA . VAL H 2 73 ? 54.604 0.455 15.575 1.00 18.40 73 VAL D CA 1
ATOM 7737 C C . VAL H 2 73 ? 55.179 1.430 16.613 1.00 19.54 73 VAL D C 1
ATOM 7738 O O . VAL H 2 73 ? 54.453 1.966 17.438 1.00 19.46 73 VAL D O 1
ATOM 7742 N N . LYS H 2 74 ? 56.487 1.667 16.551 1.00 21.12 74 LYS D N 1
ATOM 7743 C CA . LYS H 2 74 ? 57.134 2.584 17.491 1.00 22.07 74 LYS D CA 1
ATOM 7744 C C . LYS H 2 74 ? 56.543 3.985 17.363 1.00 21.63 74 LYS D C 1
ATOM 7745 O O . LYS H 2 74 ? 56.200 4.620 18.361 1.00 22.08 74 LYS D O 1
ATOM 7751 N N . ARG H 2 75 ? 56.401 4.464 16.134 1.00 21.21 75 ARG D N 1
ATOM 7752 C CA . ARG H 2 75 ? 55.838 5.786 15.918 1.00 21.70 75 ARG D CA 1
ATOM 7753 C C . ARG H 2 75 ? 54.370 5.838 16.325 1.00 20.91 75 ARG D C 1
ATOM 7754 O O . ARG H 2 75 ? 53.929 6.796 16.951 1.00 20.58 75 ARG D O 1
ATOM 7762 N N . ALA H 2 76 ? 53.620 4.796 15.976 1.00 20.40 76 ALA D N 1
ATOM 7763 C CA . ALA H 2 76 ? 52.203 4.722 16.309 1.00 21.36 76 ALA D CA 1
ATOM 7764 C C . ALA H 2 76 ? 52.014 4.766 17.820 1.00 21.10 76 ALA D C 1
ATOM 7765 O O . ALA H 2 76 ? 51.081 5.397 18.317 1.00 21.93 76 ALA D O 1
ATOM 7767 N N . ARG H 2 77 ? 52.888 4.079 18.547 1.00 20.83 77 ARG D N 1
ATOM 7768 C CA . ARG H 2 77 ? 52.804 4.073 20.008 1.00 21.54 77 ARG D CA 1
ATOM 7769 C C . ARG H 2 77 ? 53.138 5.448 20.570 1.00 21.88 77 ARG D C 1
ATOM 7770 O O . ARG H 2 77 ? 52.591 5.861 21.592 1.00 21.72 77 ARG D O 1
ATOM 7778 N N . SER H 2 78 ? 54.031 6.152 19.882 1.00 21.91 78 SER D N 1
ATOM 7779 C CA . SER H 2 78 ? 54.493 7.466 20.321 1.00 23.02 78 SER D CA 1
ATOM 7780 C C . SER H 2 78 ? 53.588 8.641 20.005 1.00 22.73 78 SER D C 1
ATOM 7781 O O . SER H 2 78 ? 53.526 9.596 20.773 1.00 23.73 78 SER D O 1
ATOM 7784 N N . ARG H 2 79 ? 52.887 8.579 18.880 1.00 22.90 79 ARG D N 1
ATOM 7785 C CA . ARG H 2 79 ? 52.037 9.691 18.484 1.00 22.14 79 ARG D CA 1
ATOM 7786 C C . ARG H 2 79 ? 50.808 9.214 17.722 1.00 22.30 79 ARG D C 1
ATOM 7787 O O . ARG H 2 79 ? 50.930 8.574 16.678 1.00 22.31 79 ARG D O 1
ATOM 7795 N N . LYS H 2 80 ? 49.630 9.537 18.247 1.00 21.82 80 LYS D N 1
ATOM 7796 C CA . LYS H 2 80 ? 48.374 9.131 17.628 1.00 22.09 80 LYS D CA 1
ATOM 7797 C C . LYS H 2 80 ? 47.966 10.106 16.520 1.00 21.46 80 LYS D C 1
ATOM 7798 O O . LYS H 2 80 ? 47.085 10.939 16.706 1.00 22.43 80 LYS D O 1
ATOM 7804 N N . HIS H 2 81 ? 48.622 9.989 15.368 1.00 21.06 81 HIS D N 1
ATOM 7805 C CA . HIS H 2 81 ? 48.360 10.864 14.227 1.00 19.76 81 HIS D CA 1
ATOM 7806 C C . HIS H 2 81 ? 48.814 10.152 12.948 1.00 19.60 81 HIS D C 1
ATOM 7807 O O . HIS H 2 81 ? 49.887 9.545 12.913 1.00 20.35 81 HIS D O 1
ATOM 7814 N N . ILE H 2 82 ? 47.989 10.208 11.907 1.00 19.07 82 ILE D N 1
ATOM 7815 C CA . ILE H 2 82 ? 48.314 9.550 10.645 1.00 18.71 82 ILE D CA 1
ATOM 7816 C C . ILE H 2 82 ? 49.711 9.948 10.166 1.00 19.25 82 ILE D C 1
ATOM 7817 O O . ILE H 2 82 ? 50.140 11.093 10.334 1.00 19.26 82 ILE D O 1
ATOM 7822 N N . PHE H 2 83 ? 50.438 8.993 9.601 1.00 19.19 83 PHE D N 1
ATOM 7823 C CA . PHE H 2 83 ? 51.768 9.289 9.090 1.00 18.89 83 PHE D CA 1
ATOM 7824 C C . PHE H 2 83 ? 52.155 8.350 7.964 1.00 19.06 83 PHE D C 1
ATOM 7825 O O . PHE H 2 83 ? 51.547 7.294 7.784 1.00 18.94 83 PHE D O 1
ATOM 7833 N N . THR H 2 84 ? 53.160 8.754 7.194 1.00 19.54 84 THR D N 1
ATOM 7834 C CA . THR H 2 84 ? 53.651 7.941 6.099 1.00 20.07 84 THR D CA 1
ATOM 7835 C C . THR H 2 84 ? 55.020 7.430 6.514 1.00 20.15 84 THR D C 1
ATOM 7836 O O . THR H 2 84 ? 55.755 8.121 7.211 1.00 21.50 84 THR D O 1
ATOM 7840 N N . TRP H 2 85 ? 55.354 6.212 6.109 1.00 20.71 85 TRP D N 1
ATOM 7841 C CA . TRP H 2 85 ? 56.654 5.653 6.441 1.00 20.30 85 TRP D CA 1
ATOM 7842 C C . TRP H 2 85 ? 57.285 5.056 5.188 1.00 21.67 85 TRP D C 1
ATOM 7843 O O . TRP H 2 85 ? 56.599 4.769 4.198 1.00 20.33 85 TRP D O 1
ATOM 7854 N N . SER H 2 86 ? 58.603 4.900 5.229 1.00 22.60 86 SER D N 1
ATOM 7855 C CA . SER H 2 86 ? 59.359 4.365 4.105 1.00 23.50 86 SER D CA 1
ATOM 7856 C C . SER H 2 86 ? 60.637 3.767 4.644 1.00 24.94 86 SER D C 1
ATOM 7857 O O . SER H 2 86 ? 61.380 4.441 5.347 1.00 25.57 86 SER D O 1
ATOM 7860 N N . GLY H 2 87 ? 60.892 2.507 4.317 1.00 25.63 87 GLY D N 1
ATOM 7861 C CA . GLY H 2 87 ? 62.109 1.873 4.785 1.00 26.80 87 GLY D CA 1
ATOM 7862 C C . GLY H 2 87 ? 63.327 2.585 4.224 1.00 28.34 87 GLY D C 1
ATOM 7863 O O . GLY H 2 87 ? 64.269 2.899 4.948 1.00 28.51 87 GLY D O 1
ATOM 7864 N N . GLU H 2 88 ? 63.305 2.833 2.919 1.00 29.39 88 GLU D N 1
ATOM 7865 C CA . GLU H 2 88 ? 64.403 3.513 2.237 1.00 30.89 88 GLU D CA 1
ATOM 7866 C C . GLU H 2 88 ? 64.633 4.906 2.827 1.00 32.15 88 GLU D C 1
ATOM 7867 O O . GLU H 2 88 ? 65.744 5.231 3.286 1.00 33.60 88 GLU D O 1
ATOM 7873 N N . HIS H 2 89 ? 63.575 5.713 2.841 1.00 32.01 89 HIS D N 1
ATOM 7874 C CA . HIS H 2 89 ? 63.640 7.081 3.347 1.00 32.03 89 HIS D CA 1
ATOM 7875 C C . HIS H 2 89 ? 64.049 7.217 4.816 1.00 32.60 89 HIS D C 1
ATOM 7876 O O . HIS H 2 89 ? 64.679 8.206 5.207 1.00 33.48 89 HIS D O 1
ATOM 7883 N N . GLU H 2 90 ? 63.702 6.231 5.633 1.00 32.15 90 GLU D N 1
ATOM 7884 C CA . GLU H 2 90 ? 64.027 6.274 7.053 1.00 31.70 90 GLU D CA 1
ATOM 7885 C C . GLU H 2 90 ? 65.417 5.725 7.415 1.00 32.11 90 GLU D C 1
ATOM 7886 O O . GLU H 2 90 ? 65.867 5.912 8.547 1.00 32.03 90 GLU D O 1
ATOM 7892 N N . ARG H 2 91 ? 66.090 5.075 6.463 1.00 32.29 91 ARG D N 1
ATOM 7893 C CA . ARG H 2 91 ? 67.404 4.445 6.686 1.00 33.17 91 ARG D CA 1
ATOM 7894 C C . ARG H 2 91 ? 68.335 5.104 7.735 1.00 33.73 91 ARG D C 1
ATOM 7895 O O . ARG H 2 91 ? 68.669 4.479 8.751 1.00 34.15 91 ARG D O 1
ATOM 7903 N N . PRO H 2 92 ? 68.788 6.355 7.498 1.00 33.83 92 PRO D N 1
ATOM 7904 C CA . PRO H 2 92 ? 69.666 6.992 8.486 1.00 33.47 92 PRO D CA 1
ATOM 7905 C C . PRO H 2 92 ? 68.977 6.977 9.844 1.00 34.47 92 PRO D C 1
ATOM 7906 O O . PRO H 2 92 ? 67.758 7.096 9.919 1.00 35.23 92 PRO D O 1
ATOM 7910 N N . THR H 2 93 ? 69.753 6.834 10.909 1.00 34.99 93 THR D N 1
ATOM 7911 C CA . THR H 2 93 ? 69.207 6.777 12.264 1.00 36.05 93 THR D CA 1
ATOM 7912 C C . THR H 2 93 ? 68.266 5.585 12.512 1.00 35.48 93 THR D C 1
ATOM 7913 O O . THR H 2 93 ? 67.361 5.651 13.362 1.00 36.13 93 THR D O 1
ATOM 7917 N N . LEU H 2 94 ? 68.478 4.506 11.757 1.00 34.95 94 LEU D N 1
ATOM 7918 C CA . LEU H 2 94 ? 67.719 3.261 11.922 1.00 33.70 94 LEU D CA 1
ATOM 7919 C C . LEU H 2 94 ? 68.767 2.211 12.290 1.00 33.87 94 LEU D C 1
ATOM 7920 O O . LEU H 2 94 ? 69.680 1.930 11.505 1.00 34.14 94 LEU D O 1
ATOM 7925 N N . SER H 2 95 ? 68.642 1.645 13.486 1.00 33.85 95 SER D N 1
ATOM 7926 C CA . SER H 2 95 ? 69.584 0.630 13.951 1.00 32.78 95 SER D CA 1
ATOM 7927 C C . SER H 2 95 ? 69.777 -0.467 12.902 1.00 32.54 95 SER D C 1
ATOM 7928 O O . SER H 2 95 ? 68.951 -0.645 12.002 1.00 33.21 95 SER D O 1
ATOM 7931 N N . LYS H 2 96 ? 70.881 -1.196 13.014 1.00 32.26 96 LYS D N 1
ATOM 7932 C CA . LYS H 2 96 ? 71.179 -2.288 12.096 1.00 31.40 96 LYS D CA 1
ATOM 7933 C C . LYS H 2 96 ? 70.022 -3.292 12.075 1.00 30.97 96 LYS D C 1
ATOM 7934 O O . LYS H 2 96 ? 69.747 -3.925 11.047 1.00 30.65 96 LYS D O 1
ATOM 7940 N N . ASP H 2 97 ? 69.346 -3.435 13.211 1.00 30.02 97 ASP D N 1
ATOM 7941 C CA . ASP H 2 97 ? 68.233 -4.377 13.305 1.00 29.59 97 ASP D CA 1
ATOM 7942 C C . ASP H 2 97 ? 66.977 -3.869 12.610 1.00 28.93 97 ASP D C 1
ATOM 7943 O O . ASP H 2 97 ? 66.302 -4.631 11.921 1.00 28.27 97 ASP D O 1
ATOM 7948 N N . GLU H 2 98 ? 66.658 -2.591 12.798 1.00 28.12 98 GLU D N 1
ATOM 7949 C CA . GLU H 2 98 ? 65.479 -2.025 12.156 1.00 27.39 98 GLU D CA 1
ATOM 7950 C C . GLU H 2 98 ? 65.704 -2.078 10.655 1.00 27.32 98 GLU D C 1
ATOM 7951 O O . GLU H 2 98 ? 64.768 -2.129 9.864 1.00 27.50 98 GLU D O 1
ATOM 7957 N N . ARG H 2 99 ? 66.969 -2.069 10.270 1.00 27.64 99 ARG D N 1
ATOM 7958 C CA . ARG H 2 99 ? 67.331 -2.102 8.868 1.00 27.77 99 ARG D CA 1
ATOM 7959 C C . ARG H 2 99 ? 67.070 -3.498 8.310 1.00 27.26 99 ARG D C 1
ATOM 7960 O O . ARG H 2 99 ? 66.501 -3.653 7.228 1.00 26.93 99 ARG D O 1
ATOM 7968 N N . ALA H 2 100 ? 67.496 -4.515 9.049 1.00 27.19 100 ALA D N 1
ATOM 7969 C CA . ALA H 2 100 ? 67.291 -5.895 8.627 1.00 26.15 100 ALA D CA 1
ATOM 7970 C C . ALA H 2 100 ? 65.785 -6.154 8.536 1.00 25.34 100 ALA D C 1
ATOM 7971 O O . ALA H 2 100 ? 65.305 -6.864 7.650 1.00 25.10 100 ALA D O 1
ATOM 7973 N N . PHE H 2 101 ? 65.051 -5.566 9.471 1.00 24.03 101 PHE D N 1
ATOM 7974 C CA . PHE H 2 101 ? 63.604 -5.697 9.523 1.00 23.60 101 PHE D CA 1
ATOM 7975 C C . PHE H 2 101 ? 62.984 -5.217 8.209 1.00 23.84 101 PHE D C 1
ATOM 7976 O O . PHE H 2 101 ? 62.211 -5.933 7.572 1.00 24.60 101 PHE D O 1
ATOM 7984 N N . TYR H 2 102 ? 63.342 -4.009 7.791 1.00 24.81 102 TYR D N 1
ATOM 7985 C CA . TYR H 2 102 ? 62.804 -3.457 6.552 1.00 24.66 102 TYR D CA 1
ATOM 7986 C C . TYR H 2 102 ? 63.207 -4.234 5.307 1.00 24.83 102 TYR D C 1
ATOM 7987 O O . TYR H 2 102 ? 62.422 -4.365 4.375 1.00 23.58 102 TYR D O 1
ATOM 7996 N N . ASP H 2 103 ? 64.433 -4.746 5.278 1.00 24.88 103 ASP D N 1
ATOM 7997 C CA . ASP H 2 103 ? 64.883 -5.501 4.118 1.00 25.44 103 ASP D CA 1
ATOM 7998 C C . ASP H 2 103 ? 64.096 -6.797 3.975 1.00 24.31 103 ASP D C 1
ATOM 7999 O O . ASP H 2 103 ? 63.822 -7.250 2.864 1.00 23.38 103 ASP D O 1
ATOM 8004 N N . HIS H 2 104 ? 63.733 -7.390 5.106 1.00 24.10 104 HIS D N 1
ATOM 8005 C CA . HIS H 2 104 ? 62.983 -8.633 5.092 1.00 24.33 104 HIS D CA 1
ATOM 8006 C C . HIS H 2 104 ? 61.559 -8.349 4.622 1.00 22.77 104 HIS D C 1
ATOM 8007 O O . HIS H 2 104 ? 61.020 -9.058 3.781 1.00 22.83 104 HIS D O 1
ATOM 8014 N N . ALA H 2 105 ? 60.971 -7.284 5.157 1.00 21.70 105 ALA D N 1
ATOM 8015 C CA . ALA H 2 105 ? 59.622 -6.880 4.799 1.00 20.62 105 ALA D CA 1
ATOM 8016 C C . ALA H 2 105 ? 59.582 -6.536 3.312 1.00 21.01 105 ALA D C 1
ATOM 8017 O O . ALA H 2 105 ? 58.570 -6.725 2.649 1.00 20.39 105 ALA D O 1
ATOM 8019 N N . SER H 2 106 ? 60.694 -6.029 2.789 1.00 21.56 106 SER D N 1
ATOM 8020 C CA . SER H 2 106 ? 60.765 -5.681 1.374 1.00 22.77 106 SER D CA 1
ATOM 8021 C C . SER H 2 106 ? 60.575 -6.912 0.497 1.00 23.53 106 SER D C 1
ATOM 8022 O O . SER H 2 106 ? 60.090 -6.813 -0.625 1.00 23.96 106 SER D O 1
ATOM 8025 N N . ASP H 2 107 ? 60.958 -8.078 1.005 1.00 24.19 107 ASP D N 1
ATOM 8026 C CA . ASP H 2 107 ? 60.807 -9.300 0.226 1.00 25.55 107 ASP D CA 1
ATOM 8027 C C . ASP H 2 107 ? 59.326 -9.564 -0.050 1.00 24.52 107 ASP D C 1
ATOM 8028 O O . ASP H 2 107 ? 58.971 -10.253 -1.005 1.00 24.46 107 ASP D O 1
ATOM 8033 N N . PHE H 2 108 ? 58.463 -9.003 0.788 1.00 22.59 108 PHE D N 1
ATOM 8034 C CA . PHE H 2 108 ? 57.028 -9.190 0.638 1.00 22.54 108 PHE D CA 1
ATOM 8035 C C . PHE H 2 108 ? 56.346 -7.996 -0.022 1.00 22.68 108 PHE D C 1
ATOM 8036 O O . PHE H 2 108 ? 55.119 -7.936 -0.106 1.00 24.16 108 PHE D O 1
ATOM 8044 N N . GLY H 2 109 ? 57.145 -7.049 -0.496 1.00 22.05 109 GLY D N 1
ATOM 8045 C CA . GLY H 2 109 ? 56.577 -5.888 -1.157 1.00 21.68 109 GLY D CA 1
ATOM 8046 C C . GLY H 2 109 ? 56.016 -4.849 -0.201 1.00 21.01 109 GLY D C 1
ATOM 8047 O O . GLY H 2 109 ? 55.198 -4.013 -0.597 1.00 22.10 109 GLY D O 1
ATOM 8048 N N . ILE H 2 110 ? 56.441 -4.917 1.057 1.00 20.00 110 ILE D N 1
ATOM 8049 C CA . ILE H 2 110 ? 56.013 -3.973 2.083 1.00 19.40 110 ILE D CA 1
ATOM 8050 C C . ILE H 2 110 ? 57.175 -3.010 2.287 1.00 19.29 110 ILE D C 1
ATOM 8051 O O . ILE H 2 110 ? 58.021 -3.223 3.152 1.00 19.74 110 ILE D O 1
ATOM 8056 N N . ARG H 2 111 ? 57.202 -1.939 1.504 1.00 19.74 111 ARG D N 1
ATOM 8057 C CA . ARG H 2 111 ? 58.305 -0.986 1.578 1.00 20.14 111 ARG D CA 1
ATOM 8058 C C . ARG H 2 111 ? 57.939 0.407 2.085 1.00 19.82 111 ARG D C 1
ATOM 8059 O O . ARG H 2 111 ? 58.780 1.122 2.630 1.00 20.68 111 ARG D O 1
ATOM 8067 N N . SER H 2 112 ? 56.683 0.791 1.911 1.00 17.53 112 SER D N 1
ATOM 8068 C CA . SER H 2 112 ? 56.234 2.093 2.375 1.00 16.79 112 SER D CA 1
ATOM 8069 C C . SER H 2 112 ? 54.763 1.980 2.696 1.00 15.90 112 SER D C 1
ATOM 8070 O O . SER H 2 112 ? 54.115 1.014 2.318 1.00 16.71 112 SER D O 1
ATOM 8073 N N . GLY H 2 113 ? 54.233 2.964 3.400 1.00 15.40 113 GLY D N 1
ATOM 8074 C CA . GLY H 2 113 ? 52.827 2.900 3.723 1.00 13.74 113 GLY D CA 1
ATOM 8075 C C . GLY H 2 113 ? 52.306 4.116 4.440 1.00 14.54 113 GLY D C 1
ATOM 8076 O O . GLY H 2 113 ? 53.035 5.072 4.707 1.00 15.18 113 GLY D O 1
ATOM 8077 N N . ILE H 2 114 ? 51.012 4.069 4.727 1.00 14.11 114 ILE D N 1
ATOM 8078 C CA . ILE H 2 114 ? 50.323 5.128 5.439 1.00 13.89 114 ILE D CA 1
ATOM 8079 C C . ILE H 2 114 ? 49.689 4.436 6.644 1.00 14.79 114 ILE D C 1
ATOM 8080 O O . ILE H 2 114 ? 48.977 3.445 6.486 1.00 15.52 114 ILE D O 1
ATOM 8085 N N . THR H 2 115 ? 49.944 4.959 7.839 1.00 14.56 115 THR D N 1
ATOM 8086 C CA . THR H 2 115 ? 49.414 4.363 9.063 1.00 14.61 115 THR D CA 1
ATOM 8087 C C . THR H 2 115 ? 48.623 5.340 9.921 1.00 15.06 115 THR D C 1
ATOM 8088 O O . THR H 2 115 ? 49.043 6.477 10.154 1.00 16.58 115 THR D O 1
ATOM 8092 N N . ILE H 2 116 ? 47.474 4.878 10.398 1.00 15.24 116 ILE D N 1
ATOM 8093 C CA . ILE H 2 116 ? 46.607 5.695 11.225 1.00 15.97 116 ILE D CA 1
ATOM 8094 C C . ILE H 2 116 ? 46.389 5.024 12.570 1.00 16.24 116 ILE D C 1
ATOM 8095 O O . ILE H 2 116 ? 45.646 4.048 12.668 1.00 17.61 116 ILE D O 1
ATOM 8100 N N . PRO H 2 117 ? 47.052 5.529 13.624 1.00 17.97 117 PRO D N 1
ATOM 8101 C CA . PRO H 2 117 ? 46.930 4.981 14.976 1.00 17.53 117 PRO D CA 1
ATOM 8102 C C . PRO H 2 117 ? 45.964 5.791 15.841 1.00 17.98 117 PRO D C 1
ATOM 8103 O O . PRO H 2 117 ? 45.926 7.019 15.755 1.00 18.99 117 PRO D O 1
ATOM 8107 N N . ILE H 2 118 ? 45.176 5.105 16.661 1.00 17.06 118 ILE D N 1
ATOM 8108 C CA . ILE H 2 118 ? 44.222 5.778 17.534 1.00 18.26 118 ILE D CA 1
ATOM 8109 C C . ILE H 2 118 ? 44.162 5.105 18.896 1.00 18.88 118 ILE D C 1
ATOM 8110 O O . ILE H 2 118 ? 44.516 3.937 19.038 1.00 18.47 118 ILE D O 1
ATOM 8115 N N . LYS H 2 119 ? 43.710 5.857 19.893 1.00 20.22 119 LYS D N 1
ATOM 8116 C CA . LYS H 2 119 ? 43.559 5.313 21.233 1.00 21.20 119 LYS D CA 1
ATOM 8117 C C . LYS H 2 119 ? 42.217 4.605 21.285 1.00 21.48 119 LYS D C 1
ATOM 8118 O O . LYS H 2 119 ? 41.237 5.084 20.716 1.00 22.45 119 LYS D O 1
ATOM 8124 N N . THR H 2 120 ? 42.184 3.454 21.942 1.00 20.61 120 THR D N 1
ATOM 8125 C CA . THR H 2 120 ? 40.948 2.710 22.093 1.00 21.21 120 THR D CA 1
ATOM 8126 C C . THR H 2 120 ? 40.738 2.472 23.583 1.00 21.75 120 THR D C 1
ATOM 8127 O O . THR H 2 120 ? 41.516 2.951 24.412 1.00 22.47 120 THR D O 1
ATOM 8131 N N . ALA H 2 121 ? 39.699 1.719 23.918 1.00 21.79 121 ALA D N 1
ATOM 8132 C CA . ALA H 2 121 ? 39.345 1.456 25.313 1.00 23.05 121 ALA D CA 1
ATOM 8133 C C . ALA H 2 121 ? 40.434 0.912 26.235 1.00 23.88 121 ALA D C 1
ATOM 8134 O O . ALA H 2 121 ? 41.324 0.185 25.816 1.00 24.24 121 ALA D O 1
ATOM 8136 N N . ASN H 2 122 ? 40.337 1.272 27.509 1.00 24.94 122 ASN D N 1
ATOM 8137 C CA . ASN H 2 122 ? 41.280 0.811 28.526 1.00 26.56 122 ASN D CA 1
ATOM 8138 C C . ASN H 2 122 ? 42.717 1.234 28.295 1.00 26.75 122 ASN D C 1
ATOM 8139 O O . ASN H 2 122 ? 43.655 0.523 28.661 1.00 27.52 122 ASN D O 1
ATOM 8144 N N . GLY H 2 1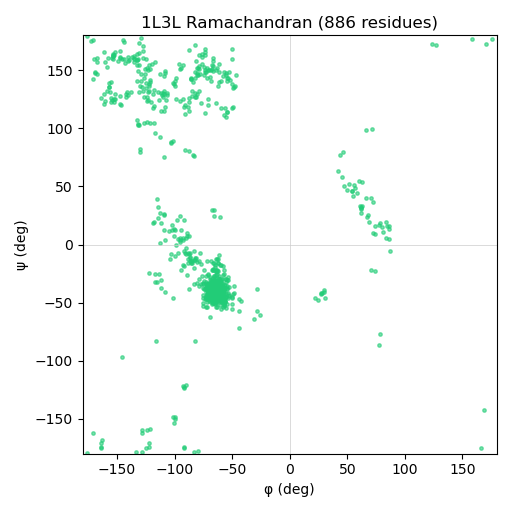23 ? 42.891 2.398 27.686 1.00 27.44 123 GLY D N 1
ATOM 8145 C CA . GLY H 2 123 ? 44.230 2.898 27.451 1.00 27.38 123 GLY D CA 1
ATOM 8146 C C . GLY H 2 123 ? 45.033 2.088 26.460 1.00 27.03 123 GLY D C 1
ATOM 8147 O O . GLY H 2 123 ? 46.263 2.111 26.489 1.00 28.45 123 GLY D O 1
ATOM 8148 N N . PHE H 2 124 ? 44.351 1.361 25.585 1.00 26.31 124 PHE D N 1
ATOM 8149 C CA . PHE H 2 124 ? 45.057 0.579 24.584 1.00 24.94 124 PHE D CA 1
ATOM 8150 C C . PHE H 2 124 ? 45.003 1.316 23.256 1.00 24.20 124 PHE D C 1
ATOM 8151 O O . PHE H 2 124 ? 44.589 2.477 23.210 1.00 22.94 124 PHE D O 1
ATOM 8167 N N . SER H 2 126 ? 44.853 0.987 18.575 1.00 19.68 126 SER D N 1
ATOM 8168 C CA . SER H 2 126 ? 44.649 0.257 17.333 1.00 19.65 126 SER D CA 1
ATOM 8169 C C . SER H 2 126 ? 45.268 1.094 16.229 1.00 18.78 126 SER D C 1
ATOM 8170 O O . SER H 2 126 ? 45.342 2.321 16.336 1.00 18.60 126 SER D O 1
ATOM 8181 N N . PHE H 2 128 ? 45.757 1.250 11.691 1.00 16.62 128 PHE D N 1
ATOM 8182 C CA . PHE H 2 128 ? 45.388 0.707 10.387 1.00 14.54 128 PHE D CA 1
ATOM 8183 C C . PHE H 2 128 ? 46.409 1.172 9.359 1.00 15.22 128 PHE D C 1
ATOM 8184 O O . PHE H 2 128 ? 46.656 2.371 9.214 1.00 16.43 128 PHE D O 1
ATOM 8192 N N . THR H 2 129 ? 46.986 0.221 8.635 1.00 14.18 129 THR D N 1
ATOM 8193 C CA . THR H 2 129 ? 48.005 0.554 7.662 1.00 14.77 129 THR D CA 1
ATOM 8194 C C . THR H 2 129 ? 47.705 0.131 6.242 1.00 15.75 129 THR D C 1
ATOM 8195 O O . THR H 2 129 ? 47.195 -0.962 5.992 1.00 16.50 129 THR D O 1
ATOM 8207 N N . ALA H 2 131 ? 49.699 -0.547 2.969 1.00 16.09 131 ALA D N 1
ATOM 8208 C CA . ALA H 2 131 ? 51.070 -0.805 2.532 1.00 15.14 131 ALA D CA 1
ATOM 8209 C C . ALA H 2 131 ? 51.279 -0.743 1.021 1.00 14.86 131 ALA D C 1
ATOM 8210 O O . ALA H 2 131 ? 50.392 -1.091 0.238 1.00 15.76 131 ALA D O 1
ATOM 8212 N N . SER H 2 132 ? 52.473 -0.300 0.633 1.00 15.11 132 SER D N 1
ATOM 8213 C CA . SER H 2 132 ? 52.843 -0.183 -0.772 1.00 15.17 132 SER D CA 1
ATOM 8214 C C . SER H 2 132 ? 54.221 -0.783 -1.023 1.00 15.74 132 SER D C 1
ATOM 8215 O O . SER H 2 132 ? 55.061 -0.847 -0.119 1.00 15.66 132 SER D O 1
ATOM 8218 N N . ASP H 2 133 ? 54.455 -1.218 -2.254 1.00 17.50 133 ASP D N 1
ATOM 8219 C CA . ASP H 2 133 ? 55.757 -1.766 -2.595 1.00 19.22 133 ASP D CA 1
ATOM 8220 C C . ASP H 2 133 ? 56.620 -0.670 -3.225 1.00 20.05 133 ASP D C 1
ATOM 8221 O O . ASP H 2 133 ? 57.747 -0.918 -3.653 1.00 20.24 133 ASP D O 1
ATOM 8226 N N . LYS H 2 134 ? 56.085 0.549 -3.270 1.00 19.91 134 LYS D N 1
ATOM 8227 C CA . LYS H 2 134 ? 56.830 1.681 -3.811 1.00 21.61 134 LYS D CA 1
ATOM 8228 C C . LYS H 2 134 ? 57.857 2.099 -2.764 1.00 22.42 134 LYS D C 1
ATOM 8229 O O . LYS H 2 134 ? 5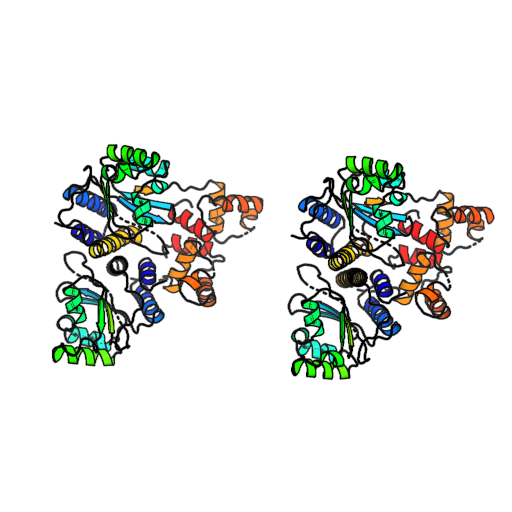7.676 1.842 -1.574 1.00 21.59 134 LYS D O 1
ATOM 8235 N N . PRO H 2 135 ? 58.954 2.750 -3.192 1.00 24.19 135 PRO D N 1
ATOM 8236 C CA . PRO H 2 135 ? 59.993 3.191 -2.253 1.00 24.82 135 PRO D CA 1
ATOM 8237 C C . PRO H 2 135 ? 59.437 4.144 -1.200 1.00 24.92 135 PRO D C 1
ATOM 8238 O O . PRO H 2 135 ? 59.803 4.071 -0.026 1.00 25.19 135 PRO D O 1
ATOM 8242 N N . VAL H 2 136 ? 58.560 5.047 -1.637 1.00 24.89 136 VAL D N 1
ATOM 8243 C CA . VAL H 2 136 ? 57.953 6.033 -0.741 1.00 25.05 136 VAL D CA 1
ATOM 8244 C C . VAL H 2 136 ? 56.536 6.346 -1.205 1.00 24.85 136 VAL D C 1
ATOM 8245 O O . VAL H 2 136 ? 56.183 6.086 -2.350 1.00 26.99 136 VAL D O 1
ATOM 8249 N N . ILE H 2 137 ? 55.730 6.903 -0.311 1.00 25.53 137 ILE D N 1
ATOM 8250 C CA . ILE H 2 137 ? 54.361 7.286 -0.640 1.00 25.47 137 ILE D CA 1
ATOM 8251 C C . ILE H 2 137 ? 54.388 8.747 -1.092 1.00 26.58 137 ILE D C 1
ATOM 8252 O O . ILE H 2 137 ? 54.776 9.613 -0.316 1.00 27.59 137 ILE D O 1
ATOM 8257 N N . ASP H 2 138 ? 54.005 9.028 -2.333 1.00 28.06 138 ASP D N 1
ATOM 8258 C CA . ASP H 2 138 ? 53.960 10.416 -2.785 1.00 30.32 138 ASP D CA 1
ATOM 8259 C C . ASP H 2 138 ? 52.512 10.853 -2.927 1.00 30.24 138 ASP D C 1
ATOM 8260 O O . ASP H 2 138 ? 51.763 10.287 -3.727 1.00 31.39 138 ASP D O 1
ATOM 8265 N N . LEU H 2 139 ? 52.130 11.861 -2.138 1.00 29.48 139 LEU D N 1
ATOM 8266 C CA . LEU H 2 139 ? 50.766 12.380 -2.124 1.00 28.70 139 LEU D CA 1
ATOM 8267 C C . LEU H 2 139 ? 50.671 13.846 -2.538 1.00 28.72 139 LEU D C 1
ATOM 8268 O O . LEU H 2 139 ? 51.401 14.698 -2.016 1.00 28.99 139 LEU D O 1
ATOM 8273 N N . ASP H 2 140 ? 49.772 14.138 -3.472 1.00 28.50 140 ASP D N 1
ATOM 8274 C CA . ASP H 2 140 ? 49.563 15.516 -3.899 1.00 27.58 140 ASP D CA 1
ATOM 8275 C C . ASP H 2 140 ? 48.922 16.249 -2.732 1.00 26.59 140 ASP D C 1
ATOM 8276 O O . ASP H 2 140 ? 49.380 17.330 -2.348 1.00 25.96 140 ASP D O 1
ATOM 8281 N N . ARG H 2 141 ? 47.862 15.667 -2.163 1.00 23.40 141 ARG D N 1
ATOM 8282 C CA . ARG H 2 141 ? 47.220 16.308 -1.015 1.00 22.44 141 ARG D CA 1
ATOM 8283 C C . ARG H 2 141 ? 47.395 15.541 0.296 1.00 21.71 141 ARG D C 1
ATOM 8284 O O . ARG H 2 141 ? 47.148 14.333 0.365 1.00 22.28 141 ARG D O 1
ATOM 8292 N N . GLU H 2 142 ? 47.813 16.258 1.333 1.00 20.80 142 GLU D N 1
ATOM 8293 C CA . GLU H 2 142 ? 48.001 15.662 2.651 1.00 22.51 142 GLU D CA 1
ATOM 8294 C C . GLU H 2 142 ? 46.639 15.151 3.109 1.00 21.13 142 GLU D C 1
ATOM 8295 O O . GLU H 2 142 ? 45.626 15.832 2.943 1.00 21.18 142 GLU D O 1
ATOM 8301 N N . ILE H 2 143 ? 46.609 13.952 3.675 1.00 21.21 143 ILE D N 1
ATOM 8302 C CA . ILE H 2 143 ? 45.354 13.380 4.141 1.00 20.07 143 ILE D CA 1
ATOM 8303 C C . ILE H 2 143 ? 44.971 14.003 5.477 1.00 20.65 143 ILE D C 1
ATOM 8304 O O . ILE H 2 143 ? 45.801 14.110 6.381 1.00 21.55 143 ILE D O 1
ATOM 8309 N N . ASP H 2 144 ? 43.715 14.423 5.577 1.00 20.33 144 ASP D N 1
ATOM 8310 C CA . ASP H 2 144 ? 43.163 15.046 6.780 1.00 21.35 144 ASP D CA 1
ATOM 8311 C C . ASP H 2 144 ? 43.314 14.120 7.994 1.00 20.21 144 ASP D C 1
ATOM 8312 O O . ASP H 2 144 ? 42.663 13.081 8.068 1.00 20.10 144 ASP D O 1
ATOM 8317 N N . ALA H 2 145 ? 44.166 14.500 8.947 1.00 18.70 145 ALA D N 1
ATOM 8318 C CA . ALA H 2 145 ? 44.395 13.679 10.139 1.00 17.63 145 ALA D CA 1
ATOM 8319 C C . ALA H 2 145 ? 43.128 13.445 10.947 1.00 17.08 145 ALA D C 1
ATOM 8320 O O . ALA H 2 145 ? 42.936 12.377 11.524 1.00 16.54 145 ALA D O 1
ATOM 8322 N N . VAL H 2 146 ? 42.276 14.458 10.995 1.00 17.33 146 VAL D N 1
ATOM 8323 C CA . VAL H 2 146 ? 41.027 14.380 11.733 1.00 17.88 146 VAL D CA 1
ATOM 8324 C C . VAL H 2 146 ? 40.100 13.370 11.065 1.00 17.41 146 VAL D C 1
ATOM 8325 O O . VAL H 2 146 ? 39.591 12.461 11.712 1.00 18.08 146 VAL D O 1
ATOM 8329 N N . ALA H 2 147 ? 39.896 13.518 9.761 1.00 16.93 147 ALA D N 1
ATOM 8330 C CA . ALA H 2 147 ? 39.036 12.599 9.030 1.00 16.55 147 ALA D CA 1
ATOM 8331 C C . ALA H 2 147 ? 39.594 11.180 9.120 1.00 16.12 147 ALA D C 1
ATOM 8332 O O . ALA H 2 147 ? 38.838 10.221 9.233 1.00 16.96 147 ALA D O 1
ATOM 8334 N N . ALA H 2 148 ? 40.917 11.051 9.067 1.00 14.89 148 ALA D N 1
ATOM 8335 C CA . ALA H 2 148 ? 41.543 9.736 9.151 1.00 15.56 148 ALA D CA 1
ATOM 8336 C C . ALA H 2 148 ? 41.202 9.065 10.473 1.00 15.44 148 ALA D C 1
ATOM 8337 O O . ALA H 2 148 ? 40.890 7.882 10.512 1.00 16.43 148 ALA D O 1
ATOM 8339 N N . ALA H 2 149 ? 41.261 9.830 11.557 1.00 16.37 149 ALA D N 1
ATOM 8340 C CA . ALA H 2 149 ? 40.953 9.304 12.880 1.00 16.49 149 ALA D CA 1
ATOM 8341 C C . ALA H 2 149 ? 39.497 8.855 12.999 1.00 16.26 149 ALA D C 1
ATOM 8342 O O . ALA H 2 149 ? 39.211 7.803 13.577 1.00 16.49 149 ALA D O 1
ATOM 8344 N N . ALA H 2 150 ? 38.580 9.663 12.470 1.00 15.62 150 ALA D N 1
ATOM 8345 C CA . ALA H 2 150 ? 37.157 9.335 12.530 1.00 16.42 150 ALA D CA 1
ATOM 8346 C C . ALA H 2 150 ? 36.907 8.030 11.800 1.00 16.28 150 ALA D C 1
ATOM 8347 O O . ALA H 2 150 ? 36.148 7.181 12.263 1.00 16.48 150 ALA D O 1
ATOM 8349 N N . THR H 2 151 ? 37.553 7.878 10.651 1.00 16.00 151 THR D N 1
ATOM 8350 C CA . THR H 2 151 ? 37.396 6.675 9.851 1.00 14.53 151 THR D CA 1
ATOM 8351 C C . THR H 2 151 ? 37.897 5.445 10.584 1.00 15.01 151 THR D C 1
ATOM 8352 O O . THR H 2 151 ? 37.213 4.431 10.646 1.00 15.18 151 THR D O 1
ATOM 8356 N N . ILE H 2 152 ? 39.097 5.535 11.146 1.00 14.73 152 ILE D N 1
ATOM 8357 C CA . ILE H 2 152 ? 39.652 4.385 11.842 1.00 16.19 152 ILE D CA 1
ATOM 8358 C C . ILE H 2 152 ? 38.917 4.077 13.134 1.00 14.88 152 ILE D C 1
ATOM 8359 O O . ILE H 2 152 ? 38.872 2.929 13.571 1.00 16.16 152 ILE D O 1
ATOM 8364 N N . GLY H 2 153 ? 38.331 5.099 13.742 1.00 15.79 153 GLY D N 1
ATOM 8365 C CA . GLY H 2 153 ? 37.569 4.858 14.951 1.00 14.73 153 GLY D CA 1
ATOM 8366 C C . GLY H 2 153 ? 36.422 3.921 14.604 1.00 16.51 153 GLY D C 1
ATOM 8367 O O . GLY H 2 153 ? 36.139 2.970 15.333 1.00 17.41 153 GLY D O 1
ATOM 8368 N N . GLN H 2 154 ? 35.770 4.189 13.474 1.00 16.04 154 GLN D N 1
ATOM 8369 C CA . GLN H 2 154 ? 34.651 3.374 13.016 1.00 15.76 154 GLN D CA 1
ATOM 8370 C C . GLN H 2 154 ? 35.108 1.976 12.601 1.00 16.27 154 GLN D C 1
ATOM 8371 O O . GLN H 2 154 ? 34.463 0.976 12.932 1.00 15.80 154 GLN D O 1
ATOM 8377 N N . ILE H 2 155 ? 36.221 1.903 11.878 1.00 15.90 155 ILE D N 1
ATOM 8378 C CA . ILE H 2 155 ? 36.744 0.605 11.458 1.00 16.24 155 ILE D CA 1
ATOM 8379 C C . ILE H 2 155 ? 37.130 -0.239 12.682 1.00 16.05 155 ILE D C 1
ATOM 8380 O O . ILE H 2 155 ? 36.842 -1.439 12.745 1.00 16.73 155 ILE D O 1
ATOM 8385 N N . HIS H 2 156 ? 37.794 0.383 13.649 1.00 16.11 156 HIS D N 1
ATOM 8386 C CA . HIS H 2 156 ? 38.181 -0.346 14.853 1.00 17.92 156 HIS D CA 1
ATOM 8387 C C . HIS H 2 156 ? 36.959 -0.894 15.598 1.00 17.96 156 HIS D C 1
ATOM 8388 O O . HIS H 2 156 ? 36.933 -2.062 15.984 1.00 17.21 156 HIS D O 1
ATOM 8395 N N . ALA H 2 157 ? 35.954 -0.049 15.799 1.00 17.49 157 ALA D N 1
ATOM 8396 C CA . ALA H 2 157 ? 34.750 -0.475 16.506 1.00 18.16 157 ALA D CA 1
ATOM 8397 C C . ALA H 2 157 ? 34.061 -1.616 15.758 1.00 18.66 157 ALA D C 1
ATOM 8398 O O . ALA H 2 157 ? 33.653 -2.605 16.363 1.00 19.37 157 ALA D O 1
ATOM 8400 N N . ARG H 2 158 ? 33.946 -1.484 14.439 1.00 18.65 158 ARG D N 1
ATOM 8401 C CA . ARG H 2 158 ? 33.307 -2.521 13.635 1.00 18.92 158 ARG D CA 1
ATOM 8402 C C . ARG H 2 158 ? 33.998 -3.863 13.835 1.00 19.40 158 ARG D C 1
ATOM 8403 O O . ARG H 2 158 ? 33.338 -4.880 14.014 1.00 20.14 158 ARG D O 1
ATOM 8411 N N . ILE H 2 159 ? 35.329 -3.857 13.784 1.00 18.59 159 ILE D N 1
ATOM 8412 C CA . ILE H 2 159 ? 36.115 -5.071 13.973 1.00 19.26 159 ILE D CA 1
ATOM 8413 C C . ILE H 2 159 ? 35.951 -5.585 15.405 1.00 20.03 159 ILE D C 1
ATOM 8414 O O . ILE H 2 159 ? 35.829 -6.788 15.630 1.00 21.11 159 ILE D O 1
ATOM 8419 N N . SER H 2 160 ? 35.934 -4.670 16.371 1.00 21.81 160 SER D N 1
ATOM 8420 C CA . SER H 2 160 ? 35.789 -5.079 17.762 1.00 23.59 160 SER D CA 1
ATOM 8421 C C . SER H 2 160 ? 34.406 -5.690 18.013 1.00 24.17 160 SER D C 1
ATOM 8422 O O . SER H 2 160 ? 34.224 -6.431 18.975 1.00 23.88 160 SER D O 1
ATOM 8425 N N . PHE H 2 161 ? 33.438 -5.388 17.145 1.00 24.15 161 PHE D N 1
ATOM 8426 C CA . PHE H 2 161 ? 32.089 -5.934 17.302 1.00 25.59 161 PHE D CA 1
ATOM 8427 C C . PHE H 2 161 ? 31.970 -7.334 16.707 1.00 27.13 161 PHE D C 1
ATOM 8428 O O . PHE H 2 161 ? 30.935 -7.980 16.832 1.00 27.05 161 PHE D O 1
ATOM 8436 N N . LEU H 2 162 ? 33.034 -7.800 16.054 1.00 28.36 162 LEU D N 1
ATOM 8437 C CA . LEU H 2 162 ? 33.041 -9.138 15.473 1.00 30.30 162 LEU D CA 1
ATOM 8438 C C . LEU H 2 162 ? 33.109 -10.170 16.598 1.00 32.20 162 LEU D C 1
ATOM 8439 O O . LEU H 2 162 ? 33.250 -9.762 17.778 1.00 33.60 162 LEU D O 1
ATOM 8444 N N . ALA H 2 172 ? 24.446 -16.247 2.307 1.00 29.25 172 ALA D N 1
ATOM 8445 C CA . ALA H 2 172 ? 24.015 -15.693 3.627 1.00 29.68 172 ALA D CA 1
ATOM 8446 C C . ALA H 2 172 ? 24.154 -14.168 3.635 1.00 28.78 172 ALA D C 1
ATOM 8447 O O . ALA H 2 172 ? 23.197 -13.449 3.340 1.00 29.68 172 ALA D O 1
ATOM 8449 N N . TRP H 2 173 ? 25.340 -13.679 3.980 1.00 27.20 173 TRP D N 1
ATOM 8450 C CA . TRP H 2 173 ? 25.585 -12.245 3.999 1.00 25.90 173 TRP D CA 1
ATOM 8451 C C . TRP H 2 173 ? 25.749 -11.767 2.563 1.00 24.50 173 TRP D C 1
ATOM 8452 O O . TRP H 2 173 ? 25.986 -12.568 1.658 1.00 25.96 173 TRP D O 1
ATOM 8463 N N . LEU H 2 174 ? 25.598 -10.469 2.346 1.00 22.02 174 LEU D N 1
ATOM 8464 C CA . LEU H 2 174 ? 25.800 -9.913 1.017 1.00 21.26 174 LEU D CA 1
ATOM 8465 C C . LEU H 2 174 ? 27.316 -9.755 0.950 1.00 20.08 174 LEU D C 1
ATOM 8466 O O . LEU H 2 174 ? 27.948 -9.532 1.981 1.00 21.13 174 LEU D O 1
ATOM 8471 N N . ASP H 2 175 ? 27.915 -9.880 -0.225 1.00 20.01 175 ASP D N 1
ATOM 8472 C CA . ASP H 2 175 ? 29.355 -9.696 -0.272 1.00 19.98 175 ASP D CA 1
ATOM 8473 C C . ASP H 2 175 ? 29.621 -8.189 -0.242 1.00 18.62 175 ASP D C 1
ATOM 8474 O O . ASP H 2 175 ? 28.713 -7.385 -0.470 1.00 17.95 175 ASP D O 1
ATOM 8479 N N . PRO H 2 176 ? 30.863 -7.784 0.070 1.00 18.78 176 PRO D N 1
ATOM 8480 C CA . PRO H 2 176 ? 31.227 -6.365 0.141 1.00 18.31 176 PRO D CA 1
ATOM 8481 C C . PRO H 2 176 ? 30.708 -5.465 -0.983 1.00 18.12 176 PRO D C 1
ATOM 8482 O O . PRO H 2 176 ? 30.187 -4.377 -0.722 1.00 18.81 176 PRO D O 1
ATOM 8486 N N . LYS H 2 177 ? 30.853 -5.907 -2.226 1.00 17.43 177 LYS D N 1
ATOM 8487 C CA . LYS H 2 177 ? 30.389 -5.111 -3.351 1.00 18.46 177 LYS D CA 1
ATOM 8488 C C . LYS H 2 177 ? 28.866 -5.048 -3.366 1.00 17.51 177 LYS D C 1
ATOM 8489 O O . LYS H 2 177 ? 28.284 -3.978 -3.548 1.00 17.95 177 LYS D O 1
ATOM 8495 N N . GLU H 2 178 ? 28.216 -6.188 -3.150 1.00 17.15 178 GLU D N 1
ATOM 8496 C CA . GLU H 2 178 ? 26.755 -6.199 -3.134 1.00 17.40 178 GLU D CA 1
ATOM 8497 C C . GLU 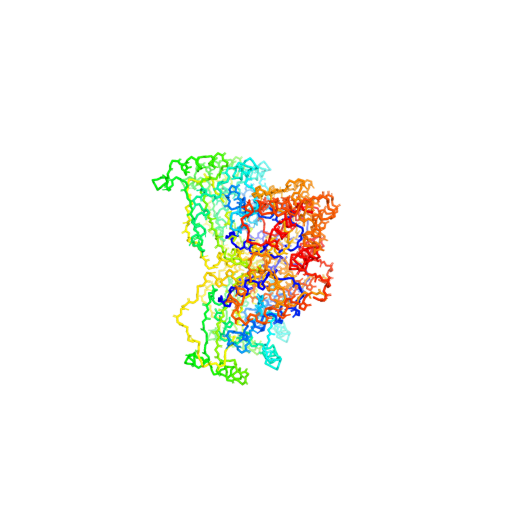H 2 178 ? 26.227 -5.242 -2.068 1.00 16.86 178 GLU D C 1
ATOM 8498 O O . GLU H 2 178 ? 25.338 -4.439 -2.333 1.00 16.70 178 GLU D O 1
ATOM 8504 N N . ALA H 2 179 ? 26.785 -5.337 -0.863 1.00 15.92 179 ALA D N 1
ATOM 8505 C CA . ALA H 2 179 ? 26.361 -4.497 0.253 1.00 15.83 179 ALA D CA 1
ATOM 8506 C C . ALA H 2 179 ? 26.652 -3.024 0.002 1.00 15.46 179 ALA D C 1
ATOM 8507 O O . ALA H 2 179 ? 25.783 -2.171 0.153 1.00 14.89 179 ALA D O 1
ATOM 8509 N N . THR H 2 180 ? 27.890 -2.735 -0.371 1.00 16.50 180 THR D N 1
ATOM 8510 C CA . THR H 2 180 ? 28.296 -1.362 -0.626 1.00 17.93 180 THR D CA 1
ATOM 8511 C C . THR H 2 180 ? 27.462 -0.703 -1.721 1.00 17.24 180 THR D C 1
ATOM 8512 O O . THR H 2 180 ? 27.016 0.444 -1.579 1.00 17.93 180 THR D O 1
ATOM 8516 N N . TYR H 2 181 ? 27.253 -1.423 -2.816 1.00 16.17 181 TYR D N 1
ATOM 8517 C CA . TYR H 2 181 ? 26.471 -0.890 -3.918 1.00 15.59 181 TYR D CA 1
ATOM 8518 C C . TYR H 2 181 ? 25.003 -0.747 -3.532 1.00 14.65 181 TYR D C 1
ATOM 8519 O O . TYR H 2 181 ? 24.375 0.261 -3.839 1.00 16.04 181 TYR D O 1
ATOM 8528 N N . LEU H 2 182 ? 24.463 -1.755 -2.851 1.00 14.98 182 LEU D N 1
ATOM 8529 C CA . LEU H 2 182 ? 23.060 -1.720 -2.438 1.00 14.70 182 LEU D CA 1
ATOM 8530 C C . LEU H 2 182 ? 22.810 -0.575 -1.468 1.00 13.97 182 LEU D C 1
ATOM 8531 O O . LEU H 2 182 ? 21.762 0.061 -1.511 1.00 15.34 182 LEU D O 1
ATOM 8536 N N . ARG H 2 183 ? 23.768 -0.317 -0.584 1.00 15.63 183 ARG D N 1
ATOM 8537 C CA . ARG H 2 183 ? 23.607 0.777 0.360 1.00 16.10 183 ARG D CA 1
ATOM 8538 C C . ARG H 2 183 ? 23.473 2.098 -0.393 1.00 15.98 183 ARG D C 1
ATOM 8539 O O . ARG H 2 183 ? 22.718 2.979 0.026 1.00 16.51 183 ARG D O 1
ATOM 8547 N N . TRP H 2 184 ? 24.191 2.254 -1.502 1.00 15.06 184 TRP D N 1
ATOM 8548 C CA . TRP H 2 184 ? 24.047 3.504 -2.234 1.00 15.47 184 TRP D CA 1
ATOM 8549 C C . TRP H 2 184 ? 22.719 3.547 -2.985 1.00 14.27 184 TRP D C 1
ATOM 8550 O O . TRP H 2 184 ? 22.139 4.613 -3.165 1.00 14.58 184 TRP D O 1
ATOM 8561 N N . ILE H 2 185 ? 22.230 2.390 -3.415 1.00 13.30 185 ILE D N 1
ATOM 8562 C CA . ILE H 2 185 ? 20.937 2.350 -4.093 1.00 13.90 185 ILE D CA 1
ATOM 8563 C C . ILE H 2 185 ? 19.896 2.781 -3.058 1.00 14.10 185 ILE D C 1
ATOM 8564 O O . ILE H 2 185 ? 18.946 3.500 -3.365 1.00 15.44 185 ILE D O 1
ATOM 8569 N N . ALA H 2 186 ? 20.095 2.337 -1.823 1.00 14.86 186 ALA D N 1
ATOM 8570 C CA . ALA H 2 186 ? 19.172 2.651 -0.744 1.00 16.11 186 ALA D CA 1
ATOM 8571 C C . ALA H 2 186 ? 19.116 4.142 -0.403 1.00 16.46 186 ALA D C 1
ATOM 8572 O O . ALA H 2 186 ? 18.172 4.581 0.245 1.00 18.14 186 ALA D O 1
ATOM 8574 N N . VAL H 2 187 ? 20.115 4.920 -0.821 1.00 16.33 187 VAL D N 1
ATOM 8575 C CA . VAL H 2 187 ? 20.071 6.356 -0.551 1.00 16.15 187 VAL D CA 1
ATOM 8576 C C . VAL H 2 187 ? 19.830 7.187 -1.815 1.00 15.66 187 VAL D C 1
ATOM 8577 O O . VAL H 2 187 ? 20.223 8.352 -1.900 1.00 16.56 187 VAL D O 1
ATOM 8581 N N . GLY H 2 188 ? 19.177 6.560 -2.791 1.00 16.25 188 GLY D N 1
ATOM 8582 C CA . GLY H 2 188 ? 18.808 7.239 -4.024 1.00 15.81 188 GLY D CA 1
ATOM 8583 C C . GLY H 2 188 ? 19.758 7.346 -5.199 1.00 15.82 188 GLY D C 1
ATOM 8584 O O . GLY H 2 188 ? 19.432 8.002 -6.184 1.00 16.16 188 GLY D O 1
ATOM 8585 N N . LYS H 2 189 ? 20.924 6.721 -5.113 1.00 15.95 189 LYS D N 1
ATOM 8586 C CA . LYS H 2 189 ? 21.890 6.786 -6.206 1.00 16.81 189 LYS D CA 1
ATOM 8587 C C . LYS H 2 189 ? 21.478 5.942 -7.411 1.00 16.25 189 LYS D C 1
ATOM 8588 O O . LYS H 2 189 ? 20.790 4.937 -7.259 1.00 16.13 189 LYS D O 1
ATOM 8594 N N . THR H 2 190 ? 21.886 6.369 -8.607 1.00 17.09 190 THR D N 1
ATOM 8595 C CA . THR H 2 190 ? 21.616 5.597 -9.816 1.00 16.14 190 THR D CA 1
ATOM 8596 C C . THR H 2 190 ? 22.872 4.741 -9.957 1.00 16.99 190 THR D C 1
ATOM 8597 O O . THR H 2 190 ? 23.879 5.018 -9.305 1.00 17.84 190 THR D O 1
ATOM 8609 N N . GLU H 2 192 ? 24.917 4.623 -12.412 1.00 18.14 192 GLU D N 1
ATOM 8610 C CA . GLU H 2 192 ? 25.996 5.415 -12.998 1.00 19.29 192 GLU D CA 1
ATOM 8611 C C . GLU H 2 192 ? 26.681 6.215 -11.903 1.00 18.24 192 GLU D C 1
ATOM 8612 O O . GLU H 2 192 ? 27.904 6.348 -11.896 1.00 18.77 192 GLU D O 1
ATOM 8618 N N . GLU H 2 193 ? 25.891 6.757 -10.982 1.00 17.21 193 GLU D N 1
ATOM 8619 C CA . GLU H 2 193 ? 26.454 7.531 -9.887 1.00 16.79 193 GLU D CA 1
ATOM 8620 C C . GLU H 2 193 ? 27.271 6.627 -8.969 1.00 16.22 193 GLU D C 1
ATOM 8621 O O . GLU H 2 193 ? 28.276 7.054 -8.409 1.00 17.25 193 GLU D O 1
ATOM 8627 N N . ILE H 2 194 ? 26.837 5.376 -8.824 1.00 15.69 194 ILE D N 1
ATOM 8628 C CA . ILE H 2 194 ? 27.546 4.427 -7.983 1.00 15.21 194 ILE D CA 1
ATOM 8629 C C . ILE H 2 194 ? 28.871 4.085 -8.644 1.00 16.28 194 ILE D C 1
ATOM 8630 O O . ILE H 2 194 ? 29.893 3.934 -7.978 1.00 15.67 194 ILE D O 1
ATOM 8635 N N . ALA H 2 195 ? 28.851 3.972 -9.968 1.00 16.72 195 ALA D N 1
ATOM 8636 C CA . ALA H 2 195 ? 30.067 3.658 -10.706 1.00 17.37 195 ALA D CA 1
ATOM 8637 C C . ALA H 2 195 ? 31.079 4.782 -10.526 1.00 17.10 195 ALA D C 1
ATOM 8638 O O . ALA H 2 195 ? 32.270 4.532 -10.333 1.00 17.26 195 ALA D O 1
ATOM 8640 N N . ASP H 2 196 ? 30.595 6.021 -10.581 1.00 17.38 196 ASP D N 1
ATOM 8641 C CA . ASP H 2 196 ? 31.464 7.189 -10.443 1.00 17.89 196 ASP D CA 1
ATOM 8642 C C . ASP H 2 196 ? 32.084 7.325 -9.060 1.00 16.37 196 ASP D C 1
ATOM 8643 O O . ASP H 2 196 ? 33.287 7.541 -8.933 1.00 17.63 196 ASP D O 1
ATOM 8648 N N . VAL H 2 197 ? 31.267 7.216 -8.018 1.00 16.06 197 VAL D N 1
ATOM 8649 C CA . VAL H 2 197 ? 31.796 7.377 -6.673 1.00 15.70 197 VAL D CA 1
ATOM 8650 C C . VAL H 2 197 ? 32.699 6.218 -6.273 1.00 14.81 197 VAL D C 1
ATOM 8651 O O . VAL H 2 197 ? 33.677 6.412 -5.558 1.00 15.66 197 VAL D O 1
ATOM 8655 N N . GLU H 2 198 ? 32.388 5.018 -6.755 1.00 14.69 198 GLU D N 1
ATOM 8656 C CA . GLU H 2 198 ? 33.198 3.852 -6.416 1.00 15.17 198 GLU D CA 1
ATOM 8657 C C . GLU H 2 198 ? 34.407 3.672 -7.327 1.00 14.94 198 GLU D C 1
ATOM 8658 O O . GLU H 2 198 ? 35.297 2.887 -7.023 1.00 17.04 198 GLU D O 1
ATOM 8664 N N . GLY H 2 199 ? 34.429 4.378 -8.450 1.00 15.22 199 GLY D N 1
ATOM 8665 C CA . GLY H 2 199 ? 35.546 4.242 -9.366 1.00 15.75 199 GLY D CA 1
ATOM 8666 C C . GLY H 2 199 ? 35.579 2.898 -10.078 1.00 15.67 199 GLY D C 1
ATOM 8667 O O . GLY H 2 199 ? 36.641 2.310 -10.263 1.00 16.85 199 GLY D O 1
ATOM 8668 N N . VAL H 2 200 ? 34.414 2.408 -10.478 1.00 15.68 200 VAL D N 1
ATOM 8669 C CA . VAL H 2 200 ? 34.314 1.140 -11.189 1.00 16.69 200 VAL D CA 1
ATOM 8670 C C . VAL H 2 200 ? 33.439 1.349 -12.419 1.00 17.38 200 VAL D C 1
ATOM 8671 O O . VAL H 2 200 ? 32.842 2.416 -12.595 1.00 16.64 200 VAL D O 1
ATOM 8675 N N . LYS H 2 201 ? 33.358 0.326 -13.264 1.00 18.05 201 LYS D N 1
ATOM 8676 C CA . LYS H 2 201 ? 32.548 0.415 -14.470 1.00 19.27 201 LYS D CA 1
ATOM 8677 C C . LYS H 2 201 ? 31.067 0.228 -14.162 1.00 18.35 201 LYS D C 1
ATOM 8678 O O . LYS H 2 201 ? 30.694 -0.512 -13.254 1.00 18.86 201 LYS D O 1
ATOM 8684 N N . TYR H 2 202 ? 30.232 0.914 -14.930 1.00 18.75 202 TYR D N 1
ATOM 8685 C CA . TYR H 2 202 ? 28.788 0.811 -14.784 1.00 18.22 202 TYR D CA 1
ATOM 8686 C C . TYR H 2 202 ? 28.379 -0.666 -14.847 1.00 17.71 202 TYR D C 1
ATOM 8687 O O . TYR H 2 202 ? 27.571 -1.127 -14.048 1.00 17.62 202 TYR D O 1
ATOM 8696 N N . ASN H 2 203 ? 28.950 -1.406 -15.796 1.00 17.54 203 ASN D N 1
ATOM 8697 C CA . ASN H 2 203 ? 28.624 -2.824 -15.947 1.00 18.24 203 ASN D CA 1
ATOM 8698 C C . ASN H 2 203 ? 28.972 -3.679 -14.734 1.00 18.39 203 ASN D C 1
ATOM 8699 O O . ASN H 2 203 ? 28.313 -4.684 -14.468 1.00 18.78 203 ASN D O 1
ATOM 8704 N N . SER H 2 204 ? 30.004 -3.290 -13.993 1.00 18.91 204 SER D N 1
ATOM 8705 C CA . SER H 2 204 ? 30.372 -4.056 -12.805 1.00 20.36 204 SER D CA 1
ATOM 8706 C C . SER H 2 204 ? 29.298 -3.867 -11.736 1.00 19.41 204 SER D C 1
ATOM 8707 O O . SER H 2 204 ? 28.952 -4.804 -11.008 1.00 19.53 204 SER D O 1
ATOM 8710 N N . VAL H 2 205 ? 28.764 -2.651 -11.653 1.00 18.41 205 VAL D N 1
ATOM 8711 C CA . VAL H 2 205 ? 27.708 -2.344 -10.695 1.00 18.09 205 VAL D CA 1
ATOM 8712 C C . VAL H 2 205 ? 26.433 -3.068 -11.136 1.00 17.23 205 VAL D C 1
ATOM 8713 O O . VAL H 2 205 ? 25.751 -3.705 -10.332 1.00 17.42 205 VAL D O 1
ATOM 8717 N N . ARG H 2 206 ? 26.130 -2.965 -12.427 1.00 17.28 206 ARG D N 1
ATOM 8718 C CA . ARG H 2 206 ? 24.943 -3.596 -12.998 1.00 18.04 206 ARG D CA 1
ATOM 8719 C C . ARG H 2 206 ? 24.966 -5.109 -12.804 1.00 17.47 206 ARG D C 1
ATOM 8720 O O . ARG H 2 206 ? 23.962 -5.711 -12.431 1.00 18.35 206 ARG D O 1
ATOM 8728 N N . VAL H 2 207 ? 26.119 -5.721 -13.047 1.00 17.70 207 VAL D N 1
ATOM 8729 C CA . VAL H 2 207 ? 26.238 -7.164 -12.899 1.00 17.21 207 VAL D CA 1
ATOM 8730 C C . VAL H 2 207 ? 26.140 -7.602 -11.442 1.00 16.70 207 VAL D C 1
ATOM 8731 O O . VAL H 2 207 ? 25.396 -8.523 -11.118 1.00 17.13 207 VAL D O 1
ATOM 8735 N N . LYS H 2 208 ? 26.870 -6.933 -10.556 1.00 17.16 208 LYS D N 1
ATOM 8736 C CA . LYS H 2 208 ? 26.839 -7.304 -9.146 1.00 18.20 208 LYS D CA 1
ATOM 8737 C C . LYS H 2 208 ? 25.429 -7.214 -8.574 1.00 16.87 208 LYS D C 1
ATOM 8738 O O . LYS H 2 208 ? 24.984 -8.118 -7.872 1.00 17.02 208 LYS D O 1
ATOM 8744 N N . LEU H 2 209 ? 24.730 -6.126 -8.871 1.00 16.63 209 LEU D N 1
ATOM 8745 C CA . LEU H 2 209 ? 23.382 -5.960 -8.348 1.00 17.60 209 LEU D CA 1
ATOM 8746 C C . LEU H 2 209 ? 22.338 -6.872 -8.987 1.00 18.04 209 LEU D C 1
ATOM 8747 O O . LEU H 2 209 ? 21.442 -7.358 -8.296 1.00 18.56 209 LEU D O 1
ATOM 8752 N N . ARG H 2 210 ? 22.442 -7.125 -10.289 1.00 17.77 210 ARG D N 1
ATOM 8753 C CA . ARG H 2 210 ? 21.450 -8.000 -10.902 1.00 19.36 210 ARG D CA 1
ATOM 8754 C C . ARG H 2 210 ? 21.613 -9.423 -10.365 1.00 19.16 210 ARG D C 1
ATOM 8755 O O . ARG H 2 210 ? 20.629 -10.146 -10.236 1.00 19.51 210 ARG D O 1
ATOM 8763 N N . GLU H 2 211 ? 22.842 -9.821 -10.034 1.00 19.19 211 GLU D N 1
ATOM 8764 C CA . GLU H 2 211 ? 23.053 -11.155 -9.482 1.00 21.36 211 GLU D CA 1
ATOM 8765 C C . GLU H 2 211 ? 22.430 -11.224 -8.093 1.00 20.45 211 GLU D C 1
ATOM 8766 O O . GLU H 2 211 ? 21.864 -12.245 -7.699 1.00 21.01 211 GLU D O 1
ATOM 8772 N N . ALA H 2 212 ? 22.551 -10.138 -7.339 1.00 20.46 212 ALA D N 1
ATOM 8773 C CA . ALA H 2 212 ? 21.966 -10.094 -6.011 1.00 20.33 212 ALA D CA 1
ATOM 8774 C C . ALA H 2 212 ? 20.461 -10.277 -6.180 1.00 21.97 212 ALA D C 1
ATOM 8775 O O . ALA H 2 212 ? 19.833 -11.082 -5.487 1.00 21.83 212 ALA D O 1
ATOM 8785 N N . LYS H 2 214 ? 18.844 -11.692 -8.612 1.00 23.64 214 LYS D N 1
ATOM 8786 C CA . LYS H 2 214 ? 18.533 -13.065 -9.004 1.00 24.12 214 LYS D CA 1
ATOM 8787 C C . LYS H 2 214 ? 18.623 -14.041 -7.827 1.00 23.69 214 LYS D C 1
ATOM 8788 O O . LYS H 2 214 ? 17.733 -14.869 -7.637 1.00 21.31 214 LYS D O 1
ATOM 8794 N N . ARG H 2 215 ? 19.692 -13.949 -7.038 1.00 23.74 215 ARG D N 1
ATOM 8795 C CA . ARG H 2 215 ? 19.851 -14.849 -5.894 1.00 25.15 215 ARG D CA 1
ATOM 8796 C C . ARG H 2 215 ? 18.694 -14.743 -4.904 1.00 24.66 215 ARG D C 1
ATOM 8797 O O . ARG H 2 215 ? 18.302 -15.733 -4.288 1.00 25.08 215 ARG D O 1
ATOM 8805 N N . PHE H 2 216 ? 18.139 -13.547 -4.749 1.00 24.92 216 PHE D N 1
ATOM 8806 C CA . PHE H 2 216 ? 17.029 -13.358 -3.823 1.00 25.47 216 PHE D CA 1
ATOM 8807 C C . PHE H 2 216 ? 15.681 -13.401 -4.522 1.00 25.39 216 PHE D C 1
ATOM 8808 O O . PHE H 2 216 ? 14.651 -13.161 -3.906 1.00 26.18 216 PHE D O 1
ATOM 8816 N N . ASP H 2 217 ? 15.710 -13.703 -5.816 1.00 26.13 217 ASP D N 1
ATOM 8817 C CA . ASP H 2 217 ? 14.509 -13.813 -6.637 1.00 27.03 217 ASP D CA 1
ATOM 8818 C C . ASP H 2 217 ? 13.588 -12.600 -6.535 1.00 25.94 217 ASP D C 1
ATOM 8819 O O . ASP H 2 217 ? 12.395 -12.735 -6.255 1.00 27.40 217 ASP D O 1
ATOM 8824 N N . VAL H 2 218 ? 14.145 -11.410 -6.744 1.00 24.96 218 VAL D N 1
ATOM 8825 C CA . VAL H 2 218 ? 13.340 -10.182 -6.724 1.00 23.68 218 VAL D CA 1
ATOM 8826 C C . VAL H 2 218 ? 13.461 -9.509 -8.092 1.00 23.44 218 VAL D C 1
ATOM 8827 O O . VAL H 2 218 ? 14.445 -9.714 -8.798 1.00 22.98 218 VAL D O 1
ATOM 8831 N N . ARG H 2 219 ? 12.462 -8.707 -8.458 1.00 24.05 219 ARG D N 1
ATOM 8832 C CA . ARG H 2 219 ? 12.442 -8.047 -9.762 1.00 24.22 219 ARG D CA 1
ATOM 8833 C C . ARG H 2 219 ? 12.802 -6.567 -9.809 1.00 23.21 219 ARG D C 1
ATOM 8834 O O . ARG H 2 219 ? 12.932 -6.003 -10.896 1.00 22.95 219 ARG D O 1
ATOM 8842 N N . SER H 2 220 ? 12.954 -5.930 -8.650 1.00 21.33 220 SER D N 1
ATOM 8843 C CA . SER H 2 220 ? 13.289 -4.507 -8.632 1.00 19.35 220 SER D CA 1
ATOM 8844 C C . SER H 2 220 ? 14.242 -4.171 -7.496 1.00 19.22 220 SER D C 1
ATOM 8845 O O . SER H 2 220 ? 14.287 -4.876 -6.485 1.00 17.67 220 SER D O 1
ATOM 8848 N N . LYS H 2 221 ? 14.980 -3.075 -7.665 1.00 18.60 221 LYS D N 1
ATOM 8849 C CA . LYS H 2 221 ? 15.931 -2.603 -6.659 1.00 19.16 221 LYS D CA 1
ATOM 8850 C C . LYS H 2 221 ? 15.207 -2.281 -5.351 1.00 17.60 221 LYS D C 1
ATOM 8851 O O . LYS H 2 221 ? 15.737 -2.500 -4.266 1.00 18.42 221 LYS D O 1
ATOM 8857 N N . ALA H 2 222 ? 13.997 -1.744 -5.460 1.00 18.07 222 ALA D N 1
ATOM 8858 C CA . ALA H 2 222 ? 13.219 -1.394 -4.279 1.00 16.18 222 ALA D CA 1
ATOM 8859 C C . ALA H 2 222 ? 12.884 -2.641 -3.464 1.00 16.95 222 ALA D C 1
ATOM 8860 O O . ALA H 2 222 ? 12.789 -2.598 -2.230 1.00 16.90 222 ALA D O 1
ATOM 8862 N N . HIS H 2 223 ? 12.693 -3.753 -4.159 1.00 17.44 223 HIS D N 1
ATOM 8863 C CA . HIS H 2 223 ? 12.389 -5.004 -3.489 1.00 19.04 223 HIS D CA 1
ATOM 8864 C C . HIS H 2 223 ? 13.660 -5.515 -2.802 1.00 19.36 223 HIS D C 1
ATOM 8865 O O . HIS H 2 223 ? 13.639 -5.904 -1.632 1.00 19.64 223 HIS D O 1
ATOM 8872 N N . LEU H 2 224 ? 14.771 -5.498 -3.534 1.00 18.62 224 LEU D N 1
ATOM 8873 C CA . LEU H 2 224 ? 16.042 -5.954 -2.979 1.00 19.02 224 LEU D CA 1
ATOM 8874 C C . LEU H 2 224 ? 16.376 -5.130 -1.738 1.00 18.32 224 LEU D C 1
ATOM 8875 O O . LEU H 2 224 ? 16.865 -5.661 -0.732 1.00 18.55 224 LEU D O 1
ATOM 8880 N N . THR H 2 225 ? 16.113 -3.831 -1.825 1.00 17.80 225 THR D N 1
ATOM 8881 C CA . THR H 2 225 ? 16.371 -2.905 -0.733 1.00 18.17 225 THR D CA 1
ATOM 8882 C C . THR H 2 225 ? 15.515 -3.246 0.492 1.00 18.86 225 THR D C 1
ATOM 8883 O O . THR H 2 225 ? 16.015 -3.309 1.602 1.00 20.18 225 THR D O 1
ATOM 8887 N N . ALA H 2 226 ? 14.221 -3.457 0.276 1.00 18.51 226 ALA D N 1
ATOM 8888 C CA . ALA H 2 226 ? 13.311 -3.780 1.364 1.00 19.01 226 ALA D CA 1
ATOM 8889 C C . ALA H 2 226 ? 13.651 -5.115 2.015 1.00 19.40 226 ALA D C 1
ATOM 8890 O O . ALA H 2 226 ? 13.643 -5.244 3.236 1.00 18.47 226 ALA D O 1
ATOM 8892 N N . LEU H 2 227 ? 13.941 -6.113 1.192 1.00 19.29 227 LEU D N 1
ATOM 8893 C CA . LEU H 2 227 ? 14.263 -7.434 1.703 1.00 19.79 227 LEU D CA 1
ATOM 8894 C C . LEU H 2 227 ? 15.561 -7.388 2.496 1.00 19.00 227 LEU D C 1
ATOM 8895 O O . LEU H 2 227 ? 15.660 -7.967 3.572 1.00 19.81 227 LEU D O 1
ATOM 8900 N N . ALA H 2 228 ? 16.550 -6.677 1.970 1.00 18.96 228 ALA D N 1
ATOM 8901 C CA . ALA H 2 228 ? 17.839 -6.557 2.651 1.00 18.04 228 ALA D CA 1
ATOM 8902 C C . ALA H 2 228 ? 17.670 -5.897 4.015 1.00 18.08 228 ALA D C 1
ATOM 8903 O O . ALA H 2 228 ? 18.249 -6.345 5.001 1.00 19.75 228 ALA D O 1
ATOM 8905 N N . ILE H 2 229 ? 16.883 -4.829 4.080 1.00 17.90 229 ILE D N 1
ATOM 8906 C CA . ILE H 2 229 ? 16.660 -4.151 5.352 1.00 18.99 229 ILE D CA 1
ATOM 8907 C C . ILE H 2 229 ? 15.833 -5.021 6.304 1.00 19.88 229 ILE D C 1
ATOM 8908 O O . ILE H 2 229 ? 16.173 -5.159 7.476 1.00 20.31 229 ILE D O 1
ATOM 8913 N N . ARG H 2 230 ? 14.750 -5.604 5.794 1.00 20.02 230 ARG D N 1
ATOM 8914 C CA . ARG H 2 230 ? 13.882 -6.446 6.621 1.00 22.23 230 ARG D CA 1
ATOM 8915 C C . ARG H 2 230 ? 14.656 -7.603 7.238 1.00 22.19 230 ARG D C 1
ATOM 8916 O O . ARG H 2 230 ? 14.427 -7.974 8.388 1.00 23.76 230 ARG D O 1
ATOM 8924 N N . ARG H 2 231 ? 15.559 -8.175 6.454 1.00 22.71 231 ARG D N 1
ATOM 8925 C CA . ARG H 2 231 ? 16.339 -9.318 6.892 1.00 23.18 231 ARG D CA 1
ATOM 8926 C C . ARG H 2 231 ? 17.643 -8.960 7.588 1.00 23.31 231 ARG D C 1
ATOM 8927 O O . ARG H 2 231 ? 18.446 -9.839 7.880 1.00 23.76 231 ARG D O 1
ATOM 8935 N N . LYS H 2 232 ? 17.843 -7.673 7.856 1.00 23.33 232 LYS D N 1
ATOM 8936 C CA . LYS H 2 232 ? 19.050 -7.210 8.544 1.00 23.84 232 LYS D CA 1
ATOM 8937 C C . LYS H 2 232 ? 20.338 -7.512 7.776 1.00 23.01 232 LYS D C 1
ATOM 8938 O O . LYS H 2 232 ? 21.396 -7.712 8.379 1.00 22.92 232 LYS D O 1
ATOM 8944 N N . LEU H 2 233 ? 20.247 -7.543 6.448 1.00 21.33 233 LEU D N 1
ATOM 8945 C CA . LEU H 2 233 ? 21.418 -7.804 5.615 1.00 22.57 233 LEU D CA 1
ATOM 8946 C C . LEU H 2 233 ? 22.169 -6.493 5.390 1.00 22.69 233 LEU D C 1
ATOM 8947 O O . LEU H 2 233 ? 23.323 -6.482 4.965 1.00 21.53 233 LEU D O 1
ATOM 8952 N N . ILE H 2 234 ? 21.487 -5.394 5.681 1.00 23.72 234 ILE D N 1
ATOM 8953 C CA . ILE H 2 234 ? 22.055 -4.064 5.579 1.00 25.81 234 ILE D CA 1
ATOM 8954 C C . ILE H 2 234 ? 21.435 -3.219 6.683 1.00 26.38 234 ILE D C 1
ATOM 8955 O O . ILE H 2 234 ? 20.321 -3.573 7.125 1.00 27.86 234 ILE D O 1
#

B-factor: mean 25.23, std 5.97, range [12.45, 42.99]

Radius of gyration: 42.58 Å; Cα contacts (8 Å, |Δi|>4): 1464; chains: 4; bounding box: 112×63×114 Å

Nearest PDB structures (foldseek):
  1l3l-assembly2_C  TM=1.002E+00  e=6.639E-39  Agrobacterium tumefaciens
  1h0m-assembly1_A  TM=9.962E-01  e=2.143E-35  Agrobacterium tumefaciens
  1h0m-assembly2_C  TM=9.936E-01  e=1.527E-35  Agrobacterium tumefaciens
  1l3l-assembly2_A  TM=7.133E-01  e=1.325E-33  Agrobacterium tumefaciens
  1h0m-assembly2_D  TM=6.919E-01  e=1.150E-31  Agrobacterium tumefaciens

Secondary structure (DSSP, 8-state):
--HHHHHHHHTT--S-HHHHHHHHHHHHHHTT-S--EEEEEETTEEEEEE-S-HHHHHHHHHTTGGGT-HHHHHHHH--S-EEEEHHHHTTT--HHHHHHHHHHHTTT-SEEEE-----GGG-----BSSSS---SSPPPHHHHHHHHHHHHHHHHHTTPPPSEE------HHHHHHHHHHTTT---HHHHHHT--HHHHHHHHHH---S--SSHHHHHHHHHHTT--/--HHHHHHHHTT--S-HHHHHHHHHHHHHHTT-S--EEEEEETTEEEEEE-S-HHHHHHHHHTTGGGT-HHHHHHHH--S-EEEEHHHHTTT--HHHHHHHHHHHTTT-SEEEE-----GGG-----BSSSS---SSPPPHHHHHHHHHHHHHHHHHTTPPPSEE------HHHHHHHHHHTTT---HHHHHTT--HHHHHHHHHH---S--SSHHHHHHHHHHTT--/--HHHHHHHHTT----HHHHHHHHHHHHHHTT-S--EEEEESSS-EEEEE-S-HHHHHHHHHTTGGGT-HHHHHHHH--S-EEEEHHHHGGG--HHHHHHHHHHHTTT--EEEE-----GGG-----BSSSS---SS---HHHHHHHHHHHHHHHHT--PPPHHHHHHHHHHHTT---HHHHHHT--HHHHHHHHHH--TT--SSHHHHHHHHHHTT--/--HHHHHHHHTT----HHHHHHHHHHHHHHTT-S--EEEEESSS-EEEEE-S-HHHHHHHHHTTGGGT-HHHHHHHH--S-EEEEHHHH-TT--HHHHHHHHHHHTTT--EEEE-----GGG-----BSSSS---SS---HHHHHHHHHHHHHHHHT--PPPHHHHHHHHHHTTT---HHHHHHTS-HHHHHHHHHH--TT--SSHHHHHHHHHHTT--